Protein AF-A0A091DEE8-F1 (afdb_monomer)

InterPro domains:
  IPR001680 WD40 repeat [PF00400] (976-1013)
  IPR001680 WD40 repeat [SM00320] (827-866)
  IPR001680 WD40 repeat [SM00320] (869-914)
  IPR001680 WD40 repeat [SM00320] (974-1013)
  IPR001680 WD40 repeat [SM00320] (1017-1057)
  IPR001680 WD40 repeat [SM00320] (1062-1101)
  IPR006990 Tweety [PF04906] (10-456)
  IPR006990 Tweety [PTHR12424] (3-498)
  IPR006990 Tweety [cd07912] (7-437)
  IPR015943 WD40/YVTN repeat-like-containing domain superfamily [G3DSA:2.130.10.10] (713-927)
  IPR015943 WD40/YVTN repeat-like-containing domain superfamily [G3DSA:2.130.10.10] (928-1126)
  IPR036322 WD40-repeat-containing domain superfamily [SSF50978] (780-1104)

Solvent-accessible surface area (backbone atoms only — not comparable to full-atom values): 73507 Å² total; per-residue (Å²): 131,81,80,78,84,84,73,90,74,70,44,74,64,32,57,53,38,47,66,54,84,42,30,24,87,82,73,44,78,46,78,68,68,61,45,93,86,42,64,55,51,51,35,17,42,51,45,57,22,48,51,37,54,51,53,45,52,51,51,52,51,51,51,52,51,52,53,49,47,76,69,66,68,78,74,95,76,83,84,88,83,80,94,70,69,75,61,56,59,56,49,54,39,51,50,26,41,52,47,30,58,52,20,45,53,43,25,55,49,12,49,44,36,28,49,54,9,49,48,39,29,40,55,21,41,50,50,43,33,50,49,45,52,44,49,50,50,36,68,54,40,52,32,56,83,91,80,82,93,81,85,86,83,93,79,94,68,97,77,80,59,89,56,42,44,59,50,55,50,50,53,42,49,49,56,48,42,62,75,38,63,92,38,69,68,59,48,51,53,51,51,51,41,54,50,34,52,54,52,32,56,67,40,61,76,68,62,86,79,44,65,73,57,40,52,51,39,52,51,52,37,54,53,47,57,54,54,47,55,55,51,50,50,51,51,54,53,49,48,52,51,54,53,50,46,41,51,40,45,53,49,15,66,74,68,63,34,67,70,42,49,54,51,33,48,55,52,39,55,51,52,31,53,49,23,39,51,48,32,19,48,31,52,28,48,41,31,57,50,17,22,34,52,72,48,52,65,61,50,51,57,60,76,42,62,83,81,55,61,71,68,59,55,47,40,32,75,65,55,48,93,88,60,78,62,90,55,51,70,45,52,55,50,37,52,54,30,47,55,56,36,53,54,52,51,54,52,43,54,73,67,42,30,91,79,37,64,84,48,44,61,50,51,49,54,49,50,51,52,52,53,55,32,48,55,38,49,53,52,45,53,58,71,68,38,33,66,61,57,31,45,31,52,50,48,24,47,43,15,44,52,46,38,20,40,54,8,32,53,30,35,31,50,17,20,52,41,37,30,54,21,32,57,49,42,54,66,41,43,62,64,52,51,54,63,63,55,58,72,70,59,82,74,79,86,77,72,99,79,62,86,83,52,79,88,74,54,103,63,84,88,83,88,88,90,83,88,81,91,87,86,87,82,85,89,83,90,85,88,83,83,82,91,80,85,87,87,81,91,90,83,92,84,81,89,83,87,84,89,84,89,81,90,81,82,88,84,89,81,86,82,84,77,89,89,84,86,81,88,82,92,78,83,93,83,79,95,82,85,91,80,90,87,89,87,81,88,90,85,90,88,88,89,83,91,84,88,86,82,87,85,81,86,85,87,86,84,88,85,89,78,88,77,91,87,83,84,89,88,83,81,92,84,79,80,87,84,84,87,87,82,86,89,80,81,89,79,87,84,82,85,82,88,86,85,86,87,90,82,89,86,85,84,91,87,86,87,85,90,85,90,84,89,86,90,83,89,81,82,92,77,85,80,88,80,86,81,90,84,78,63,82,92,55,64,92,58,84,82,83,86,69,93,68,82,86,77,80,90,75,86,82,84,82,64,73,73,63,64,75,72,69,74,93,83,84,90,82,91,82,86,87,81,96,72,87,80,87,77,91,76,90,82,83,78,79,85,81,82,82,84,86,86,80,87,81,87,90,76,77,95,62,60,95,91,47,54,85,91,38,64,68,47,55,48,54,53,47,64,46,55,76,63,37,68,68,49,53,53,50,50,54,55,51,45,54,55,49,50,51,53,52,52,52,53,73,71,49,66,89,83,66,81,76,64,83,89,60,76,89,70,83,76,72,77,75,76,77,47,70,45,78,78,49,63,34,58,59,86,53,90,73,64,32,20,22,46,24,61,25,63,40,77,83,71,81,47,40,40,36,40,13,26,29,70,88,60,64,97,71,63,59,91,86,67,76,34,56,25,37,32,36,34,73,91,41,55,92,51,63,78,42,59,38,49,56,98,44,30,23,38,21,38,32,56,36,90,78,48,68,52,32,34,40,32,19,15,50,69,14,30,45,35,32,33,36,59,91,81,42,44,54,64,69,51,61,32,38,71,91,60,37,48,81,34,39,18,53,22,59,50,73,42,87,48,96,84,58,46,39,31,38,36,26,11,57,65,9,40,37,40,27,35,34,76,90,52,44,56,46,56,80,44,76,49,66,44,22,86,86,49,76,70,44,70,95,59,28,48,26,28,36,17,54,39,71,35,88,94,44,81,50,34,35,38,35,21,17,49,78,12,35,37,40,34,34,30,74,80,42,94,42,82,52,57,20,57,69,52,64,38,57,79,48,89,26,39,20,55,17,43,39,56,34,83,86,44,74,60,28,32,41,38,25,19,42,36,36,44,34,35,33,36,78,92,46,52,82,54,64,55,44,60,47,57,81,47,97,48,44,41,35,20,40,43,60,36,68,48,24,86,52,30,36,38,41,30,17,52,58,11,34,41,35,36,33,29,60,86,83,31,67,75,49,60,68,35,77,42,82,76,46,82,51,29,29,44,24,59,44,67,40,81,73,28,36,41,36,42,37,18,20,54,63,14,38,37,41,31,34,40,47,38,63,88,71,21,55,65,60,87,66,45,66,60,54,49,51,51,50,55,53,48,34,51,51,51,47,53,51,51,54,51,51,50,50,52,49,55,50,54,49,46,55,52,46,57,49,47,62,46,54,51,47,53,50,56,52,49,51,54,49,51,54,51,49,56,51,54,50,49,55,51,49,52,53,51,52,50,54,48,52,48,52,50,49,53,49,50,52,48,52,51,52,50,52,54,49,61,50,60,75,67,59,83,86,68,82,87,86,80,89,76,83,88,80,85,78,88,80,86,84,87,132

Mean predicted aligned error: 23.25 Å

pLDDT: mean 73.71, std 23.61, range [21.66, 96.75]

Nearest PDB structures (foldseek):
  8j07-assembly1_m2  TM=7.130E-01  e=1.400E-80  Homo sapiens
  8j07-assembly1_s2  TM=9.474E-01  e=2.881E-64  Homo sapiens
  7p54-assembly1_B  TM=9.663E-01  e=1.932E-46  Homo sapiens
  7rtt-assembly1_A  TM=9.643E-01  e=1.515E-43  Mus musculus
  8bx8-assembly1_E  TM=6.880E-01  e=4.794E-46  Tetrahymena thermophila

Sequence (1224 aa):
MSAARVDYIAPWWVVWLHSVPHFSLRLQPVDSTFNPRDKSYQESLLLLGLLAAICLGLNLAFLITYLVCTCCCRRDHAVQTKQRSSCCITWTAAAAGLICCAAVGVGFYGNSETNDGAYQLENSLDNANHTFSGIDKLGWAILVSPFKPKQLVETSQVFENAQRMKVDLEQHLARLSEIFAARGDYIQTLKFIQQMAGNAVSQLSRLPVWREVTLQLTELSNQTTYVEYYRWLSYLLLFILDLVICLVTCLALAKRSKCLLASMLCCGMIALLLSWTSLAADTAAAVGTSDFCMAPDIFILNNTQGQISPEVTRYYLYCSQSVSSPFQQVLTVLQRSMTSMQIQVTGLLQVTVPLFPTAEKDLLEIQLLLNSSETSLHQLTAMLDCRGLHKDYLDALTGICYDGIEGLLFLGLFSLLAALAFSTLISAGPPAWKHFTSRDRDYDDIDDDDPFNPQARRIAAHNPPRGQLHSFCSYSSGLGSQSSLQPPTQTISNAPVSEYMNQAVLFGGNPRYENVPLIGRGSPPPTYSPSMRATYMSVADEHSRHYSAGDSGKGLPGGECRGDSVPDESRTLSKSEFLGHLDSAWALEASAAGGPGYRSRKPAMFCPSLRPQLMVSAAVTMEIVYVYLKKRSEFGKQCNFSDRPADLDIDIPPSPELATLYVERNPVDTGIQCSVSMSEHEANTERFEMETRGVNHVEGGWPKDVNPLELEQTIRFRKKVEKDENYINTITQLGSIMEHCIKQNNAVDIYQEYFDDEEEVEVTEEASSAKTINVFRDPQEIKRTATHLSWHPDGNRKLAVAYSCLDFQRAPAGMSHESYIWDLENPNRPEMALKPSSPLVTLEYNPKDSHVLLGGCYNGQIAFWDTRKGSLVAELSTIEFSHRDPVYGSIWLQSKTGTECFSASTDGQVMWWDIRKISEPTEVVILDITKKEQLENALGAISLEFESTLPTKFMVGTEQGIVISCNRKAKTSAEKIVCTFSGHHGPIYALQRNPFYPKNFLTVGDWTARVWSEDSRESSIMWTKYHMAYLTDGAWSPVRPAVFFTTKMDGTLDIWDFLFKQSDPALSLKVCDEALFCLRVQDNGCLIACGSQQGTTTLLEVSSGLSTLQRNEKNIASSIFERETRREKILEARQKEMRLKEKGKAEGKDEDQKDEELATNLEEMVAKAEQEFFDIVFTELKKKEAEAMHKTAKAQKKQSLEMDEEAEEDNVGEEGGGEEEKSA

Foldseek 3Di:
DPPDAPDDDFDPLLVVLLPPFFAAPVRDGDDLAQDPPDPRNVRRLLVLLVVLVVVLVVLVVVLVVLVCCLVPPDDDDDDDDDDDPPVPLVVLLVVLLVLLVVLLVLLVQLLVLQLQLLVLLLVLLVLLLVLLVLLQVLLLPLQDDDDDDDDDDDDDDSDPRLCHNLVLLVVLLVVVCVLCVVPVVLPVLSVLLSVLVVQLSVLSVPDARCVVVSVVSVVVSVVSVVVSVVVSVVSVVLSVLSVVLSVLSVVCLVVVDPVSLVVSLVSLVVSLVVLSSLLSVLSSVLSSLSSCLVCVLVVVLVVCPPRDDSLLSCCLQRVDPPDDQPCVVSLVSNVVSLVSSLVSLVVCLVPCCVPRVVSNVSSVVVNVSSVSSVVSSVVSVVSSRSVSSSVSVSSSSCSCRPSSSVSSVSNSVSSVSSSVSSSSNNSSSVVSSVVSPPVVPVPPPDDPPDPPPPVVDDDDDDDDDDDDDDDDDDDDDDDDDDDDDDDDDDDDDDDDDDDDDDDDDDDDDDDDDDDDDDDDDDDDDDDDDDDDDDDDDDDDDDDDDDDDDDDDDDDDDDDDDDDDDDDDDDDDDDDYDDDDDDDDDDDDYDDDDDDDDDDDDDDDDDDDDDDDDDDDDDDDDDDDDDDDDDDPVCPPPDDDDDDDDDDPPDDDDDDVVVVVVDDDDDDDDDDDDDDDDDDDDDDDDDDDDDDDDDDDDDDDPDPPVADPVDPVRVVVVCVVLVPDVVSVVVCVVVVVVVVVVVVVCVVDVPPDDPPSPDDDDPDPDDQWDKDFDAKAADPDPQFFFQQEKEAQQPDRFKIWTFGHHPPVVPDDPPDAQWTAICGNVCRPDGPAIAHDPAGFNYKYAQNPDSQKIWTWHQQQKIFMGGVVVGRYTPDIEDSVAGDRGTWQDKAFQPDPVSFKIWTFFQLLKIFIAGNVCRHHTPDMAGQAPVLPSDSVRHFHFREKEAQNVDSQWIWTWGQQQKIFIAGNPDPDRSVRGPAIAHDARGTFNEKYAQLLGNQWIWTFWFQKIFIAGVLFGDDTLAMEPGHPFGWAYKDHQLAASQWIWIFGQQQKIFIARCVVDRHGGSDIDRRDRGGWHYKDADNQSQWIWIIGRRGIIIIMGIDCVRRHYDPCSSVVSVVSVVVSSVVNVVVVVVVVVVVVVVVVVVVVVVVVVVVVVVVVVVVVVVVVVVVVVVVVVVVVVVVVVVVVVVVVVVVVVVVVVVPPVVDDDDDDDDDDYDDDDDDD

Secondary structure (DSSP, 8-state):
-PPP-------HHHHHHHTS--B-TTS-B---S--TT-HHHHHHHHHHHHHHHHHHHHHHHHHHHHHHHHHH------S---S-SHHHHHHHHHHHHHHHHHHHHHHHHHHHHHHHHHHHHHHHHHHHHHHHHHHHHHHHHTT--------------TTS-TTHHHHHHHHHHHHHHHHTTT-HHHHHHHHHHHHHHHHHHHHHTTSPP-HHHHHHHHHHHHHHHHHHHHHHHHHHHHHHHHHHHHHHHHHHHHHT-HHHHHHHHHHHHHHHHHHHHHHHHHHHHHHHHHHHHHSHHHHHHHHTBTTB-HHHHHHHHH--TTS--TTHHHHHHHHHHHHHHHHHHHHHHHHHTTT-GGGHHHHHHHHHHHHHHHHHHHHHHHHTSHHHHHHHHHHHHHIIIIIIHHHHHHHHHHHHHHHHHHHHHHHHHHHHHHHHHHTTSTTS-S-TT-TT-GGG---------------------------------------------------------------------------------------------------------PPP-------------------------------------------------------------------GGGTTSPP----PPPP-----PPPHHHHTT----------------PPP-----------------------TTS-TT-HHHHHHHHHHHTT-HHHHHHHHHHHHHHHHHHHHHTTS-TT----TTS-------PPP-EEEEEEEE--SSS--EEEEEEE-TTTSSEEEEEEE-S-GGG--TT----EEEEETT-TTS-SEEEB-SS-EEEEEE-SS-TTEEEEEETTS-EEEEETTT-SB-SEE--TTSS-SS-EEEEEE---TTS-EEEEEETTSEEEEEETTSTTS-SEEEE-BTTSS--GGGBPPEEEEEE-TT-TTEEEEEETTSEEEEEETT-SSHHHHEEEEEE--SS-EEEEEEETTEEEEEEEEETTEEEEEETT--SS-SEEPPPPSSPEEEEEE-SS-TTEEEEEETTSEEEEEETTT-SSS-SEEEE--SSPEEEEEE-TTSSEEEEEETTSEEEEEEE-HHHHSPPTTHHHHHHHHHHHHHHHHHHHHHHHHHHHHHHHHHHHHHHHHHHHHHHHHHHHHHHHHHHHHHHHHHHHHHHHHHHHHHHHHHHHHHHHHHTTSTTS-----------------

Radius of gyration: 55.58 Å; Cα contacts (8 Å, |Δi|>4): 1517; chains: 1; bounding box: 146×216×134 Å

Organism: Fukomys damarensis (NCBI:txid885580)

Structure (mmCIF, N/CA/C/O backbone):
data_AF-A0A091DEE8-F1
#
_entry.id   AF-A0A091DEE8-F1
#
loop_
_atom_site.group_PDB
_atom_site.id
_atom_site.type_symbol
_atom_site.label_atom_id
_atom_site.label_alt_id
_atom_site.label_comp_id
_atom_site.label_asym_id
_atom_site.label_entity_id
_atom_site.label_seq_id
_atom_site.pdbx_PDB_ins_code
_atom_site.Cartn_x
_atom_site.Cartn_y
_atom_site.Cartn_z
_atom_site.occupancy
_atom_site.B_iso_or_equiv
_atom_site.auth_seq_id
_atom_site.auth_comp_id
_atom_site.auth_asym_id
_atom_site.auth_atom_id
_atom_site.pdbx_PDB_model_num
ATOM 1 N N . MET A 1 1 ? -22.035 -11.674 -2.857 1.00 30.45 1 MET A N 1
ATOM 2 C CA . MET A 1 1 ? -22.362 -12.316 -1.563 1.00 30.45 1 MET A CA 1
ATOM 3 C C . MET A 1 1 ? -23.305 -11.396 -0.806 1.00 30.45 1 MET A C 1
ATOM 5 O O . MET A 1 1 ? -23.169 -10.188 -0.956 1.00 30.45 1 MET A O 1
ATOM 9 N N . SER A 1 2 ? -24.249 -11.925 -0.028 1.00 24.42 2 SER A N 1
ATOM 10 C CA . SER A 1 2 ? -24.956 -11.126 0.981 1.00 24.42 2 SER A CA 1
ATOM 11 C C . SER A 1 2 ? -23.971 -10.749 2.086 1.00 24.42 2 SER A C 1
ATOM 13 O O . SER A 1 2 ? -23.272 -11.633 2.581 1.00 24.42 2 SER A O 1
ATOM 15 N N . ALA A 1 3 ? -23.910 -9.473 2.474 1.00 32.97 3 ALA A N 1
ATOM 16 C CA . ALA A 1 3 ? -23.142 -9.073 3.650 1.00 32.97 3 ALA A CA 1
ATOM 17 C C . ALA A 1 3 ? -23.659 -9.845 4.875 1.00 32.97 3 ALA A C 1
ATOM 19 O O . ALA A 1 3 ? -24.874 -9.939 5.076 1.00 32.97 3 ALA A O 1
ATOM 20 N N . ALA A 1 4 ? -22.744 -10.433 5.649 1.00 35.69 4 ALA A N 1
ATOM 21 C CA . ALA A 1 4 ? -23.101 -11.102 6.891 1.00 35.69 4 ALA A CA 1
ATOM 22 C C . ALA A 1 4 ? -23.695 -10.078 7.864 1.00 35.69 4 ALA A C 1
ATOM 24 O O . ALA A 1 4 ? -23.266 -8.925 7.912 1.00 35.69 4 ALA A O 1
ATOM 25 N N . ARG A 1 5 ? -24.710 -10.500 8.613 1.00 46.97 5 ARG A N 1
ATOM 26 C CA . ARG A 1 5 ? -25.386 -9.647 9.583 1.00 46.97 5 ARG A CA 1
ATOM 27 C C . ARG A 1 5 ? -24.496 -9.511 10.819 1.00 46.97 5 ARG A C 1
ATOM 29 O O . ARG A 1 5 ? -24.236 -10.509 11.483 1.00 46.97 5 ARG A O 1
ATOM 36 N N . VAL A 1 6 ? -24.013 -8.301 11.086 1.00 60.75 6 VAL A N 1
ATOM 37 C CA . VAL A 1 6 ? -23.218 -7.978 12.279 1.00 60.75 6 VAL A CA 1
ATOM 38 C C . VAL A 1 6 ? -24.171 -7.424 13.334 1.00 60.75 6 VAL A C 1
ATOM 40 O O . VAL A 1 6 ? -24.243 -6.223 13.553 1.00 60.75 6 VAL A O 1
ATOM 43 N N . ASP A 1 7 ? -24.973 -8.305 13.933 1.00 75.00 7 ASP A N 1
ATOM 44 C CA . ASP A 1 7 ? -25.742 -7.947 15.128 1.00 75.00 7 ASP A CA 1
ATOM 45 C C . ASP A 1 7 ? -24.769 -7.908 16.333 1.00 75.00 7 ASP A C 1
ATOM 47 O O . ASP A 1 7 ? -23.899 -8.775 16.449 1.00 75.00 7 ASP A O 1
ATOM 51 N N . TYR A 1 8 ? -24.888 -6.918 17.225 1.00 88.56 8 TYR A N 1
ATOM 52 C CA . TYR A 1 8 ? -24.051 -6.820 18.434 1.00 88.56 8 TYR A CA 1
ATOM 53 C C . TYR A 1 8 ? -24.326 -7.977 19.414 1.00 88.56 8 TYR A C 1
ATOM 55 O O . TYR A 1 8 ? -25.477 -8.363 19.627 1.00 88.56 8 TYR A O 1
ATOM 63 N N . ILE A 1 9 ? -23.268 -8.507 20.040 1.00 88.69 9 ILE A N 1
ATOM 64 C CA . ILE A 1 9 ? -23.328 -9.599 21.022 1.00 88.69 9 ILE A CA 1
ATOM 65 C C . ILE A 1 9 ? -22.459 -9.217 22.225 1.00 88.69 9 ILE A C 1
ATOM 67 O O . ILE A 1 9 ? -21.255 -9.030 22.078 1.00 88.69 9 ILE A O 1
ATOM 71 N N . ALA A 1 10 ? -23.052 -9.143 23.419 1.00 89.50 10 ALA A N 1
ATOM 72 C CA . ALA A 1 10 ? -22.325 -8.803 24.642 1.00 89.50 10 ALA A CA 1
ATOM 73 C C . ALA A 1 10 ? -21.214 -9.837 24.964 1.00 89.50 10 ALA A C 1
ATOM 75 O O . ALA A 1 10 ? -21.496 -11.042 24.990 1.00 89.50 10 ALA A O 1
ATOM 76 N N . PRO A 1 11 ? -19.967 -9.405 25.243 1.00 92.44 11 PRO A N 1
ATOM 77 C CA . PRO A 1 11 ? -18.884 -10.295 25.662 1.00 92.44 11 PRO A CA 1
ATOM 78 C C . PRO A 1 11 ? -19.178 -11.079 26.947 1.00 92.44 11 PRO A C 1
ATOM 80 O O . PRO A 1 11 ? -19.950 -10.651 27.805 1.00 92.44 11 PRO A O 1
ATOM 83 N N . TRP A 1 12 ? -18.489 -12.208 27.147 1.00 93.75 12 TRP A N 1
ATOM 84 C CA . TRP A 1 12 ? -18.702 -13.047 28.336 1.00 93.75 12 TRP A CA 1
ATOM 85 C C . TRP A 1 12 ? -18.372 -12.323 29.653 1.00 93.75 12 TRP A C 1
ATOM 87 O O . TRP A 1 12 ? -19.009 -12.597 30.668 1.00 93.75 12 TRP A O 1
ATOM 97 N N . TRP A 1 13 ? -17.426 -11.374 29.642 1.00 93.00 13 TRP A N 1
ATOM 98 C CA . TRP A 1 13 ? -17.108 -10.543 30.808 1.00 93.00 13 TRP A CA 1
ATOM 99 C C . TRP A 1 13 ? -18.205 -9.520 31.120 1.00 93.00 13 TRP A C 1
ATOM 101 O O . TRP A 1 13 ? -18.479 -9.280 32.291 1.00 93.00 13 TRP A O 1
ATOM 111 N N . VAL A 1 14 ? -18.889 -8.986 30.101 1.00 94.25 14 VAL A N 1
ATOM 112 C CA . VAL A 1 14 ? -20.068 -8.118 30.265 1.00 94.25 14 VAL A CA 1
ATOM 113 C C . VAL A 1 14 ? -21.218 -8.902 30.895 1.00 94.25 14 VAL A C 1
ATOM 115 O O . VAL A 1 14 ? -21.779 -8.469 31.897 1.00 94.25 14 VAL A O 1
ATOM 118 N N . VAL A 1 15 ? -21.507 -10.105 30.384 1.00 93.56 15 VAL A N 1
ATOM 119 C CA . VAL A 1 15 ? -22.524 -11.004 30.962 1.00 93.56 15 VAL A CA 1
ATOM 120 C C . VAL A 1 15 ? -22.180 -11.386 32.411 1.00 93.56 15 VAL A C 1
ATOM 122 O O . VAL A 1 15 ? -23.069 -11.479 33.256 1.00 93.56 15 VAL A O 1
ATOM 125 N N . TRP A 1 16 ? -20.895 -11.585 32.722 1.00 94.56 16 TRP A N 1
ATOM 126 C CA . TRP A 1 16 ? -20.435 -11.881 34.080 1.00 94.56 16 TRP A CA 1
ATOM 127 C C . TRP A 1 16 ? -20.575 -10.680 35.030 1.00 94.56 16 TRP A C 1
ATOM 129 O O . TRP A 1 16 ? -21.104 -10.850 36.129 1.00 94.56 16 TRP A O 1
ATOM 139 N N . LEU A 1 17 ? -20.178 -9.474 34.613 1.00 93.69 17 LEU A N 1
ATOM 140 C CA . LEU A 1 17 ? -20.326 -8.247 35.407 1.00 93.69 17 LEU A CA 1
ATOM 141 C C . LEU A 1 17 ? -21.803 -7.906 35.667 1.00 93.69 17 LEU A C 1
ATOM 143 O O . LEU A 1 17 ? -22.168 -7.642 36.809 1.00 93.69 17 LEU A O 1
ATOM 147 N N . HIS A 1 18 ? -22.674 -8.040 34.664 1.00 92.75 18 HIS A N 1
ATOM 148 C CA . HIS A 1 18 ? -24.124 -7.858 34.817 1.00 92.75 18 HIS A CA 1
ATOM 149 C C . HIS A 1 18 ? -24.771 -8.892 35.761 1.00 92.75 18 HIS A C 1
ATOM 151 O O . HIS A 1 18 ? -25.814 -8.641 36.362 1.00 92.75 18 HIS A O 1
ATOM 157 N N . SER A 1 19 ? -24.151 -10.068 35.938 1.00 91.56 19 SER A N 1
ATOM 158 C CA . SER A 1 19 ? -24.625 -11.082 36.894 1.00 91.56 19 SER A CA 1
ATOM 159 C C . SER A 1 19 ? -24.337 -10.739 38.367 1.00 91.56 19 SER A C 1
ATOM 161 O O . SER A 1 19 ? -24.772 -11.466 39.266 1.00 91.56 19 SER A O 1
ATOM 163 N N . VAL A 1 20 ? -23.630 -9.633 38.640 1.00 91.12 20 VAL A N 1
ATOM 164 C CA . VAL A 1 20 ? -23.388 -9.131 39.999 1.00 91.12 20 VAL A CA 1
ATOM 165 C C . VAL A 1 20 ? -24.720 -8.691 40.637 1.00 91.12 20 VAL A C 1
ATOM 167 O O . VAL A 1 20 ? -25.470 -7.906 40.051 1.00 91.12 20 VAL A O 1
ATOM 170 N N . PRO A 1 21 ? -25.055 -9.177 41.849 1.00 89.88 21 PRO A N 1
ATOM 171 C CA . PRO A 1 21 ? -26.365 -8.937 42.439 1.00 89.88 21 PRO A CA 1
ATOM 172 C C . PRO A 1 21 ? -26.507 -7.493 42.938 1.00 89.88 21 PRO A C 1
ATOM 174 O O . PRO A 1 21 ? -25.850 -7.068 43.891 1.00 89.88 21 PRO A O 1
ATOM 177 N N . HIS A 1 22 ? -27.420 -6.760 42.309 1.00 91.69 22 HIS A N 1
ATOM 178 C CA . HIS A 1 22 ? -27.729 -5.373 42.620 1.00 91.69 22 HIS A CA 1
ATOM 179 C C . HIS A 1 22 ? -28.580 -5.259 43.899 1.00 91.69 22 HIS A C 1
ATOM 181 O O . HIS A 1 22 ? -29.717 -5.732 43.958 1.00 91.69 22 HIS A O 1
ATOM 187 N N . PHE A 1 23 ? -28.045 -4.601 44.932 1.00 90.94 23 PHE A N 1
ATOM 188 C CA . PHE A 1 23 ? -28.734 -4.346 46.203 1.00 90.94 23 PHE A CA 1
ATOM 189 C C . PHE A 1 23 ? -28.641 -2.872 46.602 1.00 90.94 23 PHE A C 1
ATOM 191 O O . PHE A 1 23 ? -27.560 -2.298 46.628 1.00 90.94 23 PHE A O 1
ATOM 198 N N . SER A 1 24 ? -29.765 -2.278 46.999 1.00 89.12 24 SER A N 1
ATOM 199 C CA . SER A 1 24 ? -29.816 -0.949 47.633 1.00 89.12 24 SER A CA 1
ATOM 200 C C . SER A 1 24 ? -29.066 -0.911 48.976 1.00 89.12 24 SER A C 1
ATOM 202 O O . SER A 1 24 ? -28.822 -1.955 49.590 1.00 89.12 24 SER A O 1
ATOM 204 N N . LEU A 1 25 ? -28.824 0.284 49.538 1.00 86.31 25 LEU A N 1
ATOM 205 C CA . LEU A 1 25 ? -28.223 0.434 50.880 1.00 86.31 25 LEU A CA 1
ATOM 206 C C . LEU A 1 25 ? -29.086 -0.167 52.012 1.00 86.31 25 LEU A C 1
ATOM 208 O O . LEU A 1 25 ? -28.650 -0.253 53.160 1.00 86.31 25 LEU A O 1
ATOM 212 N N . ARG A 1 26 ? -30.316 -0.598 51.701 1.00 86.75 26 ARG A N 1
ATOM 213 C CA . ARG A 1 26 ? -31.242 -1.306 52.600 1.00 86.75 26 ARG A CA 1
ATOM 214 C C . ARG A 1 26 ? -31.217 -2.831 52.432 1.00 86.75 26 ARG A C 1
ATOM 216 O O . ARG A 1 26 ? -32.060 -3.505 53.019 1.00 86.75 26 ARG A O 1
ATOM 223 N N . LEU A 1 27 ? -30.293 -3.363 51.626 1.00 86.12 27 LEU A N 1
ATOM 224 C CA . LEU A 1 27 ? -30.192 -4.778 51.239 1.00 86.12 27 LEU A CA 1
ATOM 225 C C . LEU A 1 27 ? -31.462 -5.331 50.560 1.00 86.12 27 LEU A C 1
ATOM 227 O O . LEU A 1 27 ? -31.714 -6.534 50.568 1.00 86.12 27 LEU A O 1
ATOM 231 N N . GLN A 1 28 ? -32.266 -4.453 49.952 1.00 89.31 28 GLN A N 1
ATOM 232 C CA . GLN A 1 28 ? -33.361 -4.851 49.063 1.00 89.31 28 GLN A CA 1
ATOM 233 C C . GLN A 1 28 ? -32.809 -4.982 47.636 1.00 89.31 28 GLN A C 1
ATOM 235 O O . GLN A 1 28 ? -32.047 -4.091 47.237 1.00 89.31 28 GLN A O 1
ATOM 240 N N . PRO A 1 29 ? -33.162 -6.043 46.883 1.00 90.31 29 PRO A N 1
ATOM 241 C CA . PRO A 1 29 ? -32.708 -6.216 45.508 1.00 90.31 29 PRO A CA 1
ATOM 242 C C . PRO A 1 29 ? -33.235 -5.089 44.614 1.00 90.31 29 PRO A C 1
ATOM 244 O O . PRO A 1 29 ? -34.353 -4.606 44.805 1.00 90.31 29 PRO A O 1
ATOM 247 N N . VAL A 1 30 ? -32.410 -4.685 43.655 1.00 90.19 30 VAL A N 1
ATOM 248 C CA . VAL A 1 30 ? -32.676 -3.642 42.657 1.00 90.19 30 VAL A CA 1
ATOM 249 C C . VAL A 1 30 ? -32.611 -4.284 41.267 1.00 90.19 30 VAL A C 1
ATOM 251 O O . VAL A 1 30 ? -31.973 -5.321 41.095 1.00 90.19 30 VAL A O 1
ATOM 254 N N . ASP A 1 31 ? -33.317 -3.708 40.296 1.00 86.81 31 ASP A N 1
ATOM 255 C CA . ASP A 1 31 ? -33.285 -4.171 38.905 1.00 86.81 31 ASP A CA 1
ATOM 256 C C . ASP A 1 31 ? -31.916 -3.868 38.265 1.00 86.81 31 ASP A C 1
ATOM 258 O O . ASP A 1 31 ? -31.370 -2.783 38.475 1.00 86.81 31 ASP A O 1
ATOM 262 N N . SER A 1 32 ? -31.364 -4.806 37.490 1.00 85.19 32 SER A N 1
ATOM 263 C CA . SER A 1 32 ? -30.072 -4.648 36.800 1.00 85.19 32 SER A CA 1
ATOM 264 C C . SER A 1 32 ? -30.196 -3.926 35.451 1.00 85.19 32 SER A C 1
ATOM 266 O O . SER A 1 32 ? -29.217 -3.773 34.727 1.00 85.19 32 SER A O 1
ATOM 268 N N . THR A 1 33 ? -31.388 -3.443 35.081 1.00 88.75 33 THR A N 1
ATOM 269 C CA . THR A 1 33 ? -31.545 -2.545 33.928 1.00 88.75 33 THR A CA 1
ATOM 270 C C . THR A 1 33 ? -30.780 -1.235 34.139 1.00 88.75 33 THR A C 1
ATOM 272 O O . THR A 1 33 ? -31.062 -0.509 35.096 1.00 88.75 33 THR A O 1
ATOM 275 N N . PHE A 1 34 ? -29.894 -0.877 33.206 1.00 91.12 34 PHE A N 1
ATOM 276 C CA . PHE A 1 34 ? -29.125 0.368 33.253 1.00 91.12 34 PHE A CA 1
ATOM 277 C C . PHE A 1 34 ? -30.009 1.618 33.379 1.00 91.12 34 PHE A C 1
ATOM 279 O O . PHE A 1 34 ? -30.649 2.062 32.421 1.00 91.12 34 PHE A O 1
ATOM 286 N N . ASN A 1 35 ? -30.022 2.218 34.571 1.00 88.12 35 ASN A N 1
ATOM 287 C CA . ASN A 1 35 ? -30.792 3.426 34.852 1.00 88.12 35 ASN A CA 1
ATOM 288 C C . ASN A 1 35 ? -30.001 4.408 35.736 1.00 88.12 35 ASN A C 1
ATOM 290 O O . ASN A 1 35 ? -30.308 4.573 36.920 1.00 88.12 35 ASN A O 1
ATOM 294 N N . PRO A 1 36 ? -29.015 5.134 35.174 1.00 84.06 36 PRO A N 1
ATOM 295 C CA . PRO A 1 36 ? -28.165 6.059 35.930 1.00 84.06 36 PRO A CA 1
ATOM 296 C C . PRO A 1 36 ? -28.915 7.263 36.532 1.00 84.06 36 PRO A C 1
ATOM 298 O O . PRO A 1 36 ? -28.318 8.038 37.277 1.00 84.06 36 PRO A O 1
ATOM 301 N N . ARG A 1 37 ? -30.212 7.443 36.228 1.00 86.19 37 ARG A N 1
ATOM 302 C CA . ARG A 1 37 ? -31.077 8.475 36.826 1.00 86.19 37 ARG A CA 1
ATOM 303 C C . ARG A 1 37 ? -31.849 7.986 38.060 1.00 86.19 37 ARG A C 1
ATOM 305 O O . ARG A 1 37 ? -32.361 8.833 38.793 1.00 86.19 37 ARG A O 1
ATOM 312 N N . ASP A 1 38 ? -31.953 6.676 38.302 1.00 90.25 38 ASP A N 1
ATOM 313 C CA . ASP A 1 38 ? -32.624 6.159 39.498 1.00 90.25 38 ASP A CA 1
ATOM 314 C C . ASP A 1 38 ? -31.705 6.129 40.730 1.00 90.25 38 ASP A C 1
ATOM 316 O O . ASP A 1 38 ? -30.517 5.819 40.663 1.00 90.25 38 ASP A O 1
ATOM 320 N N . LYS A 1 39 ? -32.293 6.424 41.892 1.00 90.25 39 LYS A N 1
ATOM 321 C CA . LYS A 1 39 ? -31.582 6.478 43.170 1.00 90.25 39 LYS A CA 1
ATOM 322 C C . LYS A 1 39 ? -31.294 5.102 43.756 1.00 90.25 39 LYS A C 1
ATOM 324 O O . LYS A 1 39 ? -30.261 4.953 44.394 1.00 90.25 39 LYS A O 1
ATOM 329 N N . SER A 1 40 ? -32.164 4.107 43.561 1.00 90.19 40 SER A N 1
ATOM 330 C CA . SER A 1 40 ? -31.907 2.752 44.069 1.00 90.19 40 SER A CA 1
ATOM 331 C C . SER A 1 40 ? -30.804 2.055 43.267 1.00 90.19 40 SER A C 1
ATOM 333 O O . SER A 1 40 ? -29.948 1.396 43.856 1.00 90.19 40 SER A O 1
ATOM 335 N N . TYR A 1 41 ? -30.745 2.316 41.957 1.00 91.25 41 TYR A N 1
ATOM 336 C CA . TYR A 1 41 ? -29.632 1.925 41.091 1.00 91.25 41 TYR A CA 1
ATOM 337 C C . TYR A 1 41 ? -28.310 2.583 41.534 1.00 91.25 41 TYR A C 1
ATOM 339 O O . TYR A 1 41 ? -27.343 1.879 41.832 1.00 91.25 41 TYR A O 1
ATOM 347 N N . GLN A 1 42 ? -28.282 3.913 41.711 1.00 91.31 42 GLN A N 1
ATOM 348 C CA . GLN A 1 42 ? -27.107 4.634 42.235 1.00 91.31 42 GLN A CA 1
ATOM 349 C C . GLN A 1 42 ? -26.661 4.143 43.628 1.00 91.31 42 GLN A C 1
ATOM 351 O O . GLN A 1 42 ? -25.464 3.981 43.866 1.00 91.31 42 GLN A O 1
ATOM 356 N N . GLU A 1 43 ? -27.600 3.869 44.542 1.00 91.38 43 GLU A N 1
ATOM 357 C CA . GLU A 1 43 ? -27.308 3.271 45.854 1.00 91.38 43 GLU A CA 1
ATOM 358 C C . GLU A 1 43 ? -26.615 1.904 45.733 1.00 91.38 43 GLU A C 1
ATOM 360 O O . GLU A 1 43 ? -25.775 1.579 46.573 1.00 91.38 43 GLU A O 1
ATOM 365 N N . SER A 1 44 ? -26.939 1.115 44.703 1.00 91.69 44 SER A N 1
ATOM 366 C CA . SER A 1 44 ? -26.396 -0.235 44.526 1.00 91.69 44 SER A CA 1
ATOM 367 C C . SER A 1 44 ? -24.972 -0.268 43.968 1.00 91.69 44 SER A C 1
ATOM 369 O O . SER A 1 44 ? -24.125 -0.967 44.526 1.00 91.69 44 SER A O 1
ATOM 371 N N . LEU A 1 45 ? -24.647 0.569 42.976 1.00 90.31 45 LEU A N 1
ATOM 372 C CA . LEU A 1 45 ? -23.262 0.737 42.514 1.00 90.31 45 LEU A CA 1
ATOM 373 C C . LEU A 1 45 ? -22.367 1.301 43.635 1.00 90.31 45 LEU A C 1
ATOM 375 O O . LEU A 1 45 ? -21.221 0.880 43.805 1.00 90.31 45 LEU A O 1
ATOM 379 N N . LEU A 1 46 ? -22.910 2.194 44.472 1.00 89.75 46 LEU A N 1
ATOM 380 C CA . LEU A 1 46 ? -22.213 2.711 45.652 1.00 89.75 46 LEU A CA 1
ATOM 381 C C . LEU A 1 46 ? -22.005 1.630 46.732 1.00 89.75 46 LEU A C 1
ATOM 383 O O . LEU A 1 46 ? -20.961 1.623 47.386 1.00 89.75 46 LEU A O 1
ATOM 387 N N . LEU A 1 47 ? -22.941 0.688 46.901 1.00 89.38 47 LEU A N 1
ATOM 388 C CA . LEU A 1 47 ? -22.771 -0.460 47.801 1.00 89.38 47 LEU A CA 1
ATOM 389 C C . LEU A 1 47 ? -21.651 -1.407 47.331 1.00 89.38 47 LEU A C 1
ATOM 391 O O . LEU A 1 47 ? -20.893 -1.904 48.166 1.00 89.38 47 LEU A O 1
ATOM 395 N N . LEU A 1 48 ? -21.500 -1.614 46.018 1.00 86.31 48 LEU A N 1
ATOM 396 C CA . LEU A 1 48 ? -20.382 -2.383 45.454 1.00 86.31 48 LEU A CA 1
ATOM 397 C C . LEU A 1 48 ? -19.034 -1.700 45.747 1.00 86.31 48 LEU A C 1
ATOM 399 O O . LEU A 1 48 ? -18.124 -2.345 46.270 1.00 86.31 48 LEU A O 1
ATOM 403 N N . GLY A 1 49 ? -18.933 -0.380 45.546 1.00 85.12 49 GLY A N 1
ATOM 404 C CA . GLY A 1 49 ? -17.744 0.396 45.932 1.00 85.12 49 GLY A CA 1
ATOM 405 C C . GLY A 1 49 ? -17.445 0.361 47.443 1.00 85.12 49 GLY A C 1
ATOM 406 O O . GLY A 1 49 ? -16.285 0.288 47.856 1.00 85.12 49 GLY A O 1
ATOM 407 N N . LEU A 1 50 ? -18.478 0.330 48.297 1.00 87.75 50 LEU A N 1
ATOM 408 C CA . LEU A 1 50 ? -18.318 0.162 49.750 1.00 87.75 50 LEU A CA 1
ATOM 409 C C . LEU A 1 50 ? -17.724 -1.202 50.143 1.00 87.75 50 LEU A C 1
ATOM 411 O O . LEU A 1 50 ? -17.071 -1.289 51.186 1.00 87.75 50 LEU A O 1
ATOM 415 N N . LEU A 1 51 ? -17.876 -2.251 49.325 1.00 87.88 51 LEU A N 1
ATOM 416 C CA . LEU A 1 51 ? -17.243 -3.551 49.576 1.00 87.88 51 LEU A CA 1
ATOM 417 C C . LEU A 1 51 ? -15.708 -3.427 49.583 1.00 87.88 51 LEU A C 1
ATOM 419 O O . LEU A 1 51 ? -15.046 -3.925 50.496 1.00 87.88 51 LEU A O 1
ATOM 423 N N . ALA A 1 52 ? -15.143 -2.689 48.623 1.00 87.44 52 ALA A N 1
ATOM 424 C CA . ALA A 1 52 ? -13.709 -2.408 48.566 1.00 87.44 52 ALA A CA 1
ATOM 425 C C . ALA A 1 52 ? -13.232 -1.584 49.780 1.00 87.44 52 ALA A C 1
ATOM 427 O O . ALA A 1 52 ? -12.155 -1.845 50.319 1.00 87.44 52 ALA A O 1
ATOM 428 N N . ALA A 1 53 ? -14.056 -0.659 50.290 1.00 86.50 53 ALA A N 1
ATOM 429 C CA . ALA A 1 53 ? -13.760 0.078 51.522 1.00 86.50 53 ALA A CA 1
ATOM 430 C C . ALA A 1 53 ? -13.745 -0.825 52.778 1.00 86.50 53 ALA A C 1
ATOM 432 O O . ALA A 1 53 ? -12.924 -0.621 53.677 1.00 86.50 53 ALA A O 1
ATOM 433 N N . ILE A 1 54 ? -14.591 -1.862 52.834 1.00 90.19 54 ILE A N 1
ATOM 434 C CA . ILE A 1 54 ? -14.547 -2.888 53.893 1.00 90.19 54 ILE A CA 1
ATOM 435 C C . ILE A 1 54 ? -13.250 -3.708 53.788 1.00 90.19 54 ILE A C 1
ATOM 437 O O . ILE A 1 54 ? -12.571 -3.918 54.797 1.00 90.19 54 ILE A O 1
ATOM 441 N N . CYS A 1 55 ? -12.855 -4.120 52.579 1.00 89.81 55 CYS A N 1
ATOM 442 C CA . CYS A 1 55 ? -11.597 -4.834 52.343 1.00 89.81 55 CYS A CA 1
ATOM 443 C C . CYS A 1 55 ? -10.358 -3.997 52.716 1.00 89.81 55 CYS A C 1
ATOM 445 O O . CYS A 1 55 ? -9.453 -4.515 53.376 1.00 89.81 55 CYS A O 1
ATOM 447 N N . LEU A 1 56 ? -10.348 -2.698 52.397 1.00 92.12 56 LEU A N 1
ATOM 448 C CA . LEU A 1 56 ? -9.344 -1.742 52.876 1.00 92.12 56 LEU A CA 1
ATOM 449 C C . LEU A 1 56 ? -9.295 -1.701 54.412 1.00 92.12 56 LEU A C 1
ATOM 451 O O . LEU A 1 56 ? -8.214 -1.792 54.992 1.00 92.12 56 LEU A O 1
ATOM 455 N N . GLY A 1 57 ? -10.448 -1.613 55.082 1.00 90.38 57 GLY A N 1
ATOM 456 C CA . GLY A 1 57 ? -10.532 -1.619 56.546 1.00 90.38 57 GLY A CA 1
ATOM 457 C C . GLY A 1 57 ? -9.926 -2.877 57.180 1.00 90.38 57 GLY A C 1
ATOM 458 O O . GLY A 1 57 ? -9.184 -2.780 58.160 1.00 90.38 57 GLY A O 1
ATOM 459 N N . LEU A 1 58 ? -10.170 -4.050 56.588 1.00 91.19 58 LEU A N 1
ATOM 460 C CA . LEU A 1 58 ? -9.575 -5.322 57.017 1.00 91.19 58 LEU A CA 1
ATOM 461 C C . LEU A 1 58 ? -8.056 -5.372 56.771 1.00 91.19 58 LEU A C 1
ATOM 463 O O . LEU A 1 58 ? -7.313 -5.825 57.642 1.00 91.19 58 LEU A O 1
ATOM 467 N N . ASN A 1 59 ? -7.581 -4.866 55.628 1.00 92.44 59 ASN A N 1
ATOM 468 C CA . ASN A 1 59 ? -6.154 -4.774 55.299 1.00 92.44 59 ASN A CA 1
ATOM 469 C C . ASN A 1 59 ? -5.415 -3.842 56.283 1.00 92.44 59 ASN A C 1
ATOM 471 O O . ASN A 1 59 ? -4.403 -4.225 56.870 1.00 92.44 59 ASN A O 1
ATOM 475 N N . LEU A 1 60 ? -5.979 -2.663 56.567 1.00 91.06 60 LEU A N 1
ATOM 476 C CA . LEU A 1 60 ? -5.453 -1.731 57.569 1.00 91.06 60 LEU A CA 1
ATOM 477 C C . LEU A 1 60 ? -5.441 -2.341 58.979 1.00 91.06 60 LEU A C 1
ATOM 479 O O . LEU A 1 60 ? -4.442 -2.208 59.685 1.00 91.06 60 LEU A O 1
ATOM 483 N N . ALA A 1 61 ? -6.501 -3.047 59.385 1.00 90.06 61 ALA A N 1
ATOM 484 C CA . ALA A 1 61 ? -6.543 -3.737 60.675 1.00 90.06 61 ALA A CA 1
ATOM 485 C C . ALA A 1 61 ? -5.452 -4.819 60.781 1.00 90.06 61 ALA A C 1
ATOM 487 O O . ALA A 1 61 ? -4.735 -4.866 61.781 1.00 90.06 61 ALA A O 1
ATOM 488 N N . PHE A 1 62 ? -5.259 -5.626 59.730 1.00 89.50 62 PHE A N 1
ATOM 489 C CA . PHE A 1 62 ? -4.181 -6.615 59.650 1.00 89.50 62 PHE A CA 1
ATOM 490 C C . PHE A 1 62 ? -2.791 -5.966 59.749 1.00 89.50 62 PHE A C 1
ATOM 492 O O . PHE A 1 62 ? -1.966 -6.407 60.553 1.00 89.50 62 PHE A O 1
ATOM 499 N N . LEU A 1 63 ? -2.539 -4.890 58.993 1.00 88.00 63 LEU A N 1
ATOM 500 C CA . LEU A 1 63 ? -1.278 -4.146 59.045 1.00 88.00 63 LEU A CA 1
ATOM 501 C C . LEU A 1 63 ? -1.023 -3.568 60.443 1.00 88.00 63 LEU A C 1
ATOM 503 O O . LEU A 1 63 ? 0.070 -3.743 60.977 1.00 88.00 63 LEU A O 1
ATOM 507 N N . ILE A 1 64 ? -2.022 -2.951 61.081 1.00 87.62 64 ILE A N 1
ATOM 508 C CA . ILE A 1 64 ? -1.904 -2.433 62.454 1.00 87.62 64 ILE A CA 1
ATOM 509 C C . ILE A 1 64 ? -1.577 -3.566 63.434 1.00 87.62 64 ILE A C 1
ATOM 511 O O . ILE A 1 64 ? -0.641 -3.430 64.223 1.00 87.62 64 ILE A O 1
ATOM 515 N N . THR A 1 65 ? -2.277 -4.705 63.371 1.00 86.00 65 THR A N 1
ATOM 516 C CA . THR A 1 65 ? -1.985 -5.866 64.228 1.00 86.00 65 THR A CA 1
ATOM 517 C C . THR A 1 65 ? -0.564 -6.391 64.004 1.00 86.00 65 THR A C 1
ATOM 519 O O . THR A 1 65 ? 0.164 -6.610 64.972 1.00 86.00 65 THR A O 1
ATOM 522 N N . TYR A 1 66 ? -0.121 -6.524 62.751 1.00 84.44 66 TYR A N 1
ATOM 523 C CA . TYR A 1 66 ? 1.234 -6.961 62.406 1.00 84.44 66 TYR A CA 1
ATOM 524 C C . TYR A 1 66 ? 2.316 -5.994 62.920 1.00 84.44 66 TYR A C 1
ATOM 526 O O . TYR A 1 66 ? 3.323 -6.422 63.495 1.00 84.44 66 TYR A O 1
ATOM 534 N N . LEU A 1 67 ? 2.107 -4.683 62.762 1.00 80.81 67 LEU A N 1
ATOM 535 C CA . LEU A 1 67 ? 3.012 -3.641 63.253 1.00 80.81 67 LEU A CA 1
ATOM 536 C C . LEU A 1 67 ? 3.075 -3.627 64.788 1.00 80.81 67 LEU A C 1
ATOM 538 O O . LEU A 1 67 ? 4.163 -3.543 65.356 1.00 80.81 67 LEU A O 1
ATOM 542 N N . VAL A 1 68 ? 1.940 -3.790 65.476 1.00 81.12 68 VAL A N 1
ATOM 543 C CA . VAL A 1 68 ? 1.900 -3.909 66.943 1.00 81.12 68 VAL A CA 1
ATOM 544 C C . VAL A 1 68 ? 2.618 -5.177 67.407 1.00 81.12 68 VAL A C 1
ATOM 546 O O . VAL A 1 68 ? 3.477 -5.090 68.281 1.00 81.12 68 VAL A O 1
ATOM 549 N N . CYS A 1 69 ? 2.368 -6.340 66.800 1.00 76.56 69 CYS A N 1
ATOM 550 C CA . CYS A 1 69 ? 3.081 -7.574 67.142 1.00 76.56 69 CYS A CA 1
ATOM 551 C C . CYS A 1 69 ? 4.596 -7.445 66.913 1.00 76.56 69 CYS A C 1
ATOM 553 O O . CYS A 1 69 ? 5.384 -7.754 67.806 1.00 76.56 69 CYS A O 1
ATOM 555 N N . THR A 1 70 ? 5.036 -6.933 65.761 1.00 71.12 70 THR A N 1
ATOM 556 C CA . THR A 1 70 ? 6.473 -6.788 65.466 1.00 71.12 70 THR A CA 1
ATOM 557 C C . THR A 1 70 ? 7.168 -5.708 66.304 1.00 71.12 70 THR A C 1
ATOM 559 O O . THR A 1 70 ? 8.381 -5.805 66.517 1.00 71.12 70 THR A O 1
ATOM 562 N N . CYS A 1 71 ? 6.447 -4.720 66.841 1.00 66.44 71 CYS A N 1
ATOM 563 C CA . CYS A 1 71 ? 6.983 -3.735 67.787 1.00 66.44 71 CYS A CA 1
ATOM 564 C C . CYS A 1 71 ? 6.964 -4.213 69.249 1.00 66.44 71 CYS A C 1
ATOM 566 O O . CYS A 1 71 ? 7.952 -4.014 69.955 1.00 66.44 71 CYS A O 1
ATOM 568 N N . CYS A 1 72 ? 5.886 -4.859 69.703 1.00 64.06 72 CYS A N 1
ATOM 569 C CA . CYS A 1 72 ? 5.658 -5.188 71.114 1.00 64.06 72 CYS A CA 1
ATOM 570 C C . CYS A 1 72 ? 6.114 -6.597 71.525 1.00 64.06 72 CYS A C 1
ATOM 572 O O . CYS A 1 72 ? 6.421 -6.802 72.699 1.00 64.06 72 CYS A O 1
ATOM 574 N N . CYS A 1 73 ? 6.211 -7.568 70.607 1.00 56.12 73 CYS A N 1
ATOM 575 C CA . CYS A 1 73 ? 6.680 -8.924 70.919 1.00 56.12 73 CYS A CA 1
ATOM 576 C C . CYS A 1 73 ? 8.211 -8.991 71.072 1.00 56.12 73 CYS A C 1
ATOM 578 O O . CYS A 1 73 ? 8.913 -9.667 70.318 1.00 56.12 73 CYS A O 1
ATOM 580 N N . ARG A 1 74 ? 8.737 -8.316 72.098 1.00 56.00 74 ARG A N 1
ATOM 581 C CA . ARG A 1 74 ? 10.060 -8.612 72.653 1.00 56.00 74 ARG A CA 1
ATOM 582 C C . ARG A 1 74 ? 10.026 -10.014 73.265 1.00 56.00 74 ARG A C 1
ATOM 584 O O . ARG A 1 74 ? 9.188 -10.290 74.119 1.00 56.00 74 ARG A O 1
ATOM 591 N N . ARG A 1 75 ? 10.958 -10.882 72.868 1.00 40.03 75 ARG A N 1
ATOM 592 C CA . ARG A 1 75 ? 11.216 -12.148 73.563 1.00 40.03 75 ARG A CA 1
ATOM 593 C C . ARG A 1 75 ? 12.714 -12.399 73.614 1.00 40.03 75 ARG A C 1
ATOM 595 O O . ARG A 1 75 ? 13.351 -12.583 72.581 1.00 40.03 75 ARG A O 1
ATOM 602 N N . ASP A 1 76 ? 13.271 -12.339 74.814 1.00 42.09 76 ASP A N 1
ATOM 603 C CA . ASP A 1 76 ? 14.708 -12.426 75.039 1.00 42.09 76 ASP A CA 1
ATOM 604 C C . ASP A 1 76 ? 15.190 -13.878 74.854 1.00 42.09 76 ASP A C 1
ATOM 606 O O . ASP A 1 76 ? 14.902 -14.749 75.670 1.00 42.09 76 ASP A O 1
ATOM 610 N N . HIS A 1 77 ? 15.940 -14.136 73.780 1.00 35.53 77 HIS A N 1
ATOM 611 C CA . HIS A 1 77 ? 16.757 -15.341 73.621 1.00 35.53 77 HIS A CA 1
ATOM 612 C C . HIS A 1 77 ? 18.118 -14.962 73.033 1.00 35.53 77 HIS A C 1
ATOM 614 O O . HIS A 1 77 ? 18.242 -14.631 71.855 1.00 35.53 77 HIS A O 1
ATOM 620 N N . ALA A 1 78 ? 19.141 -15.004 73.884 1.00 39.34 78 ALA A N 1
ATOM 621 C CA . ALA A 1 78 ? 20.538 -14.993 73.468 1.00 39.34 78 ALA A CA 1
ATOM 622 C C . ALA A 1 78 ? 20.989 -16.407 73.035 1.00 39.34 78 ALA A C 1
ATOM 624 O O . ALA A 1 78 ? 20.221 -17.363 73.117 1.00 39.34 78 ALA A O 1
ATOM 625 N N . VAL A 1 79 ? 22.271 -16.526 72.663 1.00 38.41 79 VAL A N 1
ATOM 626 C CA . VAL A 1 79 ? 22.978 -17.743 72.204 1.00 38.41 79 VAL A CA 1
ATOM 627 C C . VAL A 1 79 ? 22.782 -18.093 70.717 1.00 38.41 79 VAL A C 1
ATOM 629 O O . VAL A 1 79 ? 21.901 -18.840 70.315 1.00 38.41 79 VAL A O 1
ATOM 632 N N . GLN A 1 80 ? 23.714 -17.560 69.920 1.00 41.12 80 GLN A N 1
ATOM 633 C CA . GLN A 1 80 ? 24.343 -18.154 68.729 1.00 41.12 80 GLN A CA 1
ATOM 634 C C . GLN A 1 80 ? 23.507 -19.056 67.789 1.00 41.12 80 GLN A C 1
ATOM 636 O O . GLN A 1 80 ? 23.435 -20.267 67.963 1.00 41.12 80 GLN A O 1
ATOM 641 N N . THR A 1 81 ? 23.144 -18.514 66.623 1.00 34.03 81 THR A N 1
ATOM 642 C CA . THR A 1 81 ? 23.419 -19.188 65.334 1.00 34.03 81 THR A CA 1
ATOM 643 C C . THR A 1 81 ? 23.887 -18.169 64.290 1.00 34.03 81 THR A C 1
ATOM 645 O O . THR A 1 81 ? 23.650 -16.968 64.412 1.00 34.03 81 THR A O 1
ATOM 648 N N . LYS A 1 82 ? 24.643 -18.641 63.291 1.00 37.81 82 LYS A N 1
ATOM 649 C CA . LYS A 1 82 ? 25.376 -17.800 62.330 1.00 37.81 82 LYS A CA 1
ATOM 650 C C . LYS A 1 82 ? 24.448 -17.206 61.256 1.00 37.81 82 LYS A C 1
ATOM 652 O O . LYS A 1 82 ? 23.471 -17.833 60.856 1.00 37.81 82 LYS A O 1
ATOM 657 N N . GLN A 1 83 ? 24.795 -16.010 60.780 1.00 47.16 83 GLN A N 1
ATOM 658 C CA . GLN A 1 83 ? 24.095 -15.196 59.770 1.00 47.16 83 GLN A CA 1
ATOM 659 C C . GLN A 1 83 ? 23.355 -16.003 58.676 1.00 47.16 83 GLN A C 1
ATOM 661 O O . GLN A 1 83 ? 23.991 -16.597 57.805 1.00 47.16 83 GLN A O 1
ATOM 666 N N . ARG A 1 84 ? 22.011 -15.950 58.654 1.00 37.38 84 ARG A N 1
ATOM 667 C CA . ARG A 1 84 ? 21.209 -16.406 57.492 1.00 37.38 84 ARG A CA 1
ATOM 668 C C . ARG A 1 84 ? 19.881 -15.670 57.246 1.00 37.38 84 ARG A C 1
ATOM 670 O O . ARG A 1 84 ? 19.412 -15.659 56.116 1.00 37.38 84 ARG A O 1
ATOM 677 N N . SER A 1 85 ? 19.303 -15.002 58.248 1.00 47.03 85 SER A N 1
ATOM 678 C CA . SER A 1 85 ? 17.994 -14.322 58.149 1.00 47.03 85 SER A CA 1
ATOM 679 C C . SER A 1 85 ? 18.005 -12.984 57.391 1.00 47.03 85 SER A C 1
ATOM 681 O O . SER A 1 85 ? 17.000 -12.626 56.782 1.00 47.03 85 SER A O 1
ATOM 683 N N . SER A 1 86 ? 19.137 -12.267 57.385 1.00 53.34 86 SER A N 1
ATOM 684 C CA . SER A 1 86 ? 19.297 -10.932 56.769 1.00 53.34 86 SER A CA 1
ATOM 685 C C . SER A 1 86 ? 18.865 -10.877 55.292 1.00 53.34 86 SER A C 1
ATOM 687 O O . SER A 1 86 ? 18.220 -9.924 54.867 1.00 53.34 86 SER A O 1
ATOM 689 N N . CYS A 1 87 ? 19.156 -11.939 54.533 1.00 56.75 87 CYS A N 1
ATOM 690 C CA . CYS A 1 87 ? 18.896 -12.017 53.094 1.00 56.75 87 CYS A CA 1
ATOM 691 C C . CYS A 1 87 ? 17.390 -12.043 52.754 1.00 56.75 87 CYS A C 1
ATOM 693 O O . CYS A 1 87 ? 16.960 -11.437 51.775 1.00 56.75 87 CYS A O 1
ATOM 695 N N . CYS A 1 88 ? 16.576 -12.717 53.575 1.00 68.06 88 CYS A N 1
ATOM 696 C CA . CYS A 1 88 ? 15.158 -12.952 53.283 1.00 68.06 88 CYS A CA 1
ATOM 697 C C . CYS A 1 88 ? 14.363 -11.637 53.197 1.00 68.06 88 CYS A C 1
ATOM 699 O O . CYS A 1 88 ? 13.692 -11.389 52.200 1.00 68.06 88 CYS A O 1
ATOM 701 N N . ILE A 1 89 ? 14.532 -10.754 54.188 1.00 72.19 89 ILE A N 1
ATOM 702 C CA . ILE A 1 89 ? 13.809 -9.472 54.295 1.00 72.19 89 ILE A CA 1
ATOM 703 C C . ILE A 1 89 ? 14.105 -8.555 53.094 1.00 72.19 89 ILE A C 1
ATOM 705 O O . ILE A 1 89 ? 13.215 -7.869 52.590 1.00 72.19 89 ILE A O 1
ATOM 709 N N . THR A 1 90 ? 15.349 -8.555 52.601 1.00 74.50 90 THR A N 1
ATOM 710 C CA . THR A 1 90 ? 15.721 -7.782 51.407 1.00 74.50 90 THR A CA 1
ATOM 711 C C . THR A 1 90 ? 15.128 -8.358 50.123 1.00 74.50 90 THR A C 1
ATOM 713 O O . THR A 1 90 ? 14.705 -7.585 49.267 1.00 74.50 90 THR A O 1
ATOM 716 N N . TRP A 1 91 ? 15.032 -9.687 49.993 1.00 80.44 91 TRP A N 1
ATOM 717 C CA . TRP A 1 91 ? 14.403 -10.316 48.827 1.00 80.44 91 TRP A CA 1
ATOM 718 C C . TRP A 1 91 ? 12.879 -10.168 48.823 1.00 80.44 91 TRP A C 1
ATOM 720 O O . TRP A 1 91 ? 12.319 -9.929 47.759 1.00 80.44 91 TRP A O 1
ATOM 730 N N . THR A 1 92 ? 12.201 -10.219 49.976 1.00 83.38 92 THR A N 1
ATOM 731 C CA . THR A 1 92 ? 10.747 -9.973 50.037 1.00 83.38 92 THR A CA 1
ATOM 732 C C . THR A 1 92 ? 10.391 -8.538 49.645 1.00 83.38 92 THR A C 1
ATOM 734 O O . THR A 1 92 ? 9.444 -8.333 48.892 1.00 83.38 92 THR A O 1
ATOM 737 N N . ALA A 1 93 ? 11.179 -7.546 50.080 1.00 81.56 93 ALA A N 1
ATOM 738 C CA . ALA A 1 93 ? 10.975 -6.154 49.675 1.00 81.56 93 ALA A CA 1
ATOM 739 C C . ALA A 1 93 ? 11.279 -5.926 48.179 1.00 81.56 93 ALA A C 1
ATOM 741 O O . ALA A 1 93 ? 10.547 -5.205 47.505 1.00 81.56 93 ALA A O 1
ATOM 742 N N . ALA A 1 94 ? 12.318 -6.576 47.638 1.00 82.19 94 ALA A N 1
ATOM 743 C CA . ALA A 1 94 ? 12.630 -6.520 46.209 1.00 82.19 94 ALA A CA 1
ATOM 744 C C . ALA A 1 94 ? 11.542 -7.186 45.345 1.00 82.19 94 ALA A C 1
ATOM 746 O O . ALA A 1 94 ? 11.148 -6.628 44.325 1.00 82.19 94 ALA A O 1
ATOM 747 N N . ALA A 1 95 ? 11.015 -8.340 45.769 1.00 86.69 95 ALA A N 1
ATOM 748 C CA . ALA A 1 95 ? 9.924 -9.029 45.081 1.00 86.69 95 ALA A CA 1
ATOM 749 C C . ALA A 1 95 ? 8.635 -8.191 45.064 1.00 86.69 95 ALA A C 1
ATOM 751 O O . ALA A 1 95 ? 8.018 -8.057 44.012 1.00 86.69 95 ALA A O 1
ATOM 752 N N . ALA A 1 96 ? 8.271 -7.561 46.186 1.00 88.38 96 ALA A N 1
ATOM 753 C CA . ALA A 1 96 ? 7.128 -6.649 46.251 1.00 88.38 96 ALA A CA 1
ATOM 754 C C . ALA A 1 96 ? 7.291 -5.436 45.312 1.00 88.38 96 ALA A C 1
ATOM 756 O O . ALA A 1 96 ? 6.360 -5.087 44.590 1.00 88.38 96 ALA A O 1
ATOM 757 N N . GLY A 1 97 ? 8.492 -4.845 45.247 1.00 86.31 97 GLY A N 1
ATOM 758 C CA . GLY A 1 97 ? 8.803 -3.778 44.289 1.00 86.31 97 GLY A CA 1
ATOM 759 C C . GLY A 1 97 ? 8.694 -4.225 42.824 1.00 86.31 97 GLY A C 1
ATOM 760 O O . GLY A 1 97 ? 8.138 -3.501 42.005 1.00 86.31 97 GLY A O 1
ATOM 761 N N . LEU A 1 98 ? 9.156 -5.436 42.491 1.00 88.56 98 LEU A N 1
ATOM 762 C CA . LEU A 1 98 ? 9.016 -6.003 41.142 1.00 88.56 98 LEU A CA 1
ATOM 763 C C . LEU A 1 98 ? 7.551 -6.284 40.771 1.00 88.56 98 LEU A C 1
ATOM 765 O O . LEU A 1 98 ? 7.161 -6.016 39.637 1.00 88.56 98 LEU A O 1
ATOM 769 N N . ILE A 1 99 ? 6.738 -6.769 41.716 1.00 91.31 99 ILE A N 1
ATOM 770 C CA . ILE A 1 99 ? 5.291 -6.960 41.522 1.00 91.31 99 ILE A CA 1
ATOM 771 C C . ILE A 1 99 ? 4.600 -5.613 41.281 1.00 91.31 99 ILE A C 1
ATOM 773 O O . ILE A 1 99 ? 3.780 -5.521 40.374 1.00 91.31 99 ILE A O 1
ATOM 777 N N . CYS A 1 100 ? 4.970 -4.556 42.012 1.00 92.25 100 CYS A N 1
ATOM 778 C CA . CYS A 1 100 ? 4.438 -3.210 41.780 1.00 92.25 100 CYS A CA 1
ATOM 779 C C . CYS A 1 100 ? 4.819 -2.668 40.388 1.00 92.25 100 CYS A C 1
ATOM 781 O O . CYS A 1 100 ? 3.954 -2.223 39.639 1.00 92.25 100 CYS A O 1
ATOM 783 N N . CYS A 1 101 ? 6.085 -2.799 39.972 1.00 91.69 101 CYS A N 1
ATOM 784 C CA . CYS A 1 101 ? 6.511 -2.422 38.618 1.00 91.69 101 CYS A CA 1
ATOM 785 C C . CYS A 1 101 ? 5.775 -3.209 37.516 1.00 91.69 101 CYS A C 1
ATOM 787 O O . CYS A 1 101 ? 5.467 -2.646 36.467 1.00 91.69 101 CYS A O 1
ATOM 789 N N . ALA A 1 102 ? 5.477 -4.494 37.740 1.00 93.25 102 ALA A N 1
ATOM 790 C CA . ALA A 1 102 ? 4.673 -5.296 36.817 1.00 93.25 102 ALA A CA 1
ATOM 791 C C . ALA A 1 102 ? 3.200 -4.846 36.799 1.00 93.25 102 ALA A C 1
ATOM 793 O O . ALA A 1 102 ? 2.616 -4.723 35.724 1.00 93.25 102 ALA A O 1
ATOM 794 N N . ALA A 1 103 ? 2.625 -4.535 37.966 1.00 94.50 103 ALA A N 1
ATOM 795 C CA . ALA A 1 103 ? 1.272 -4.002 38.093 1.00 94.50 103 ALA A CA 1
ATOM 796 C C . ALA A 1 103 ? 1.118 -2.676 37.336 1.00 94.50 103 ALA A C 1
ATOM 798 O O . ALA A 1 103 ? 0.168 -2.535 36.576 1.00 94.50 103 ALA A O 1
ATOM 799 N N . VAL A 1 104 ? 2.068 -1.742 37.463 1.00 96.25 104 VAL A N 1
ATOM 800 C CA . VAL A 1 104 ? 2.063 -0.475 36.705 1.00 96.25 104 VAL A CA 1
ATOM 801 C C . VAL A 1 104 ? 2.087 -0.716 35.188 1.00 96.25 104 VAL A C 1
ATOM 803 O O . VAL A 1 104 ? 1.447 0.024 34.447 1.00 96.25 104 VAL A O 1
ATOM 806 N N . GLY A 1 105 ? 2.750 -1.776 34.710 1.00 94.75 105 GLY A N 1
ATOM 807 C CA . GLY A 1 105 ? 2.688 -2.181 33.300 1.00 94.75 105 GLY A CA 1
ATOM 808 C C . GLY A 1 105 ? 1.288 -2.627 32.855 1.00 94.75 105 GLY A C 1
ATOM 809 O O . GLY A 1 105 ? 0.828 -2.221 31.790 1.00 94.75 105 GLY A O 1
ATOM 810 N N . VAL A 1 106 ? 0.590 -3.407 33.688 1.00 95.75 106 VAL A N 1
ATOM 811 C CA . VAL A 1 106 ? -0.809 -3.823 33.454 1.00 95.75 106 VAL A CA 1
ATOM 812 C C . VAL A 1 106 ? -1.767 -2.628 33.544 1.00 95.75 106 VAL A C 1
ATOM 814 O O . VAL A 1 106 ? -2.669 -2.499 32.723 1.00 95.75 106 VAL A O 1
ATOM 817 N N . GLY A 1 107 ? -1.539 -1.721 34.496 1.00 96.00 107 GLY A N 1
ATOM 818 C CA . GLY A 1 107 ? -2.329 -0.504 34.667 1.00 96.00 107 GLY A CA 1
ATOM 819 C C . GLY A 1 107 ? -2.184 0.448 33.485 1.00 96.00 107 GLY A C 1
ATOM 820 O O . GLY A 1 107 ? -3.185 0.949 32.988 1.00 96.00 107 GLY A O 1
ATOM 821 N N . PHE A 1 108 ? -0.963 0.652 32.981 1.00 96.50 108 PHE A N 1
ATOM 822 C CA . PHE A 1 108 ? -0.732 1.468 31.787 1.00 96.50 108 PHE A CA 1
ATOM 823 C C . PHE A 1 108 ? -1.428 0.882 30.551 1.00 96.50 108 PHE A C 1
ATOM 825 O O . PHE A 1 108 ? -1.997 1.636 29.767 1.00 96.50 108 PHE A O 1
ATOM 832 N N . TYR A 1 109 ? -1.431 -0.450 30.411 1.00 96.75 109 TYR A N 1
ATOM 833 C CA . TYR A 1 109 ? -2.169 -1.143 29.356 1.00 96.75 109 TYR A CA 1
ATOM 834 C C . TYR A 1 109 ? -3.682 -0.887 29.461 1.00 96.75 109 TYR A C 1
ATOM 836 O O . TYR A 1 109 ? -4.259 -0.292 28.555 1.00 96.75 109 TYR A O 1
ATOM 844 N N . GLY A 1 110 ? -4.300 -1.212 30.604 1.00 96.38 110 GLY A N 1
ATOM 845 C CA . GLY A 1 110 ? -5.733 -0.982 30.822 1.00 96.38 110 GLY A CA 1
ATOM 846 C C . GLY A 1 110 ? -6.146 0.490 30.704 1.00 96.38 110 GLY A C 1
ATOM 847 O O . GLY A 1 110 ? -7.232 0.794 30.215 1.00 96.38 110 GLY A O 1
ATOM 848 N N . ASN A 1 111 ? -5.265 1.424 31.080 1.00 95.75 111 ASN A N 1
ATOM 849 C CA . ASN A 1 111 ? -5.511 2.857 30.929 1.00 95.75 111 ASN A CA 1
ATOM 850 C C . ASN A 1 111 ? -5.506 3.334 29.468 1.00 95.75 111 ASN A C 1
ATOM 852 O O . ASN A 1 111 ? -6.162 4.337 29.193 1.00 95.75 111 ASN A O 1
ATOM 856 N N . SER A 1 112 ? -4.772 2.655 28.573 1.00 95.81 112 SER A N 1
ATOM 857 C CA . SER A 1 112 ? -4.817 2.910 27.126 1.00 95.81 112 SER A CA 1
ATOM 858 C C . SER A 1 112 ? -6.091 2.327 26.534 1.00 95.81 112 SER A C 1
ATOM 860 O O . SER A 1 112 ? -6.897 3.090 26.031 1.00 95.81 112 SER A O 1
ATOM 862 N N . GLU A 1 113 ? -6.351 1.027 26.713 1.00 95.38 113 GLU A N 1
ATOM 863 C CA . GLU A 1 113 ? -7.529 0.363 26.121 1.00 95.38 113 GLU A CA 1
ATOM 864 C C . GLU A 1 113 ? -8.851 1.042 26.548 1.00 95.38 113 GLU A C 1
ATOM 866 O O . GLU A 1 113 ? -9.741 1.255 25.727 1.00 95.38 113 GLU A O 1
ATOM 871 N N . THR A 1 114 ? -8.948 1.513 27.805 1.00 94.94 114 THR A N 1
ATOM 872 C CA . THR A 1 114 ? -10.108 2.306 28.271 1.00 94.94 114 THR A CA 1
ATOM 873 C C . THR A 1 114 ? -10.250 3.642 27.525 1.00 94.94 114 THR A C 1
ATOM 875 O O . THR A 1 114 ? -11.357 4.029 27.156 1.00 94.94 114 THR A O 1
ATOM 878 N N . ASN A 1 115 ? -9.136 4.348 27.301 1.00 95.44 115 ASN A N 1
ATOM 879 C CA . ASN A 1 115 ? -9.093 5.616 26.565 1.00 95.44 115 ASN A CA 1
ATOM 880 C C . ASN A 1 115 ? -9.399 5.411 25.079 1.00 95.44 115 ASN A C 1
ATOM 882 O O . ASN A 1 115 ? -10.131 6.193 24.484 1.00 95.44 115 ASN A O 1
ATOM 886 N N . ASP A 1 116 ? -8.854 4.354 24.487 1.00 94.50 116 ASP A N 1
ATOM 887 C CA . ASP A 1 116 ? -8.947 4.077 23.060 1.00 94.50 116 ASP A CA 1
ATOM 888 C C . ASP A 1 116 ? -10.380 3.623 22.702 1.00 94.50 116 ASP A C 1
ATOM 890 O O . ASP A 1 116 ? -10.962 4.116 21.733 1.00 94.50 116 ASP A O 1
ATOM 894 N N . GLY A 1 117 ? -11.024 2.831 23.571 1.00 94.38 117 GLY A N 1
ATOM 895 C CA . GLY A 1 117 ? -12.457 2.525 23.501 1.00 94.38 117 GLY A CA 1
ATOM 896 C C . GLY A 1 117 ? -13.375 3.742 23.717 1.00 94.38 117 GLY A C 1
ATOM 897 O O . GLY A 1 117 ? -14.381 3.896 23.017 1.00 94.38 117 GLY A O 1
ATOM 898 N N . ALA A 1 118 ? -13.019 4.656 24.629 1.00 93.44 118 ALA A N 1
ATOM 899 C CA . ALA A 1 118 ? -13.742 5.918 24.829 1.00 93.44 118 ALA A CA 1
ATOM 900 C C . ALA A 1 118 ? -13.585 6.885 23.637 1.00 93.44 118 ALA A C 1
ATOM 902 O O . ALA A 1 118 ? -14.549 7.536 23.234 1.00 93.44 118 ALA A O 1
ATOM 903 N N . TYR A 1 119 ? -12.405 6.929 23.015 1.00 93.62 119 TYR A N 1
ATOM 904 C CA . TYR A 1 119 ? -12.150 7.703 21.801 1.00 93.62 119 TYR A CA 1
ATOM 905 C C . TYR A 1 119 ? -12.900 7.119 20.593 1.00 93.62 119 TYR A C 1
ATOM 907 O O . TYR A 1 119 ? -13.427 7.859 19.763 1.00 93.62 119 TYR A O 1
ATOM 915 N N . GLN A 1 120 ? -13.036 5.791 20.501 1.00 94.19 120 GLN A N 1
ATOM 916 C CA . GLN A 1 120 ? -13.882 5.155 19.486 1.00 94.19 120 GLN A CA 1
ATOM 917 C C . GLN A 1 120 ? -15.366 5.529 19.654 1.00 94.19 120 GLN A C 1
ATOM 919 O O . GLN A 1 120 ? -16.045 5.775 18.652 1.00 94.19 120 GLN A O 1
ATOM 924 N N . LEU A 1 121 ? -15.862 5.653 20.892 1.00 93.38 121 LEU A N 1
ATOM 925 C CA . LEU A 1 121 ? -17.195 6.203 21.165 1.00 93.38 121 LEU A CA 1
ATOM 926 C C . LEU A 1 121 ? -17.316 7.670 20.715 1.00 93.38 121 LEU A C 1
ATOM 928 O O . LEU A 1 121 ? -18.267 7.993 20.008 1.00 93.38 121 LEU A O 1
ATOM 932 N N . GLU A 1 122 ? -16.371 8.536 21.093 1.00 91.50 122 GLU A N 1
ATOM 933 C CA . GLU A 1 122 ? -16.351 9.964 20.727 1.00 91.50 122 GLU A CA 1
ATOM 934 C C . GLU A 1 122 ? -16.437 10.155 19.203 1.00 91.50 122 GLU A C 1
ATOM 936 O O . GLU A 1 122 ? -17.372 10.783 18.707 1.00 91.50 122 GLU A O 1
ATOM 941 N N . ASN A 1 123 ? -15.546 9.506 18.443 1.00 92.94 123 ASN A N 1
ATOM 942 C CA . ASN A 1 123 ? -15.560 9.556 16.976 1.00 92.94 123 ASN A CA 1
ATOM 943 C C . ASN A 1 123 ? -16.874 9.028 16.372 1.00 92.94 123 ASN A C 1
ATOM 945 O O . ASN A 1 123 ? -17.356 9.561 15.374 1.00 92.94 123 ASN A O 1
ATOM 949 N N . SER A 1 124 ? -17.473 7.992 16.966 1.00 94.75 124 SER A N 1
ATOM 950 C CA . SER A 1 124 ? -18.736 7.416 16.481 1.00 94.75 124 SER A CA 1
ATOM 951 C C . SER A 1 124 ? -19.934 8.336 16.750 1.00 94.75 124 SER A C 1
ATOM 953 O O . SER A 1 124 ? -20.808 8.487 15.894 1.00 94.75 124 SER A O 1
ATOM 955 N N . LEU A 1 125 ? -19.964 9.005 17.910 1.00 91.69 125 LEU A N 1
ATOM 956 C CA . LEU A 1 125 ? -20.958 10.033 18.228 1.00 91.69 125 LEU A CA 1
ATOM 957 C C . LEU A 1 125 ? -20.816 11.247 17.304 1.00 91.69 125 LEU A C 1
ATOM 959 O O . LEU A 1 125 ? -21.824 11.759 16.817 1.00 91.69 125 LEU A O 1
ATOM 963 N N . ASP A 1 126 ? -19.591 11.675 17.008 1.00 89.75 126 ASP A N 1
ATOM 964 C CA . ASP A 1 126 ? -19.332 12.812 16.127 1.00 89.75 126 ASP A CA 1
ATOM 965 C C . ASP A 1 126 ? -19.611 12.486 14.644 1.00 89.75 126 ASP A C 1
ATOM 967 O O . ASP A 1 126 ? -20.179 13.323 13.938 1.00 89.75 126 ASP A O 1
ATOM 971 N N . ASN A 1 127 ? -19.357 11.255 14.177 1.00 92.06 127 ASN A N 1
ATOM 972 C CA . ASN A 1 127 ? -19.790 10.771 12.855 1.00 92.06 127 ASN A CA 1
ATOM 973 C C . ASN A 1 127 ? -21.322 10.734 12.728 1.00 92.06 127 ASN A C 1
ATOM 975 O O . ASN A 1 127 ? -21.886 11.214 11.736 1.00 92.06 127 ASN A O 1
ATOM 979 N N . ALA A 1 128 ? -22.015 10.231 13.753 1.00 90.69 128 ALA A N 1
ATOM 980 C CA . ALA A 1 128 ? -23.473 10.246 13.826 1.00 90.69 128 ALA A CA 1
ATOM 981 C C . ALA A 1 128 ? -24.023 11.685 13.830 1.00 90.69 128 ALA A C 1
ATOM 983 O O . ALA A 1 128 ? -24.949 12.011 13.082 1.00 90.69 128 ALA A O 1
ATOM 984 N N . ASN A 1 129 ? -23.412 12.578 14.612 1.00 89.19 129 ASN A N 1
ATOM 985 C CA . ASN A 1 129 ? -23.740 14.001 14.675 1.00 89.19 129 ASN A CA 1
ATOM 986 C C . ASN A 1 129 ? -23.509 14.697 13.321 1.00 89.19 129 ASN A C 1
ATOM 988 O O . ASN A 1 129 ? -24.375 15.434 12.847 1.00 89.19 129 ASN A O 1
ATOM 992 N N . HIS A 1 130 ? -22.398 14.404 12.637 1.00 87.44 130 HIS A N 1
ATOM 993 C CA . HIS A 1 130 ? -22.126 14.898 11.289 1.00 87.44 130 HIS A CA 1
ATOM 994 C C . HIS A 1 130 ? -23.137 14.360 10.267 1.00 87.44 130 HIS A C 1
ATOM 996 O O . HIS A 1 130 ? -23.583 15.118 9.408 1.00 87.44 130 HIS A O 1
ATOM 1002 N N . THR A 1 131 ? -23.568 13.101 10.386 1.00 88.94 131 THR A N 1
ATOM 1003 C CA . THR A 1 131 ? -24.597 12.498 9.522 1.00 88.94 131 THR A CA 1
ATOM 1004 C C . THR A 1 131 ? -25.963 13.156 9.727 1.00 88.94 131 THR A C 1
ATOM 1006 O O . THR A 1 131 ? -26.579 13.589 8.754 1.00 88.94 131 THR A O 1
ATOM 1009 N N . PHE A 1 132 ? -26.419 13.343 10.969 1.00 86.88 132 PHE A N 1
ATOM 1010 C CA . PHE A 1 132 ? -27.655 14.082 11.266 1.00 86.88 132 PHE A CA 1
ATOM 1011 C C . PHE A 1 132 ? -27.578 15.554 10.833 1.00 86.88 132 PHE A C 1
ATOM 1013 O O . PHE A 1 132 ? -28.499 16.069 10.198 1.00 86.88 132 PHE A O 1
ATOM 1020 N N . SER A 1 133 ? -26.454 16.221 11.113 1.00 81.00 133 SER A N 1
ATOM 1021 C CA . SER A 1 133 ? -26.177 17.581 10.646 1.00 81.00 133 SER A CA 1
ATOM 1022 C C . SER A 1 133 ? -26.172 17.651 9.117 1.00 81.00 133 SER A C 1
ATOM 1024 O O . SER A 1 133 ? -26.664 18.623 8.553 1.00 81.00 133 SER A O 1
ATOM 1026 N N . GLY A 1 134 ? -25.662 16.619 8.442 1.00 80.12 134 GLY A N 1
ATOM 1027 C CA . GLY A 1 134 ? -25.670 16.447 6.993 1.00 80.12 134 GLY A CA 1
ATOM 1028 C C . GLY A 1 134 ? -27.077 16.279 6.429 1.00 80.12 134 GLY A C 1
ATOM 1029 O O . GLY A 1 134 ? -27.414 16.962 5.468 1.00 80.12 134 GLY A O 1
ATOM 1030 N N . ILE A 1 135 ? -27.921 15.445 7.047 1.00 79.31 135 ILE A N 1
ATOM 1031 C CA . ILE A 1 135 ? -29.332 15.256 6.669 1.00 79.31 135 ILE A CA 1
ATOM 1032 C C . ILE A 1 135 ? -30.100 16.578 6.776 1.00 79.31 135 ILE A C 1
ATOM 1034 O O . ILE A 1 135 ? -30.738 16.977 5.800 1.00 79.31 135 ILE A O 1
ATOM 1038 N N . ASP A 1 136 ? -29.981 17.294 7.901 1.00 71.25 136 ASP A N 1
ATOM 1039 C CA . ASP A 1 136 ? -30.568 18.631 8.046 1.00 71.25 136 ASP A CA 1
ATOM 1040 C C . ASP A 1 136 ? -29.981 19.584 6.972 1.00 71.25 136 ASP A C 1
ATOM 1042 O O . ASP A 1 136 ? -30.732 20.186 6.203 1.00 71.25 136 ASP A O 1
ATOM 1046 N N . LYS A 1 137 ? -28.646 19.686 6.837 1.00 69.00 137 LYS A N 1
ATOM 1047 C CA . LYS A 1 137 ? -27.960 20.575 5.869 1.00 69.00 137 LYS A CA 1
ATOM 1048 C C . LYS A 1 137 ? -28.340 20.311 4.411 1.00 69.00 137 LYS A C 1
ATOM 1050 O O . LYS A 1 137 ? -28.548 21.275 3.687 1.00 69.00 137 LYS A O 1
ATOM 1055 N N . LEU A 1 138 ? -28.429 19.060 3.958 1.00 62.12 138 LEU A N 1
ATOM 1056 C CA . LEU A 1 138 ? -28.781 18.719 2.571 1.00 62.12 138 LEU A CA 1
ATOM 1057 C C . LEU A 1 138 ? -30.293 18.775 2.325 1.00 62.12 138 LEU A C 1
ATOM 1059 O O . LEU A 1 138 ? -30.702 19.165 1.233 1.00 62.12 138 LEU A O 1
ATOM 1063 N N . GLY A 1 139 ? -31.120 18.536 3.348 1.00 56.91 139 GLY A N 1
ATOM 1064 C CA . GLY A 1 139 ? -32.530 18.937 3.334 1.00 56.91 139 GLY A CA 1
ATOM 1065 C C . GLY A 1 139 ? -32.702 20.449 3.115 1.00 56.91 139 GLY A C 1
ATOM 1066 O O . GLY A 1 139 ? -33.589 20.865 2.372 1.00 56.91 139 GLY A O 1
ATOM 1067 N N . TRP A 1 140 ? -31.807 21.272 3.675 1.00 52.66 140 TRP A N 1
ATOM 1068 C CA . TRP A 1 140 ? -31.739 22.713 3.397 1.00 52.66 140 TRP A CA 1
ATOM 1069 C C . TRP A 1 140 ? -31.033 23.073 2.073 1.00 52.66 140 TRP A C 1
ATOM 1071 O O . TRP A 1 140 ? -31.406 24.067 1.456 1.00 52.66 140 TRP A O 1
ATOM 1081 N N . ALA A 1 141 ? -30.045 22.303 1.603 1.00 43.56 141 ALA A N 1
ATOM 1082 C CA . ALA A 1 141 ? -29.246 22.637 0.415 1.00 43.56 141 ALA A CA 1
ATOM 1083 C C . ALA A 1 141 ? -29.886 22.202 -0.915 1.00 43.56 141 ALA A C 1
ATOM 1085 O O . ALA A 1 141 ? -29.677 22.867 -1.923 1.00 43.56 141 ALA A O 1
ATOM 1086 N N . ILE A 1 142 ? -30.774 21.197 -0.923 1.00 49.69 142 ILE A N 1
ATOM 1087 C CA . ILE A 1 142 ? -31.665 20.935 -2.076 1.00 49.69 142 ILE A CA 1
ATOM 1088 C C . ILE A 1 142 ? -32.478 22.197 -2.450 1.00 49.69 142 ILE A C 1
ATOM 1090 O O . ILE A 1 142 ? -32.929 22.324 -3.588 1.00 49.69 142 ILE A O 1
ATOM 1094 N N . LEU A 1 143 ? -32.624 23.151 -1.519 1.00 49.44 143 LEU A N 1
ATOM 1095 C CA . LEU A 1 143 ? -33.356 24.403 -1.692 1.00 49.44 143 LEU A CA 1
ATOM 1096 C C . LEU A 1 143 ? -32.495 25.620 -2.117 1.00 49.44 143 LEU A C 1
ATOM 1098 O O . LEU A 1 143 ? -33.092 26.682 -2.304 1.00 49.44 143 LEU A O 1
ATOM 1102 N N . VAL A 1 144 ? -31.158 25.527 -2.261 1.00 42.09 144 VAL A N 1
ATOM 1103 C CA . VAL A 1 144 ? -30.275 26.653 -2.676 1.00 42.09 144 VAL A CA 1
ATOM 1104 C C . VAL A 1 144 ? -29.000 26.178 -3.404 1.00 42.09 144 VAL A C 1
ATOM 1106 O O . VAL A 1 144 ? -28.276 25.333 -2.892 1.00 42.09 144 VAL A O 1
ATOM 1109 N N . SER A 1 145 ? -28.644 26.830 -4.520 1.00 38.28 145 SER A N 1
ATOM 1110 C CA . SER A 1 145 ? -27.299 26.787 -5.140 1.00 38.28 145 SER A CA 1
ATOM 1111 C C . SER A 1 145 ? -26.760 28.235 -5.318 1.00 38.28 145 SER A C 1
ATOM 1113 O O . SER A 1 145 ? -27.546 29.178 -5.193 1.00 38.28 145 SER A O 1
ATOM 1115 N N . PRO A 1 146 ? -25.442 28.492 -5.470 1.00 42.81 146 PRO A N 1
ATOM 1116 C CA . PRO A 1 146 ? -24.841 29.714 -4.915 1.00 42.81 146 PRO A CA 1
ATOM 1117 C C . PRO A 1 146 ? -24.707 30.922 -5.861 1.00 42.81 146 PRO A C 1
ATOM 1119 O O . PRO A 1 146 ? -24.262 30.803 -7.000 1.00 42.81 146 PRO A O 1
ATOM 1122 N N . PHE A 1 147 ? -24.878 32.131 -5.304 1.00 29.33 147 PHE A N 1
ATOM 1123 C CA . PHE A 1 147 ? -24.244 33.346 -5.838 1.00 29.33 147 PHE A CA 1
ATOM 1124 C C . PHE A 1 147 ? -23.778 34.307 -4.721 1.00 29.33 147 PHE A C 1
ATOM 1126 O O . PHE A 1 147 ? -24.569 35.044 -4.143 1.00 29.33 147 PHE A O 1
ATOM 1133 N N . LYS A 1 148 ? -22.462 34.304 -4.453 1.00 29.84 148 LYS A N 1
ATOM 1134 C CA . LYS A 1 148 ? -21.685 35.256 -3.619 1.00 29.84 148 LYS A CA 1
ATOM 1135 C C . LYS A 1 148 ? -22.185 35.557 -2.185 1.00 29.84 148 LYS A C 1
ATOM 1137 O O . LYS A 1 148 ? -22.924 36.521 -1.984 1.00 29.84 148 LYS A O 1
ATOM 1142 N N . PRO A 1 149 ? -21.631 34.902 -1.146 1.00 37.62 149 PRO A N 1
ATOM 1143 C CA . PRO A 1 149 ? -21.647 35.459 0.203 1.00 37.62 149 PRO A CA 1
ATOM 1144 C C . PRO A 1 149 ? -20.590 36.570 0.327 1.00 37.62 149 PRO A C 1
ATOM 1146 O O . PRO A 1 149 ? -19.391 36.307 0.255 1.00 37.62 149 PRO A O 1
ATOM 1149 N N . LYS A 1 150 ? -21.012 37.819 0.564 1.00 29.03 150 LYS A N 1
ATOM 1150 C CA . LYS A 1 150 ? -20.118 38.859 1.093 1.00 29.03 150 LYS A CA 1
ATOM 1151 C C . LYS A 1 150 ? -20.638 39.360 2.440 1.00 29.03 150 LYS A C 1
ATOM 1153 O O . LYS A 1 150 ? -21.443 40.280 2.483 1.00 29.03 150 LYS A O 1
ATOM 1158 N N . GLN A 1 151 ? -20.047 38.790 3.494 1.00 28.94 151 GLN A N 1
ATOM 1159 C CA . GLN A 1 151 ? -19.880 39.378 4.827 1.00 28.94 151 GLN A CA 1
ATOM 1160 C C . GLN A 1 151 ? -21.084 39.364 5.808 1.00 28.94 151 GLN A C 1
ATOM 1162 O O . GLN A 1 151 ? -22.149 39.899 5.530 1.00 28.94 151 GLN A O 1
ATOM 1167 N N . LEU A 1 152 ? -20.769 38.896 7.029 1.00 32.00 152 LEU A N 1
ATOM 1168 C CA . LEU A 1 152 ? -21.362 39.201 8.349 1.00 32.00 152 LEU A CA 1
ATOM 1169 C C . LEU A 1 152 ? -22.541 38.373 8.939 1.00 32.00 152 LEU A C 1
ATOM 1171 O O . LEU A 1 152 ? -23.584 38.189 8.327 1.00 32.00 152 LEU A O 1
ATOM 1175 N N . VAL A 1 153 ? -22.350 38.065 10.236 1.00 31.36 153 VAL A N 1
ATOM 1176 C CA . VAL A 1 153 ? -23.297 37.719 11.328 1.00 31.36 153 VAL A CA 1
ATOM 1177 C C . VAL A 1 153 ? -23.956 36.329 11.357 1.00 31.36 153 VAL A C 1
ATOM 1179 O O . VAL A 1 153 ? -24.813 35.978 10.553 1.00 31.36 153 VAL A O 1
ATOM 1182 N N . GLU A 1 154 ? -23.648 35.600 12.432 1.00 38.69 154 GLU A N 1
ATOM 1183 C CA . GLU A 1 154 ? -24.451 34.503 12.977 1.00 38.69 154 GLU A CA 1
ATOM 1184 C C . GLU A 1 154 ? -25.686 35.056 13.715 1.00 38.69 154 GLU A C 1
ATOM 1186 O O . GLU A 1 154 ? -25.522 35.861 14.631 1.00 38.69 154 GLU A O 1
ATOM 1191 N N . THR A 1 155 ? -26.909 34.617 13.381 1.00 30.36 155 THR A N 1
ATOM 1192 C CA . THR A 1 155 ? -27.949 34.135 14.335 1.00 30.36 155 THR A CA 1
ATOM 1193 C C . THR A 1 155 ? -29.315 33.873 13.666 1.00 30.36 155 THR A C 1
ATOM 1195 O O . THR A 1 155 ? -29.745 34.572 12.759 1.00 30.36 155 THR A O 1
ATOM 1198 N N . SER A 1 156 ? -30.015 32.841 14.159 1.00 37.06 156 SER A N 1
ATOM 1199 C CA . SER A 1 156 ? -31.489 32.700 14.192 1.00 37.06 156 SER A CA 1
ATOM 1200 C C . SER A 1 156 ? -32.360 32.979 12.938 1.00 37.06 156 SER A C 1
ATOM 1202 O O . SER A 1 156 ? -33.314 33.744 13.043 1.00 37.06 156 SER A O 1
ATOM 1204 N N . GLN A 1 157 ? -32.189 32.254 11.819 1.00 32.31 157 GLN A N 1
ATOM 1205 C CA . GLN A 1 157 ? -33.163 32.281 10.695 1.00 32.31 157 GLN A CA 1
ATOM 1206 C C . GLN A 1 157 ? -33.554 30.881 10.142 1.00 32.31 157 GLN A C 1
ATOM 1208 O O . GLN A 1 157 ? -33.599 30.646 8.936 1.00 32.31 157 GLN A O 1
ATOM 1213 N N . VAL A 1 158 ? -33.869 29.918 11.020 1.00 38.47 158 VAL A N 1
ATOM 1214 C CA . VAL A 1 158 ? -34.092 28.482 10.681 1.00 38.47 158 VAL A CA 1
ATOM 1215 C C . VAL A 1 158 ? -35.491 28.180 10.083 1.00 38.47 158 VAL A C 1
ATOM 1217 O O . VAL A 1 158 ? -35.935 27.038 10.076 1.00 38.47 158 VAL A O 1
ATOM 1220 N N . PHE A 1 159 ? -36.230 29.182 9.587 1.00 33.91 159 PHE A N 1
ATOM 1221 C CA . PHE A 1 159 ? -37.578 28.960 9.020 1.00 33.91 159 PHE A CA 1
ATOM 1222 C C . PHE A 1 159 ? -37.947 29.828 7.801 1.00 33.91 159 PHE A C 1
ATOM 1224 O O . PHE A 1 159 ? -39.035 29.681 7.254 1.00 33.91 159 PHE A O 1
ATOM 1231 N N . GLU A 1 160 ? -37.055 30.704 7.326 1.00 37.81 160 GLU A N 1
ATOM 1232 C CA . GLU A 1 160 ? -37.370 31.686 6.265 1.00 37.81 160 GLU A CA 1
ATOM 1233 C C . GLU A 1 160 ? -36.743 31.339 4.894 1.00 37.81 160 GLU A C 1
ATOM 1235 O O . GLU A 1 160 ? -36.811 32.104 3.933 1.00 37.81 160 GLU A O 1
ATOM 1240 N N . ASN A 1 161 ? -36.137 30.150 4.783 1.00 40.31 161 ASN A N 1
ATOM 1241 C CA . ASN A 1 161 ? -35.382 29.720 3.598 1.00 40.31 161 ASN A CA 1
ATOM 1242 C C . ASN A 1 161 ? -36.114 28.685 2.722 1.00 40.31 161 ASN A C 1
ATOM 1244 O O . ASN A 1 161 ? -35.698 28.451 1.589 1.00 40.31 161 ASN A O 1
ATOM 1248 N N . ALA A 1 162 ? -37.233 28.117 3.190 1.00 38.31 162 ALA A N 1
ATOM 1249 C CA . ALA A 1 162 ? -37.973 27.049 2.499 1.00 38.31 162 ALA A CA 1
ATOM 1250 C C . ALA A 1 162 ? -38.572 27.449 1.130 1.00 38.31 162 ALA A C 1
ATOM 1252 O O . ALA A 1 162 ? -39.003 26.594 0.361 1.00 38.31 162 ALA A O 1
ATOM 1253 N N . GLN A 1 163 ? -38.594 28.747 0.816 1.00 49.75 163 GLN A N 1
ATOM 1254 C CA . GLN A 1 163 ? -39.168 29.296 -0.412 1.00 49.75 163 GLN A CA 1
ATOM 1255 C C . GLN A 1 163 ? -38.181 29.326 -1.603 1.00 49.75 163 GLN A C 1
ATOM 1257 O O . GLN A 1 163 ? -38.611 29.590 -2.722 1.00 49.75 163 GLN A O 1
ATOM 1262 N N . ARG A 1 164 ? -36.867 29.128 -1.392 1.00 55.06 164 ARG A N 1
ATOM 1263 C CA . ARG A 1 164 ? -35.823 29.697 -2.280 1.00 55.06 164 ARG A CA 1
ATOM 1264 C C . ARG A 1 164 ? -35.646 29.011 -3.641 1.00 55.06 164 ARG A C 1
ATOM 1266 O O . ARG A 1 164 ? -35.945 29.667 -4.628 1.00 55.06 164 ARG A O 1
ATOM 1273 N N . MET A 1 165 ? -35.338 27.711 -3.731 1.00 60.00 165 MET A N 1
ATOM 1274 C CA . MET A 1 165 ? -35.317 26.983 -5.024 1.00 60.00 165 MET A CA 1
ATOM 1275 C C . MET A 1 165 ? -36.605 27.195 -5.832 1.00 60.00 165 MET A C 1
ATOM 1277 O O . MET A 1 165 ? -36.563 27.326 -7.054 1.00 60.00 165 MET A O 1
ATOM 1281 N N . LYS A 1 166 ? -37.758 27.256 -5.151 1.00 64.25 166 LYS A N 1
ATOM 1282 C CA . LYS A 1 166 ? -39.036 27.569 -5.793 1.00 64.25 166 LYS A CA 1
ATOM 1283 C C . LYS A 1 166 ? -39.037 28.992 -6.368 1.00 64.25 166 LYS A C 1
ATOM 1285 O O . LYS A 1 166 ? -39.427 29.142 -7.515 1.00 64.25 166 LYS A O 1
ATOM 1290 N N . VAL A 1 167 ? -38.607 30.003 -5.611 1.00 70.19 167 VAL A N 1
ATOM 1291 C CA . VAL A 1 167 ? -38.496 31.403 -6.065 1.00 70.19 167 VAL A CA 1
ATOM 1292 C C . VAL A 1 167 ? -37.513 31.552 -7.225 1.00 70.19 167 VAL A C 1
ATOM 1294 O O . VAL A 1 167 ? -37.853 32.214 -8.200 1.00 70.19 167 VAL A O 1
ATOM 1297 N N . ASP A 1 168 ? -36.343 30.917 -7.163 1.00 71.06 168 ASP A N 1
ATOM 1298 C CA . ASP A 1 168 ? -35.322 31.010 -8.212 1.00 71.06 168 ASP A CA 1
ATOM 1299 C C . ASP A 1 168 ? -35.834 30.368 -9.513 1.00 71.06 168 ASP A C 1
ATOM 1301 O O . ASP A 1 168 ? -35.815 30.984 -10.582 1.00 71.06 168 ASP A O 1
ATOM 1305 N N . LEU A 1 169 ? -36.416 29.165 -9.416 1.00 80.19 169 LEU A N 1
ATOM 1306 C CA . LEU A 1 169 ? -37.072 28.504 -10.543 1.00 80.19 169 LEU A CA 1
ATOM 1307 C C . LEU A 1 169 ? -38.264 29.324 -11.067 1.00 80.19 169 LEU A C 1
ATOM 1309 O O . LEU A 1 169 ? -38.391 29.498 -12.275 1.00 80.19 169 LEU A O 1
ATOM 1313 N N . GLU A 1 170 ? -39.113 29.875 -10.195 1.00 81.62 170 GLU A N 1
ATOM 1314 C CA . GLU A 1 170 ? -40.212 30.768 -10.588 1.00 81.62 170 GLU A CA 1
ATOM 1315 C C . GLU A 1 170 ? -39.699 32.050 -11.266 1.00 81.62 170 GLU A C 1
ATOM 1317 O O . GLU A 1 170 ? -40.358 32.540 -12.180 1.00 81.62 170 GLU A O 1
ATOM 1322 N N . GLN A 1 171 ? -38.508 32.552 -10.919 1.00 85.12 171 GLN A N 1
ATOM 1323 C CA . GLN A 1 171 ? -37.896 33.709 -11.573 1.00 85.12 171 GLN A CA 1
ATOM 1324 C C . GLN A 1 171 ? -37.456 33.395 -13.012 1.00 85.12 171 GLN A C 1
ATOM 1326 O O . GLN A 1 171 ? -37.731 34.188 -13.915 1.00 85.12 171 GLN A O 1
ATOM 1331 N N . HIS A 1 172 ? -36.805 32.253 -13.254 1.00 86.25 172 HIS A N 1
ATOM 1332 C CA . HIS A 1 172 ? -36.426 31.835 -14.612 1.00 86.25 172 HIS A CA 1
ATOM 1333 C C . HIS A 1 172 ? -37.653 31.420 -15.445 1.00 86.25 172 HIS A C 1
ATOM 1335 O O . HIS A 1 172 ? -37.787 31.828 -16.600 1.00 86.25 172 HIS A O 1
ATOM 1341 N N . LEU A 1 173 ? -38.610 30.691 -14.854 1.00 87.88 173 LEU A N 1
ATOM 1342 C CA . LEU A 1 173 ? -39.880 30.347 -15.506 1.00 87.88 173 LEU A CA 1
ATOM 1343 C C . LEU A 1 173 ? -40.709 31.597 -15.853 1.00 87.88 173 LEU A C 1
ATOM 1345 O O . LEU A 1 173 ? -41.361 31.608 -16.896 1.00 87.88 173 LEU A O 1
ATOM 1349 N N . ALA A 1 174 ? -40.663 32.660 -15.039 1.00 86.12 174 ALA A N 1
ATOM 1350 C CA . ALA A 1 174 ? -41.313 33.933 -15.350 1.00 86.12 174 ALA A CA 1
ATOM 1351 C C . ALA A 1 174 ? -40.707 34.589 -16.602 1.00 86.12 174 ALA A C 1
ATOM 1353 O O . ALA A 1 174 ? -41.454 34.872 -17.541 1.00 86.12 174 ALA A O 1
ATOM 1354 N N . ARG A 1 175 ? -39.372 34.734 -16.676 1.00 87.00 175 ARG A N 1
ATOM 1355 C CA . ARG A 1 175 ? -38.673 35.258 -17.872 1.00 87.00 175 ARG A CA 1
ATOM 1356 C C . ARG A 1 175 ? -39.000 34.434 -19.122 1.00 87.00 175 ARG A C 1
ATOM 1358 O O . ARG A 1 175 ? -39.367 34.985 -20.158 1.00 87.00 175 ARG A O 1
ATOM 1365 N N . LEU A 1 176 ? -38.955 33.104 -19.013 1.00 88.31 176 LEU A N 1
ATOM 1366 C CA . LEU A 1 176 ? -39.324 32.198 -20.106 1.00 88.31 176 LEU A CA 1
ATOM 1367 C C . LEU A 1 176 ? -40.802 32.327 -20.508 1.00 88.31 176 LEU A C 1
ATOM 1369 O O . LEU A 1 176 ? -41.123 32.184 -21.686 1.00 88.31 176 LEU A O 1
ATOM 1373 N N . SER A 1 177 ? -41.705 32.645 -19.575 1.00 87.44 177 SER A N 1
ATOM 1374 C CA . SER A 1 177 ? -43.122 32.876 -19.889 1.00 87.44 177 SER A CA 1
ATOM 1375 C C . SER A 1 177 ? -43.369 34.176 -20.664 1.00 87.44 177 SER A C 1
ATOM 1377 O O . SER A 1 177 ? -44.283 34.217 -21.488 1.00 87.44 177 SER A 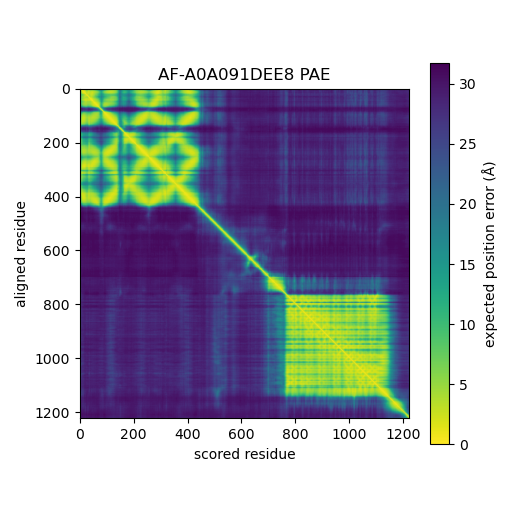O 1
ATOM 1379 N N . GLU A 1 178 ? -42.529 35.200 -20.472 1.00 88.06 178 GLU A N 1
ATOM 1380 C CA . GLU A 1 178 ? -42.535 36.421 -21.288 1.00 88.06 178 GLU A CA 1
ATOM 1381 C C . GLU A 1 178 ? -41.982 36.141 -22.695 1.00 88.06 178 GLU A C 1
ATOM 1383 O O . GLU A 1 178 ? -42.615 36.500 -23.689 1.00 88.06 178 GLU A O 1
ATOM 1388 N N . ILE A 1 179 ? -40.855 35.422 -22.801 1.00 86.00 179 ILE A N 1
ATOM 1389 C CA . ILE A 1 179 ? -40.242 35.058 -24.093 1.00 86.00 179 ILE A CA 1
ATOM 1390 C C . ILE A 1 179 ? -41.178 34.156 -24.920 1.00 86.00 179 ILE A C 1
ATOM 1392 O O . ILE A 1 179 ? -41.339 34.357 -26.125 1.00 86.00 179 ILE A O 1
ATOM 1396 N N . PHE A 1 180 ? -41.844 33.187 -24.286 1.00 89.62 180 PHE A N 1
ATOM 1397 C CA . PHE A 1 180 ? -42.771 32.264 -24.951 1.00 89.62 180 PHE A CA 1
ATOM 1398 C C . PHE A 1 180 ? -44.228 32.758 -25.001 1.00 89.62 180 PHE A C 1
ATOM 1400 O O . PHE A 1 180 ? -45.105 31.989 -25.400 1.00 89.62 180 PHE A O 1
ATOM 1407 N N . ALA A 1 181 ? -44.513 34.025 -24.673 1.00 84.38 181 ALA A N 1
ATOM 1408 C CA . ALA A 1 181 ? -45.876 34.577 -24.611 1.00 84.38 181 ALA A CA 1
ATOM 1409 C C . ALA A 1 181 ? -46.716 34.347 -25.891 1.00 84.38 181 ALA A C 1
ATOM 1411 O O . ALA A 1 181 ? -47.937 34.208 -25.824 1.00 84.38 181 ALA A O 1
ATOM 1412 N N . ALA A 1 182 ? -46.070 34.254 -27.059 1.00 80.62 182 ALA A N 1
ATOM 1413 C CA . ALA A 1 182 ? -46.710 33.993 -28.351 1.00 80.62 182 ALA A CA 1
ATOM 1414 C C . ALA A 1 182 ? -47.030 32.503 -28.638 1.00 80.62 182 ALA A C 1
ATOM 1416 O O . ALA A 1 182 ? -47.556 32.186 -29.706 1.00 80.62 182 ALA A O 1
ATOM 1417 N N . ARG A 1 183 ? -46.681 31.566 -27.742 1.00 84.69 183 ARG A N 1
ATOM 1418 C CA . ARG A 1 183 ? -46.760 30.108 -27.962 1.00 84.69 183 ARG A CA 1
ATOM 1419 C C . ARG A 1 183 ? -47.333 29.402 -26.730 1.00 84.69 183 ARG A C 1
ATOM 1421 O O . ARG A 1 183 ? -46.604 28.925 -25.864 1.00 84.69 183 ARG A O 1
ATOM 1428 N N . GLY A 1 184 ? -48.665 29.314 -26.681 1.00 82.75 184 GLY A N 1
ATOM 1429 C CA . GLY A 1 184 ? -49.415 28.779 -25.537 1.00 82.75 184 GLY A CA 1
ATOM 1430 C C . GLY A 1 184 ? -48.999 27.375 -25.080 1.00 82.75 184 GLY A C 1
ATOM 1431 O O . GLY A 1 184 ? -49.070 27.092 -23.887 1.00 82.75 184 GLY A O 1
ATOM 1432 N N . ASP A 1 185 ? -48.518 26.529 -25.992 1.00 84.88 185 ASP A N 1
ATOM 1433 C CA . ASP A 1 185 ? -48.081 25.160 -25.690 1.00 84.88 185 ASP A CA 1
ATOM 1434 C C . ASP A 1 185 ? -46.866 25.146 -24.747 1.00 84.88 185 ASP A C 1
ATOM 1436 O O . ASP A 1 185 ? -46.873 24.456 -23.729 1.00 84.88 185 ASP A O 1
ATOM 1440 N N . TYR A 1 186 ? -45.855 25.985 -25.009 1.00 87.69 186 TYR A N 1
ATOM 1441 C CA . TYR A 1 186 ? -44.666 26.086 -24.154 1.00 87.69 186 TYR A CA 1
ATOM 1442 C C . TYR A 1 186 ? -45.016 26.659 -22.771 1.00 87.69 186 TYR A C 1
ATOM 1444 O O . TYR A 1 186 ? -44.471 26.222 -21.760 1.00 87.69 186 TYR A O 1
ATOM 1452 N N . ILE A 1 187 ? -45.991 27.576 -22.696 1.00 86.69 187 ILE A N 1
ATOM 1453 C CA . ILE A 1 187 ? -46.499 28.125 -21.426 1.00 86.69 187 ILE A CA 1
ATOM 1454 C C . ILE A 1 187 ? -47.178 27.032 -20.577 1.00 86.69 187 ILE A C 1
ATOM 1456 O O . ILE A 1 187 ? -47.099 27.078 -19.348 1.00 86.69 187 ILE A O 1
ATOM 1460 N N . GLN A 1 188 ? -47.819 26.030 -21.194 1.00 86.94 188 GLN A N 1
ATOM 1461 C CA . GLN A 1 188 ? -48.345 24.871 -20.460 1.00 86.94 188 GLN A CA 1
ATOM 1462 C C . GLN A 1 188 ? -47.208 24.015 -19.882 1.00 86.94 188 GLN A C 1
ATOM 1464 O O . GLN A 1 188 ? -47.275 23.645 -18.709 1.00 86.94 188 GLN A O 1
ATOM 1469 N N . THR A 1 189 ? -46.131 23.781 -20.641 1.00 88.06 189 THR A N 1
ATOM 1470 C CA . THR A 1 189 ? -44.939 23.068 -20.147 1.00 88.06 189 THR A CA 1
ATOM 1471 C C . THR A 1 189 ? -44.271 23.793 -18.973 1.00 88.06 189 THR A C 1
ATOM 1473 O O . THR A 1 189 ? -43.987 23.160 -17.957 1.00 88.06 189 THR A O 1
ATOM 1476 N N . LEU A 1 190 ? -44.089 25.120 -19.047 1.00 89.19 190 LEU A N 1
ATOM 1477 C CA . LEU A 1 190 ? -43.532 25.912 -17.936 1.00 89.19 190 LEU A CA 1
ATOM 1478 C C . LEU A 1 190 ? -44.388 25.793 -16.659 1.00 89.19 190 LEU A C 1
ATOM 1480 O O . LEU A 1 190 ? -43.854 25.594 -15.567 1.00 89.19 190 LEU A O 1
ATOM 1484 N N . LYS A 1 191 ? -45.722 25.842 -16.786 1.00 87.88 191 LYS A N 1
ATOM 1485 C CA . LYS A 1 191 ? -46.650 25.663 -15.651 1.00 87.88 191 LYS A CA 1
ATOM 1486 C C . LYS A 1 191 ? -46.609 24.252 -15.064 1.00 87.88 191 LYS A C 1
ATOM 1488 O O . LYS A 1 191 ? -46.715 24.100 -13.848 1.00 87.88 191 LYS A O 1
ATOM 1493 N N . PHE A 1 192 ? -46.424 23.227 -15.895 1.00 90.56 192 PHE A N 1
ATOM 1494 C CA . PHE A 1 192 ? -46.235 21.854 -15.424 1.00 90.56 192 PHE A CA 1
ATOM 1495 C C . PHE A 1 192 ? -44.932 21.706 -14.620 1.00 90.56 192 PHE A C 1
ATOM 1497 O O . PHE A 1 192 ? -44.949 21.113 -13.542 1.00 90.56 192 PHE A O 1
ATOM 1504 N N . ILE A 1 193 ? -43.828 22.312 -15.076 1.00 88.25 193 ILE A N 1
ATOM 1505 C CA . ILE A 1 193 ? -42.558 22.350 -14.328 1.00 88.25 193 ILE A CA 1
ATOM 1506 C C . ILE A 1 193 ? -42.760 23.042 -12.965 1.00 88.25 193 ILE A C 1
ATOM 1508 O O . ILE A 1 193 ? -42.405 22.473 -11.933 1.00 88.25 193 ILE A O 1
ATOM 1512 N N . GLN A 1 194 ? -43.426 24.204 -12.930 1.00 87.00 194 GLN A N 1
ATOM 1513 C CA . GLN A 1 194 ? -43.753 24.915 -11.683 1.00 87.00 194 GLN A CA 1
ATOM 1514 C C . GLN A 1 194 ? -44.578 24.051 -10.706 1.00 87.00 194 GLN A C 1
ATOM 1516 O O . GLN A 1 194 ? -44.298 24.018 -9.505 1.00 87.00 194 GLN A O 1
ATOM 1521 N N . GLN A 1 195 ? -45.574 23.312 -11.209 1.00 88.81 195 GLN A N 1
ATOM 1522 C CA . GLN A 1 195 ? -46.387 22.403 -10.395 1.00 88.81 195 GLN A CA 1
ATOM 1523 C C . GLN A 1 195 ? -45.557 21.242 -9.822 1.00 88.81 195 GLN A C 1
ATOM 1525 O O . GLN A 1 195 ? -45.725 20.877 -8.657 1.00 88.81 195 GLN A O 1
ATOM 1530 N N . MET A 1 196 ? -44.643 20.673 -10.612 1.00 87.56 196 MET A N 1
ATOM 1531 C CA . MET A 1 196 ? -43.790 19.561 -10.180 1.00 87.56 196 MET A CA 1
ATOM 1532 C C . MET A 1 196 ? -42.741 19.991 -9.145 1.00 87.56 196 MET A C 1
ATOM 1534 O O . MET A 1 196 ? -42.486 19.237 -8.204 1.00 87.56 196 MET A O 1
ATOM 1538 N N . ALA A 1 197 ? -42.228 21.222 -9.228 1.00 82.62 197 ALA A N 1
ATOM 1539 C CA . ALA A 1 197 ? -41.392 21.814 -8.183 1.00 82.62 197 ALA A CA 1
ATOM 1540 C C . ALA A 1 197 ? -42.171 22.044 -6.876 1.00 82.62 197 ALA A C 1
ATOM 1542 O O . ALA A 1 197 ? -41.699 21.684 -5.797 1.00 82.62 197 ALA A O 1
ATOM 1543 N N . GLY A 1 198 ? -43.403 22.565 -6.960 1.00 81.62 198 GLY A N 1
ATOM 1544 C CA . GLY A 1 198 ? -44.290 22.703 -5.799 1.00 81.62 198 GLY A CA 1
ATOM 1545 C C . GLY A 1 198 ? -44.596 21.361 -5.119 1.00 81.62 198 GLY A C 1
ATOM 1546 O O . GLY A 1 198 ? -44.555 21.261 -3.891 1.00 81.62 198 GLY A O 1
ATOM 1547 N N . ASN A 1 199 ? -44.821 20.308 -5.914 1.00 84.06 199 ASN A N 1
ATOM 1548 C CA . ASN A 1 199 ? -44.972 18.944 -5.408 1.00 84.06 199 ASN A CA 1
ATOM 1549 C C . ASN A 1 199 ? -43.706 18.469 -4.677 1.00 84.06 199 ASN A C 1
ATOM 1551 O O . ASN A 1 199 ? -43.827 17.949 -3.568 1.00 84.06 199 ASN A O 1
ATOM 1555 N N . ALA A 1 200 ? -42.512 18.682 -5.242 1.00 79.94 200 ALA A N 1
ATOM 1556 C CA . ALA A 1 200 ? -41.249 18.270 -4.627 1.00 79.94 200 ALA A CA 1
ATOM 1557 C C . ALA A 1 200 ? -41.031 18.925 -3.248 1.00 79.94 200 ALA A C 1
ATOM 1559 O O . ALA A 1 200 ? -40.850 18.218 -2.255 1.00 79.94 200 ALA A O 1
ATOM 1560 N N . VAL A 1 201 ? -41.167 20.254 -3.145 1.00 75.88 201 VAL A N 1
ATOM 1561 C CA . VAL A 1 201 ? -41.038 20.979 -1.862 1.00 75.88 201 VAL A CA 1
ATOM 1562 C C . VAL A 1 201 ? -42.031 20.449 -0.811 1.00 75.88 201 VAL A C 1
ATOM 1564 O O . VAL A 1 201 ? -41.658 20.259 0.346 1.00 75.88 201 VAL A O 1
ATOM 1567 N N . SER A 1 202 ? -43.263 20.102 -1.215 1.00 80.00 202 SER A N 1
ATOM 1568 C CA . SER A 1 202 ? -44.296 19.537 -0.318 1.00 80.00 202 SER A CA 1
ATOM 1569 C C . SER A 1 202 ? -44.020 18.116 0.205 1.00 80.00 202 SER A C 1
ATOM 1571 O O . SER A 1 202 ? -44.718 17.644 1.111 1.00 80.00 202 SER A O 1
ATOM 1573 N N . GLN A 1 203 ? -43.057 17.405 -0.395 1.00 81.06 203 GLN A N 1
ATOM 1574 C CA . GLN A 1 203 ? -42.572 16.112 0.094 1.00 81.06 203 GLN A CA 1
ATOM 1575 C C . GLN A 1 203 ? -41.324 16.280 0.960 1.00 81.06 203 GLN A C 1
ATOM 1577 O O . GLN A 1 203 ? -41.227 15.629 1.996 1.00 81.06 203 GLN A O 1
ATOM 1582 N N . LEU A 1 204 ? -40.412 17.185 0.589 1.00 72.56 204 LEU A N 1
ATOM 1583 C CA . LEU A 1 204 ? -39.201 17.468 1.365 1.00 72.56 204 LEU A CA 1
ATOM 1584 C C . LEU A 1 204 ? -39.545 17.929 2.794 1.00 72.56 204 LEU A C 1
ATOM 1586 O O . LEU A 1 204 ? -38.959 17.447 3.759 1.00 72.56 204 LEU A O 1
ATOM 1590 N N . SER A 1 205 ? -40.594 18.748 2.945 1.00 71.75 205 SER A N 1
ATOM 1591 C CA . SER A 1 205 ? -41.118 19.206 4.243 1.00 71.75 205 SER A CA 1
ATOM 1592 C C . SER A 1 205 ? -41.813 18.124 5.094 1.00 71.75 205 SER A C 1
ATOM 1594 O O . SER A 1 205 ? -42.504 18.461 6.055 1.00 71.75 205 SER A O 1
ATOM 1596 N N . ARG A 1 206 ? -41.718 16.840 4.719 1.00 76.19 206 ARG A N 1
ATOM 1597 C CA . ARG A 1 206 ? -42.242 15.687 5.479 1.00 76.19 206 ARG A CA 1
ATOM 1598 C C . ARG A 1 206 ? -41.144 14.870 6.161 1.00 76.19 206 ARG A C 1
ATOM 1600 O O . ARG A 1 206 ? -41.463 13.927 6.880 1.00 76.19 206 ARG A O 1
ATOM 1607 N N . LEU A 1 207 ? -39.876 15.194 5.913 1.00 76.44 207 LEU A N 1
ATOM 1608 C CA . LEU A 1 207 ? -38.755 14.593 6.629 1.00 76.44 207 LEU A CA 1
ATOM 1609 C C . LEU A 1 207 ? -38.707 15.136 8.074 1.00 76.44 207 LEU A C 1
ATOM 1611 O O . LEU A 1 207 ? -39.029 16.307 8.291 1.00 76.44 207 LEU A O 1
ATOM 1615 N N . PRO A 1 208 ? -38.335 14.310 9.070 1.00 72.38 208 PRO A N 1
ATOM 1616 C CA . PRO A 1 208 ? -38.106 14.777 10.434 1.00 72.38 208 PRO A CA 1
ATOM 1617 C C . PRO A 1 208 ? -36.872 15.692 10.499 1.00 72.38 208 PRO A C 1
ATOM 1619 O O . PRO A 1 208 ? -35.951 15.552 9.697 1.00 72.38 208 PRO A O 1
ATOM 1622 N N . VAL A 1 209 ? -36.863 16.606 11.473 1.00 72.69 209 VAL A N 1
ATOM 1623 C CA . VAL A 1 209 ? -35.753 17.537 11.746 1.00 72.69 209 VAL A CA 1
ATOM 1624 C C . VAL A 1 209 ? -34.924 16.995 12.907 1.00 72.69 209 VAL A C 1
ATOM 1626 O O . VAL A 1 209 ? -35.484 16.683 13.959 1.00 72.69 209 VAL A O 1
ATOM 1629 N N . TRP A 1 210 ? -33.605 16.908 12.742 1.00 77.81 210 TRP A N 1
ATOM 1630 C CA . TRP A 1 210 ? -32.728 16.169 13.665 1.00 77.81 210 TRP A CA 1
ATOM 1631 C C . TRP A 1 210 ? -32.018 17.044 14.703 1.00 77.81 210 TRP A C 1
ATOM 1633 O O . TRP A 1 210 ? -31.379 16.528 15.619 1.00 77.81 210 TRP A O 1
ATOM 1643 N N . ARG A 1 211 ? -32.167 18.368 14.609 1.00 74.25 211 ARG A N 1
ATOM 1644 C CA . ARG A 1 211 ? -31.510 19.367 15.466 1.00 74.25 211 ARG A CA 1
ATOM 1645 C C . ARG A 1 211 ? -31.456 19.043 16.969 1.00 74.25 211 ARG A C 1
ATOM 1647 O O . ARG A 1 211 ? -30.388 19.163 17.562 1.00 74.25 211 ARG A O 1
ATOM 1654 N N . GLU A 1 212 ? -32.561 18.644 17.597 1.00 76.50 212 GLU A N 1
ATOM 1655 C CA . GLU A 1 212 ? -32.571 18.353 19.046 1.00 76.50 212 GLU A CA 1
ATOM 1656 C C . GLU A 1 212 ? -31.647 17.171 19.397 1.00 76.50 212 GLU A C 1
ATOM 1658 O O . GLU A 1 212 ? -30.930 17.196 20.394 1.00 76.50 212 GLU A O 1
ATOM 1663 N N . VAL A 1 213 ? -31.591 16.177 18.509 1.00 80.12 213 VAL A N 1
ATOM 1664 C CA . VAL A 1 213 ? -30.753 14.981 18.634 1.00 80.12 213 VAL A CA 1
ATOM 1665 C C . VAL A 1 213 ? -29.278 15.348 18.444 1.00 80.12 213 VAL A C 1
ATOM 1667 O O . VAL A 1 213 ? -28.447 14.933 19.247 1.00 80.12 213 VAL A O 1
ATOM 1670 N N . THR A 1 214 ? -28.943 16.212 17.472 1.00 81.94 214 THR A N 1
ATOM 1671 C CA . THR A 1 214 ? -27.558 16.709 17.298 1.00 81.94 214 THR A CA 1
ATOM 1672 C C . THR A 1 214 ? -27.028 17.434 18.538 1.00 81.94 214 THR A C 1
ATOM 1674 O O . THR A 1 214 ? -25.874 17.243 18.917 1.00 81.94 214 THR A O 1
ATOM 1677 N N . LEU A 1 215 ? -27.875 18.209 19.229 1.00 81.75 215 LEU A N 1
ATOM 1678 C CA . LEU A 1 215 ? -27.498 18.870 20.483 1.00 81.75 215 LEU A CA 1
ATOM 1679 C C . LEU A 1 215 ? -27.219 17.850 21.597 1.00 81.75 215 LEU A C 1
ATOM 1681 O O . LEU A 1 215 ? -26.240 18.003 22.323 1.00 81.75 215 LEU A O 1
ATOM 1685 N N . GLN A 1 216 ? -28.021 16.785 21.702 1.00 81.56 216 GLN A N 1
ATOM 1686 C CA . GLN A 1 216 ? -27.810 15.740 22.708 1.00 81.56 216 GLN A CA 1
ATOM 1687 C C . GLN A 1 216 ? -26.576 14.870 22.442 1.00 81.56 216 GLN A C 1
ATOM 1689 O O . GLN A 1 216 ? -25.866 14.557 23.396 1.00 81.56 216 GLN A O 1
ATOM 1694 N N . LEU A 1 217 ? -26.274 14.516 21.184 1.00 86.50 217 LEU A N 1
ATOM 1695 C CA . LEU A 1 217 ? -25.011 13.834 20.862 1.00 86.50 217 LEU A CA 1
ATOM 1696 C C . LEU A 1 217 ? -23.805 14.730 21.167 1.00 86.50 217 LEU A C 1
ATOM 1698 O O . LEU A 1 217 ? -22.840 14.254 21.753 1.00 86.50 217 LEU A O 1
ATOM 1702 N N . THR A 1 218 ? -23.882 16.024 20.839 1.00 86.50 218 THR A N 1
ATOM 1703 C CA . THR A 1 218 ? -22.802 16.983 21.129 1.00 86.50 218 THR A CA 1
ATOM 1704 C C . THR A 1 218 ? -22.552 17.108 22.638 1.00 86.50 218 THR A C 1
ATOM 1706 O O . THR A 1 218 ? -21.404 17.099 23.071 1.00 86.50 218 THR A O 1
ATOM 1709 N N . GLU A 1 219 ? -23.603 17.187 23.459 1.00 88.94 219 GLU A N 1
ATOM 1710 C CA . GLU A 1 219 ? -23.473 17.220 24.925 1.00 88.94 219 GLU A CA 1
ATOM 1711 C C . GLU A 1 219 ? -22.893 15.904 25.479 1.00 88.94 219 GLU A C 1
ATOM 1713 O O . GLU A 1 219 ? -22.000 15.936 26.323 1.00 88.94 219 GLU A O 1
ATOM 1718 N N . LEU A 1 220 ? -23.347 14.746 24.981 1.00 87.50 220 LEU A N 1
ATOM 1719 C CA . LEU A 1 220 ? -22.858 13.430 25.415 1.00 87.50 220 LEU A CA 1
ATOM 1720 C C . LEU A 1 220 ? -21.381 13.196 25.053 1.00 87.50 220 LEU A C 1
ATOM 1722 O O . LEU A 1 220 ? -20.630 12.667 25.874 1.00 87.50 220 LEU A O 1
ATOM 1726 N N . SER A 1 221 ? -20.983 13.611 23.847 1.00 90.62 221 SER A N 1
ATOM 1727 C CA . SER A 1 221 ? -19.600 13.605 23.357 1.00 90.62 221 SER A CA 1
ATOM 1728 C C . SER A 1 221 ? -18.718 14.426 24.310 1.00 90.62 221 SER A C 1
ATOM 1730 O O . SER A 1 221 ? -17.912 13.852 25.042 1.00 90.62 221 SER A O 1
ATOM 1732 N N . ASN A 1 222 ? -19.013 15.724 24.483 1.00 89.75 222 ASN A N 1
ATOM 1733 C CA . ASN A 1 222 ? -18.283 16.614 25.402 1.00 89.75 222 ASN A CA 1
ATOM 1734 C C . ASN A 1 222 ? -18.206 16.095 26.853 1.00 89.75 222 ASN A C 1
ATOM 1736 O O . ASN A 1 222 ? -17.163 16.225 27.499 1.00 89.75 222 ASN A O 1
ATOM 1740 N N . GLN A 1 223 ? -19.289 15.520 27.392 1.00 89.81 223 GLN A N 1
ATOM 1741 C CA . GLN A 1 223 ? -19.285 14.954 28.748 1.00 89.81 223 GLN A CA 1
ATOM 1742 C C . GLN A 1 223 ? -18.366 13.732 28.864 1.00 89.81 223 GLN A C 1
ATOM 1744 O O . GLN A 1 223 ? -17.683 13.582 29.878 1.00 89.81 223 GLN A O 1
ATOM 1749 N N . THR A 1 224 ? -18.308 12.893 27.829 1.00 89.38 224 THR A N 1
ATOM 1750 C CA . THR A 1 224 ? -17.439 11.713 27.787 1.00 89.38 224 THR A CA 1
ATOM 1751 C C . THR A 1 224 ? -15.975 12.140 27.730 1.00 89.38 224 THR A C 1
ATOM 1753 O O . THR A 1 224 ? -15.204 11.751 28.607 1.00 89.38 224 THR A O 1
ATOM 1756 N N . THR A 1 225 ? -15.606 13.022 26.796 1.00 90.00 225 THR A N 1
ATOM 1757 C CA . THR A 1 225 ? -14.237 13.549 26.658 1.00 90.00 225 THR A CA 1
ATOM 1758 C C . THR A 1 225 ? -13.757 14.226 27.945 1.00 90.00 225 THR A C 1
ATOM 1760 O O . THR A 1 225 ? -12.615 14.039 28.367 1.00 90.00 225 THR A O 1
ATOM 1763 N N . TYR A 1 226 ? -14.638 14.974 28.623 1.00 92.56 226 TYR A N 1
ATOM 1764 C CA . TYR A 1 226 ? -14.326 15.603 29.908 1.00 92.56 226 TYR A CA 1
ATOM 1765 C C . TYR A 1 226 ? -14.045 14.569 31.008 1.00 92.56 226 TYR A C 1
ATOM 1767 O O . TYR A 1 226 ? -13.022 14.662 31.687 1.00 92.56 226 TYR A O 1
ATOM 1775 N N . VAL A 1 227 ? -14.929 13.582 31.199 1.00 91.50 227 VAL A N 1
ATOM 1776 C CA . VAL A 1 227 ? -14.754 12.545 32.231 1.00 91.50 227 VAL A CA 1
ATOM 1777 C C . VAL A 1 227 ? -13.500 11.713 31.961 1.00 91.50 227 VAL A C 1
ATOM 1779 O O . VAL A 1 227 ? -12.706 11.489 32.879 1.00 91.50 227 VAL A O 1
ATOM 1782 N N . GLU A 1 228 ? -13.286 11.313 30.708 1.00 93.81 228 GLU A N 1
ATOM 1783 C CA . GLU A 1 228 ? -12.165 10.469 30.303 1.00 93.81 228 GLU A CA 1
ATOM 1784 C C . GLU A 1 228 ? -10.815 11.174 30.488 1.00 93.81 228 GLU A C 1
ATOM 1786 O O . GLU A 1 228 ? -9.908 10.607 31.099 1.00 93.81 228 GLU A O 1
ATOM 1791 N N . TYR A 1 229 ? -10.701 12.448 30.095 1.00 93.62 229 TYR A N 1
ATOM 1792 C CA . TYR A 1 229 ? -9.488 13.246 30.299 1.00 93.62 229 TYR A CA 1
ATOM 1793 C C . TYR A 1 229 ? -9.033 13.263 31.771 1.00 93.62 229 TYR A C 1
ATOM 1795 O O . TYR A 1 229 ? -7.849 13.075 32.070 1.00 93.62 229 TYR A O 1
ATOM 1803 N N . TYR A 1 230 ? -9.966 13.443 32.715 1.00 94.44 230 TYR A N 1
ATOM 1804 C CA . TYR A 1 230 ? -9.647 13.408 34.146 1.00 94.44 230 TYR A CA 1
ATOM 1805 C C . TYR A 1 230 ? -9.395 11.987 34.673 1.00 94.44 230 TYR A C 1
ATOM 1807 O O . TYR A 1 230 ? -8.535 11.826 35.546 1.00 94.44 230 TYR A O 1
ATOM 1815 N N . ARG A 1 231 ? -10.079 10.959 34.150 1.00 94.69 231 ARG A N 1
ATOM 1816 C CA . ARG A 1 231 ? -9.844 9.545 34.498 1.00 94.69 231 ARG A CA 1
ATOM 1817 C C . ARG A 1 231 ? -8.428 9.117 34.100 1.00 94.69 231 ARG A C 1
ATOM 1819 O O . ARG A 1 231 ? -7.643 8.714 34.961 1.00 94.69 231 ARG A O 1
ATOM 1826 N N . TRP A 1 232 ? -8.081 9.281 32.825 1.00 95.06 232 TRP A N 1
ATOM 1827 C CA . TRP A 1 232 ? -6.783 8.923 32.252 1.00 95.06 232 TRP A CA 1
ATOM 1828 C C . TRP A 1 232 ? -5.622 9.638 32.954 1.00 95.06 232 TRP A C 1
ATOM 1830 O O . TRP A 1 232 ? -4.633 9.002 33.335 1.00 95.06 232 TRP A O 1
ATOM 1840 N N . LEU A 1 233 ? -5.761 10.949 33.199 1.00 95.19 233 LEU A N 1
ATOM 1841 C CA . LEU A 1 233 ? -4.744 11.754 33.881 1.00 95.19 233 LEU A CA 1
ATOM 1842 C C . LEU A 1 233 ? -4.560 11.337 35.349 1.00 95.19 233 LEU A C 1
ATOM 1844 O O . LEU A 1 233 ? -3.434 11.329 35.849 1.00 95.19 233 LEU A O 1
ATOM 1848 N N . SER A 1 234 ? -5.641 10.960 36.038 1.00 93.06 234 SER A N 1
ATOM 1849 C CA . SER A 1 234 ? -5.576 10.492 37.429 1.00 93.06 234 SER A CA 1
ATOM 1850 C C . SER A 1 234 ? -4.798 9.179 37.550 1.00 93.06 234 SER A C 1
ATOM 1852 O O . SER A 1 234 ? -3.936 9.062 38.424 1.00 93.06 234 SER A O 1
ATOM 1854 N N . TYR A 1 235 ? -5.022 8.227 36.637 1.00 95.44 235 TYR A N 1
ATOM 1855 C CA . TYR A 1 235 ? -4.249 6.982 36.593 1.00 95.44 235 TYR A CA 1
ATOM 1856 C C . TYR A 1 235 ? -2.783 7.212 36.223 1.00 95.44 235 TYR A C 1
ATOM 1858 O O . TYR A 1 235 ? -1.902 6.665 36.884 1.00 95.44 235 TYR A O 1
ATOM 1866 N N . LEU A 1 236 ? -2.492 8.094 35.260 1.00 95.12 236 LEU A N 1
ATOM 1867 C CA . LEU A 1 236 ? -1.113 8.458 34.923 1.00 95.12 236 LEU A CA 1
ATOM 1868 C C . LEU A 1 236 ? -0.349 9.027 36.136 1.00 95.12 236 LEU A C 1
ATOM 1870 O O . LEU A 1 236 ? 0.806 8.665 36.369 1.00 95.12 236 LEU A O 1
ATOM 1874 N N . LEU A 1 237 ? -0.993 9.881 36.938 1.00 94.31 237 LEU A N 1
ATOM 1875 C CA . LEU A 1 237 ? -0.408 10.426 38.168 1.00 94.31 237 LEU A CA 1
ATOM 1876 C C . LEU A 1 237 ? -0.209 9.354 39.255 1.00 94.31 237 LEU A C 1
ATOM 1878 O O . LEU A 1 237 ? 0.804 9.392 39.958 1.00 94.31 237 LEU A O 1
ATOM 1882 N N . LEU A 1 238 ? -1.120 8.381 39.365 1.00 93.81 238 LEU A N 1
ATOM 1883 C CA . LEU A 1 238 ? -0.997 7.245 40.285 1.00 93.81 238 LEU A CA 1
ATOM 1884 C C . LEU A 1 238 ? 0.167 6.315 39.893 1.00 93.81 238 LEU A C 1
ATOM 1886 O O . LEU A 1 238 ? 0.998 5.991 40.738 1.00 93.81 238 LEU A O 1
ATOM 1890 N N . PHE A 1 239 ? 0.327 5.987 38.606 1.00 95.44 239 PHE A N 1
ATOM 1891 C CA . PHE A 1 239 ? 1.473 5.207 38.113 1.00 95.44 239 PHE A CA 1
ATOM 1892 C C . PHE A 1 239 ? 2.817 5.896 38.403 1.00 95.44 239 PHE A C 1
ATOM 1894 O O . PHE A 1 239 ? 3.793 5.245 38.783 1.00 95.44 239 PHE A O 1
ATOM 1901 N N . ILE A 1 240 ? 2.879 7.226 38.257 1.00 94.69 240 ILE A N 1
ATOM 1902 C CA . ILE A 1 240 ? 4.076 8.016 38.582 1.00 94.69 240 ILE A CA 1
ATOM 1903 C C . ILE A 1 240 ? 4.368 7.974 40.090 1.00 94.69 240 ILE A C 1
ATOM 1905 O O . ILE A 1 240 ? 5.529 7.811 40.476 1.00 94.69 240 ILE A O 1
ATOM 1909 N N . LEU A 1 241 ? 3.344 8.083 40.945 1.00 92.69 241 LEU A N 1
ATOM 1910 C CA . LEU A 1 241 ? 3.487 7.961 42.400 1.00 92.69 241 LEU A CA 1
ATOM 1911 C C . LEU A 1 241 ? 4.067 6.591 42.791 1.00 92.69 241 LEU A C 1
ATOM 1913 O O . LEU A 1 241 ? 5.047 6.529 43.539 1.00 92.69 241 LEU A O 1
ATOM 1917 N N . ASP A 1 242 ? 3.520 5.512 42.236 1.00 92.62 242 ASP A N 1
ATOM 1918 C CA . ASP A 1 242 ? 3.914 4.139 42.558 1.00 92.62 242 ASP A CA 1
ATOM 1919 C C . ASP A 1 242 ? 5.357 3.833 42.129 1.00 92.62 242 ASP A C 1
ATOM 1921 O O . ASP A 1 242 ? 6.145 3.286 42.912 1.00 92.62 242 ASP A O 1
ATOM 1925 N N . LEU A 1 243 ? 5.757 4.269 40.928 1.00 92.44 243 LEU A N 1
ATOM 1926 C CA . LEU A 1 243 ? 7.139 4.151 40.450 1.00 92.44 243 LEU A CA 1
ATOM 1927 C C . LEU A 1 243 ? 8.123 4.970 41.302 1.00 92.44 243 LEU A C 1
ATOM 1929 O O . LEU A 1 243 ? 9.230 4.502 41.583 1.00 92.44 243 LEU A O 1
ATOM 1933 N N . VAL A 1 244 ? 7.730 6.161 41.768 1.00 92.06 244 VAL A N 1
ATOM 1934 C CA . VAL A 1 244 ? 8.545 6.969 42.692 1.00 92.06 244 VAL A CA 1
ATOM 1935 C C . VAL A 1 244 ? 8.705 6.268 44.044 1.00 92.06 244 VAL A C 1
ATOM 1937 O O . VAL A 1 244 ? 9.819 6.229 44.573 1.00 92.06 244 VAL A O 1
ATOM 1940 N N . ILE A 1 245 ? 7.654 5.650 44.592 1.00 90.94 245 ILE A N 1
ATOM 1941 C CA . ILE A 1 245 ? 7.744 4.882 45.846 1.00 90.94 245 ILE A CA 1
ATOM 1942 C C . ILE A 1 245 ? 8.640 3.648 45.666 1.00 90.94 245 ILE A C 1
ATOM 1944 O O . ILE A 1 245 ? 9.476 3.366 46.532 1.00 90.94 245 ILE A O 1
ATOM 1948 N N . CYS A 1 246 ? 8.558 2.953 44.529 1.00 89.12 246 CYS A N 1
ATOM 1949 C CA . CYS A 1 246 ? 9.457 1.843 44.202 1.00 89.12 246 CYS A CA 1
ATOM 1950 C C . CYS A 1 246 ? 10.926 2.299 44.113 1.00 89.12 246 CYS A C 1
ATOM 1952 O O . CYS A 1 246 ? 11.805 1.678 44.718 1.00 89.12 246 CYS A O 1
ATOM 1954 N N . LEU A 1 247 ? 11.203 3.431 43.455 1.00 89.56 247 LEU A N 1
ATOM 1955 C CA . LEU A 1 247 ? 12.545 4.021 43.391 1.00 89.56 247 LEU A CA 1
ATOM 1956 C C . LEU A 1 247 ? 13.075 4.384 44.790 1.00 89.56 247 LEU A C 1
ATOM 1958 O O . LEU A 1 247 ? 14.208 4.037 45.135 1.00 89.56 247 LEU A O 1
ATOM 1962 N N . VAL A 1 248 ? 12.259 5.047 45.618 1.00 88.44 248 VAL A N 1
ATOM 1963 C CA . VAL A 1 248 ? 12.617 5.414 47.000 1.00 88.44 248 VAL A CA 1
ATOM 1964 C C . VAL A 1 248 ? 12.872 4.167 47.850 1.00 88.44 248 VAL A C 1
ATOM 1966 O O . VAL A 1 248 ? 13.828 4.159 48.625 1.00 88.44 248 VAL A O 1
ATOM 1969 N N . THR A 1 249 ? 12.103 3.091 47.660 1.00 84.56 249 THR A N 1
ATOM 1970 C CA . THR A 1 249 ? 12.317 1.790 48.318 1.00 84.56 249 THR A CA 1
ATOM 1971 C C . THR A 1 249 ? 13.685 1.206 47.959 1.00 84.56 249 THR A C 1
ATOM 1973 O O . THR A 1 249 ? 14.485 0.900 48.849 1.00 84.56 249 THR A O 1
ATOM 1976 N N . CYS A 1 250 ? 14.006 1.116 46.666 1.00 84.94 250 CYS A N 1
ATOM 1977 C CA . CYS A 1 250 ? 15.300 0.625 46.189 1.00 84.94 250 CYS A CA 1
ATOM 1978 C C . CYS A 1 250 ? 16.469 1.476 46.713 1.00 84.94 250 CYS A C 1
ATOM 1980 O O . CYS A 1 250 ? 17.475 0.935 47.177 1.00 84.94 250 CYS A O 1
ATOM 1982 N N . LEU A 1 251 ? 16.327 2.806 46.725 1.00 85.69 251 LEU A N 1
ATOM 1983 C CA . LEU A 1 251 ? 17.333 3.724 47.271 1.00 85.69 251 LEU A CA 1
ATOM 1984 C C . LEU A 1 251 ? 17.473 3.619 48.799 1.00 85.69 251 LEU A C 1
ATOM 1986 O O . LEU A 1 251 ? 18.593 3.713 49.306 1.00 85.69 251 LEU A O 1
ATOM 1990 N N . ALA A 1 252 ? 16.380 3.394 49.535 1.00 83.25 252 ALA A N 1
ATOM 1991 C CA . ALA A 1 252 ? 16.396 3.180 50.981 1.00 83.25 252 ALA A CA 1
ATOM 1992 C C . ALA A 1 252 ? 17.144 1.891 51.352 1.00 83.25 252 ALA A C 1
ATOM 1994 O O . ALA A 1 252 ? 17.974 1.913 52.263 1.00 83.25 252 ALA A O 1
ATOM 1995 N N . LEU A 1 253 ? 16.911 0.800 50.613 1.00 80.31 253 LEU A N 1
ATOM 1996 C CA . LEU A 1 253 ? 17.615 -0.475 50.782 1.00 80.31 253 LEU A CA 1
ATOM 1997 C C . LEU A 1 253 ? 19.101 -0.363 50.397 1.00 80.31 253 LEU A C 1
ATOM 1999 O O . LEU A 1 253 ? 19.966 -0.777 51.171 1.00 80.31 253 LEU A O 1
ATOM 2003 N N . ALA A 1 254 ? 19.410 0.246 49.247 1.00 81.38 254 ALA A N 1
ATOM 2004 C CA . ALA A 1 254 ? 20.779 0.384 48.748 1.00 81.38 254 ALA A CA 1
ATOM 2005 C C . ALA A 1 254 ? 21.647 1.297 49.633 1.00 81.38 254 ALA A C 1
ATOM 2007 O O . ALA A 1 254 ? 22.748 0.912 50.027 1.00 81.38 254 ALA A O 1
ATOM 2008 N N . LYS A 1 255 ? 21.145 2.487 49.998 1.00 83.00 255 LYS A N 1
ATOM 2009 C CA . LYS A 1 255 ? 21.858 3.444 50.869 1.00 83.00 255 LYS A CA 1
ATOM 2010 C C . LYS A 1 255 ? 21.685 3.163 52.366 1.00 83.00 255 LYS A C 1
ATOM 2012 O O . LYS A 1 255 ? 22.286 3.864 53.174 1.00 83.00 255 LYS A O 1
ATOM 2017 N N . ARG A 1 256 ? 20.862 2.174 52.744 1.00 77.38 256 ARG A N 1
ATOM 2018 C CA . ARG A 1 256 ? 20.535 1.796 54.137 1.00 77.38 256 ARG A CA 1
ATOM 2019 C C . ARG A 1 256 ? 20.051 2.978 54.991 1.00 77.38 256 ARG A C 1
ATOM 2021 O O . ARG A 1 256 ? 20.333 3.073 56.183 1.00 77.38 256 ARG A O 1
ATOM 2028 N N . SER A 1 257 ? 19.342 3.914 54.357 1.00 83.19 257 SER A N 1
ATOM 2029 C CA . SER A 1 257 ? 18.991 5.205 54.953 1.00 83.19 257 SER A CA 1
ATOM 2030 C C . SER A 1 257 ? 17.671 5.138 55.713 1.00 83.19 257 SER A C 1
ATOM 2032 O O . SER A 1 257 ? 16.603 4.978 55.121 1.00 83.19 257 SER A O 1
ATOM 2034 N N . LYS A 1 258 ? 17.748 5.348 57.031 1.00 81.88 258 LYS A N 1
ATOM 2035 C CA . LYS A 1 258 ? 16.593 5.423 57.941 1.00 81.88 258 LYS A CA 1
ATOM 2036 C C . LYS A 1 258 ? 15.599 6.516 57.505 1.00 81.88 258 LYS A C 1
ATOM 2038 O O . LYS A 1 258 ? 14.399 6.276 57.480 1.00 81.88 258 LYS A O 1
ATOM 2043 N N . CYS A 1 259 ? 16.082 7.678 57.056 1.00 84.00 259 CYS A N 1
ATOM 2044 C CA . CYS A 1 259 ? 15.216 8.763 56.573 1.00 84.00 259 CYS A CA 1
ATOM 2045 C C . CYS A 1 259 ? 14.402 8.359 55.325 1.00 84.00 259 CYS A C 1
ATOM 2047 O O . CYS A 1 259 ? 13.186 8.549 55.290 1.00 84.00 259 CYS A O 1
ATOM 2049 N N . LEU A 1 260 ? 15.041 7.720 54.334 1.00 84.94 260 LEU A N 1
ATOM 2050 C CA . LEU A 1 260 ? 14.340 7.253 53.128 1.00 84.94 260 LEU A CA 1
ATOM 2051 C C . LEU A 1 260 ? 13.337 6.132 53.442 1.00 84.94 260 LEU A C 1
ATOM 2053 O O . LEU A 1 260 ? 12.254 6.109 52.865 1.00 84.94 260 LEU A O 1
ATOM 2057 N N . LEU A 1 261 ? 13.657 5.243 54.387 1.00 83.38 261 LEU A N 1
ATOM 2058 C CA . LEU A 1 261 ? 12.757 4.164 54.802 1.00 83.38 261 LEU A CA 1
ATOM 2059 C C . LEU A 1 261 ? 11.504 4.689 55.533 1.00 83.38 261 LEU A C 1
ATOM 2061 O O . LEU A 1 261 ? 10.420 4.141 55.348 1.00 83.38 261 LEU A O 1
ATOM 2065 N N . ALA A 1 262 ? 11.620 5.778 56.303 1.00 84.88 262 ALA A N 1
ATOM 2066 C CA . ALA A 1 262 ? 10.466 6.454 56.907 1.00 84.88 262 ALA A CA 1
ATOM 2067 C C . ALA A 1 262 ? 9.594 7.159 55.853 1.00 84.88 262 ALA A C 1
ATOM 2069 O O . ALA A 1 262 ? 8.368 7.079 55.911 1.00 84.88 262 ALA A O 1
ATOM 2070 N N . SER A 1 263 ? 10.224 7.809 54.866 1.00 84.88 263 SER A N 1
ATOM 2071 C CA . SER A 1 263 ? 9.518 8.438 53.743 1.00 84.88 263 SER A CA 1
ATOM 2072 C C . SER A 1 263 ? 8.735 7.406 52.923 1.00 84.88 263 SER A C 1
ATOM 2074 O O . SER A 1 263 ? 7.556 7.624 52.653 1.00 84.88 263 SER A O 1
ATOM 2076 N N . MET A 1 264 ? 9.350 6.252 52.627 1.00 88.50 264 MET A N 1
ATOM 2077 C CA . MET A 1 264 ? 8.711 5.123 51.941 1.00 88.50 264 MET A CA 1
ATOM 2078 C C . MET A 1 264 ? 7.438 4.666 52.662 1.00 88.50 264 MET A C 1
ATOM 2080 O O . MET A 1 264 ? 6.389 4.582 52.034 1.00 88.50 264 MET A O 1
ATOM 2084 N N . LEU A 1 265 ? 7.502 4.444 53.981 1.00 87.69 265 LEU A N 1
ATOM 2085 C CA . LEU A 1 265 ? 6.343 4.000 54.766 1.00 87.69 265 LEU A CA 1
ATOM 2086 C C . LEU A 1 265 ? 5.189 5.015 54.754 1.00 87.69 265 LEU A C 1
ATOM 2088 O O . LEU A 1 265 ? 4.030 4.614 54.694 1.00 87.69 265 LEU A O 1
ATOM 2092 N N . CYS A 1 266 ? 5.486 6.317 54.773 1.00 88.69 266 CYS A N 1
ATOM 2093 C CA . CYS A 1 266 ? 4.462 7.360 54.689 1.00 88.69 266 CYS A CA 1
ATOM 2094 C C . CYS A 1 266 ? 3.789 7.386 53.305 1.00 88.69 266 CYS A C 1
ATOM 2096 O O . CYS A 1 266 ? 2.566 7.309 53.203 1.00 88.69 266 CYS A O 1
ATOM 2098 N N . CYS A 1 267 ? 4.580 7.428 52.229 1.00 90.19 267 CYS A N 1
ATOM 2099 C CA . CYS A 1 267 ? 4.053 7.472 50.864 1.00 90.19 267 CYS A CA 1
ATOM 2100 C C . CYS A 1 267 ? 3.347 6.164 50.465 1.00 90.19 267 CYS A C 1
ATOM 2102 O O . CYS A 1 267 ? 2.300 6.215 49.828 1.00 90.19 267 CYS A O 1
ATOM 2104 N N . GLY A 1 268 ? 3.856 5.006 50.897 1.00 89.75 268 GLY A N 1
ATOM 2105 C CA . GLY A 1 268 ? 3.240 3.697 50.660 1.00 89.75 268 GLY A CA 1
ATOM 2106 C C . GLY A 1 268 ? 1.874 3.535 51.332 1.00 89.75 268 GLY A C 1
ATOM 2107 O O . GLY A 1 268 ? 0.989 2.917 50.753 1.00 89.75 268 GLY A O 1
ATOM 2108 N N . MET A 1 269 ? 1.650 4.147 52.502 1.00 90.50 269 MET A N 1
ATOM 2109 C CA . MET A 1 269 ? 0.311 4.211 53.111 1.00 90.50 269 MET A CA 1
ATOM 2110 C C . MET A 1 269 ? -0.666 5.061 52.284 1.00 90.50 269 MET A C 1
ATOM 2112 O O . MET A 1 269 ? -1.844 4.726 52.209 1.00 90.50 269 MET A O 1
ATOM 2116 N N . ILE A 1 270 ? -0.194 6.138 51.646 1.00 91.50 270 ILE A N 1
ATOM 2117 C CA . ILE A 1 270 ? -1.023 6.979 50.767 1.00 91.50 270 ILE A CA 1
ATOM 2118 C C . ILE A 1 270 ? -1.352 6.229 49.468 1.00 91.50 270 ILE A C 1
ATOM 2120 O O . ILE A 1 270 ? -2.516 6.180 49.085 1.00 91.50 270 ILE A O 1
ATOM 2124 N N . ALA A 1 271 ? -0.369 5.584 48.835 1.00 92.44 271 ALA A N 1
ATOM 2125 C CA . ALA A 1 271 ? -0.594 4.767 47.640 1.00 92.44 271 ALA A CA 1
ATOM 2126 C C . ALA A 1 271 ? -1.494 3.547 47.917 1.00 92.44 271 ALA A C 1
ATOM 2128 O O . ALA A 1 271 ? -2.351 3.220 47.099 1.00 92.44 271 ALA A O 1
ATOM 2129 N N . LEU A 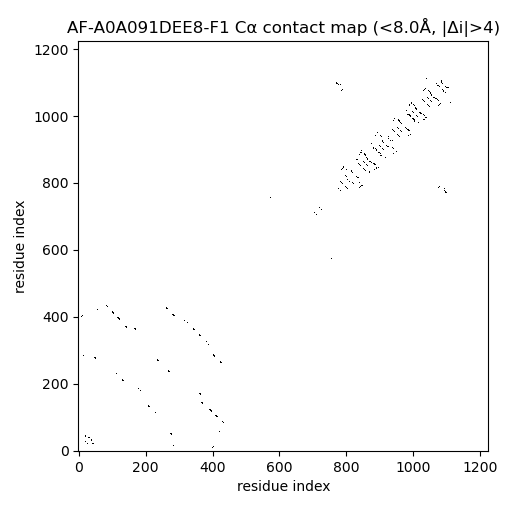1 272 ? -1.396 2.929 49.102 1.00 93.69 272 LEU A N 1
ATOM 2130 C CA . LEU A 1 272 ? -2.330 1.888 49.544 1.00 93.69 272 LEU A CA 1
ATOM 2131 C C . LEU A 1 272 ? -3.771 2.419 49.645 1.00 93.69 272 LEU A C 1
ATOM 2133 O O . LEU A 1 272 ? -4.694 1.762 49.179 1.00 93.69 272 LEU A O 1
ATOM 2137 N N . LEU A 1 273 ? -3.984 3.607 50.222 1.00 93.06 273 LEU A N 1
ATOM 2138 C CA . LEU A 1 273 ? -5.320 4.216 50.268 1.00 93.06 273 LEU A CA 1
ATOM 2139 C C . LEU A 1 273 ? -5.849 4.519 48.858 1.00 93.06 273 LEU A C 1
ATOM 2141 O O . LEU A 1 273 ? -6.990 4.176 48.557 1.00 93.06 273 LEU A O 1
ATOM 2145 N N . LEU A 1 274 ? -5.013 5.103 47.992 1.00 93.31 274 LEU A N 1
ATOM 2146 C CA . LEU A 1 274 ? -5.391 5.452 46.620 1.00 93.31 274 LEU A CA 1
ATOM 2147 C C . LEU A 1 274 ? -5.746 4.214 45.782 1.00 93.31 274 LEU A C 1
ATOM 2149 O O . LEU A 1 274 ? -6.800 4.212 45.151 1.00 93.31 274 LEU A O 1
ATOM 2153 N N . SER A 1 275 ? -4.940 3.149 45.847 1.00 93.81 275 SER A N 1
ATOM 2154 C CA . SER A 1 275 ? -5.174 1.890 45.114 1.00 93.81 275 SER A CA 1
ATOM 2155 C C . SER A 1 275 ? -6.425 1.122 45.572 1.00 93.81 275 SER A C 1
ATOM 2157 O O . SER A 1 275 ? -7.072 0.456 44.766 1.00 93.81 275 SER A O 1
ATOM 2159 N N . TRP A 1 276 ? -6.847 1.255 46.835 1.00 94.44 276 TRP A N 1
ATOM 2160 C CA . TRP A 1 276 ? -8.163 0.756 47.259 1.00 94.44 276 TRP A CA 1
ATOM 2161 C C . TRP A 1 276 ? -9.322 1.656 46.803 1.00 94.44 276 TRP A C 1
ATOM 2163 O O . TRP A 1 276 ? -10.409 1.142 46.537 1.00 94.44 276 TRP A O 1
ATOM 2173 N N . THR A 1 277 ? -9.123 2.976 46.677 1.00 91.94 277 THR A N 1
ATOM 2174 C CA . THR A 1 277 ? -10.163 3.875 46.138 1.00 91.94 277 THR A CA 1
ATOM 2175 C C . THR A 1 277 ? -10.322 3.790 44.620 1.00 91.94 277 THR A C 1
ATOM 2177 O O . THR A 1 277 ? -11.450 3.902 44.150 1.00 91.94 277 THR A O 1
ATOM 2180 N N . SER A 1 278 ? -9.251 3.534 43.858 1.00 93.38 278 SER A N 1
ATOM 2181 C CA . SER A 1 278 ? -9.345 3.257 42.419 1.00 93.38 278 SER A CA 1
ATOM 2182 C C . SER A 1 278 ? -10.111 1.961 42.169 1.00 93.38 278 SER A C 1
ATOM 2184 O O . SER A 1 278 ? -11.109 1.983 41.461 1.00 93.38 278 SER A O 1
ATOM 2186 N N . LEU A 1 279 ? -9.770 0.875 42.877 1.00 93.75 279 LEU A N 1
ATOM 2187 C CA . LEU A 1 279 ? -10.498 -0.397 42.791 1.00 93.75 279 LEU A CA 1
ATOM 2188 C C . LEU A 1 279 ? -12.005 -0.247 43.081 1.00 93.75 279 LEU A C 1
ATOM 2190 O O . LEU A 1 279 ? -12.824 -0.894 42.430 1.00 93.75 279 LEU A O 1
ATOM 2194 N N . ALA A 1 280 ? -12.383 0.613 44.033 1.00 92.19 280 ALA A N 1
ATOM 2195 C CA . ALA A 1 280 ? -13.782 0.916 44.346 1.00 92.19 280 ALA A CA 1
ATOM 2196 C C . ALA A 1 280 ? -14.512 1.677 43.220 1.00 92.19 280 ALA A C 1
ATOM 2198 O O . ALA A 1 280 ? -15.713 1.487 43.035 1.00 92.19 280 ALA A O 1
ATOM 2199 N N . ALA A 1 281 ? -13.802 2.533 42.478 1.00 91.44 281 ALA A N 1
ATOM 2200 C CA . ALA A 1 281 ? -14.339 3.264 41.334 1.00 91.44 281 ALA A CA 1
ATOM 2201 C C . ALA A 1 281 ? -14.397 2.387 40.071 1.00 91.44 281 ALA A C 1
ATOM 2203 O O . ALA A 1 281 ? -15.443 2.329 39.430 1.00 91.44 281 ALA A O 1
ATOM 2204 N N . ASP A 1 282 ? -13.319 1.658 39.761 1.00 92.69 282 ASP A N 1
ATOM 2205 C CA . ASP A 1 282 ? -13.211 0.761 38.601 1.00 92.69 282 ASP A CA 1
ATOM 2206 C C . ASP A 1 282 ? -14.305 -0.314 38.628 1.00 92.69 282 ASP A C 1
ATOM 2208 O O . ASP A 1 282 ? -14.960 -0.566 37.621 1.00 92.69 282 ASP A O 1
ATOM 2212 N N . THR A 1 283 ? -14.551 -0.923 39.795 1.00 91.62 283 THR A N 1
ATOM 2213 C CA . THR A 1 283 ? -15.584 -1.964 39.947 1.00 91.62 283 THR A CA 1
ATOM 2214 C C . THR A 1 283 ? -17.003 -1.420 39.797 1.00 91.62 283 THR A C 1
ATOM 2216 O O . THR A 1 283 ? -17.820 -2.044 39.121 1.00 91.62 283 THR A O 1
ATOM 2219 N N . ALA A 1 284 ? -17.301 -0.246 40.364 1.00 92.25 284 ALA A N 1
ATOM 2220 C CA . ALA A 1 284 ? -18.600 0.403 40.188 1.00 92.25 284 ALA A CA 1
ATOM 2221 C C . ALA A 1 284 ? -18.824 0.862 38.733 1.00 92.25 284 ALA A C 1
ATOM 2223 O O . ALA A 1 284 ? -19.935 0.736 38.216 1.00 92.25 284 ALA A O 1
ATOM 2224 N N . ALA A 1 285 ? -17.772 1.348 38.063 1.00 92.06 285 ALA A N 1
ATOM 2225 C CA . ALA A 1 285 ? -17.811 1.730 36.656 1.00 92.06 285 ALA A CA 1
ATOM 2226 C C . ALA A 1 285 ? -18.022 0.514 35.742 1.00 92.06 285 ALA A C 1
ATOM 2228 O O . ALA A 1 285 ? -18.925 0.545 34.915 1.00 92.06 285 ALA A O 1
ATOM 2229 N N . ALA A 1 286 ? -17.248 -0.562 35.924 1.00 94.00 286 ALA A N 1
ATOM 2230 C CA . ALA A 1 286 ? -17.307 -1.761 35.086 1.00 94.00 286 ALA A CA 1
ATOM 2231 C C . ALA A 1 286 ? -18.650 -2.504 35.183 1.00 94.00 286 ALA A C 1
ATOM 2233 O O . ALA A 1 286 ? -19.156 -2.971 34.165 1.00 94.00 286 ALA A O 1
ATOM 2234 N N . VAL A 1 287 ? -19.257 -2.593 36.376 1.00 94.06 287 VAL A N 1
ATOM 2235 C CA . VAL A 1 287 ? -20.622 -3.136 36.501 1.00 94.06 287 VAL A CA 1
ATOM 2236 C C . VAL A 1 287 ? -21.607 -2.208 35.788 1.00 94.06 287 VAL A C 1
ATOM 2238 O O . VAL A 1 287 ? -22.252 -2.642 34.836 1.00 94.06 287 VAL A O 1
ATOM 2241 N N . GLY A 1 288 ? -21.616 -0.914 36.126 1.00 92.94 288 GLY A N 1
ATOM 2242 C CA . GLY A 1 288 ? -22.563 0.043 35.552 1.00 92.94 288 GLY A CA 1
ATOM 2243 C C . GLY A 1 288 ? -22.478 0.208 34.027 1.00 92.94 288 GLY A C 1
ATOM 2244 O O . GLY A 1 288 ? -23.503 0.464 33.399 1.00 92.94 288 GLY A O 1
ATOM 2245 N N . THR A 1 289 ? -21.305 0.046 33.403 1.00 92.94 289 THR A N 1
ATOM 2246 C CA . THR A 1 289 ? -21.184 -0.007 31.934 1.00 92.94 289 THR A CA 1
ATOM 2247 C C . THR A 1 289 ? -21.605 -1.361 31.369 1.00 92.94 289 THR A C 1
ATOM 2249 O O . THR A 1 289 ? -22.221 -1.396 30.305 1.00 92.94 289 THR A O 1
ATOM 2252 N N . SER A 1 290 ? -21.364 -2.471 32.076 1.00 94.62 290 SER A N 1
ATOM 2253 C CA . SER A 1 290 ? -21.838 -3.792 31.645 1.00 94.62 290 SER A CA 1
ATOM 2254 C C . SER A 1 290 ? -23.368 -3.875 31.567 1.00 94.62 290 SER A C 1
ATOM 2256 O O . SER A 1 290 ? -23.897 -4.426 30.603 1.00 94.62 290 SER A O 1
ATOM 2258 N N . ASP A 1 291 ? -24.081 -3.239 32.502 1.00 93.81 291 ASP A N 1
ATOM 2259 C CA . ASP A 1 291 ? -25.546 -3.176 32.507 1.00 93.81 291 ASP A CA 1
ATOM 2260 C C . ASP A 1 291 ? -26.094 -2.424 31.283 1.00 93.81 291 ASP A C 1
ATOM 2262 O O . ASP A 1 291 ? -27.109 -2.820 30.705 1.00 93.81 291 ASP A O 1
ATOM 2266 N N . PHE A 1 292 ? -25.407 -1.360 30.841 1.00 93.44 292 PHE A N 1
ATOM 2267 C CA . PHE A 1 292 ? -25.726 -0.671 29.585 1.00 93.44 292 PHE A CA 1
ATOM 2268 C C . PHE A 1 292 ? -25.478 -1.591 28.387 1.00 93.44 292 PHE A C 1
ATOM 2270 O O . PHE A 1 292 ? -26.349 -1.756 27.534 1.00 93.44 292 PHE A O 1
ATOM 2277 N N . CYS A 1 293 ? -24.313 -2.237 28.356 1.00 94.50 293 CYS A N 1
ATOM 2278 C CA . CYS A 1 293 ? -23.880 -3.130 27.286 1.00 94.50 293 CYS A CA 1
ATOM 2279 C C . CYS A 1 293 ? -24.735 -4.401 27.129 1.00 94.50 293 CYS A C 1
ATOM 2281 O O . CYS A 1 293 ? -24.649 -5.054 26.088 1.00 94.50 293 CYS A O 1
ATOM 2283 N N . MET A 1 294 ? -25.570 -4.751 28.113 1.00 92.94 294 MET A N 1
ATOM 2284 C CA . MET A 1 294 ? -26.528 -5.859 28.020 1.00 92.94 294 MET A CA 1
ATOM 2285 C C . MET A 1 294 ? -27.851 -5.492 27.327 1.00 92.94 294 MET A C 1
ATOM 2287 O O . MET A 1 294 ? -28.494 -6.380 26.768 1.00 92.94 294 MET A O 1
ATOM 2291 N N . ALA A 1 295 ? -28.267 -4.218 27.339 1.00 89.69 295 ALA A N 1
ATOM 2292 C CA . ALA A 1 295 ? -29.523 -3.760 26.724 1.00 89.69 295 ALA A CA 1
ATOM 2293 C C . ALA A 1 295 ? -29.467 -2.296 26.208 1.00 89.69 295 ALA A C 1
ATOM 2295 O O . ALA A 1 295 ? -30.305 -1.465 26.588 1.00 89.69 295 ALA A O 1
ATOM 2296 N N . PRO A 1 296 ? -28.498 -1.942 25.339 1.00 91.94 296 PRO A N 1
ATOM 2297 C CA . PRO A 1 296 ? -28.271 -0.552 24.934 1.00 91.94 296 PRO A CA 1
ATOM 2298 C C . PRO A 1 296 ? -29.400 0.019 24.061 1.00 91.94 296 PRO A C 1
ATOM 2300 O O . PRO A 1 296 ? -29.682 1.219 24.105 1.00 91.94 296 PRO A O 1
ATOM 2303 N N . ASP A 1 297 ? -30.099 -0.829 23.303 1.00 89.50 297 ASP A N 1
ATOM 2304 C CA . ASP A 1 297 ? -31.215 -0.437 22.445 1.00 89.50 297 ASP A CA 1
ATOM 2305 C C . ASP A 1 297 ? -32.439 0.016 23.259 1.00 89.50 297 ASP A C 1
ATOM 2307 O O . ASP A 1 297 ? -33.068 1.016 22.911 1.00 89.50 297 ASP A O 1
ATOM 2311 N N . ILE A 1 298 ? -32.739 -0.647 24.383 1.00 87.12 298 ILE A N 1
ATOM 2312 C CA . ILE A 1 298 ? -33.799 -0.243 25.321 1.00 87.12 298 ILE A CA 1
ATOM 2313 C C . ILE A 1 298 ? -33.512 1.155 25.886 1.00 87.12 298 ILE A C 1
ATOM 2315 O O . ILE A 1 298 ? -34.413 1.999 25.927 1.00 87.12 298 ILE A O 1
ATOM 2319 N N . PHE A 1 299 ? -32.262 1.431 26.276 1.00 87.50 299 PHE A N 1
ATOM 2320 C CA . PHE A 1 299 ? -31.856 2.744 26.783 1.00 87.50 299 PHE A CA 1
ATOM 2321 C C . PHE A 1 299 ? -32.035 3.846 25.725 1.00 87.50 299 PHE A C 1
ATOM 2323 O O . PHE A 1 299 ? -32.659 4.874 26.004 1.00 87.50 299 PHE A O 1
ATOM 2330 N N . ILE A 1 300 ? -31.562 3.618 24.494 1.00 88.44 300 ILE A N 1
ATOM 2331 C CA . ILE A 1 300 ? -31.673 4.588 23.391 1.00 88.44 300 ILE A CA 1
ATOM 2332 C C . ILE A 1 300 ? -33.140 4.812 22.990 1.00 88.44 300 ILE A C 1
ATOM 2334 O O . ILE A 1 300 ? -33.561 5.958 22.809 1.00 88.44 300 ILE A O 1
ATOM 2338 N N . LEU A 1 301 ? -33.950 3.751 22.897 1.00 87.94 301 LEU A N 1
ATOM 2339 C CA . LEU A 1 301 ? -35.379 3.852 22.572 1.00 87.94 301 LEU A CA 1
ATOM 2340 C C . LEU A 1 301 ? -36.166 4.640 23.628 1.00 87.94 301 LEU A C 1
ATOM 2342 O O . LEU A 1 301 ? -37.059 5.400 23.264 1.00 87.94 301 LEU A O 1
ATOM 2346 N N . ASN A 1 302 ? -35.825 4.493 24.911 1.00 86.19 302 ASN A N 1
ATOM 2347 C CA . ASN A 1 302 ? -36.445 5.236 26.009 1.00 86.19 302 ASN A CA 1
ATOM 2348 C C . ASN A 1 302 ? -35.993 6.711 26.026 1.00 86.19 302 ASN A C 1
ATOM 2350 O O . ASN A 1 302 ? -36.816 7.617 26.119 1.00 86.19 302 ASN A O 1
ATOM 2354 N N . ASN A 1 303 ? -34.692 6.984 25.872 1.00 83.12 303 ASN A N 1
ATOM 2355 C CA . ASN A 1 303 ? -34.163 8.352 25.947 1.00 83.12 303 ASN A CA 1
ATOM 2356 C C . ASN A 1 303 ? -34.504 9.203 24.698 1.00 83.12 303 ASN A C 1
ATOM 2358 O O . ASN A 1 303 ? -34.619 10.419 24.811 1.00 83.12 303 ASN A O 1
ATOM 2362 N N . THR A 1 304 ? -34.740 8.582 23.531 1.00 82.62 304 THR A N 1
ATOM 2363 C CA . THR A 1 304 ? -35.237 9.265 22.310 1.00 82.62 304 THR A CA 1
ATOM 2364 C C . THR A 1 304 ? -36.770 9.390 22.239 1.00 82.62 304 THR A C 1
ATOM 2366 O O . THR A 1 304 ? -37.301 10.017 21.312 1.00 82.62 304 THR A O 1
ATOM 2369 N N . GLN A 1 305 ? -37.505 8.821 23.205 1.00 75.62 305 GLN A N 1
ATOM 2370 C CA . GLN A 1 305 ? -38.967 8.753 23.191 1.00 75.62 305 GLN A CA 1
ATOM 2371 C C . GLN A 1 305 ? -39.610 10.147 23.303 1.00 75.62 305 GLN A C 1
ATOM 2373 O O . GLN A 1 305 ? -39.732 10.721 24.382 1.00 75.62 305 GLN A O 1
ATOM 2378 N N . GLY A 1 306 ? -40.083 10.666 22.167 1.00 71.81 306 GLY A N 1
ATOM 2379 C CA . GLY A 1 306 ? -40.747 11.971 22.059 1.00 71.81 306 GLY A CA 1
ATOM 2380 C C . GLY A 1 306 ? -40.048 12.965 21.129 1.00 71.81 306 GLY A C 1
ATOM 2381 O O . GLY A 1 306 ? -40.661 13.967 20.774 1.00 71.81 306 GLY A O 1
ATOM 2382 N N . GLN A 1 307 ? -38.815 12.679 20.695 1.00 73.56 307 GLN A N 1
ATOM 2383 C CA . GLN A 1 307 ? -38.096 13.479 19.691 1.00 73.56 307 GLN A CA 1
ATOM 2384 C C . GLN A 1 307 ? -38.193 12.869 18.288 1.00 73.56 307 GLN A C 1
ATOM 2386 O O . GLN A 1 307 ? -38.468 13.574 17.320 1.00 73.56 307 GLN A O 1
ATOM 2391 N N . ILE A 1 308 ? -38.010 11.549 18.186 1.00 81.25 308 ILE A N 1
ATOM 2392 C CA . ILE A 1 308 ? -38.094 10.779 16.938 1.00 81.25 308 ILE A CA 1
ATOM 2393 C C . ILE A 1 308 ? -39.254 9.775 17.056 1.00 81.25 308 ILE A C 1
ATOM 2395 O O . ILE A 1 308 ? -39.583 9.308 18.150 1.00 81.25 308 ILE A O 1
ATOM 2399 N N . SER A 1 309 ? -39.887 9.416 15.936 1.00 84.06 309 SER A N 1
ATOM 2400 C CA . SER A 1 309 ? -40.848 8.309 15.903 1.00 84.06 309 SER A CA 1
ATOM 2401 C C . SER A 1 309 ? -40.137 6.958 16.114 1.00 84.06 309 SER A C 1
ATOM 2403 O O . SER A 1 309 ? -39.125 6.685 15.467 1.00 84.06 309 SER A O 1
ATOM 2405 N N . PRO A 1 310 ? -40.661 6.052 16.964 1.00 84.81 310 PRO A N 1
ATOM 2406 C CA . PRO A 1 310 ? -39.945 4.829 17.350 1.00 84.81 310 PRO A CA 1
ATOM 2407 C C . PRO A 1 310 ? -39.705 3.855 16.184 1.00 84.81 310 PRO A C 1
ATOM 2409 O O . PRO A 1 310 ? -38.819 3.008 16.258 1.00 84.81 310 PRO A O 1
ATOM 2412 N N . GLU A 1 311 ? -40.470 3.968 15.098 1.00 85.38 311 GLU A N 1
ATOM 2413 C CA . GLU A 1 311 ? -40.252 3.227 13.849 1.00 85.38 311 GLU A CA 1
ATOM 2414 C C . GLU A 1 311 ? -38.933 3.630 13.172 1.00 85.38 311 GLU A C 1
ATOM 2416 O O . GLU A 1 311 ? -38.183 2.770 12.714 1.00 85.38 311 GLU A O 1
ATOM 2421 N N . VAL A 1 312 ? -38.614 4.929 13.172 1.00 88.06 312 VAL A N 1
ATOM 2422 C CA . VAL A 1 312 ? -37.378 5.472 12.598 1.00 88.06 312 VAL A CA 1
ATOM 2423 C C . VAL A 1 312 ? -36.178 5.145 13.489 1.00 88.06 312 VAL A C 1
ATOM 2425 O O . VAL A 1 312 ? -35.148 4.719 12.973 1.00 88.06 312 VAL A O 1
ATOM 2428 N N . THR A 1 313 ? -36.303 5.243 14.818 1.00 88.06 313 THR A N 1
ATOM 2429 C CA . THR A 1 313 ? -35.220 4.830 15.731 1.00 88.06 313 THR A CA 1
ATOM 2430 C C . THR A 1 313 ? -34.887 3.341 15.558 1.00 88.06 313 THR A C 1
ATOM 2432 O O . THR A 1 313 ? -33.719 2.978 15.450 1.00 88.06 313 THR A O 1
ATOM 2435 N N . ARG A 1 314 ? -35.899 2.467 15.433 1.00 88.75 314 ARG A N 1
ATOM 2436 C CA . ARG A 1 314 ? -35.694 1.028 15.168 1.00 88.75 314 ARG A CA 1
ATOM 2437 C C . ARG A 1 314 ? -35.114 0.730 13.783 1.00 88.75 314 ARG A C 1
ATOM 2439 O O . ARG A 1 314 ? -34.361 -0.234 13.655 1.00 88.75 314 ARG A O 1
ATOM 2446 N N . TYR A 1 315 ? -35.441 1.531 12.766 1.00 90.38 315 TYR A N 1
ATOM 2447 C CA . TYR A 1 315 ? -34.854 1.404 11.427 1.00 90.38 315 TYR A CA 1
ATOM 2448 C C . TYR A 1 315 ? -33.325 1.558 11.469 1.00 90.38 315 TYR A C 1
ATOM 2450 O O . TYR A 1 315 ? -32.621 0.729 10.895 1.00 90.38 315 TYR A O 1
ATOM 2458 N N . TYR A 1 316 ? -32.812 2.539 12.217 1.00 90.12 316 TYR A N 1
ATOM 2459 C CA . TYR A 1 316 ? -31.370 2.725 12.403 1.00 90.12 316 TYR A CA 1
ATOM 2460 C C . TYR A 1 316 ? -30.743 1.722 13.391 1.00 90.12 316 TYR A C 1
ATOM 2462 O O . TYR A 1 316 ? -29.679 1.183 13.103 1.00 90.12 316 TYR A O 1
ATOM 2470 N N . LEU A 1 317 ? -31.403 1.396 14.511 1.00 90.00 317 LEU A N 1
ATOM 2471 C CA . LEU A 1 317 ? -30.842 0.469 15.511 1.00 90.00 317 LEU A CA 1
ATOM 2472 C C . LEU A 1 317 ? -30.699 -0.981 15.014 1.00 90.00 317 LEU A C 1
ATOM 2474 O O . LEU A 1 317 ? -29.743 -1.646 15.402 1.00 90.00 317 LEU A O 1
ATOM 2478 N N . TYR A 1 318 ? -31.608 -1.481 14.164 1.00 88.31 318 TYR A N 1
ATOM 2479 C CA . TYR A 1 318 ? -31.592 -2.890 13.719 1.00 88.31 318 TYR A CA 1
ATOM 2480 C C . TYR A 1 318 ? -31.307 -3.106 12.222 1.00 88.31 318 TYR A C 1
ATOM 2482 O O . TYR A 1 318 ? -31.104 -4.252 11.821 1.00 88.31 318 TYR A O 1
ATOM 2490 N N . CYS A 1 319 ? -31.380 -2.053 11.393 1.00 89.81 319 CYS A N 1
ATOM 2491 C CA . CYS A 1 319 ? -31.070 -2.004 9.949 1.00 89.81 319 CYS A CA 1
ATOM 2492 C C . CYS A 1 319 ? -31.426 -3.267 9.120 1.00 89.81 319 CYS A C 1
ATOM 2494 O O . CYS A 1 319 ? -30.697 -3.706 8.225 1.00 89.81 319 CYS A O 1
ATOM 2496 N N . SER A 1 320 ? -32.565 -3.900 9.423 1.00 81.88 320 SER A N 1
ATOM 2497 C CA . SER A 1 320 ? -32.891 -5.223 8.886 1.00 81.88 320 SER A CA 1
ATOM 2498 C C . SER A 1 320 ? -33.344 -5.162 7.426 1.00 81.88 320 SER A C 1
ATOM 2500 O O . SER A 1 320 ? -34.243 -4.391 7.094 1.00 81.88 320 SER A O 1
ATOM 2502 N N . GLN A 1 321 ? -32.829 -6.061 6.579 1.00 72.00 321 GLN A N 1
ATOM 2503 C CA . GLN A 1 321 ? -33.160 -6.137 5.142 1.00 72.00 321 GLN A CA 1
ATOM 2504 C C . GLN A 1 321 ? -34.663 -6.337 4.843 1.00 72.00 321 GLN A C 1
ATOM 2506 O O . GLN A 1 321 ? -35.109 -6.091 3.726 1.00 72.00 321 GLN A O 1
ATOM 2511 N N . SER A 1 322 ? -35.447 -6.782 5.830 1.00 69.75 322 SER A N 1
ATOM 2512 C CA . SER A 1 322 ? -36.900 -6.965 5.758 1.00 69.75 322 SER A CA 1
ATOM 2513 C C . SER A 1 322 ? -37.725 -5.691 5.983 1.00 69.75 322 SER A C 1
ATOM 2515 O O . SER A 1 322 ? -38.931 -5.714 5.746 1.00 69.75 322 SER A O 1
ATOM 2517 N N . VAL A 1 323 ? -37.121 -4.598 6.463 1.00 73.19 323 VAL A N 1
ATOM 2518 C CA . VAL A 1 323 ? -37.811 -3.330 6.748 1.00 73.19 323 VAL A CA 1
ATOM 2519 C C . VAL A 1 323 ? -37.469 -2.314 5.662 1.00 73.19 323 VAL A C 1
ATOM 2521 O O . VAL A 1 323 ? -36.327 -1.879 5.530 1.00 73.19 323 VAL A O 1
ATOM 2524 N N . SER A 1 324 ? -38.475 -1.917 4.881 1.00 79.31 324 SER A N 1
ATOM 2525 C CA . SER A 1 324 ? -38.368 -0.811 3.923 1.00 79.31 324 SER A CA 1
ATOM 2526 C C . SER A 1 324 ? -38.062 0.504 4.640 1.00 79.31 324 SER A C 1
ATOM 2528 O O . SER A 1 324 ? -38.673 0.785 5.672 1.00 79.31 324 SER A O 1
ATOM 2530 N N . SER A 1 325 ? -37.185 1.338 4.071 1.00 85.19 325 SER A N 1
ATOM 2531 C CA . SER A 1 325 ? -36.870 2.651 4.651 1.00 85.19 325 SER A CA 1
ATOM 2532 C C . SER A 1 325 ? -38.142 3.501 4.801 1.00 85.19 325 SER A C 1
ATOM 2534 O O . SER A 1 325 ? -38.877 3.657 3.818 1.00 85.19 325 SER A O 1
ATOM 2536 N N . PRO A 1 326 ? -38.404 4.106 5.977 1.00 86.50 326 PRO A N 1
ATOM 2537 C CA . PRO A 1 326 ? -39.582 4.952 6.189 1.00 86.50 326 PRO A CA 1
ATOM 2538 C C . PRO A 1 326 ? -39.594 6.183 5.266 1.00 86.50 326 PRO A C 1
ATOM 2540 O O . PRO A 1 326 ? -40.649 6.749 4.984 1.00 86.50 326 PRO A O 1
ATOM 2543 N N . PHE A 1 327 ? -38.434 6.568 4.725 1.00 88.69 327 PHE A N 1
ATOM 2544 C CA . PHE A 1 327 ? -38.279 7.693 3.802 1.00 88.69 327 PHE A CA 1
ATOM 2545 C C . PHE A 1 327 ? -38.492 7.308 2.326 1.00 88.69 327 PHE A C 1
ATOM 2547 O O . PHE A 1 327 ? -38.608 8.189 1.472 1.00 88.69 327 PHE A O 1
ATOM 2554 N N . GLN A 1 328 ? -38.594 6.014 1.995 1.00 88.19 328 GLN A N 1
ATOM 2555 C CA . GLN A 1 328 ? -38.615 5.522 0.610 1.00 88.19 328 GLN A CA 1
ATOM 2556 C C . GLN A 1 328 ? -39.781 6.090 -0.218 1.00 88.19 328 GLN A C 1
ATOM 2558 O O . GLN A 1 328 ? -39.606 6.407 -1.397 1.00 88.19 328 GLN A O 1
ATOM 2563 N N . GLN A 1 329 ? -40.964 6.275 0.380 1.00 87.38 329 GLN A N 1
ATOM 2564 C CA . GLN A 1 329 ? -42.105 6.888 -0.313 1.00 87.38 329 GLN A CA 1
ATOM 2565 C C . GLN A 1 329 ? -41.864 8.376 -0.622 1.00 87.38 329 GLN A C 1
ATOM 2567 O O . GLN A 1 329 ? -42.236 8.846 -1.694 1.00 87.38 329 GLN A O 1
ATOM 2572 N N . VAL A 1 330 ? -41.214 9.110 0.286 1.00 85.31 330 VAL A N 1
ATOM 2573 C CA . VAL A 1 330 ? -40.887 10.535 0.113 1.00 85.31 330 VAL A CA 1
ATOM 2574 C C . VAL A 1 330 ? -39.832 10.698 -0.986 1.00 85.31 330 VAL A C 1
ATOM 2576 O O . VAL A 1 330 ? -40.050 11.429 -1.953 1.00 85.31 330 VAL A O 1
ATOM 2579 N N . LEU A 1 331 ? -38.732 9.944 -0.891 1.00 86.75 331 LEU A N 1
ATOM 2580 C CA . LEU A 1 331 ? -37.611 9.992 -1.835 1.00 86.75 331 LEU A CA 1
ATOM 2581 C C . LEU A 1 331 ? -38.017 9.573 -3.258 1.00 86.75 331 LEU A C 1
ATOM 2583 O O . LEU A 1 331 ? -37.657 10.242 -4.225 1.00 86.75 331 LEU A O 1
ATOM 2587 N N . THR A 1 332 ? -38.833 8.523 -3.412 1.00 88.62 332 THR A N 1
ATOM 2588 C CA . THR A 1 332 ? -39.294 8.089 -4.747 1.00 88.62 332 THR A CA 1
ATOM 2589 C C . THR A 1 332 ? -40.271 9.066 -5.405 1.00 88.62 332 THR A C 1
ATOM 2591 O O . THR A 1 332 ? -40.302 9.144 -6.634 1.00 88.62 332 THR A O 1
ATOM 2594 N N . VAL A 1 333 ? -41.048 9.840 -4.637 1.00 86.94 333 VAL A N 1
ATOM 2595 C CA . VAL A 1 333 ? -41.879 10.920 -5.199 1.00 86.94 333 VAL A CA 1
ATOM 2596 C C . VAL A 1 333 ? -41.016 12.129 -5.574 1.00 86.94 333 VAL A C 1
ATOM 2598 O O . VAL A 1 333 ? -41.186 12.645 -6.675 1.00 86.94 333 VAL A O 1
ATOM 2601 N N . LEU A 1 334 ? -40.038 12.516 -4.742 1.00 83.88 334 LEU A N 1
ATOM 2602 C CA . LEU A 1 334 ? -39.054 13.564 -5.064 1.00 83.88 334 LEU A CA 1
ATOM 2603 C C . LEU A 1 334 ? -38.314 13.266 -6.380 1.00 83.88 334 LEU A C 1
ATOM 2605 O O . LEU A 1 334 ? -38.349 14.076 -7.307 1.00 83.88 334 LEU A O 1
ATOM 2609 N N . GLN A 1 335 ? -37.723 12.074 -6.505 1.00 88.62 335 GLN A N 1
ATOM 2610 C CA . GLN A 1 335 ? -36.952 11.676 -7.688 1.00 88.62 335 GLN A CA 1
ATOM 2611 C C . GLN A 1 335 ? -37.811 11.660 -8.966 1.00 88.62 335 GLN A C 1
ATOM 2613 O O . GLN A 1 335 ? -37.385 12.140 -10.019 1.00 88.62 335 GLN A O 1
ATOM 2618 N N . ARG A 1 336 ? -39.059 11.171 -8.883 1.00 89.19 336 ARG A N 1
ATOM 2619 C CA . ARG A 1 336 ? -40.021 11.214 -10.002 1.00 89.19 336 ARG A CA 1
ATOM 2620 C C . ARG A 1 336 ? -40.410 12.640 -10.378 1.00 89.19 336 ARG A C 1
ATOM 2622 O O . ARG A 1 336 ? -40.573 12.924 -11.563 1.00 89.19 336 ARG A O 1
ATOM 2629 N N . SER A 1 337 ? -40.557 13.537 -9.403 1.00 87.69 337 SER A N 1
ATOM 2630 C CA . SER A 1 337 ? -40.845 14.948 -9.666 1.00 87.69 337 SER A CA 1
ATOM 2631 C C . SER A 1 337 ? -39.695 15.632 -10.406 1.00 87.69 337 SER A C 1
ATOM 2633 O O . SER A 1 337 ? -39.945 16.347 -11.373 1.00 87.69 337 SER A O 1
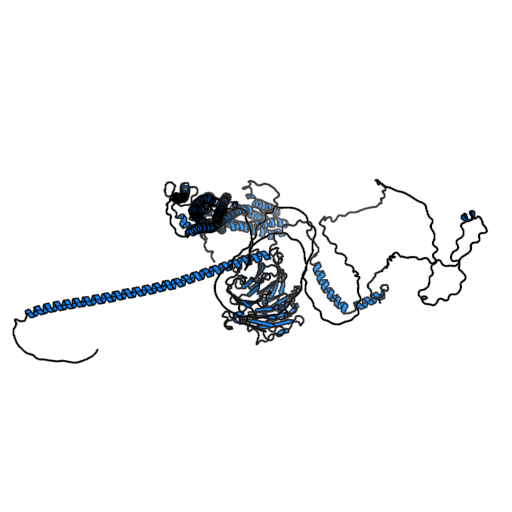ATOM 2635 N N . MET A 1 338 ? -38.449 15.375 -10.006 1.00 85.75 338 MET A N 1
ATOM 2636 C CA . MET A 1 338 ? -37.262 16.016 -10.584 1.00 85.75 338 MET A CA 1
ATOM 2637 C C . MET A 1 338 ? -36.914 15.503 -11.982 1.00 85.75 338 MET A C 1
ATOM 2639 O O . MET A 1 338 ? -36.794 16.311 -12.903 1.00 85.75 338 MET A O 1
ATOM 2643 N N . THR A 1 339 ? -36.885 14.183 -12.178 1.00 89.50 339 THR A N 1
ATOM 2644 C CA . THR A 1 339 ? -36.677 13.577 -13.508 1.00 89.50 339 THR A CA 1
ATOM 2645 C C . THR A 1 339 ? -37.743 14.025 -14.514 1.00 89.50 339 THR A C 1
ATOM 2647 O O . THR A 1 339 ? -37.427 14.346 -15.659 1.00 89.50 339 THR A O 1
ATOM 2650 N N . SER A 1 340 ? -39.001 14.169 -14.076 1.00 90.25 340 SER A N 1
ATOM 2651 C CA . SER A 1 340 ? -40.069 14.744 -14.907 1.00 90.25 340 SER A CA 1
ATOM 2652 C C . SER A 1 340 ? -39.798 16.197 -15.313 1.00 90.25 340 SER A C 1
ATOM 2654 O O . SER A 1 340 ? -40.143 16.579 -16.428 1.00 90.25 340 SER A O 1
ATOM 2656 N N . MET A 1 341 ? -39.187 17.016 -14.448 1.00 89.94 341 MET A N 1
ATOM 2657 C CA . MET A 1 341 ? -38.814 18.396 -14.792 1.00 89.94 341 MET A CA 1
ATOM 2658 C C . MET A 1 341 ? -37.636 18.436 -15.771 1.00 89.94 341 MET A C 1
ATOM 2660 O O . MET A 1 341 ? -37.730 19.130 -16.780 1.00 89.94 341 MET A O 1
ATOM 2664 N N . GLN A 1 342 ? -36.577 17.650 -15.543 1.00 90.62 342 GLN A N 1
ATOM 2665 C CA . GLN A 1 342 ? -35.407 17.586 -16.434 1.00 90.62 342 GLN A CA 1
ATOM 2666 C C . GLN A 1 342 ? -35.783 17.157 -17.860 1.00 90.62 342 GLN A C 1
ATOM 2668 O O . GLN A 1 342 ? -35.309 17.755 -18.825 1.00 90.62 342 GLN A O 1
ATOM 2673 N N . ILE A 1 343 ? -36.682 16.177 -18.012 1.00 91.44 343 ILE A N 1
ATOM 2674 C CA . ILE A 1 343 ? -37.181 15.735 -19.327 1.00 91.44 343 ILE A CA 1
ATOM 2675 C C . ILE A 1 343 ? -37.897 16.882 -20.062 1.00 91.44 343 ILE A C 1
ATOM 2677 O O . ILE A 1 343 ? -37.674 17.083 -21.256 1.00 91.44 343 ILE A O 1
ATOM 2681 N N . GLN A 1 344 ? -38.724 17.665 -19.361 1.00 91.25 344 GLN A N 1
ATOM 2682 C CA . GLN A 1 344 ? -39.447 18.793 -19.961 1.00 91.25 344 GLN A CA 1
ATOM 2683 C C . GLN A 1 344 ? -38.516 19.969 -20.299 1.00 91.25 344 GLN A C 1
ATOM 2685 O O . GLN A 1 344 ? -38.665 20.569 -21.360 1.00 91.25 344 GLN A O 1
ATOM 2690 N N . VAL A 1 345 ? -37.524 20.266 -19.452 1.00 91.00 345 VAL A N 1
ATOM 2691 C CA . VAL A 1 345 ? -36.505 21.302 -19.714 1.00 91.00 345 VAL A CA 1
ATOM 2692 C C . VAL A 1 345 ? -35.614 20.912 -20.895 1.00 91.00 345 VAL A C 1
ATOM 2694 O O . VAL A 1 345 ? -35.413 21.725 -21.793 1.00 91.00 345 VAL A O 1
ATOM 2697 N N . THR A 1 346 ? -35.169 19.655 -20.969 1.00 90.94 346 THR A N 1
ATOM 2698 C CA . THR A 1 346 ? -34.385 19.133 -22.104 1.00 90.94 346 THR A CA 1
ATOM 2699 C C . THR A 1 346 ? -35.188 19.176 -23.410 1.00 90.94 346 THR A C 1
ATOM 2701 O O . THR A 1 346 ? -34.668 19.589 -24.447 1.00 90.94 346 THR A O 1
ATOM 2704 N N . GLY A 1 347 ? -36.474 18.805 -23.365 1.00 89.75 347 GLY A N 1
ATOM 2705 C CA . GLY A 1 347 ? -37.379 18.894 -24.514 1.00 89.75 347 GLY A CA 1
ATOM 2706 C C . GLY A 1 347 ? -37.620 20.333 -24.980 1.00 89.75 347 GLY A C 1
ATOM 2707 O O . GLY A 1 347 ? -37.607 20.596 -26.183 1.00 89.75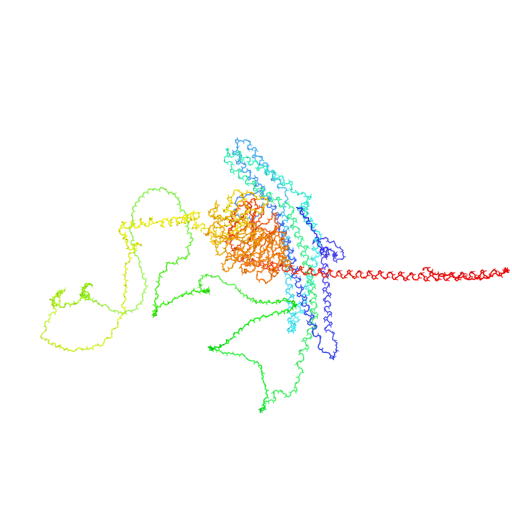 347 GLY A O 1
ATOM 2708 N N . LEU A 1 348 ? -37.776 21.283 -24.048 1.00 89.94 348 LEU A N 1
ATOM 2709 C CA . LEU A 1 348 ? -37.829 22.710 -24.376 1.00 89.94 348 LEU A CA 1
ATOM 2710 C C . LEU A 1 348 ? -36.514 23.173 -25.013 1.00 89.94 348 LEU A C 1
ATOM 2712 O O . LEU A 1 348 ? -36.561 23.746 -26.095 1.00 89.94 348 LEU A O 1
ATOM 2716 N N . LEU A 1 349 ? -35.354 22.860 -24.426 1.00 88.94 349 LEU A N 1
ATOM 2717 C CA . LEU A 1 349 ? -34.044 23.266 -24.949 1.00 88.94 349 LEU A CA 1
ATOM 2718 C C . LEU A 1 349 ? -33.854 22.851 -26.421 1.00 88.94 349 LEU A C 1
ATOM 2720 O O . LEU A 1 349 ? -33.471 23.675 -27.249 1.00 88.94 349 LEU A O 1
ATOM 2724 N N . GLN A 1 350 ? -34.209 21.612 -26.776 1.00 88.50 350 GLN A N 1
ATOM 2725 C CA . GLN A 1 350 ? -34.112 21.113 -28.156 1.00 88.50 350 GLN A CA 1
ATOM 2726 C C . GLN A 1 350 ? -35.096 21.784 -29.133 1.00 88.50 350 GLN A C 1
ATOM 2728 O O . GLN A 1 350 ? -34.773 21.952 -30.309 1.00 88.50 350 GLN A O 1
ATOM 2733 N N . VAL A 1 351 ? -36.300 22.152 -28.679 1.00 87.25 351 VAL A N 1
ATOM 2734 C CA . VAL A 1 351 ? -37.392 22.630 -29.552 1.00 87.25 351 VAL A CA 1
ATOM 2735 C C . VAL A 1 351 ? -37.479 24.159 -29.627 1.00 87.25 351 VAL A C 1
ATOM 2737 O O . VAL A 1 351 ? -37.872 24.694 -30.665 1.00 87.25 351 VAL A O 1
ATOM 2740 N N . THR A 1 352 ? -37.139 24.883 -28.557 1.00 85.81 352 THR A N 1
ATOM 2741 C CA . THR A 1 352 ? -37.330 26.339 -28.474 1.00 85.81 352 THR A CA 1
ATOM 2742 C C . THR A 1 352 ? -36.080 27.143 -28.788 1.00 85.81 352 THR A C 1
ATOM 2744 O O . THR A 1 352 ? -36.228 28.222 -29.352 1.00 85.81 352 THR A O 1
ATOM 2747 N N . VAL A 1 353 ? -34.866 26.664 -28.485 1.00 84.88 353 VAL A N 1
ATOM 2748 C CA . VAL A 1 353 ? -33.624 27.432 -28.735 1.00 84.88 353 VAL A CA 1
ATOM 2749 C C . VAL A 1 353 ? -33.448 27.825 -30.215 1.00 84.88 353 VAL A C 1
ATOM 2751 O O . VAL A 1 353 ? -33.179 28.999 -30.466 1.00 84.88 353 VAL A O 1
ATOM 2754 N N . PRO A 1 354 ? -33.724 26.956 -31.216 1.00 86.38 354 PRO A N 1
ATOM 2755 C CA . PRO A 1 354 ? -33.665 27.343 -32.634 1.00 86.38 354 PRO A CA 1
ATOM 2756 C C . PRO A 1 354 ? -34.689 28.411 -33.066 1.00 86.38 354 PRO A C 1
ATOM 2758 O O . PRO A 1 354 ? -34.589 28.941 -34.171 1.00 86.38 354 PRO A O 1
ATOM 2761 N N . LEU A 1 355 ? -35.694 28.702 -32.232 1.00 85.06 355 LEU A N 1
ATOM 2762 C CA . LEU A 1 355 ? -36.754 29.690 -32.482 1.00 85.06 355 LEU A CA 1
ATOM 2763 C C . LEU A 1 355 ? -36.612 30.945 -31.601 1.00 85.06 355 LEU A C 1
ATOM 2765 O O . LEU A 1 355 ? -37.038 32.028 -31.995 1.00 85.06 355 LEU A O 1
ATOM 2769 N N . PHE A 1 356 ? -36.026 30.791 -30.413 1.00 86.31 356 PHE A N 1
ATOM 2770 C CA . PHE A 1 356 ? -35.893 31.794 -29.361 1.00 86.31 356 PHE A CA 1
ATOM 2771 C C . PHE A 1 356 ? -34.512 31.651 -28.689 1.00 86.31 356 PHE A C 1
ATOM 2773 O O . PHE A 1 356 ? -34.431 31.157 -27.563 1.00 86.31 356 PHE A O 1
ATOM 2780 N N . PRO A 1 357 ? -33.410 32.080 -29.334 1.00 83.88 357 PRO A N 1
ATOM 2781 C CA . PRO A 1 357 ? -32.060 31.925 -28.776 1.00 83.88 357 PRO A CA 1
ATOM 2782 C C . PRO A 1 357 ? -31.869 32.672 -27.444 1.00 83.88 357 PRO A C 1
ATOM 2784 O O . PRO A 1 357 ? -31.057 32.281 -26.616 1.00 83.88 357 PRO A O 1
ATOM 2787 N N . THR A 1 358 ? -32.674 33.703 -27.165 1.00 85.50 358 THR A N 1
ATOM 2788 C CA . THR A 1 358 ? -32.690 34.387 -25.860 1.00 85.50 358 THR A CA 1
ATOM 2789 C C . THR A 1 358 ? -33.168 33.506 -24.700 1.00 85.50 358 THR A C 1
ATOM 2791 O O . THR A 1 358 ? -32.850 33.816 -23.558 1.00 85.50 358 THR A O 1
ATOM 2794 N N . ALA A 1 359 ? -33.897 32.415 -24.964 1.00 87.12 359 ALA A N 1
ATOM 2795 C CA . ALA A 1 359 ? -34.346 31.464 -23.944 1.00 87.12 359 ALA A CA 1
ATOM 2796 C C . ALA A 1 359 ? -33.272 30.433 -23.548 1.00 87.12 359 ALA A C 1
ATOM 2798 O O . ALA A 1 359 ? -33.423 29.762 -22.528 1.00 87.12 359 ALA A O 1
ATOM 2799 N N . GLU A 1 360 ? -32.203 30.288 -24.339 1.00 89.44 360 GLU A N 1
ATOM 2800 C CA . GLU A 1 360 ? -31.153 29.284 -24.121 1.00 89.44 360 GLU A CA 1
ATOM 2801 C C . GLU A 1 360 ? -30.496 29.441 -22.747 1.00 89.44 360 GLU A C 1
ATOM 2803 O O . GLU A 1 360 ? -30.360 28.466 -22.010 1.00 89.44 360 GLU A O 1
ATOM 2808 N N . LYS A 1 361 ? -30.177 30.683 -22.362 1.00 88.06 361 LYS A N 1
ATOM 2809 C CA . LYS A 1 361 ? -29.549 30.984 -21.074 1.00 88.06 361 LYS A CA 1
ATOM 2810 C C . LYS A 1 361 ? -30.413 30.535 -19.889 1.00 88.06 361 LYS A C 1
ATOM 2812 O O . LYS A 1 361 ? -29.932 29.777 -19.055 1.00 88.06 361 LYS A O 1
ATOM 2817 N N . ASP A 1 362 ? -31.669 30.977 -19.820 1.00 86.75 362 ASP A N 1
ATOM 2818 C CA . ASP A 1 362 ? -32.562 30.637 -18.704 1.00 86.75 362 ASP A CA 1
ATOM 2819 C C . ASP A 1 362 ? -32.860 29.126 -18.640 1.00 86.75 362 ASP A C 1
ATOM 2821 O O . ASP A 1 362 ? -32.962 28.569 -17.549 1.00 86.75 362 ASP A O 1
ATOM 2825 N N . LEU A 1 363 ? -32.949 28.433 -19.783 1.00 89.69 363 LEU A N 1
ATOM 2826 C CA . LEU A 1 363 ? -33.125 26.974 -19.812 1.00 89.69 363 LEU A CA 1
ATOM 2827 C C . LEU A 1 363 ? -31.873 26.218 -19.338 1.00 89.69 363 LEU A C 1
ATOM 2829 O O . LEU A 1 363 ? -32.006 25.229 -18.616 1.00 89.69 363 LEU A O 1
ATOM 2833 N N . LEU A 1 364 ? -30.669 26.682 -19.690 1.00 88.56 364 LEU A N 1
ATOM 2834 C CA . LEU A 1 364 ? -29.414 26.114 -19.185 1.00 88.56 364 LEU A CA 1
ATOM 2835 C C . LEU A 1 364 ? -29.221 26.391 -17.685 1.00 88.56 364 LEU A C 1
ATOM 2837 O O . LEU A 1 364 ? -28.818 25.488 -16.955 1.00 88.56 364 LEU A O 1
ATOM 2841 N N . GLU A 1 365 ? -29.568 27.588 -17.201 1.00 84.75 365 GLU A N 1
ATOM 2842 C CA . GLU A 1 365 ? -29.542 27.926 -15.769 1.00 84.75 365 GLU A CA 1
ATOM 2843 C C . GLU A 1 365 ? -30.525 27.041 -14.967 1.00 84.75 365 GLU A C 1
ATOM 2845 O O . GLU A 1 365 ? -30.147 26.496 -13.927 1.00 84.75 365 GLU A O 1
ATOM 2850 N N . ILE A 1 366 ? -31.731 26.765 -15.491 1.00 87.38 366 ILE A N 1
ATOM 2851 C CA . ILE A 1 366 ? -32.663 25.783 -14.899 1.00 87.38 366 ILE A CA 1
ATOM 2852 C C . ILE A 1 366 ? -32.094 24.353 -14.934 1.00 87.38 366 ILE A C 1
ATOM 2854 O O . ILE A 1 366 ? -32.226 23.624 -13.949 1.00 87.38 366 ILE A O 1
ATOM 2858 N N . GLN A 1 367 ? -31.471 23.919 -16.034 1.00 87.56 367 GLN A N 1
ATOM 2859 C CA . GLN A 1 367 ? -30.914 22.563 -16.127 1.00 87.56 367 GLN A CA 1
ATOM 2860 C C . GLN A 1 367 ? -29.746 22.360 -15.146 1.00 87.56 367 GLN A C 1
ATOM 2862 O O . GLN A 1 367 ? -29.654 21.305 -14.519 1.00 87.56 367 GLN A O 1
ATOM 2867 N N . LEU A 1 368 ? -28.894 23.374 -14.959 1.00 83.62 368 LEU A N 1
ATOM 2868 C CA . LEU A 1 368 ? -27.834 23.369 -13.946 1.00 83.62 368 LEU A CA 1
ATOM 2869 C C . LEU A 1 368 ? -28.408 23.296 -12.524 1.00 83.62 368 LEU A C 1
ATOM 2871 O O . LEU A 1 368 ? -27.927 22.495 -11.722 1.00 83.62 368 LEU A O 1
ATOM 2875 N N . LEU A 1 369 ? -29.469 24.058 -12.227 1.00 81.12 369 LEU A N 1
ATOM 2876 C CA . LEU A 1 369 ? -30.169 23.992 -10.940 1.00 81.12 369 LEU A CA 1
ATOM 2877 C C . LEU A 1 369 ? -30.739 22.588 -10.678 1.00 81.12 369 LEU A C 1
ATOM 2879 O O . LEU A 1 369 ? -30.505 22.023 -9.613 1.00 81.12 369 LEU A O 1
ATOM 2883 N N . LEU A 1 370 ? -31.431 21.991 -11.656 1.00 84.12 370 LEU A N 1
ATOM 2884 C CA . LEU A 1 370 ? -32.003 20.645 -11.522 1.00 84.12 370 LEU A CA 1
ATOM 2885 C C . LEU A 1 370 ? -30.927 19.566 -11.336 1.00 84.12 370 LEU A C 1
ATOM 2887 O O . LEU A 1 370 ? -31.096 18.696 -10.484 1.00 84.12 370 LEU A O 1
ATOM 2891 N N . ASN A 1 371 ? -29.812 19.646 -12.070 1.00 84.38 371 ASN A N 1
ATOM 2892 C CA . ASN A 1 371 ? -28.681 18.729 -11.906 1.00 84.38 371 ASN A CA 1
ATOM 2893 C C . ASN A 1 371 ? -28.015 18.889 -10.522 1.00 84.38 371 ASN A C 1
ATOM 2895 O O . ASN A 1 371 ? -27.666 17.894 -9.890 1.00 84.38 371 ASN A O 1
ATOM 2899 N N . SER A 1 372 ? -27.880 20.126 -10.023 1.00 79.81 372 SER A N 1
ATOM 2900 C CA . SER A 1 372 ? -27.379 20.412 -8.669 1.00 79.81 372 SER A CA 1
ATOM 2901 C C . SER A 1 372 ? -28.300 19.830 -7.594 1.00 79.81 372 SER A C 1
ATOM 2903 O O . SER A 1 372 ? -27.822 19.228 -6.638 1.00 79.81 372 SER A O 1
ATOM 2905 N N . SER A 1 373 ? -29.620 19.972 -7.740 1.00 80.31 373 SER A N 1
ATOM 2906 C CA . SER A 1 373 ? -30.571 19.362 -6.809 1.00 80.31 373 SER A CA 1
ATOM 2907 C C . SER A 1 373 ? -30.559 17.830 -6.894 1.00 80.31 373 SER A C 1
ATOM 2909 O O . SER A 1 373 ? -30.770 17.175 -5.875 1.00 80.31 373 SER A O 1
ATOM 2911 N N . GLU A 1 374 ? -30.336 17.235 -8.073 1.00 82.06 374 GLU A N 1
ATOM 2912 C CA . GLU A 1 374 ? -30.312 15.774 -8.256 1.00 82.06 374 GLU A CA 1
ATOM 2913 C C . GLU A 1 374 ? -29.126 15.128 -7.529 1.00 82.06 374 GLU A C 1
ATOM 2915 O O . GLU A 1 374 ? -29.316 14.146 -6.805 1.00 82.06 374 GLU A O 1
ATOM 2920 N N . THR A 1 375 ? -27.924 15.706 -7.621 1.00 77.50 375 THR A N 1
ATOM 2921 C CA . THR A 1 375 ? -26.767 15.211 -6.855 1.00 77.50 375 THR A CA 1
ATOM 2922 C C . THR A 1 375 ? -26.996 15.340 -5.347 1.00 77.50 375 THR A C 1
ATOM 2924 O O . THR A 1 375 ? -26.731 14.386 -4.612 1.00 77.50 375 THR A O 1
ATOM 2927 N N . SER A 1 376 ? -27.589 16.445 -4.877 1.00 75.75 376 SER A N 1
ATOM 2928 C CA . SER A 1 376 ? -27.981 16.600 -3.469 1.00 75.75 376 SER A CA 1
ATOM 2929 C C . SER A 1 376 ? -29.083 15.623 -3.029 1.00 75.75 376 SER A C 1
ATOM 2931 O O . SER A 1 376 ? -29.036 15.136 -1.900 1.00 75.75 376 SER A O 1
ATOM 2933 N N . LEU A 1 377 ? -30.038 15.260 -3.897 1.00 82.94 377 LEU A N 1
ATOM 2934 C CA . LEU A 1 377 ? -31.039 14.225 -3.599 1.00 82.94 377 LEU A CA 1
ATOM 2935 C C . LEU A 1 377 ? -30.399 12.834 -3.486 1.00 82.94 377 LEU A C 1
ATOM 2937 O O . LEU A 1 377 ? -30.785 12.055 -2.611 1.00 82.94 377 LEU A O 1
ATOM 2941 N N . HIS A 1 378 ? -29.408 12.516 -4.322 1.00 82.50 378 HIS A N 1
ATOM 2942 C CA . HIS A 1 378 ? -28.644 11.273 -4.203 1.00 82.50 378 HIS A CA 1
ATOM 2943 C C . HIS A 1 378 ? -27.812 11.225 -2.912 1.00 82.50 378 HIS A C 1
ATOM 2945 O O . HIS A 1 378 ? -27.828 10.203 -2.227 1.00 82.50 378 HIS A O 1
ATOM 2951 N N . GLN A 1 379 ? -27.165 12.329 -2.525 1.00 82.06 379 GLN A N 1
ATOM 2952 C CA . GLN A 1 379 ? -26.456 12.443 -1.242 1.00 82.06 379 GLN A CA 1
ATOM 2953 C C . GLN A 1 379 ? -27.410 12.283 -0.046 1.00 82.06 379 GLN A C 1
ATOM 2955 O O . GLN A 1 379 ? -27.141 11.492 0.856 1.00 82.06 379 GLN A O 1
ATOM 2960 N N . LEU A 1 380 ? -28.568 12.956 -0.063 1.00 84.19 380 LEU A N 1
ATOM 2961 C CA . LEU A 1 380 ? -29.602 12.809 0.967 1.00 84.19 380 LEU A CA 1
ATOM 2962 C C . LEU A 1 380 ? -30.147 11.373 1.039 1.00 84.19 380 LEU A C 1
ATOM 2964 O O . LEU A 1 380 ? -30.347 10.845 2.129 1.00 84.19 380 LEU A O 1
ATOM 2968 N N . THR A 1 381 ? -30.333 10.714 -0.107 1.00 85.75 381 THR A N 1
ATOM 2969 C CA . THR A 1 381 ? -30.754 9.305 -0.172 1.00 85.75 381 THR A CA 1
ATOM 2970 C C . THR A 1 381 ? -29.715 8.370 0.453 1.00 85.75 381 THR A C 1
ATOM 2972 O O . THR A 1 381 ? -30.098 7.420 1.128 1.00 85.75 381 THR A O 1
ATOM 2975 N N . ALA A 1 382 ? -28.418 8.642 0.271 1.00 86.38 382 ALA A N 1
ATOM 2976 C CA . ALA A 1 382 ? -27.341 7.841 0.850 1.00 86.38 382 ALA A CA 1
ATOM 2977 C C . ALA A 1 382 ? -27.235 7.997 2.379 1.00 86.38 382 ALA A C 1
ATOM 2979 O O . ALA A 1 382 ? -27.057 7.002 3.075 1.00 86.38 382 ALA A O 1
ATOM 2980 N N . MET A 1 383 ? -27.399 9.212 2.916 1.00 84.56 383 MET A N 1
ATOM 2981 C CA . MET A 1 383 ? -27.385 9.442 4.373 1.00 84.56 383 MET A CA 1
ATOM 2982 C C . MET A 1 383 ? -28.640 8.917 5.090 1.00 84.56 383 MET A C 1
ATOM 2984 O O . MET A 1 383 ? -28.595 8.664 6.288 1.00 84.56 383 MET A O 1
ATOM 2988 N N . LEU A 1 384 ? -29.759 8.760 4.374 1.00 88.31 384 LEU A N 1
ATOM 2989 C CA . LEU A 1 384 ? -31.001 8.171 4.893 1.00 88.31 384 LEU A CA 1
ATOM 2990 C C . LEU A 1 384 ? -31.051 6.629 4.764 1.00 88.31 384 LEU A C 1
ATOM 2992 O O . LEU A 1 384 ? -32.081 6.029 5.086 1.00 88.31 384 LEU A O 1
ATOM 2996 N N . ASP A 1 385 ? -29.972 5.979 4.300 1.00 89.12 385 ASP A N 1
ATOM 2997 C CA . ASP A 1 385 ? -29.777 4.526 4.425 1.00 89.12 385 ASP A CA 1
ATOM 2998 C C . ASP A 1 385 ? -29.331 4.201 5.862 1.00 89.12 385 ASP A C 1
ATOM 3000 O O . ASP A 1 385 ? -28.381 4.789 6.380 1.00 89.12 385 ASP A O 1
ATOM 3004 N N . CYS A 1 386 ? -29.989 3.238 6.514 1.00 89.94 386 CYS A N 1
ATOM 3005 C CA . CYS A 1 386 ? -29.670 2.870 7.892 1.00 89.94 386 CYS A CA 1
ATOM 3006 C C . CYS A 1 386 ? -28.223 2.407 8.092 1.00 89.94 386 CYS A C 1
ATOM 3008 O O . CYS A 1 386 ? -27.706 2.524 9.198 1.00 89.94 386 CYS A O 1
ATOM 3010 N N . ARG A 1 387 ? -27.561 1.901 7.044 1.00 89.62 387 ARG A N 1
ATOM 3011 C CA . ARG A 1 387 ? -26.254 1.230 7.142 1.00 89.62 387 ARG A CA 1
ATOM 3012 C C . ARG A 1 387 ? -25.127 2.089 7.710 1.00 89.62 387 ARG A C 1
ATOM 3014 O O . ARG A 1 387 ? -24.276 1.533 8.394 1.00 89.62 387 ARG A O 1
ATOM 3021 N N . GLY A 1 388 ? -25.106 3.391 7.416 1.00 89.12 388 GLY A N 1
ATOM 3022 C CA . GLY A 1 388 ? -24.077 4.304 7.931 1.00 89.12 388 GLY A CA 1
ATOM 3023 C C . GLY A 1 388 ? -24.198 4.448 9.444 1.00 89.12 388 GLY A C 1
ATOM 3024 O O . GLY A 1 388 ? -23.372 3.936 10.190 1.00 89.12 388 GLY A O 1
ATOM 3025 N N . LEU A 1 389 ? -25.318 5.016 9.890 1.00 90.94 389 LEU A N 1
ATOM 3026 C CA . LEU A 1 389 ? -25.581 5.259 11.308 1.00 90.94 389 LEU A CA 1
ATOM 3027 C C . LEU A 1 389 ? -25.668 3.964 12.146 1.00 90.94 389 LEU A C 1
ATOM 3029 O O . LEU A 1 389 ? -25.330 3.961 13.326 1.00 90.94 389 LEU A O 1
ATOM 3033 N N . HIS A 1 390 ? -26.099 2.847 11.549 1.00 92.31 390 HIS A N 1
ATOM 3034 C CA . HIS A 1 390 ? -26.061 1.533 12.195 1.00 92.31 390 HIS A CA 1
ATOM 3035 C C . HIS A 1 390 ? -24.624 1.038 12.407 1.00 92.31 390 HIS A C 1
ATOM 3037 O O . HIS A 1 390 ? -24.341 0.442 13.442 1.00 92.31 390 HIS A O 1
ATOM 3043 N N . LYS A 1 391 ? -23.705 1.313 11.469 1.00 92.12 391 LYS A N 1
ATOM 3044 C CA . LYS A 1 391 ? -22.277 1.058 11.678 1.00 92.12 391 LYS A CA 1
ATOM 3045 C C . LYS A 1 391 ? -21.725 1.947 12.794 1.00 92.12 391 LYS A C 1
ATOM 3047 O O . LYS A 1 391 ? -21.083 1.403 13.680 1.00 92.12 391 LYS A O 1
ATOM 3052 N N . ASP A 1 392 ? -22.008 3.251 12.796 1.00 92.19 392 ASP A N 1
ATOM 3053 C CA . ASP A 1 392 ? -21.542 4.153 13.866 1.00 92.19 392 ASP A CA 1
ATOM 3054 C C . ASP A 1 392 ? -22.032 3.677 15.253 1.00 92.19 392 ASP A C 1
ATOM 3056 O O . ASP A 1 392 ? -21.284 3.678 16.226 1.00 92.19 392 ASP A O 1
ATOM 3060 N N . TYR A 1 393 ? -23.272 3.181 15.341 1.00 92.31 393 TYR A N 1
ATOM 3061 C CA . TYR A 1 393 ? -23.822 2.560 16.553 1.00 92.31 393 TYR A CA 1
ATOM 3062 C C . TYR A 1 393 ? -23.084 1.275 16.977 1.00 92.31 393 TYR A C 1
ATOM 3064 O O . TYR A 1 393 ? -22.819 1.090 18.166 1.00 92.31 393 TYR A O 1
ATOM 3072 N N . LEU A 1 394 ? -22.738 0.393 16.035 1.00 93.44 394 LEU A N 1
ATOM 3073 C CA . LEU A 1 394 ? -21.974 -0.825 16.328 1.00 93.44 394 LEU A CA 1
ATOM 3074 C C . LEU A 1 394 ? -20.532 -0.509 16.743 1.00 93.44 394 LEU A C 1
ATOM 3076 O O . LEU A 1 394 ? -20.067 -1.061 17.735 1.00 93.44 394 LEU A O 1
ATOM 3080 N N . ASP A 1 395 ? -19.857 0.406 16.043 1.00 92.81 395 ASP A N 1
ATOM 3081 C CA . ASP A 1 395 ? -18.500 0.857 16.368 1.00 92.81 395 ASP A CA 1
ATOM 3082 C C . ASP A 1 395 ? -18.456 1.483 17.780 1.00 92.81 395 ASP A C 1
ATOM 3084 O O . ASP A 1 395 ? -17.579 1.141 18.580 1.00 92.81 395 ASP A O 1
ATOM 3088 N N . ALA A 1 396 ? -19.445 2.317 18.128 1.00 93.25 396 ALA A N 1
ATOM 3089 C CA . ALA A 1 396 ? -19.614 2.887 19.467 1.00 93.25 396 ALA A CA 1
ATOM 3090 C C . ALA A 1 396 ? -19.796 1.812 20.556 1.00 93.25 396 ALA A C 1
ATOM 3092 O O . ALA A 1 396 ? -19.164 1.884 21.612 1.00 93.25 396 ALA A O 1
ATOM 3093 N N . LEU A 1 397 ? -20.643 0.803 20.310 1.00 93.75 397 LEU A N 1
ATOM 3094 C CA . LEU A 1 397 ? -20.830 -0.309 21.246 1.00 93.75 397 LEU A CA 1
ATOM 3095 C C . LEU A 1 397 ? -19.584 -1.185 21.372 1.00 93.75 397 LEU A C 1
ATOM 3097 O O . LEU A 1 397 ? -19.307 -1.666 22.468 1.00 93.75 397 LEU A O 1
ATOM 3101 N N . THR A 1 398 ? -18.820 -1.388 20.296 1.00 92.81 398 THR A N 1
ATOM 3102 C CA . THR A 1 398 ? -17.554 -2.124 20.370 1.00 92.81 398 THR A CA 1
ATOM 3103 C C . THR A 1 398 ? -16.577 -1.413 21.307 1.00 92.81 398 THR A C 1
ATOM 3105 O O . THR A 1 398 ? -16.138 -2.031 22.276 1.00 92.81 398 THR A O 1
ATOM 3108 N N . GLY A 1 399 ? -16.349 -0.109 21.106 1.00 93.38 399 GLY A N 1
ATOM 3109 C CA . GLY A 1 399 ? -15.401 0.673 21.907 1.00 93.38 399 GLY A CA 1
ATOM 3110 C C . GLY A 1 399 ? -15.740 0.713 23.402 1.00 93.38 399 GLY A C 1
ATOM 3111 O O . GLY A 1 399 ? -14.860 0.519 24.236 1.00 93.38 399 GLY A O 1
ATOM 3112 N N . ILE A 1 400 ? -17.018 0.882 23.774 1.00 93.44 400 ILE A N 1
ATOM 3113 C CA . ILE A 1 400 ? -17.421 0.812 25.193 1.00 93.44 400 ILE A CA 1
ATOM 3114 C C . ILE A 1 400 ? -17.311 -0.623 25.726 1.00 93.44 400 ILE A C 1
ATOM 3116 O O . ILE A 1 400 ? -16.703 -0.858 26.769 1.00 93.44 400 ILE A O 1
ATOM 3120 N N . CYS A 1 401 ? -17.978 -1.575 25.069 1.00 95.00 401 CYS A N 1
ATOM 3121 C CA . CYS A 1 401 ? -18.360 -2.842 25.697 1.00 95.00 401 CYS A CA 1
ATOM 3122 C C . CYS A 1 401 ? -17.297 -3.939 25.595 1.00 95.00 401 CYS A C 1
ATOM 3124 O O . CYS A 1 401 ? -17.310 -4.879 26.395 1.00 95.00 401 CYS A O 1
ATOM 3126 N N . TYR A 1 402 ? -16.388 -3.825 24.626 1.00 94.06 402 TYR A N 1
ATOM 3127 C CA . TYR A 1 402 ? -15.204 -4.666 24.529 1.00 94.06 402 TYR A CA 1
ATOM 3128 C C . TYR A 1 402 ? -14.042 -3.930 25.197 1.00 94.06 402 TYR A C 1
ATOM 3130 O O . TYR A 1 402 ? -13.776 -4.167 26.374 1.00 94.06 402 TYR A O 1
ATOM 3138 N N . ASP A 1 403 ? -13.437 -2.988 24.477 1.00 94.00 403 ASP A N 1
ATOM 3139 C CA . ASP A 1 403 ? -12.133 -2.399 24.801 1.00 94.00 403 ASP A CA 1
ATOM 3140 C C . ASP A 1 403 ? -12.190 -1.561 26.095 1.00 94.00 403 ASP A C 1
ATOM 3142 O O . ASP A 1 403 ? -11.359 -1.718 26.992 1.00 94.00 403 ASP A O 1
ATOM 3146 N N . GLY A 1 404 ? -13.250 -0.761 26.260 1.00 94.56 404 GLY A N 1
ATOM 3147 C CA . GLY A 1 404 ? -13.509 0.035 27.460 1.00 94.56 404 GLY A CA 1
ATOM 3148 C C . GLY A 1 404 ? -13.661 -0.797 28.740 1.00 94.56 404 GLY A C 1
ATOM 3149 O O . GLY A 1 404 ? -13.047 -0.491 29.764 1.00 94.56 404 GLY A O 1
ATOM 3150 N N . ILE A 1 405 ? -14.457 -1.871 28.703 1.00 95.44 405 ILE A N 1
ATOM 3151 C CA . ILE A 1 405 ? -14.666 -2.746 29.870 1.00 95.44 405 ILE A CA 1
ATOM 3152 C C . ILE A 1 405 ? -13.456 -3.663 30.114 1.00 95.44 405 ILE A C 1
ATOM 3154 O O . ILE A 1 405 ? -13.102 -3.895 31.272 1.00 95.44 405 ILE A O 1
ATOM 3158 N N . GLU A 1 406 ? -12.776 -4.142 29.068 1.00 94.62 406 GLU A N 1
ATOM 3159 C CA . GLU A 1 406 ? -11.520 -4.891 29.206 1.00 94.62 406 GLU A CA 1
ATOM 3160 C C . GLU A 1 406 ? -10.427 -4.020 29.857 1.00 94.62 406 GLU A C 1
ATOM 3162 O O . GLU A 1 406 ? -9.785 -4.443 30.824 1.00 94.62 406 GLU A O 1
ATOM 3167 N N . GLY A 1 407 ? -10.301 -2.758 29.436 1.00 95.69 407 GLY A N 1
ATOM 3168 C CA . GLY A 1 407 ? -9.415 -1.771 30.051 1.00 95.69 407 GLY A CA 1
ATOM 3169 C C . GLY A 1 407 ? -9.714 -1.515 31.535 1.00 95.69 407 GLY A C 1
ATOM 3170 O O . GLY A 1 407 ? -8.797 -1.562 32.363 1.00 95.69 407 GLY A O 1
ATOM 3171 N N . LEU A 1 408 ? -10.990 -1.337 31.905 1.00 95.31 408 LEU A N 1
ATOM 3172 C CA . LEU A 1 408 ? -11.420 -1.190 33.306 1.00 95.31 408 LEU A CA 1
ATOM 3173 C C . LEU A 1 408 ? -11.101 -2.430 34.160 1.00 95.31 408 LEU A C 1
ATOM 3175 O O . LEU A 1 408 ? -10.693 -2.297 35.317 1.00 95.31 408 LEU A O 1
ATOM 3179 N N . LEU A 1 409 ? -11.226 -3.640 33.605 1.00 95.50 409 LEU A N 1
ATOM 3180 C CA . LEU A 1 409 ? -10.849 -4.878 34.297 1.00 95.50 409 LEU A CA 1
ATOM 3181 C C . LEU A 1 409 ? -9.331 -4.959 34.544 1.00 95.50 409 LEU A C 1
ATOM 3183 O O . LEU A 1 409 ? -8.906 -5.368 35.630 1.00 95.50 409 LEU A O 1
ATOM 3187 N N . PHE A 1 410 ? -8.504 -4.509 33.595 1.00 96.69 410 PHE A N 1
ATOM 3188 C CA . PHE A 1 410 ? -7.053 -4.406 33.791 1.00 96.69 410 PHE A CA 1
ATOM 3189 C C . PHE A 1 410 ? -6.650 -3.305 34.788 1.00 96.69 410 PHE A C 1
ATOM 3191 O O . PHE A 1 410 ? -5.704 -3.505 35.555 1.00 96.69 410 PHE A O 1
ATOM 3198 N N . LEU A 1 411 ? -7.385 -2.189 34.856 1.00 95.81 411 LEU A N 1
ATOM 3199 C CA . LEU A 1 411 ? -7.204 -1.154 35.885 1.00 95.81 411 LEU A CA 1
ATOM 3200 C C . LEU A 1 411 ? -7.552 -1.667 37.290 1.00 95.81 411 LEU A C 1
ATOM 3202 O O . LEU A 1 411 ? -6.762 -1.488 38.220 1.00 95.81 411 LEU A O 1
ATOM 3206 N N . GLY A 1 412 ? -8.650 -2.417 37.432 1.00 94.19 412 GLY A N 1
ATOM 3207 C CA . GLY A 1 412 ? -8.987 -3.108 38.678 1.00 94.19 412 GLY A CA 1
ATOM 3208 C C . GLY A 1 412 ? -7.912 -4.122 39.100 1.00 94.19 412 GLY A C 1
ATOM 3209 O O . GLY A 1 412 ? -7.529 -4.179 40.273 1.00 94.19 412 GLY A O 1
ATOM 3210 N N . LEU A 1 413 ? -7.353 -4.879 38.147 1.00 95.31 413 LEU A N 1
ATOM 3211 C CA . LEU A 1 413 ? -6.246 -5.808 38.402 1.00 95.31 413 LEU A CA 1
ATOM 3212 C C . LEU A 1 413 ? -4.961 -5.081 38.837 1.00 95.31 413 LEU A C 1
ATOM 3214 O O . LEU A 1 413 ? -4.311 -5.521 39.788 1.00 95.31 413 LEU A O 1
ATOM 3218 N N . PHE A 1 414 ? -4.610 -3.959 38.198 1.00 96.06 414 PHE A N 1
ATOM 3219 C CA . PHE A 1 414 ? -3.523 -3.084 38.652 1.00 96.06 414 PHE A CA 1
ATOM 3220 C C . PHE A 1 414 ? -3.757 -2.621 40.094 1.00 96.06 414 PHE A C 1
ATOM 3222 O O . PHE A 1 414 ? -2.890 -2.832 40.943 1.00 96.06 414 PHE A O 1
ATOM 3229 N N . SER A 1 415 ? -4.931 -2.053 40.377 1.00 94.94 415 SER A N 1
ATOM 3230 C CA . SER A 1 415 ? -5.292 -1.502 41.685 1.00 94.94 415 SER A CA 1
ATOM 3231 C C . SER A 1 415 ? -5.167 -2.559 42.795 1.00 94.94 415 SER A C 1
ATOM 3233 O O . SER A 1 415 ? -4.577 -2.301 43.847 1.00 94.94 415 SER A O 1
ATOM 3235 N N . LEU A 1 416 ? -5.617 -3.793 42.535 1.00 93.69 416 LEU A N 1
ATOM 3236 C CA . LEU A 1 416 ? -5.471 -4.925 43.454 1.00 93.69 416 LEU A CA 1
ATOM 3237 C C . LEU A 1 416 ? -4.002 -5.344 43.667 1.00 93.69 416 LEU A C 1
ATOM 3239 O O . LEU A 1 416 ? -3.580 -5.570 44.804 1.00 93.69 416 LEU A O 1
ATOM 3243 N N . LEU A 1 417 ? -3.209 -5.453 42.595 1.00 94.44 417 LEU A N 1
ATOM 3244 C CA . LEU A 1 417 ? -1.798 -5.854 42.680 1.00 94.44 417 LEU A CA 1
ATOM 3245 C C . LEU A 1 417 ? -0.928 -4.788 43.363 1.00 94.44 417 LEU A C 1
ATOM 3247 O O . LEU A 1 417 ? -0.071 -5.136 44.179 1.00 94.44 417 LEU A O 1
ATOM 3251 N N . ALA A 1 418 ? -1.176 -3.505 43.088 1.00 94.12 418 ALA A N 1
ATOM 3252 C CA . ALA A 1 418 ? -0.523 -2.377 43.747 1.00 94.12 418 ALA A CA 1
ATOM 3253 C C . ALA A 1 418 ? -0.832 -2.366 45.254 1.00 94.12 418 ALA A C 1
ATOM 3255 O O . ALA A 1 418 ? 0.088 -2.319 46.073 1.00 94.12 418 ALA A O 1
ATOM 3256 N N . ALA A 1 419 ? -2.102 -2.530 45.641 1.00 92.62 419 ALA A N 1
ATOM 3257 C CA . ALA A 1 419 ? -2.503 -2.618 47.044 1.00 92.62 419 ALA A CA 1
ATOM 3258 C C . ALA A 1 419 ? -1.799 -3.772 47.792 1.00 92.62 419 ALA A C 1
ATOM 3260 O O . ALA A 1 419 ? -1.289 -3.583 48.900 1.00 92.62 419 ALA A O 1
ATOM 3261 N N . LEU A 1 420 ? -1.704 -4.961 47.182 1.00 91.88 420 LEU A N 1
ATOM 3262 C CA . LEU A 1 420 ? -0.975 -6.104 47.752 1.00 91.88 420 LEU A CA 1
ATOM 3263 C C . LEU A 1 420 ? 0.541 -5.843 47.853 1.00 91.88 420 LEU A C 1
ATOM 3265 O O . LEU A 1 420 ? 1.172 -6.187 48.863 1.00 91.88 420 LEU A O 1
ATOM 3269 N N . ALA A 1 421 ? 1.135 -5.201 46.844 1.00 92.81 421 ALA A N 1
ATOM 3270 C CA . ALA A 1 421 ? 2.542 -4.814 46.862 1.00 92.81 421 ALA A CA 1
ATOM 3271 C C . ALA A 1 421 ? 2.839 -3.791 47.975 1.00 92.81 421 ALA A C 1
ATOM 3273 O O . ALA A 1 421 ? 3.793 -3.971 48.734 1.00 92.81 421 ALA A O 1
ATOM 3274 N N . PHE A 1 422 ? 2.000 -2.769 48.167 1.00 92.88 422 PHE A N 1
ATOM 3275 C CA . PHE A 1 422 ? 2.204 -1.800 49.246 1.00 92.88 422 PHE A CA 1
ATOM 3276 C C . PHE A 1 422 ? 1.998 -2.411 50.637 1.00 92.88 422 PHE A C 1
ATOM 3278 O O . PHE A 1 422 ? 2.844 -2.192 51.505 1.00 92.88 422 PHE A O 1
ATOM 3285 N N . SER A 1 423 ? 0.991 -3.267 50.856 1.00 91.75 423 SER A N 1
ATOM 3286 C CA . SER A 1 423 ? 0.847 -4.000 52.130 1.00 91.75 423 SER A CA 1
ATOM 3287 C C . SER A 1 423 ? 2.077 -4.869 52.464 1.00 91.75 423 SER A C 1
ATOM 3289 O O . SER A 1 423 ? 2.493 -4.958 53.627 1.00 91.75 423 SER A O 1
ATOM 3291 N N . THR A 1 424 ? 2.717 -5.485 51.462 1.00 89.25 424 THR A N 1
ATOM 3292 C CA . THR A 1 424 ? 3.958 -6.259 51.671 1.00 89.25 424 THR A CA 1
ATOM 3293 C C . THR A 1 424 ? 5.199 -5.375 51.876 1.00 89.25 424 THR A C 1
ATOM 3295 O O . THR A 1 424 ? 6.030 -5.690 52.730 1.00 89.25 424 THR A O 1
ATOM 3298 N N . LEU A 1 425 ? 5.306 -4.219 51.212 1.00 88.88 425 LEU A N 1
ATOM 3299 C CA . LEU A 1 425 ? 6.365 -3.231 51.478 1.00 88.88 425 LEU A CA 1
ATOM 3300 C C . LEU A 1 425 ? 6.261 -2.615 52.885 1.00 88.88 425 LEU A C 1
ATOM 3302 O O . LEU A 1 425 ? 7.271 -2.494 53.584 1.00 88.88 425 LEU A O 1
ATOM 3306 N N . ILE A 1 426 ? 5.046 -2.282 53.333 1.00 89.19 426 ILE A N 1
ATOM 3307 C CA . ILE A 1 426 ? 4.780 -1.721 54.666 1.00 89.19 426 ILE A CA 1
ATOM 3308 C C . ILE A 1 426 ? 5.163 -2.725 55.765 1.00 89.19 426 ILE A C 1
ATOM 3310 O O . ILE A 1 426 ? 5.830 -2.353 56.733 1.00 89.19 426 ILE A O 1
ATOM 3314 N N . SER A 1 427 ? 4.820 -4.008 55.602 1.00 85.19 427 SER A N 1
ATOM 3315 C CA . SER A 1 427 ? 5.200 -5.058 56.564 1.00 85.19 427 SER A CA 1
ATOM 3316 C C . SER A 1 427 ? 6.706 -5.378 56.568 1.00 85.19 427 SER A C 1
ATOM 3318 O O . SER A 1 427 ? 7.262 -5.669 57.629 1.00 85.19 427 SER A O 1
ATOM 3320 N N . ALA A 1 428 ? 7.410 -5.243 55.438 1.00 83.94 428 ALA A N 1
ATOM 3321 C CA . ALA A 1 428 ? 8.865 -5.435 55.364 1.00 83.94 428 ALA A CA 1
ATOM 3322 C C . ALA A 1 428 ? 9.692 -4.290 55.999 1.00 83.94 428 ALA A C 1
ATOM 3324 O O . ALA A 1 428 ? 10.851 -4.495 56.381 1.00 83.94 428 ALA A O 1
ATOM 3325 N N . GLY A 1 429 ? 9.110 -3.093 56.149 1.00 79.25 429 GLY A N 1
ATOM 3326 C CA . GLY A 1 429 ? 9.792 -1.891 56.646 1.00 79.25 429 GLY A CA 1
ATOM 3327 C C . GLY A 1 429 ? 10.378 -1.996 58.067 1.00 79.25 429 GLY A C 1
ATOM 3328 O O . GLY A 1 429 ? 11.582 -1.778 58.232 1.00 79.25 429 GLY A O 1
ATOM 3329 N N . PRO A 1 430 ? 9.598 -2.335 59.114 1.00 79.56 430 PRO A N 1
ATOM 3330 C CA . PRO A 1 430 ? 10.107 -2.397 60.490 1.00 79.56 430 PRO A CA 1
ATOM 3331 C C . PRO A 1 430 ? 11.210 -3.451 60.723 1.00 79.56 430 PRO A C 1
ATOM 3333 O O . PRO A 1 430 ? 12.179 -3.137 61.423 1.00 79.56 430 PRO A O 1
ATOM 3336 N N . PRO A 1 431 ? 11.149 -4.670 60.139 1.00 74.75 431 PRO A N 1
ATOM 3337 C CA . PRO A 1 431 ? 12.272 -5.608 60.163 1.00 74.75 431 PRO A CA 1
ATOM 3338 C C . PRO A 1 431 ? 13.554 -5.035 59.536 1.00 74.75 431 PRO A C 1
ATOM 3340 O O . PRO A 1 431 ? 14.629 -5.152 60.132 1.00 74.75 431 PRO A O 1
ATOM 3343 N N . ALA A 1 432 ? 13.451 -4.355 58.386 1.00 74.31 432 ALA A N 1
ATOM 3344 C CA . ALA A 1 432 ? 14.590 -3.694 57.746 1.00 74.31 432 ALA A CA 1
ATOM 3345 C C . ALA A 1 432 ? 15.157 -2.546 58.607 1.00 74.31 432 ALA A C 1
ATOM 3347 O O . ALA A 1 432 ? 16.375 -2.426 58.756 1.00 74.31 432 ALA A O 1
ATOM 3348 N N . TRP A 1 433 ? 14.289 -1.758 59.253 1.00 76.31 433 TRP A N 1
ATOM 3349 C CA . TRP A 1 433 ? 14.692 -0.687 60.170 1.00 76.31 433 TRP A CA 1
ATOM 3350 C C . TRP A 1 433 ? 15.538 -1.213 61.334 1.00 76.31 433 TRP A C 1
ATOM 3352 O O . TRP A 1 433 ? 16.620 -0.690 61.604 1.00 76.31 433 TRP A O 1
ATOM 3362 N N . LYS A 1 434 ? 15.084 -2.288 61.995 1.00 69.00 434 LYS A N 1
ATOM 3363 C CA . LYS A 1 434 ? 15.816 -2.915 63.109 1.00 69.00 434 LYS A CA 1
ATOM 3364 C C . LYS A 1 434 ? 17.190 -3.429 62.666 1.00 69.00 434 LYS A C 1
ATOM 3366 O O . LYS A 1 434 ? 18.179 -3.208 63.367 1.00 69.00 434 LYS A O 1
ATOM 3371 N N . HIS A 1 435 ? 17.275 -4.027 61.478 1.00 65.44 435 HIS A N 1
ATOM 3372 C CA . HIS A 1 435 ? 18.537 -4.489 60.891 1.00 65.44 435 HIS A CA 1
ATOM 3373 C C . HIS A 1 435 ? 19.534 -3.343 60.611 1.00 65.44 435 HIS A C 1
ATOM 3375 O O . HIS A 1 435 ? 20.742 -3.542 60.719 1.00 65.44 435 HIS A O 1
ATOM 3381 N N . PHE A 1 436 ? 19.060 -2.127 60.315 1.00 67.31 436 PHE A N 1
ATOM 3382 C CA . PHE A 1 436 ? 19.921 -0.940 60.215 1.00 67.31 436 PHE A CA 1
ATOM 3383 C C . PHE A 1 436 ? 20.303 -0.329 61.574 1.00 67.31 436 PHE A C 1
ATOM 3385 O O . PHE A 1 436 ? 21.176 0.529 61.611 1.00 67.31 436 PHE A O 1
ATOM 3392 N N . THR A 1 437 ? 19.679 -0.730 62.688 1.00 58.88 437 THR A N 1
ATOM 3393 C CA . THR A 1 437 ? 20.034 -0.215 64.027 1.00 58.88 437 THR A CA 1
ATOM 3394 C C . THR A 1 437 ? 21.030 -1.075 64.800 1.00 58.88 437 THR A C 1
ATOM 3396 O O . THR A 1 437 ? 21.742 -0.526 65.631 1.00 58.88 437 THR A O 1
ATOM 3399 N N . SER A 1 438 ? 21.129 -2.388 64.550 1.00 55.09 438 SER A N 1
ATOM 3400 C CA . SER A 1 438 ? 22.067 -3.225 65.321 1.00 55.09 438 SER A CA 1
ATOM 3401 C C . SER A 1 438 ? 23.530 -2.980 64.943 1.00 55.09 438 SER A C 1
ATOM 3403 O O . SER A 1 438 ? 24.385 -2.987 65.814 1.00 55.09 438 SER A O 1
ATOM 3405 N N . ARG A 1 439 ? 23.813 -2.728 63.658 1.00 53.34 439 ARG A N 1
ATOM 3406 C CA . ARG A 1 439 ? 25.185 -2.662 63.123 1.00 53.34 439 ARG A CA 1
ATOM 3407 C C . ARG A 1 439 ? 25.886 -1.310 63.310 1.00 53.34 439 ARG A C 1
ATOM 3409 O O . ARG A 1 439 ? 27.076 -1.212 63.043 1.00 53.34 439 ARG A O 1
ATOM 3416 N N . ASP A 1 440 ? 25.163 -0.281 63.746 1.00 49.97 440 ASP A N 1
ATOM 3417 C CA . ASP A 1 440 ? 25.781 0.986 64.165 1.00 49.97 440 ASP A CA 1
ATOM 3418 C C . ASP A 1 440 ? 26.354 0.879 65.589 1.00 49.97 440 ASP A C 1
ATOM 3420 O O . ASP A 1 440 ? 27.164 1.705 65.983 1.00 49.97 440 ASP A O 1
ATOM 3424 N N . ARG A 1 441 ? 25.932 -0.134 66.362 1.00 44.78 441 ARG A N 1
ATOM 3425 C CA . ARG A 1 441 ? 26.295 -0.301 67.775 1.00 44.78 441 ARG A CA 1
ATOM 3426 C C . ARG A 1 441 ? 27.576 -1.114 67.991 1.00 44.78 441 ARG A C 1
ATOM 3428 O O . ARG A 1 441 ? 28.192 -0.992 69.038 1.00 44.78 441 ARG A O 1
ATOM 3435 N N . ASP A 1 442 ? 28.009 -1.887 66.996 1.00 41.56 442 ASP A N 1
ATOM 3436 C CA . ASP A 1 442 ? 29.226 -2.714 67.056 1.00 41.56 442 ASP A CA 1
ATOM 3437 C C . ASP A 1 442 ? 30.539 -1.894 66.913 1.00 41.56 442 ASP A C 1
ATOM 3439 O O . ASP A 1 442 ? 31.585 -2.470 66.619 1.00 41.56 442 ASP A O 1
ATOM 3443 N N . TYR A 1 443 ? 30.493 -0.557 67.040 1.00 47.56 443 TYR A N 1
ATOM 3444 C CA . TYR A 1 443 ? 31.602 0.357 66.702 1.00 47.56 443 TYR A CA 1
ATOM 3445 C C . TYR A 1 443 ? 32.062 1.308 67.825 1.00 47.56 443 TYR A C 1
ATOM 3447 O O . TYR A 1 443 ? 33.116 1.919 67.661 1.00 47.56 443 TYR A O 1
ATOM 3455 N N . ASP A 1 444 ? 31.324 1.417 68.938 1.00 42.47 444 ASP A N 1
ATOM 3456 C CA . ASP A 1 444 ? 31.646 2.328 70.059 1.00 42.47 444 ASP A CA 1
ATOM 3457 C C . ASP A 1 444 ? 32.227 1.609 71.306 1.00 42.47 444 ASP A C 1
ATOM 3459 O O . ASP A 1 444 ? 32.721 2.270 72.215 1.00 42.47 444 ASP A O 1
ATOM 3463 N N . ASP A 1 445 ? 32.200 0.269 71.362 1.00 48.28 445 ASP A N 1
ATOM 3464 C CA . ASP A 1 445 ? 32.569 -0.540 72.545 1.00 48.28 445 ASP A CA 1
ATOM 3465 C C . ASP A 1 445 ? 33.968 -1.218 72.412 1.00 48.28 445 ASP A C 1
ATOM 3467 O O . ASP A 1 445 ? 34.071 -2.441 72.527 1.00 48.28 445 ASP A O 1
ATOM 3471 N N . ILE A 1 446 ? 35.054 -0.462 72.150 1.00 43.84 446 ILE A N 1
ATOM 3472 C CA . ILE A 1 446 ? 36.452 -0.971 72.229 1.00 43.84 446 ILE A CA 1
ATOM 3473 C C . ILE A 1 446 ? 37.402 0.018 72.946 1.00 43.84 446 ILE A C 1
ATOM 3475 O O . ILE A 1 446 ? 37.861 0.997 72.364 1.00 43.84 446 ILE A O 1
ATOM 3479 N N . ASP A 1 447 ? 37.723 -0.337 74.194 1.00 46.75 447 ASP A N 1
ATOM 3480 C CA . ASP A 1 447 ? 38.962 -0.115 74.963 1.00 46.75 447 ASP A CA 1
ATOM 3481 C C . ASP A 1 447 ? 39.591 1.300 75.073 1.00 46.75 447 ASP A C 1
ATOM 3483 O O . ASP A 1 447 ? 40.529 1.658 74.362 1.00 46.75 447 ASP A O 1
ATOM 3487 N N . ASP A 1 448 ? 39.216 2.022 76.141 1.00 42.91 448 ASP A N 1
ATOM 3488 C CA . ASP A 1 448 ? 39.949 3.180 76.708 1.00 42.91 448 ASP A CA 1
ATOM 3489 C C . ASP A 1 448 ? 41.293 2.797 77.400 1.00 42.91 448 ASP A C 1
ATOM 3491 O O . ASP A 1 448 ? 42.007 3.664 77.906 1.00 42.91 448 ASP A O 1
ATOM 3495 N N . ASP A 1 449 ? 41.654 1.505 77.430 1.00 47.34 449 ASP A N 1
ATOM 3496 C CA . ASP A 1 449 ? 42.796 0.935 78.178 1.00 47.34 449 ASP A CA 1
ATOM 3497 C C . ASP A 1 449 ? 44.015 0.537 77.294 1.00 47.34 449 ASP A C 1
ATOM 3499 O O . ASP A 1 449 ? 44.947 -0.109 77.780 1.00 47.34 449 ASP A O 1
ATOM 3503 N N . ASP A 1 450 ? 44.063 0.913 76.004 1.00 51.06 450 ASP A N 1
ATOM 3504 C CA . ASP A 1 450 ? 45.194 0.590 75.104 1.00 51.06 450 ASP A CA 1
ATOM 3505 C C . ASP A 1 450 ? 46.460 1.458 75.369 1.00 51.06 450 ASP A C 1
ATOM 3507 O O . ASP A 1 450 ? 46.441 2.680 75.152 1.00 51.06 450 ASP A O 1
ATOM 3511 N N . PRO A 1 451 ? 47.619 0.862 75.740 1.00 46.69 451 PRO A N 1
ATOM 3512 C CA . PRO A 1 451 ? 48.885 1.581 75.920 1.00 46.69 451 PRO A CA 1
ATOM 3513 C C . PRO A 1 451 ? 49.463 2.267 74.666 1.00 46.69 451 PRO A C 1
ATOM 3515 O O . PRO A 1 451 ? 50.407 3.051 74.797 1.00 46.69 451 PRO A O 1
ATOM 3518 N N . PHE A 1 452 ? 48.966 1.983 73.455 1.00 45.22 452 PHE A N 1
ATOM 3519 C CA . PHE A 1 452 ? 49.540 2.481 72.194 1.00 45.22 452 PHE A CA 1
ATOM 3520 C C . PHE A 1 452 ? 49.031 3.866 71.733 1.00 45.22 452 PHE A C 1
ATOM 3522 O O . PHE A 1 452 ? 49.397 4.337 70.650 1.00 45.22 452 PHE A O 1
ATOM 3529 N N . ASN A 1 453 ? 48.259 4.579 72.560 1.00 45.97 453 ASN A N 1
ATOM 3530 C CA . ASN A 1 453 ? 47.765 5.927 72.256 1.00 45.97 453 ASN A CA 1
ATOM 3531 C C . ASN A 1 453 ? 48.918 6.963 72.052 1.00 45.97 453 ASN A C 1
ATOM 3533 O O . ASN A 1 453 ? 49.768 7.123 72.937 1.00 45.97 453 ASN A O 1
ATOM 3537 N N . PRO A 1 454 ? 48.968 7.735 70.937 1.00 44.00 454 PRO A N 1
ATOM 3538 C CA . PRO A 1 454 ? 50.094 8.623 70.590 1.00 44.00 454 PRO A CA 1
ATOM 3539 C C . PRO A 1 454 ? 50.508 9.726 71.587 1.00 44.00 454 PRO A C 1
ATOM 3541 O O . PRO A 1 454 ? 51.546 10.367 71.377 1.00 44.00 454 PRO A O 1
ATOM 3544 N N . GLN A 1 455 ? 49.785 9.948 72.693 1.00 37.81 455 GLN A N 1
ATOM 3545 C CA . GLN A 1 455 ? 50.303 10.764 73.804 1.00 37.81 455 GLN A CA 1
ATOM 3546 C C . GLN A 1 455 ? 51.541 10.153 74.496 1.00 37.81 455 GLN A C 1
ATOM 3548 O O . GLN A 1 455 ? 52.275 10.891 75.161 1.00 37.81 455 GLN A O 1
ATOM 3553 N N . ALA A 1 456 ? 51.829 8.861 74.279 1.00 37.91 456 ALA A N 1
ATOM 3554 C CA . ALA A 1 456 ? 53.010 8.149 74.785 1.00 37.91 456 ALA A CA 1
ATOM 3555 C C . ALA A 1 456 ? 54.345 8.476 74.062 1.00 37.91 456 ALA A C 1
ATOM 3557 O O . ALA A 1 456 ? 55.396 8.015 74.493 1.00 37.91 456 ALA A O 1
ATOM 3558 N N . ARG A 1 457 ? 54.323 9.360 73.046 1.00 39.38 457 ARG A N 1
ATOM 3559 C CA . ARG A 1 457 ? 55.468 10.145 72.509 1.00 39.38 457 ARG A CA 1
ATOM 3560 C C . ARG A 1 457 ? 56.665 9.400 71.889 1.00 39.38 457 ARG A C 1
ATOM 3562 O O . ARG A 1 457 ? 57.496 8.829 72.577 1.00 39.38 457 ARG A O 1
ATOM 3569 N N . ARG A 1 458 ? 56.933 9.760 70.624 1.00 40.16 458 ARG A N 1
ATOM 3570 C CA . ARG A 1 458 ? 58.073 10.629 70.212 1.00 40.16 458 ARG A CA 1
ATOM 3571 C C . ARG A 1 458 ? 59.504 10.257 70.690 1.00 40.16 458 ARG A C 1
ATOM 3573 O O . ARG A 1 458 ? 60.360 11.139 70.726 1.00 40.16 458 ARG A O 1
ATOM 3580 N N . ILE A 1 459 ? 59.785 9.005 71.042 1.00 38.94 459 ILE A N 1
ATOM 3581 C CA . ILE A 1 459 ? 61.105 8.516 71.481 1.00 38.94 459 ILE A CA 1
ATOM 3582 C C . ILE A 1 459 ? 61.743 7.646 70.381 1.00 38.94 459 ILE A C 1
ATOM 3584 O O . ILE A 1 459 ? 61.037 6.993 69.622 1.00 38.94 459 ILE A O 1
ATOM 3588 N N . ALA A 1 460 ? 63.079 7.716 70.293 1.00 33.22 460 ALA A N 1
ATOM 3589 C CA . ALA A 1 460 ? 64.021 6.986 69.426 1.00 33.22 460 ALA A CA 1
ATOM 3590 C C . ALA A 1 460 ? 63.463 5.743 68.681 1.00 33.22 460 ALA A C 1
ATOM 3592 O O . ALA A 1 460 ? 62.951 4.826 69.310 1.00 33.22 460 ALA A O 1
ATOM 3593 N N . ALA A 1 461 ? 63.523 5.602 67.352 1.00 29.98 461 ALA A N 1
ATOM 3594 C CA . ALA A 1 461 ? 64.613 5.863 66.397 1.00 29.98 461 ALA A CA 1
ATOM 3595 C C . ALA A 1 461 ? 65.904 5.052 66.652 1.00 29.98 461 ALA A C 1
ATOM 3597 O O . ALA A 1 461 ? 66.749 5.497 67.418 1.00 29.98 461 ALA A O 1
ATOM 3598 N N . HIS A 1 462 ? 66.085 3.925 65.937 1.00 32.50 462 HIS A N 1
ATOM 3599 C CA . HIS A 1 462 ? 67.293 3.646 65.125 1.00 32.50 462 HIS A CA 1
ATOM 3600 C C . HIS A 1 462 ? 67.257 2.299 64.352 1.00 32.50 462 HIS A C 1
ATOM 3602 O O . HIS A 1 462 ? 67.615 1.258 64.884 1.00 32.50 462 HIS A O 1
ATOM 3608 N N . ASN A 1 463 ? 66.983 2.405 63.044 1.00 26.27 463 ASN A N 1
ATOM 3609 C CA . ASN A 1 463 ? 67.703 1.771 61.919 1.00 26.27 463 ASN A CA 1
ATOM 3610 C C . ASN A 1 463 ? 67.720 0.223 61.661 1.00 26.27 463 ASN A C 1
ATOM 3612 O O . ASN A 1 463 ? 67.370 -0.568 62.528 1.00 26.27 463 ASN A O 1
ATOM 3616 N N . PRO A 1 464 ? 68.044 -0.201 60.405 1.00 45.97 464 PRO A N 1
ATOM 3617 C CA . PRO A 1 464 ? 67.757 -1.535 59.815 1.00 45.97 464 PRO A CA 1
ATOM 3618 C C . PRO A 1 464 ? 69.068 -2.389 59.669 1.00 45.97 464 PRO A C 1
ATOM 3620 O O . PRO A 1 464 ? 70.035 -1.981 60.317 1.00 45.97 464 PRO A O 1
ATOM 3623 N N . PRO A 1 465 ? 69.232 -3.492 58.864 1.00 48.66 465 PRO A N 1
ATOM 3624 C CA . PRO A 1 465 ? 68.466 -4.032 57.703 1.00 48.66 465 PRO A CA 1
ATOM 3625 C C . PRO A 1 465 ? 68.292 -5.595 57.694 1.00 48.66 465 PRO A C 1
ATOM 3627 O O . PRO A 1 465 ? 68.463 -6.201 58.742 1.00 48.66 465 PRO A O 1
ATOM 3630 N N . ARG A 1 466 ? 67.940 -6.358 56.625 1.00 34.03 466 ARG A N 1
ATOM 3631 C CA . ARG A 1 466 ? 67.772 -6.129 55.160 1.00 34.03 466 ARG A CA 1
ATOM 3632 C C . ARG A 1 466 ? 66.920 -7.237 54.478 1.00 34.03 466 ARG A C 1
ATOM 3634 O O . ARG A 1 466 ? 67.147 -8.404 54.765 1.00 34.03 466 ARG A O 1
ATOM 3641 N N . GLY A 1 467 ? 66.118 -6.887 53.458 1.00 28.69 467 GLY A N 1
ATOM 3642 C CA . GLY A 1 467 ? 65.539 -7.817 52.451 1.00 28.69 467 GLY A CA 1
ATOM 3643 C C . GLY A 1 467 ? 64.218 -8.518 52.844 1.00 28.69 467 GLY A C 1
ATOM 3644 O O . GLY A 1 467 ? 63.982 -8.729 54.024 1.00 28.69 467 GLY A O 1
ATOM 3645 N N . GLN A 1 468 ? 63.320 -8.896 51.917 1.00 29.02 468 GLN A N 1
ATOM 3646 C CA . GLN A 1 468 ? 63.297 -8.725 50.448 1.00 29.02 468 GLN A CA 1
ATOM 3647 C C . GLN A 1 468 ? 61.836 -8.783 49.906 1.00 29.02 468 GLN A C 1
ATOM 3649 O O . GLN A 1 468 ? 60.956 -9.286 50.594 1.00 29.02 468 GLN A O 1
ATOM 3654 N N . LEU A 1 469 ? 61.620 -8.327 48.657 1.00 30.33 469 LEU A N 1
ATOM 3655 C CA . LEU A 1 469 ? 60.349 -8.185 47.902 1.00 30.33 469 LEU A CA 1
ATOM 3656 C C . LEU A 1 469 ? 59.411 -7.024 48.311 1.00 30.33 469 LEU A C 1
ATOM 3658 O O . LEU A 1 469 ? 59.188 -6.743 49.481 1.00 30.33 469 LEU A O 1
ATOM 3662 N N . HIS A 1 470 ? 58.860 -6.354 47.289 1.00 29.75 470 HIS A N 1
ATOM 3663 C CA . HIS A 1 470 ? 57.890 -5.251 47.352 1.00 29.75 470 HIS A CA 1
ATOM 3664 C C . HIS A 1 470 ? 57.124 -5.158 46.019 1.00 29.75 470 HIS A C 1
ATOM 3666 O O . HIS A 1 470 ? 57.734 -5.283 44.959 1.00 29.75 470 HIS A O 1
ATOM 3672 N N . SER A 1 471 ? 55.840 -4.800 46.072 1.00 29.28 471 SER A N 1
ATOM 3673 C CA . SER A 1 471 ? 55.250 -3.739 45.234 1.00 29.28 471 SER A CA 1
ATOM 3674 C C . SER A 1 471 ? 53.983 -3.212 45.927 1.00 29.28 471 SER A C 1
ATOM 3676 O O . SER A 1 471 ? 53.416 -3.922 46.756 1.00 29.28 471 SER A O 1
ATOM 3678 N N . PHE A 1 472 ? 53.594 -1.958 45.684 1.00 30.97 472 PHE A N 1
ATOM 3679 C CA . PHE A 1 472 ? 52.655 -1.201 46.532 1.00 30.97 472 PHE A CA 1
ATOM 3680 C C . PHE A 1 472 ? 51.635 -0.371 45.727 1.00 30.97 472 PHE A C 1
ATOM 3682 O O . PHE A 1 472 ? 51.726 -0.262 44.506 1.00 30.97 472 PHE A O 1
ATOM 3689 N N . CYS A 1 473 ? 50.654 0.202 46.429 1.00 31.56 473 CYS A N 1
ATOM 3690 C CA . CYS A 1 473 ? 49.503 0.911 45.861 1.00 31.56 473 CYS A CA 1
ATOM 3691 C C . CYS A 1 473 ? 49.663 2.448 45.770 1.00 31.56 473 CYS A C 1
ATOM 3693 O O . CYS A 1 473 ? 50.392 3.039 46.560 1.00 31.56 473 CYS A O 1
ATOM 3695 N N . SER A 1 474 ? 48.806 3.035 44.915 1.00 31.62 474 SER A N 1
ATOM 3696 C CA . SER A 1 474 ? 48.109 4.341 45.041 1.00 31.62 474 SER A CA 1
ATOM 3697 C C . SER A 1 474 ? 48.867 5.686 44.916 1.00 31.62 474 SER A C 1
ATOM 3699 O O . SER A 1 474 ? 50.088 5.757 44.991 1.00 31.62 474 SER A O 1
ATOM 3701 N N . TYR A 1 475 ? 48.062 6.759 44.736 1.00 28.00 475 TYR A N 1
ATOM 3702 C CA . TYR A 1 475 ? 48.408 8.193 44.561 1.00 28.00 475 TYR A CA 1
ATOM 3703 C C . TYR A 1 475 ? 49.074 8.577 43.212 1.00 28.00 475 TYR A C 1
ATOM 3705 O O . TYR A 1 475 ? 49.671 7.730 42.562 1.00 28.00 475 TYR A O 1
ATOM 3713 N N . SER A 1 476 ? 48.968 9.811 42.678 1.00 26.28 476 SER A N 1
ATOM 3714 C CA . SER A 1 476 ? 48.239 11.046 43.072 1.00 26.28 476 SER A CA 1
ATOM 3715 C C . SER A 1 476 ? 47.908 11.941 41.848 1.00 26.28 476 SER A C 1
ATOM 3717 O O . SER A 1 476 ? 48.318 11.668 40.723 1.00 26.28 476 SER A O 1
ATOM 3719 N N . SER A 1 477 ? 47.180 13.043 42.070 1.00 30.33 477 SER A N 1
ATOM 3720 C CA . SER A 1 477 ? 46.971 14.160 41.129 1.00 30.33 477 SER A CA 1
ATOM 3721 C C . SER A 1 477 ? 48.181 15.111 41.016 1.00 30.33 477 SER A C 1
ATOM 3723 O O . SER A 1 477 ? 48.804 15.400 42.038 1.00 30.33 477 SER A O 1
ATOM 3725 N N . GLY A 1 478 ? 48.426 15.720 39.844 1.00 29.58 478 GLY A N 1
ATOM 3726 C CA . GLY A 1 478 ? 49.417 16.802 39.675 1.00 29.58 478 GLY A CA 1
ATOM 3727 C C . GLY A 1 478 ? 49.413 17.481 38.290 1.00 29.58 478 GLY A C 1
ATOM 3728 O O . GLY A 1 478 ? 49.005 16.875 37.304 1.00 29.58 478 GLY A O 1
ATOM 3729 N N . LEU A 1 479 ? 49.849 18.748 38.224 1.00 31.27 479 LEU A N 1
ATOM 3730 C CA . LEU A 1 479 ? 50.004 19.559 36.995 1.00 31.27 479 LEU A CA 1
ATOM 3731 C C . LEU A 1 479 ? 51.362 19.282 36.307 1.00 31.27 479 LEU A C 1
ATOM 3733 O O . LEU A 1 479 ? 52.326 18.987 37.009 1.00 31.27 479 LEU A O 1
ATOM 3737 N N . GLY A 1 480 ? 51.497 19.501 34.984 1.00 28.19 480 GLY A N 1
ATOM 3738 C CA . GLY A 1 480 ? 52.835 19.520 34.347 1.00 28.19 480 GLY A CA 1
ATOM 3739 C C . GLY A 1 480 ? 52.937 19.565 32.809 1.00 28.19 480 GLY A C 1
ATOM 3740 O O . GLY A 1 480 ? 53.224 18.557 32.185 1.00 28.19 480 GLY A O 1
ATOM 3741 N N . SER A 1 481 ? 52.748 20.750 32.219 1.00 31.39 481 SER A N 1
ATOM 3742 C CA . SER A 1 481 ? 53.404 21.302 31.001 1.00 31.39 481 SER A CA 1
ATOM 3743 C C . SER A 1 481 ? 54.204 20.439 29.978 1.00 31.39 481 SER A C 1
ATOM 3745 O O . SER A 1 481 ? 55.218 19.846 30.325 1.00 31.39 481 SER A O 1
ATOM 3747 N N . GLN A 1 482 ? 53.921 20.704 28.686 1.00 29.95 482 GLN A N 1
ATOM 3748 C CA . GLN A 1 482 ? 54.877 20.931 27.564 1.00 29.95 482 GLN A CA 1
ATOM 3749 C C . GLN A 1 482 ? 55.754 19.788 26.980 1.00 29.95 482 GLN A C 1
ATOM 3751 O O . GLN A 1 482 ? 56.733 19.385 27.592 1.00 29.95 482 GLN A O 1
ATOM 3756 N N . SER A 1 483 ? 55.573 19.540 25.665 1.00 27.84 483 SER A N 1
ATOM 3757 C CA . SER A 1 483 ? 56.610 19.203 24.642 1.00 27.84 483 SER A CA 1
ATOM 3758 C C . SER A 1 483 ? 57.434 17.891 24.765 1.00 27.84 483 SER A C 1
ATOM 3760 O O . SER A 1 483 ? 57.705 17.426 25.858 1.00 27.84 483 SER A O 1
ATOM 3762 N N . SER A 1 484 ? 57.965 17.257 23.704 1.00 28.12 484 SER A N 1
ATOM 3763 C CA . SER A 1 484 ? 57.662 17.224 22.252 1.00 28.12 484 SER A CA 1
ATOM 3764 C C . SER A 1 484 ? 58.482 16.090 21.572 1.00 28.12 484 SER A C 1
ATOM 3766 O O . SER A 1 484 ? 59.305 15.466 22.230 1.00 28.12 484 SER A O 1
ATOM 3768 N N . LEU A 1 485 ? 58.306 15.887 20.254 1.00 28.53 485 LEU A N 1
ATOM 3769 C CA . LEU A 1 485 ? 59.247 15.226 19.316 1.00 28.53 485 LEU A CA 1
ATOM 3770 C C . LEU A 1 485 ? 59.580 13.714 19.464 1.00 28.53 485 LEU A C 1
ATOM 3772 O O . LEU A 1 485 ? 60.569 13.334 20.073 1.00 28.53 485 LEU A O 1
ATOM 3776 N N . GLN A 1 486 ? 58.848 12.916 18.671 1.00 27.78 486 GLN A N 1
ATOM 3777 C CA . GLN A 1 486 ? 59.365 12.091 17.547 1.00 27.78 486 GLN A CA 1
ATOM 3778 C C . GLN A 1 486 ? 60.299 10.851 17.772 1.00 27.78 486 GLN A C 1
ATOM 3780 O O . GLN A 1 486 ? 60.786 10.625 18.874 1.00 27.78 486 GLN A O 1
ATOM 3785 N N . PRO A 1 487 ? 60.429 9.949 16.756 1.00 44.56 487 PRO A N 1
ATOM 3786 C CA . PRO A 1 487 ? 60.758 8.518 16.933 1.00 44.56 487 PRO A CA 1
ATOM 3787 C C . PRO A 1 487 ? 62.179 8.144 16.417 1.00 44.56 487 PRO A C 1
ATOM 3789 O O . PRO A 1 487 ? 62.991 9.060 16.271 1.00 44.56 487 PRO A O 1
ATOM 3792 N N . PRO A 1 488 ? 62.537 6.855 16.145 1.00 39.16 488 PRO A N 1
ATOM 3793 C CA . PRO A 1 488 ? 62.125 6.179 14.887 1.00 39.16 488 PRO A CA 1
ATOM 3794 C C . PRO A 1 488 ? 61.996 4.625 14.911 1.00 39.16 488 PRO A C 1
ATOM 3796 O O . PRO A 1 488 ? 62.396 3.982 15.871 1.00 39.16 488 PRO A O 1
ATOM 3799 N N . THR A 1 489 ? 61.528 4.050 13.779 1.00 27.45 489 THR A N 1
ATOM 3800 C CA . THR A 1 489 ? 61.821 2.689 13.212 1.00 27.45 489 THR A CA 1
ATOM 3801 C C . THR A 1 489 ? 61.579 1.422 14.067 1.00 27.45 489 THR A C 1
ATOM 3803 O O . THR A 1 489 ? 61.987 1.368 15.213 1.00 27.45 489 THR A O 1
ATOM 3806 N N . GLN A 1 490 ? 61.027 0.276 13.634 1.00 27.25 490 GLN A N 1
ATOM 3807 C CA . GLN A 1 490 ? 60.627 -0.389 12.365 1.00 27.25 490 GLN A CA 1
ATOM 3808 C C . GLN A 1 490 ? 61.227 -1.814 12.369 1.00 27.25 490 GLN A C 1
ATOM 3810 O O . GLN A 1 490 ? 62.441 -1.955 12.471 1.00 27.25 490 GLN A O 1
ATOM 3815 N N . THR A 1 491 ? 60.401 -2.849 12.182 1.00 26.77 491 THR A N 1
ATOM 3816 C CA . THR A 1 491 ? 60.672 -4.156 11.513 1.00 26.77 491 THR A CA 1
ATOM 3817 C C . THR A 1 491 ? 59.383 -4.984 11.671 1.00 26.77 491 THR A C 1
ATOM 3819 O O . THR A 1 491 ? 58.935 -5.195 12.788 1.00 26.77 491 THR A O 1
ATOM 3822 N N . ILE A 1 492 ? 58.559 -5.226 10.643 1.00 25.94 492 ILE A N 1
ATOM 3823 C CA . ILE A 1 492 ? 58.730 -6.121 9.476 1.00 25.94 492 ILE A CA 1
ATOM 3824 C C . ILE A 1 492 ? 58.894 -7.600 9.877 1.00 25.94 492 ILE A C 1
ATOM 3826 O O . ILE A 1 492 ? 59.995 -7.999 10.234 1.00 25.94 492 ILE A O 1
ATOM 3830 N N . SER A 1 493 ? 57.825 -8.405 9.722 1.00 28.36 493 SER A N 1
ATOM 3831 C CA . SER A 1 493 ? 57.846 -9.716 9.026 1.00 28.36 493 SER A CA 1
ATOM 3832 C C . SER A 1 493 ? 56.481 -10.450 9.045 1.00 28.36 493 SER A C 1
ATOM 3834 O O . SER A 1 493 ? 56.086 -11.006 10.060 1.00 28.36 493 SER A O 1
ATOM 3836 N N . ASN A 1 494 ? 55.820 -10.500 7.883 1.00 27.75 494 ASN A N 1
ATOM 3837 C CA . ASN A 1 494 ? 55.177 -11.671 7.246 1.00 27.75 494 ASN A CA 1
ATOM 3838 C C . ASN A 1 494 ? 54.308 -12.674 8.068 1.00 27.75 494 ASN A C 1
ATOM 3840 O O . ASN A 1 494 ? 54.843 -13.514 8.780 1.00 27.75 494 ASN A O 1
ATOM 3844 N N . ALA A 1 495 ? 52.978 -12.644 7.850 1.00 27.52 495 ALA A N 1
ATOM 3845 C CA . ALA A 1 495 ? 52.186 -13.576 6.993 1.00 27.52 495 ALA A CA 1
ATOM 3846 C C . ALA A 1 495 ? 52.413 -15.127 7.040 1.00 27.52 495 ALA A C 1
ATOM 3848 O O . ALA A 1 495 ? 53.556 -15.548 7.197 1.00 27.52 495 ALA A O 1
ATOM 3849 N N . PRO A 1 496 ? 51.436 -15.985 6.614 1.00 44.78 496 PRO A N 1
ATOM 3850 C CA . PRO A 1 496 ? 49.950 -15.867 6.632 1.00 44.78 496 PRO A CA 1
ATOM 3851 C C . PRO A 1 496 ? 49.134 -17.205 6.826 1.00 44.78 496 PRO A C 1
ATOM 3853 O O . PRO A 1 496 ? 49.696 -18.291 6.816 1.00 44.78 496 PRO A O 1
ATOM 3856 N N . VAL A 1 497 ? 47.783 -17.106 6.792 1.00 26.02 497 VAL A N 1
ATOM 3857 C CA . VAL A 1 497 ? 46.794 -18.093 6.231 1.00 26.02 497 VAL A CA 1
ATOM 3858 C C . VAL A 1 497 ? 46.376 -19.372 7.016 1.00 26.02 497 VAL A C 1
ATOM 3860 O O . VAL A 1 497 ? 47.111 -19.908 7.835 1.00 26.02 497 VAL A O 1
ATOM 3863 N N . SER A 1 498 ? 45.162 -19.861 6.673 1.00 27.33 498 SER A N 1
ATOM 3864 C CA . SER A 1 498 ? 44.388 -21.057 7.115 1.00 27.33 498 SER A CA 1
ATOM 3865 C C . SER A 1 498 ? 43.816 -21.002 8.544 1.00 27.33 498 SER A C 1
ATOM 3867 O O . SER A 1 498 ? 44.532 -20.696 9.487 1.00 27.33 498 SER A O 1
ATOM 3869 N N . GLU A 1 499 ? 42.497 -21.088 8.784 1.00 30.12 499 GLU A N 1
ATOM 3870 C CA . GLU A 1 499 ? 41.464 -22.092 8.411 1.00 30.12 499 GLU A CA 1
ATOM 3871 C C . GLU A 1 499 ? 41.653 -23.468 9.071 1.00 30.12 499 GLU A C 1
ATOM 3873 O O . GLU A 1 499 ? 42.540 -24.215 8.674 1.00 30.12 499 GLU A O 1
ATOM 3878 N N . TYR A 1 500 ? 40.740 -23.846 9.981 1.00 26.17 500 TYR A N 1
ATOM 3879 C CA . TYR A 1 500 ? 39.804 -24.961 9.742 1.00 26.17 500 TYR A CA 1
ATOM 3880 C C . TYR A 1 500 ? 38.597 -24.946 10.711 1.00 26.17 500 TYR A C 1
ATOM 3882 O O . TYR A 1 500 ? 38.573 -24.212 11.696 1.00 26.17 500 TYR A O 1
ATOM 3890 N N . MET A 1 501 ? 37.582 -25.747 10.371 1.00 26.75 501 MET A N 1
ATOM 3891 C CA . MET A 1 501 ? 36.332 -26.018 11.110 1.00 26.75 501 MET A CA 1
ATOM 3892 C C . MET A 1 501 ? 36.571 -26.781 12.455 1.00 26.75 501 MET A C 1
ATOM 3894 O O . MET A 1 501 ? 37.698 -27.189 12.708 1.00 26.75 501 MET A O 1
ATOM 3898 N N . ASN A 1 502 ? 35.607 -27.088 13.349 1.00 27.38 502 ASN A N 1
ATOM 3899 C CA . ASN A 1 502 ? 34.129 -27.058 13.307 1.00 27.38 502 ASN A CA 1
ATOM 3900 C C . ASN A 1 502 ? 33.498 -27.127 14.732 1.00 27.38 502 ASN A C 1
ATOM 3902 O O . ASN A 1 502 ? 34.224 -27.386 15.684 1.00 27.38 502 ASN A O 1
ATOM 3906 N N . GLN A 1 503 ? 32.151 -27.083 14.818 1.00 26.02 503 GLN A N 1
ATOM 3907 C CA . GLN A 1 503 ? 31.295 -27.607 15.923 1.00 26.02 503 GLN A CA 1
ATOM 3908 C C . GLN A 1 503 ? 31.364 -26.901 17.315 1.00 26.02 503 GLN A C 1
ATOM 3910 O O . GLN A 1 503 ? 32.404 -26.401 17.716 1.00 26.02 503 GLN A O 1
ATOM 3915 N N . ALA A 1 504 ? 30.297 -26.830 18.135 1.00 26.61 504 ALA A N 1
ATOM 3916 C CA . ALA A 1 504 ? 28.868 -27.133 17.924 1.00 26.61 504 ALA A CA 1
ATOM 3917 C C . ALA A 1 504 ? 27.947 -26.526 19.026 1.00 26.61 504 ALA A C 1
ATOM 3919 O O . ALA A 1 504 ? 28.333 -26.499 20.185 1.00 26.61 504 ALA A O 1
ATOM 3920 N N . VAL A 1 505 ? 26.698 -26.192 18.641 1.00 26.77 505 VAL A N 1
ATOM 3921 C CA . VAL A 1 505 ? 25.421 -26.384 19.394 1.00 26.77 505 VAL A CA 1
ATOM 3922 C C . VAL A 1 505 ? 25.168 -25.642 20.737 1.00 26.77 505 VAL A C 1
ATOM 3924 O O . VAL A 1 505 ? 25.893 -25.825 21.700 1.00 26.77 505 VAL A O 1
ATOM 3927 N N . LEU A 1 506 ? 24.012 -24.941 20.804 1.00 26.89 506 LEU A N 1
ATOM 3928 C CA . LEU A 1 506 ? 23.255 -24.429 21.985 1.00 26.89 506 LEU A CA 1
ATOM 3929 C C . LEU A 1 506 ? 24.029 -23.552 23.006 1.00 26.89 506 LEU A C 1
ATOM 3931 O O . LEU A 1 506 ? 24.953 -23.992 23.670 1.00 26.89 506 LEU A O 1
ATOM 3935 N N . PHE A 1 507 ? 23.638 -22.300 23.259 1.00 27.98 507 PHE A N 1
ATOM 3936 C CA . PHE A 1 507 ? 22.364 -21.924 23.898 1.00 27.98 507 PHE A CA 1
ATOM 3937 C C . PHE A 1 507 ? 21.904 -20.500 23.512 1.00 27.98 507 PHE A C 1
ATOM 3939 O O . PHE A 1 507 ? 22.648 -19.735 22.902 1.00 27.98 507 PHE A O 1
ATOM 3946 N N . GLY A 1 508 ? 20.660 -20.142 23.853 1.00 27.03 508 GLY A N 1
ATOM 3947 C CA . GLY A 1 508 ? 20.059 -18.851 23.494 1.00 27.03 508 GLY A CA 1
ATOM 3948 C C . GLY A 1 508 ? 20.466 -17.671 24.387 1.00 27.03 508 GLY A C 1
ATOM 3949 O O . GLY A 1 508 ? 20.807 -17.841 25.556 1.00 27.03 508 GLY A O 1
ATOM 3950 N N . GLY A 1 509 ? 20.356 -16.456 23.843 1.00 27.05 509 GLY A N 1
ATOM 3951 C CA . GLY A 1 509 ? 20.532 -15.210 24.589 1.00 27.05 509 GLY A CA 1
ATOM 3952 C C . GLY A 1 509 ? 20.539 -13.984 23.678 1.00 27.05 509 GLY A C 1
ATOM 3953 O O . GLY A 1 509 ? 21.498 -13.768 22.947 1.00 27.05 509 GLY A O 1
ATOM 3954 N N . ASN A 1 510 ? 19.486 -13.165 23.746 1.00 25.38 510 ASN A N 1
ATOM 3955 C CA . ASN A 1 510 ? 19.475 -11.818 23.169 1.00 25.38 510 ASN A CA 1
ATOM 3956 C C . ASN A 1 510 ? 20.187 -10.862 24.145 1.00 25.38 510 ASN A C 1
ATOM 3958 O O . ASN A 1 510 ? 19.646 -10.629 25.230 1.00 25.38 510 ASN A O 1
ATOM 3962 N N . PRO A 1 511 ? 21.336 -10.254 23.801 1.00 30.16 511 PRO A N 1
ATOM 3963 C CA . PRO A 1 511 ? 21.860 -9.140 24.570 1.00 30.16 511 PRO A CA 1
ATOM 3964 C C . PRO A 1 511 ? 21.134 -7.855 24.147 1.00 30.16 511 PRO A C 1
ATOM 3966 O O . PRO A 1 511 ? 21.461 -7.235 23.136 1.00 30.16 511 PRO A O 1
ATOM 3969 N N . ARG A 1 512 ? 20.171 -7.405 24.961 1.00 28.97 512 ARG A N 1
ATOM 3970 C CA . ARG A 1 512 ? 19.956 -5.955 25.087 1.00 28.97 512 ARG A CA 1
ATOM 3971 C C . ARG A 1 512 ? 21.238 -5.350 25.660 1.00 28.97 512 ARG A C 1
ATOM 3973 O O . ARG A 1 512 ? 21.748 -5.902 26.623 1.00 28.97 512 ARG A O 1
ATOM 3980 N N . TYR A 1 513 ? 21.691 -4.231 25.110 1.00 29.02 513 TYR A N 1
ATOM 3981 C CA . TYR A 1 513 ? 22.016 -2.980 25.817 1.00 29.02 513 TYR A CA 1
ATOM 3982 C C . TYR A 1 513 ? 22.163 -1.933 24.687 1.00 29.02 513 TYR A C 1
ATOM 3984 O O . TYR A 1 513 ? 22.965 -2.117 23.780 1.00 29.02 513 TYR A O 1
ATOM 3992 N N . GLU A 1 514 ? 21.249 -0.979 24.490 1.00 27.66 514 GLU A N 1
ATOM 3993 C CA . GLU A 1 514 ? 20.968 0.171 25.365 1.00 27.66 514 GLU A CA 1
ATOM 3994 C C . GLU A 1 514 ? 22.214 1.055 25.540 1.00 27.66 514 GLU A C 1
ATOM 3996 O O . GLU A 1 514 ? 23.219 0.617 26.091 1.00 27.66 514 GLU A O 1
ATOM 4001 N N . ASN A 1 515 ? 22.136 2.302 25.060 1.00 25.77 515 ASN A N 1
ATOM 4002 C CA . ASN A 1 515 ? 22.838 3.454 25.634 1.00 25.77 515 ASN A CA 1
ATOM 4003 C C . ASN A 1 515 ? 22.264 4.762 25.064 1.00 25.77 515 ASN A C 1
ATOM 4005 O O . ASN A 1 515 ? 22.569 5.165 23.943 1.00 25.77 515 ASN A O 1
ATOM 4009 N N . VAL A 1 516 ? 21.434 5.428 25.867 1.00 38.06 516 VAL A N 1
ATOM 4010 C CA . VAL A 1 516 ? 20.972 6.804 25.645 1.00 38.06 516 VAL A CA 1
ATOM 4011 C C . VAL A 1 516 ? 21.680 7.714 26.651 1.00 38.06 516 VAL A C 1
ATOM 4013 O O . VAL A 1 516 ? 21.619 7.441 27.848 1.00 38.06 516 VAL A O 1
ATOM 4016 N N . PRO A 1 517 ? 22.264 8.836 26.206 1.00 33.75 517 PRO A N 1
ATOM 4017 C CA . PRO A 1 517 ? 22.440 10.029 27.027 1.00 33.75 517 PRO A CA 1
ATOM 4018 C C . PRO A 1 517 ? 21.587 11.172 26.439 1.00 33.75 517 PRO A C 1
ATOM 4020 O O . PRO A 1 517 ? 21.839 11.655 25.342 1.00 33.75 517 PRO A O 1
ATOM 4023 N N . LEU A 1 518 ? 20.439 11.496 27.036 1.00 30.94 518 LEU A N 1
ATOM 4024 C CA . LEU A 1 518 ? 20.278 12.380 28.204 1.00 30.94 518 LEU A CA 1
ATOM 4025 C C . LEU A 1 518 ? 20.387 13.886 27.888 1.00 30.94 518 LEU A C 1
ATOM 4027 O O . LEU A 1 518 ? 21.440 14.494 28.016 1.00 30.94 518 LEU A O 1
ATOM 4031 N N . ILE A 1 519 ? 19.217 14.460 27.580 1.00 34.00 519 ILE A N 1
ATOM 4032 C CA . ILE A 1 519 ? 18.671 15.735 28.091 1.00 34.00 519 ILE A CA 1
ATOM 4033 C C . ILE A 1 519 ? 19.626 16.945 28.168 1.00 34.00 519 ILE A C 1
ATOM 4035 O O . ILE A 1 519 ? 20.437 17.070 29.083 1.00 34.00 519 ILE A O 1
ATOM 4039 N N . GLY A 1 520 ? 19.332 17.962 27.351 1.00 27.30 520 GLY A N 1
ATOM 4040 C CA . GLY A 1 520 ? 19.676 19.361 27.621 1.00 27.30 520 GLY A CA 1
ATOM 4041 C C . GLY A 1 520 ? 18.454 20.265 27.430 1.00 27.30 520 GLY A C 1
ATOM 4042 O O . GLY A 1 520 ? 17.887 20.302 26.342 1.00 27.30 520 GLY A O 1
ATOM 4043 N N . ARG A 1 521 ? 18.027 20.993 28.473 1.00 35.72 521 ARG A N 1
ATOM 4044 C CA . ARG A 1 521 ? 17.023 22.071 28.347 1.00 35.72 521 ARG A CA 1
ATOM 4045 C C . ARG A 1 521 ? 17.710 23.365 27.904 1.00 35.72 521 ARG A C 1
ATOM 4047 O O . ARG A 1 521 ? 18.726 23.734 28.487 1.00 35.72 521 ARG A O 1
ATOM 4054 N N . GLY A 1 522 ? 17.107 24.090 26.963 1.00 27.78 522 GLY A N 1
ATOM 4055 C CA . GLY A 1 522 ? 17.524 25.433 26.556 1.00 27.78 522 GLY A CA 1
ATOM 4056 C C . GLY A 1 522 ? 16.322 26.294 26.163 1.00 27.78 522 GLY A C 1
ATOM 4057 O O . GLY A 1 522 ? 15.404 25.809 25.509 1.00 27.78 522 GLY A O 1
ATOM 4058 N N . SER A 1 523 ? 16.314 27.552 26.606 1.00 29.31 523 SER A N 1
ATOM 4059 C CA . SER A 1 523 ? 15.295 28.562 26.270 1.00 29.31 523 SER A CA 1
ATOM 4060 C C . SER A 1 523 ? 15.441 29.052 24.815 1.00 29.31 523 SER A C 1
ATOM 4062 O O . SER A 1 523 ? 16.530 28.902 24.263 1.00 29.31 523 SER A O 1
ATOM 4064 N N . PRO A 1 524 ? 14.416 29.674 24.197 1.00 45.81 524 PRO A N 1
ATOM 4065 C CA . PRO A 1 524 ? 14.487 30.147 22.809 1.00 45.81 524 PRO A CA 1
ATOM 4066 C C . PRO A 1 524 ? 15.182 31.516 22.651 1.00 45.81 524 PRO A C 1
ATOM 4068 O O . PRO A 1 524 ? 14.845 32.468 23.359 1.00 45.81 524 PRO A O 1
ATOM 4071 N N . PRO A 1 525 ? 16.115 31.637 21.689 1.00 31.27 525 PRO A N 1
ATOM 4072 C CA . PRO A 1 525 ? 16.407 32.904 21.005 1.00 31.27 525 PRO A CA 1
ATOM 4073 C C . PRO A 1 525 ? 16.682 32.677 19.485 1.00 31.27 525 PRO A C 1
ATOM 4075 O O . PRO A 1 525 ? 16.589 31.549 19.008 1.00 31.27 525 PRO A O 1
ATOM 4078 N N . PRO A 1 526 ? 17.086 33.695 18.703 1.00 30.38 526 PRO A N 1
ATOM 4079 C CA . PRO A 1 526 ? 16.269 34.850 18.342 1.00 30.38 526 PRO A CA 1
ATOM 4080 C C . PRO A 1 526 ? 16.225 35.069 16.808 1.00 30.38 526 PRO A C 1
ATOM 4082 O O . PRO A 1 526 ? 16.994 34.484 16.049 1.00 30.38 526 PRO A O 1
ATOM 4085 N N . THR A 1 527 ? 15.383 35.991 16.342 1.00 37.09 527 THR A N 1
ATOM 4086 C CA . THR A 1 527 ? 15.358 36.440 14.938 1.00 37.09 527 THR A CA 1
ATOM 4087 C C . THR A 1 527 ? 16.676 37.115 14.531 1.00 37.09 527 THR A C 1
ATOM 4089 O O . THR A 1 527 ? 17.002 38.154 15.098 1.00 37.09 527 THR A O 1
ATOM 4092 N N . TYR A 1 528 ? 17.395 36.597 13.524 1.00 25.25 528 TYR A N 1
ATOM 4093 C CA . TYR A 1 528 ? 18.412 37.345 12.760 1.00 25.25 528 TYR A CA 1
ATOM 4094 C C . TYR A 1 528 ? 18.642 36.761 11.351 1.00 25.25 528 TYR A C 1
ATOM 4096 O O . TYR A 1 528 ? 18.314 35.610 11.077 1.00 25.25 528 TYR A O 1
ATOM 4104 N N . SER A 1 529 ? 19.175 37.591 10.450 1.00 25.31 529 SER A N 1
ATOM 4105 C CA . SER A 1 529 ? 19.302 37.360 9.002 1.00 25.31 529 SER A CA 1
ATOM 4106 C C . SER A 1 529 ? 20.643 36.720 8.568 1.00 25.31 529 SER A C 1
ATOM 4108 O O . SER A 1 529 ? 21.625 36.769 9.313 1.00 25.31 529 SER A O 1
ATOM 4110 N N . PRO A 1 530 ? 20.720 36.106 7.365 1.00 31.45 530 PRO A N 1
ATOM 4111 C CA . PRO A 1 530 ? 21.868 35.287 6.961 1.00 31.45 530 PRO A CA 1
ATOM 4112 C C . PRO A 1 530 ? 23.014 36.075 6.301 1.00 31.45 530 PRO A C 1
ATOM 4114 O O . PRO A 1 530 ? 22.787 36.933 5.449 1.00 31.45 530 PRO A O 1
ATOM 4117 N N . SER A 1 531 ? 24.269 35.697 6.585 1.00 26.84 531 SER A N 1
ATOM 4118 C CA . SER A 1 531 ? 25.407 36.013 5.704 1.00 26.84 531 SER A CA 1
ATOM 4119 C C . SER A 1 531 ? 26.550 34.978 5.763 1.00 26.84 531 SER A C 1
ATOM 4121 O O . SER A 1 531 ? 26.930 34.490 6.820 1.00 26.84 531 SER A O 1
ATOM 4123 N N . MET A 1 532 ? 27.046 34.645 4.567 1.00 26.83 532 MET A N 1
ATOM 4124 C CA . MET A 1 532 ? 28.227 33.856 4.160 1.00 26.83 532 MET A CA 1
ATOM 4125 C C . MET A 1 532 ? 29.115 33.128 5.199 1.00 26.83 532 MET A C 1
ATOM 4127 O O . MET A 1 532 ? 29.876 33.762 5.931 1.00 26.83 532 MET A O 1
ATOM 4131 N N . ARG A 1 533 ? 29.292 31.810 4.990 1.00 28.78 533 ARG A N 1
ATOM 4132 C CA . ARG A 1 533 ? 30.625 31.225 4.693 1.00 28.78 533 ARG A CA 1
ATOM 4133 C C . ARG A 1 533 ? 30.535 29.826 4.062 1.00 28.78 533 ARG A C 1
ATOM 4135 O O . ARG A 1 533 ? 29.633 29.071 4.398 1.00 28.78 533 ARG A O 1
ATOM 4142 N N . ALA A 1 534 ? 31.495 29.476 3.199 1.00 27.08 534 ALA A N 1
ATOM 4143 C CA . ALA A 1 534 ? 31.640 28.137 2.620 1.00 27.08 534 ALA A CA 1
ATOM 4144 C C . ALA A 1 534 ? 33.120 27.798 2.343 1.00 27.08 534 ALA A C 1
ATOM 4146 O O . ALA A 1 534 ? 33.795 28.570 1.668 1.00 27.08 534 ALA A O 1
ATOM 4147 N N . THR A 1 535 ? 33.587 26.660 2.873 1.00 27.28 535 THR A N 1
ATOM 4148 C CA . THR A 1 535 ? 34.853 25.923 2.611 1.00 27.28 535 THR A CA 1
ATOM 4149 C C . THR A 1 535 ? 34.882 24.714 3.575 1.00 27.28 535 THR A C 1
ATOM 4151 O O . THR A 1 535 ? 34.436 24.865 4.708 1.00 27.28 535 THR A O 1
ATOM 4154 N N . TYR A 1 536 ? 35.395 23.513 3.271 1.00 25.88 536 TYR A N 1
ATOM 4155 C CA . TYR A 1 536 ? 35.822 22.870 2.011 1.00 25.88 536 TYR A CA 1
ATOM 4156 C C . TYR A 1 536 ? 35.957 21.334 2.247 1.00 25.88 536 TYR A C 1
ATOM 4158 O O . TYR A 1 536 ? 35.677 20.874 3.350 1.00 25.88 536 TYR A O 1
ATOM 4166 N N . MET A 1 537 ? 36.506 20.597 1.264 1.00 23.42 537 MET A N 1
ATOM 4167 C CA . MET A 1 537 ? 36.989 19.191 1.296 1.00 23.42 537 MET A CA 1
ATOM 4168 C C . MET A 1 537 ? 35.975 18.041 1.074 1.00 23.42 537 MET A C 1
ATOM 4170 O O . MET A 1 537 ? 34.843 18.128 1.531 1.00 23.42 537 MET A O 1
ATOM 4174 N N . SER A 1 538 ? 36.358 16.861 0.541 1.00 26.16 538 SER A N 1
ATOM 4175 C CA . SER A 1 538 ? 37.089 16.519 -0.719 1.00 26.16 538 SER A CA 1
ATOM 4176 C C . SER A 1 538 ? 37.506 15.031 -0.758 1.00 26.16 538 SER A C 1
ATOM 4178 O O . SER A 1 538 ? 38.262 14.605 0.114 1.00 26.16 538 SER A O 1
ATOM 4180 N N . VAL A 1 539 ? 37.143 14.300 -1.820 1.00 25.19 539 VAL A N 1
ATOM 4181 C CA . VAL A 1 539 ? 37.716 13.004 -2.275 1.00 25.19 539 VAL A CA 1
ATOM 4182 C C . VAL A 1 539 ? 37.504 12.991 -3.811 1.00 25.19 539 VAL A C 1
ATOM 4184 O O . VAL A 1 539 ? 36.383 13.277 -4.215 1.00 25.19 539 VAL A O 1
ATOM 4187 N N . ALA A 1 540 ? 38.455 12.905 -4.756 1.00 25.53 540 ALA A N 1
ATOM 4188 C CA . ALA A 1 540 ? 39.764 12.241 -4.921 1.00 25.53 540 ALA A CA 1
ATOM 4189 C C . ALA A 1 540 ? 39.674 10.824 -5.533 1.00 25.53 540 ALA A C 1
ATOM 4191 O O . ALA A 1 540 ? 39.028 9.963 -4.954 1.00 25.53 540 ALA A O 1
ATOM 4192 N N . ASP A 1 541 ? 40.356 10.581 -6.664 1.00 26.56 541 ASP A N 1
ATOM 4193 C CA . ASP A 1 541 ? 40.628 9.225 -7.183 1.00 26.56 541 ASP A CA 1
ATOM 4194 C C . ASP A 1 541 ? 41.844 9.192 -8.149 1.00 26.56 541 ASP A C 1
ATOM 4196 O O . ASP A 1 541 ? 42.324 10.240 -8.599 1.00 26.56 541 ASP A O 1
ATOM 4200 N N . GLU A 1 542 ? 42.367 7.996 -8.440 1.00 24.09 542 GLU A N 1
ATOM 4201 C CA . GLU A 1 542 ? 43.620 7.741 -9.183 1.00 24.09 542 GLU A CA 1
ATOM 4202 C C . GLU A 1 542 ? 43.407 7.111 -10.591 1.00 24.09 542 GLU A C 1
ATOM 4204 O O . GLU A 1 542 ? 42.298 6.743 -10.953 1.00 24.09 542 GLU A O 1
ATOM 4209 N N . HIS A 1 543 ? 44.410 6.768 -11.420 1.00 26.75 543 HIS A N 1
ATOM 4210 C CA . HIS A 1 543 ? 45.596 7.451 -11.985 1.00 26.75 543 HIS A CA 1
ATOM 4211 C C . HIS A 1 543 ? 46.456 6.411 -12.770 1.00 26.75 543 HIS A C 1
ATOM 4213 O O . HIS A 1 543 ? 46.990 5.485 -12.169 1.00 26.75 543 HIS A O 1
ATOM 4219 N N . SER A 1 544 ? 46.670 6.558 -14.091 1.00 24.45 544 SER A N 1
ATOM 4220 C CA . SER A 1 544 ? 47.759 5.903 -14.883 1.00 24.45 544 SER A CA 1
ATOM 4221 C C . SER A 1 544 ? 47.818 6.488 -16.317 1.00 24.45 544 SER A C 1
ATOM 4223 O O . SER A 1 544 ? 46.794 6.972 -16.784 1.00 24.45 544 SER A O 1
ATOM 4225 N N . ARG A 1 545 ? 48.914 6.613 -17.096 1.00 26.06 545 ARG A N 1
ATOM 4226 C CA . ARG A 1 545 ? 50.388 6.398 -16.987 1.00 26.06 545 ARG A CA 1
ATOM 4227 C C . ARG A 1 545 ? 51.029 5.065 -17.456 1.00 26.06 545 ARG A C 1
ATOM 4229 O O . ARG A 1 545 ? 51.369 4.243 -16.619 1.00 26.06 545 ARG A O 1
ATOM 4236 N N . HIS A 1 546 ? 51.413 4.981 -18.742 1.00 26.00 546 HIS A N 1
ATOM 4237 C CA . HIS A 1 546 ? 52.755 4.540 -19.219 1.00 26.00 546 HIS A CA 1
ATOM 4238 C C . HIS A 1 546 ? 53.041 5.179 -20.610 1.00 26.00 546 HIS A C 1
ATOM 4240 O O . HIS A 1 546 ? 52.145 5.192 -21.443 1.00 26.00 546 HIS A O 1
ATOM 4246 N N . TYR A 1 547 ? 54.106 5.975 -20.833 1.00 29.86 547 TYR A N 1
ATOM 4247 C CA . TYR A 1 547 ? 55.564 5.690 -20.960 1.00 29.86 547 TYR A CA 1
ATOM 4248 C C . TYR A 1 547 ? 55.982 5.191 -22.368 1.00 29.86 547 TYR A C 1
ATOM 4250 O O . TYR A 1 547 ? 55.278 4.372 -22.938 1.00 29.86 547 TYR A O 1
ATOM 4258 N N . SER A 1 548 ? 57.129 5.570 -22.966 1.00 27.53 548 SER A N 1
ATOM 4259 C CA . SER A 1 548 ? 58.189 6.570 -22.640 1.00 27.53 548 SER A CA 1
ATOM 4260 C C . SER A 1 548 ? 59.194 6.672 -23.831 1.00 27.53 548 SER A C 1
ATOM 4262 O O . SER A 1 548 ? 58.960 5.999 -24.828 1.00 27.53 548 SER A O 1
ATOM 4264 N N . ALA A 1 549 ? 60.301 7.438 -23.856 1.00 29.50 549 ALA A N 1
ATOM 4265 C CA . ALA A 1 549 ? 61.024 8.191 -22.817 1.00 29.50 549 ALA A CA 1
ATOM 4266 C C . ALA A 1 549 ? 61.874 9.351 -23.391 1.00 29.50 549 ALA A C 1
ATOM 4268 O O . ALA A 1 549 ? 62.385 9.232 -24.501 1.00 29.50 549 ALA A O 1
ATOM 4269 N N . GLY A 1 550 ? 62.142 10.372 -22.562 1.00 26.83 550 GLY A N 1
ATOM 4270 C CA . GLY A 1 550 ? 63.252 11.328 -22.734 1.00 26.83 550 GLY A CA 1
ATOM 4271 C C . GLY A 1 550 ? 63.096 12.378 -23.850 1.00 26.83 550 GLY A C 1
ATOM 4272 O O . GLY A 1 550 ? 62.127 12.359 -24.600 1.00 26.83 550 GLY A O 1
ATOM 4273 N N . ASP A 1 551 ? 64.024 13.327 -24.012 1.00 27.50 551 ASP A N 1
ATOM 4274 C CA . ASP A 1 551 ? 65.011 13.875 -23.052 1.00 27.50 551 ASP A CA 1
ATOM 4275 C C . ASP A 1 551 ? 65.496 15.256 -23.583 1.00 27.50 551 ASP A C 1
ATOM 4277 O O . ASP A 1 551 ? 65.246 15.574 -24.744 1.00 27.50 551 ASP A O 1
ATOM 4281 N N . SER A 1 552 ? 66.170 16.156 -22.855 1.00 28.86 552 SER A N 1
ATOM 4282 C CA . SER A 1 552 ? 66.811 16.082 -21.530 1.00 28.86 552 SER A CA 1
ATOM 4283 C C . SER A 1 552 ? 66.796 17.469 -20.830 1.00 28.86 552 SER A C 1
ATOM 4285 O O . SER A 1 552 ? 65.900 18.278 -21.052 1.00 28.86 552 SER A O 1
ATOM 4287 N N . GLY A 1 553 ? 67.807 17.792 -20.009 1.00 28.58 553 GLY A N 1
ATOM 4288 C CA . GLY A 1 553 ? 68.383 19.152 -20.061 1.00 28.58 553 GLY A CA 1
ATOM 4289 C C . GLY A 1 553 ? 67.807 20.264 -19.168 1.00 28.58 553 GLY A C 1
ATOM 4290 O O . GLY A 1 553 ? 68.009 21.429 -19.485 1.00 28.58 553 GLY A O 1
ATOM 4291 N N . LYS A 1 554 ? 67.121 19.922 -18.067 1.00 28.41 554 LYS A N 1
ATOM 4292 C CA . LYS A 1 554 ? 66.650 20.787 -16.947 1.00 28.41 554 LYS A CA 1
ATOM 4293 C C . LYS A 1 554 ? 67.135 22.262 -16.882 1.00 28.41 554 LYS A C 1
ATOM 4295 O O . LYS A 1 554 ? 68.326 22.514 -16.716 1.00 28.41 554 LYS A O 1
ATOM 4300 N N . GLY A 1 555 ? 66.188 23.198 -16.720 1.00 29.03 555 GLY A N 1
ATOM 4301 C CA . GLY A 1 555 ? 66.432 24.557 -16.197 1.00 29.03 555 GLY A CA 1
ATOM 4302 C C . GLY A 1 555 ? 65.142 25.304 -15.804 1.00 29.03 555 GLY A C 1
ATOM 4303 O O . GLY A 1 555 ? 64.318 25.592 -16.661 1.00 29.03 555 GLY A O 1
ATOM 4304 N N . LEU A 1 556 ? 64.966 25.609 -14.514 1.00 30.27 556 LEU A N 1
ATOM 4305 C CA . LEU A 1 556 ? 63.864 26.392 -13.902 1.00 30.27 556 LEU A CA 1
ATOM 4306 C C . LEU A 1 556 ? 64.465 27.662 -13.233 1.00 30.27 556 LEU A C 1
ATOM 4308 O O . LEU A 1 556 ? 65.687 27.653 -13.054 1.00 30.27 556 LEU A O 1
ATOM 4312 N N . PRO A 1 557 ? 63.701 28.709 -12.812 1.00 37.03 557 PRO A N 1
ATOM 4313 C CA . PRO A 1 557 ? 62.261 28.704 -12.485 1.00 37.03 557 PRO A CA 1
ATOM 4314 C C . PRO A 1 557 ? 61.404 29.935 -12.899 1.00 37.03 557 PRO A C 1
ATOM 4316 O O . PRO A 1 557 ? 61.915 31.023 -13.142 1.00 37.03 557 PRO A O 1
ATOM 4319 N N . GLY A 1 558 ? 60.077 29.784 -12.760 1.00 24.83 558 GLY A N 1
ATOM 4320 C CA . GLY A 1 558 ? 59.158 30.861 -12.340 1.00 24.83 558 GLY A CA 1
ATOM 4321 C C . GLY A 1 558 ? 58.469 31.695 -13.433 1.00 24.83 558 GLY A C 1
ATOM 4322 O O . GLY A 1 558 ? 59.069 32.027 -14.448 1.00 24.83 558 GLY A O 1
ATOM 4323 N N . GLY A 1 559 ? 57.213 32.085 -13.167 1.00 28.72 559 GLY A N 1
ATOM 4324 C CA . GLY A 1 559 ? 56.443 33.053 -13.964 1.00 28.72 559 GLY A CA 1
ATOM 4325 C C . GLY A 1 559 ? 55.180 32.476 -14.609 1.00 28.72 559 GLY A C 1
ATOM 4326 O O . GLY A 1 559 ? 55.223 31.991 -15.734 1.00 28.72 559 GLY A O 1
ATOM 4327 N N . GLU A 1 560 ? 54.043 32.567 -13.917 1.00 28.88 560 GLU A N 1
ATOM 4328 C CA . GLU A 1 560 ? 52.724 32.357 -14.528 1.00 28.88 560 GLU A CA 1
ATOM 4329 C C . GLU A 1 560 ? 52.282 33.615 -15.293 1.00 28.88 560 GLU A C 1
ATOM 4331 O O . GLU A 1 560 ? 52.502 34.739 -14.837 1.00 28.88 560 GLU A O 1
ATOM 4336 N N . CYS A 1 561 ? 51.563 33.437 -16.402 1.00 26.86 561 CYS A N 1
ATOM 4337 C CA . CYS A 1 561 ? 50.693 34.474 -16.955 1.00 26.86 561 CYS A CA 1
ATOM 4338 C C . CYS A 1 561 ? 49.261 33.939 -16.986 1.00 26.86 561 CYS A C 1
ATOM 4340 O O . CYS A 1 561 ? 48.998 32.898 -17.586 1.00 26.86 561 CYS A O 1
ATOM 4342 N N . ARG A 1 562 ? 48.338 34.654 -16.334 1.00 28.05 562 ARG A N 1
ATOM 4343 C CA . ARG A 1 562 ? 46.901 34.386 -16.447 1.00 28.05 562 ARG A CA 1
ATOM 4344 C C . ARG A 1 562 ? 46.431 34.712 -17.864 1.00 28.05 562 ARG A C 1
ATOM 4346 O O . ARG A 1 562 ? 46.758 35.779 -18.374 1.00 28.05 562 ARG A O 1
ATOM 4353 N N . GLY A 1 563 ? 45.636 33.818 -18.444 1.00 28.56 563 GLY A N 1
ATOM 4354 C CA . GLY A 1 563 ? 44.649 34.179 -19.461 1.00 28.56 563 GLY A CA 1
ATOM 4355 C C . GLY A 1 563 ? 43.332 34.561 -18.784 1.00 28.56 563 GLY A C 1
ATOM 4356 O O . GLY A 1 563 ? 43.063 34.121 -17.664 1.00 28.56 563 GLY A O 1
ATOM 4357 N N . ASP A 1 564 ? 42.549 35.405 -19.444 1.00 26.94 564 ASP A N 1
ATOM 4358 C CA . ASP A 1 564 ? 41.345 36.024 -18.891 1.00 26.94 564 ASP A CA 1
ATOM 4359 C C . ASP A 1 564 ? 40.194 35.040 -18.621 1.00 26.94 564 ASP A C 1
ATOM 4361 O O . ASP A 1 564 ? 39.953 34.103 -19.383 1.00 26.94 564 ASP A O 1
ATOM 4365 N N . SER A 1 565 ? 39.412 35.325 -17.577 1.00 25.91 565 SER A N 1
ATOM 4366 C CA . SER A 1 565 ? 38.040 34.833 -17.432 1.00 25.91 565 SER A CA 1
ATOM 4367 C C . SER A 1 565 ? 37.164 35.896 -16.759 1.00 25.91 565 SER A C 1
ATOM 4369 O O . SER A 1 565 ? 37.396 36.300 -15.620 1.00 25.91 565 SER A O 1
ATOM 4371 N N . VAL A 1 566 ? 36.173 36.382 -17.508 1.00 25.52 566 VAL A N 1
ATOM 4372 C CA . VAL A 1 566 ? 35.169 37.388 -17.124 1.00 25.52 566 VAL A CA 1
ATOM 4373 C C . VAL A 1 566 ? 33.909 37.108 -17.961 1.00 25.52 566 VAL A C 1
ATOM 4375 O O . VAL A 1 566 ? 34.075 36.778 -19.138 1.00 25.52 566 VAL A O 1
ATOM 4378 N N . PRO A 1 567 ? 32.677 37.296 -17.449 1.00 31.89 567 PRO A N 1
ATOM 4379 C CA . PRO A 1 567 ? 32.272 37.555 -16.064 1.00 31.89 567 PRO A CA 1
ATOM 4380 C C . PRO A 1 567 ? 31.600 36.324 -15.425 1.00 31.89 567 PRO A C 1
ATOM 4382 O O . PRO A 1 567 ? 31.381 35.314 -16.087 1.00 31.89 567 PRO A O 1
ATOM 4385 N N . ASP A 1 568 ? 31.180 36.462 -14.167 1.00 24.11 568 ASP A N 1
ATOM 4386 C CA . ASP A 1 568 ? 29.889 35.901 -13.752 1.00 24.11 568 ASP A CA 1
ATOM 4387 C C . ASP A 1 568 ? 29.232 36.855 -12.737 1.00 24.11 568 ASP A C 1
ATOM 4389 O O . ASP A 1 568 ? 29.445 36.775 -11.525 1.00 24.11 568 ASP A O 1
ATOM 4393 N N . GLU A 1 569 ? 28.514 37.853 -13.259 1.00 26.14 569 GLU A N 1
ATOM 4394 C CA . GLU A 1 569 ? 27.601 38.683 -12.474 1.00 26.14 569 GLU A CA 1
ATOM 4395 C C . GLU A 1 569 ? 26.174 38.179 -12.680 1.00 26.14 569 GLU A C 1
ATOM 4397 O O . GLU A 1 569 ? 25.550 38.454 -13.702 1.00 26.14 569 GLU A O 1
ATOM 4402 N N . SER A 1 570 ? 25.601 37.549 -11.658 1.00 24.66 570 SER A N 1
ATOM 4403 C CA . SER A 1 570 ? 24.177 37.730 -11.391 1.00 24.66 570 SER A CA 1
ATOM 4404 C C . SER A 1 570 ? 23.873 37.572 -9.903 1.00 24.66 570 SER A C 1
ATOM 4406 O O . SER A 1 570 ? 24.267 36.609 -9.243 1.00 24.66 570 SER A O 1
ATOM 4408 N N . ARG A 1 571 ? 23.147 38.548 -9.350 1.00 23.64 571 ARG A N 1
ATOM 4409 C CA . ARG A 1 571 ? 22.459 38.392 -8.070 1.00 23.64 571 ARG A CA 1
ATOM 4410 C C . ARG A 1 571 ? 21.138 39.153 -8.090 1.00 23.64 571 ARG A C 1
ATOM 4412 O O . ARG A 1 571 ? 21.107 40.350 -7.835 1.00 23.64 571 ARG A O 1
ATOM 4419 N N . THR A 1 572 ? 20.081 38.410 -8.412 1.00 27.38 572 THR A N 1
ATOM 4420 C CA . THR A 1 572 ? 18.684 38.569 -7.961 1.00 27.38 572 THR A CA 1
ATOM 4421 C C . THR A 1 572 ? 18.266 39.937 -7.396 1.00 27.38 572 THR A C 1
ATOM 4423 O O . THR A 1 572 ? 18.586 40.231 -6.245 1.00 27.38 572 THR A O 1
ATOM 4426 N N . LEU A 1 573 ? 17.449 40.676 -8.152 1.00 25.95 573 LEU A N 1
ATOM 4427 C CA . LEU A 1 573 ? 16.453 41.685 -7.738 1.00 25.95 573 LEU A CA 1
ATOM 4428 C C . LEU A 1 573 ? 15.612 41.996 -9.005 1.00 25.95 573 LEU A C 1
ATOM 4430 O O . LEU A 1 573 ? 16.219 42.136 -10.062 1.00 25.95 573 LEU A O 1
ATOM 4434 N N . SER A 1 574 ? 14.290 42.201 -9.029 1.00 24.17 574 SER A N 1
ATOM 4435 C CA . SER A 1 574 ? 13.148 41.768 -8.191 1.00 24.17 574 SER A CA 1
ATOM 4436 C C . SER A 1 574 ? 11.880 42.467 -8.724 1.00 24.17 574 SER A C 1
ATOM 4438 O O . SER A 1 574 ? 11.942 43.688 -8.834 1.00 24.17 574 SER A O 1
ATOM 4440 N N . LYS A 1 575 ? 10.783 41.727 -8.959 1.00 21.66 575 LYS A N 1
ATOM 4441 C CA . LYS A 1 575 ? 9.355 42.131 -9.081 1.00 21.66 575 LYS A CA 1
ATOM 4442 C C . LYS A 1 575 ? 8.946 43.506 -9.655 1.00 21.66 575 LYS A C 1
ATOM 4444 O O . LYS A 1 575 ? 9.356 44.549 -9.150 1.00 21.66 575 LYS A O 1
ATOM 4449 N N . SER A 1 576 ? 7.861 43.459 -10.442 1.00 27.38 576 SER A N 1
ATOM 4450 C CA . SER A 1 576 ? 6.815 44.502 -10.584 1.00 27.38 576 SER A CA 1
ATOM 4451 C C . SER A 1 576 ? 7.216 45.804 -11.328 1.00 27.38 576 SER A C 1
ATOM 4453 O O . SER A 1 576 ? 8.374 46.210 -11.330 1.00 27.38 576 SER A O 1
ATOM 4455 N N . GLU A 1 577 ? 6.321 46.530 -12.011 1.00 26.78 577 GLU A N 1
ATOM 4456 C CA . GLU A 1 577 ? 4.852 46.417 -12.099 1.00 26.78 577 GLU A CA 1
ATOM 4457 C C . GLU A 1 577 ? 4.318 47.082 -13.402 1.00 26.78 577 GLU A C 1
ATOM 4459 O O . GLU A 1 577 ? 5.042 47.809 -14.086 1.00 26.78 577 GLU A O 1
ATOM 4464 N N . PHE A 1 578 ? 3.012 46.927 -13.657 1.00 23.98 578 PHE A N 1
ATOM 4465 C CA . PHE A 1 578 ? 2.141 47.705 -14.566 1.00 23.98 578 PHE A CA 1
ATOM 4466 C C . PHE A 1 578 ? 2.116 47.438 -16.090 1.00 23.98 578 PHE A C 1
ATOM 4468 O O . PHE A 1 578 ? 2.832 48.022 -16.904 1.00 23.98 578 PHE A O 1
ATOM 4475 N N . LEU A 1 579 ? 1.079 46.682 -16.474 1.00 24.34 579 LEU A N 1
ATOM 4476 C CA . LEU A 1 579 ? 0.391 46.717 -17.771 1.00 24.34 579 LEU A CA 1
ATOM 4477 C C . LEU A 1 579 ? -0.431 48.010 -17.987 1.00 24.34 579 LEU A C 1
ATOM 4479 O O . LEU A 1 579 ? -0.936 48.611 -17.041 1.00 24.34 579 LEU A O 1
ATOM 4483 N N . GLY A 1 580 ? -0.697 48.341 -19.258 1.00 24.38 580 GLY A N 1
ATOM 4484 C CA . GLY A 1 580 ? -1.697 49.336 -19.686 1.00 24.38 580 GLY A CA 1
ATOM 4485 C C . GLY A 1 580 ? -1.085 50.574 -20.367 1.00 24.38 580 GLY A C 1
ATOM 4486 O O . GLY A 1 580 ? -0.104 51.122 -19.888 1.00 24.38 580 GLY A O 1
ATOM 4487 N N . HIS A 1 581 ? -1.600 51.089 -21.489 1.00 24.38 581 HIS A N 1
ATOM 4488 C CA . HIS A 1 581 ? -2.873 50.818 -22.173 1.00 24.38 581 HIS A CA 1
ATOM 4489 C C . HIS A 1 581 ? -2.709 50.884 -23.705 1.00 24.38 581 HIS A C 1
ATOM 4491 O O . HIS A 1 581 ? -1.872 51.634 -24.206 1.00 24.38 581 HIS A O 1
ATOM 4497 N N . LEU A 1 582 ? -3.548 50.152 -24.447 1.00 28.20 582 LEU A N 1
ATOM 4498 C CA . LEU A 1 582 ? -3.688 50.295 -25.903 1.00 28.20 582 LEU A CA 1
ATOM 4499 C C . LEU A 1 582 ? -4.737 51.359 -26.287 1.00 28.20 582 LEU A C 1
ATOM 4501 O O . LEU A 1 582 ? -5.727 51.552 -25.582 1.00 28.20 582 LEU A O 1
ATOM 4505 N N . ASP A 1 583 ? -4.494 51.974 -27.446 1.00 29.16 583 ASP A N 1
ATOM 4506 C CA . ASP A 1 583 ? -5.413 52.651 -28.374 1.00 29.16 583 ASP A CA 1
ATOM 4507 C C . ASP A 1 583 ? -6.391 53.741 -27.884 1.00 29.16 583 ASP A C 1
ATOM 4509 O O . ASP A 1 583 ? -7.544 53.507 -27.525 1.00 29.16 583 ASP A O 1
ATOM 4513 N N . SER A 1 584 ? -5.994 54.998 -28.104 1.00 22.98 584 SER A N 1
ATOM 4514 C CA . SER A 1 584 ? -6.774 55.990 -28.883 1.00 22.98 584 SER A CA 1
ATOM 4515 C C . SER A 1 584 ? -5.840 57.160 -29.250 1.00 22.98 584 SER A C 1
ATOM 4517 O O . SER A 1 584 ? -5.203 57.734 -28.379 1.00 22.98 584 SER A O 1
ATOM 4519 N N . ALA A 1 585 ? -5.516 57.403 -30.524 1.00 27.83 585 ALA A N 1
ATOM 4520 C CA . ALA A 1 585 ? -6.343 57.996 -31.586 1.00 27.83 585 ALA A CA 1
ATOM 4521 C C . ALA A 1 585 ? -6.506 59.526 -31.450 1.00 27.83 585 ALA A C 1
ATOM 4523 O O . ALA A 1 585 ? -6.751 60.026 -30.360 1.00 27.83 585 ALA A O 1
ATOM 4524 N N . TRP A 1 586 ? -6.473 60.227 -32.597 1.00 22.95 586 TRP A N 1
ATOM 4525 C CA . TRP A 1 586 ? -6.391 61.697 -32.751 1.00 22.95 586 TRP A CA 1
ATOM 4526 C C . TRP A 1 586 ? -5.050 62.294 -32.262 1.00 22.95 586 TRP A C 1
ATOM 4528 O O . TRP A 1 586 ? -4.468 61.803 -31.309 1.00 22.95 586 TRP A O 1
ATOM 4538 N N . ALA A 1 587 ? -4.501 63.401 -32.763 1.00 25.62 587 ALA A N 1
ATOM 4539 C CA . ALA A 1 587 ? -4.477 64.137 -34.036 1.00 25.62 587 ALA A CA 1
ATOM 4540 C C . ALA A 1 587 ? -3.819 65.507 -33.715 1.00 25.62 587 ALA A C 1
ATOM 4542 O O . ALA A 1 587 ? -3.907 65.960 -32.580 1.00 25.62 587 ALA A O 1
ATOM 4543 N N . LEU A 1 588 ? -3.278 66.193 -34.732 1.00 25.17 588 LEU A N 1
ATOM 4544 C CA . LEU A 1 588 ? -2.874 67.617 -34.733 1.00 25.17 588 LEU A CA 1
ATOM 4545 C C . LEU A 1 588 ? -1.596 68.065 -33.967 1.00 25.17 588 LEU A C 1
ATOM 4547 O O . LEU A 1 588 ? -1.420 67.868 -32.775 1.00 25.17 588 LEU A O 1
ATOM 4551 N N . GLU A 1 589 ? -0.781 68.801 -34.734 1.00 24.75 589 GLU A N 1
ATOM 4552 C CA . GLU A 1 589 ? -0.130 70.089 -34.411 1.00 24.75 589 GLU A CA 1
ATOM 4553 C C . GLU A 1 589 ? 1.087 70.244 -33.456 1.00 24.75 589 GLU A C 1
ATOM 4555 O O . GLU A 1 589 ? 1.025 70.148 -32.240 1.00 24.75 589 GLU A O 1
ATOM 4560 N N . ALA A 1 590 ? 2.165 70.740 -34.087 1.00 25.41 590 ALA A N 1
ATOM 4561 C CA . ALA A 1 590 ? 2.840 72.016 -33.788 1.00 25.41 590 ALA A CA 1
ATOM 4562 C C . ALA A 1 590 ? 3.802 72.190 -32.578 1.00 25.41 590 ALA A C 1
ATOM 4564 O O . ALA A 1 590 ? 3.417 72.621 -31.501 1.00 25.41 590 ALA A O 1
ATOM 4565 N N . SER A 1 591 ? 5.095 72.242 -32.942 1.00 24.80 591 SER A N 1
ATOM 4566 C CA . SER A 1 591 ? 5.938 73.461 -32.844 1.00 24.80 591 SER A CA 1
ATOM 4567 C C . SER A 1 591 ? 6.606 73.885 -31.513 1.00 24.80 591 SER A C 1
ATOM 4569 O O . SER A 1 591 ? 6.147 73.627 -30.413 1.00 24.80 591 SER A O 1
ATOM 4571 N N . ALA A 1 592 ? 7.685 74.663 -31.695 1.00 26.47 592 ALA A N 1
ATOM 4572 C CA . ALA A 1 592 ? 8.283 75.651 -30.783 1.00 26.47 592 ALA A CA 1
ATOM 4573 C C . ALA A 1 592 ? 8.973 75.207 -29.464 1.00 26.47 592 ALA A C 1
ATOM 4575 O O . ALA A 1 592 ? 8.392 75.193 -28.390 1.00 26.47 592 ALA A O 1
ATOM 4576 N N . ALA A 1 593 ? 10.299 75.038 -29.569 1.00 25.94 593 ALA A N 1
ATOM 4577 C CA . ALA A 1 593 ? 11.338 75.831 -28.879 1.00 25.94 593 ALA A CA 1
ATOM 4578 C C . ALA A 1 593 ? 11.187 76.244 -27.389 1.00 25.94 593 ALA A C 1
ATOM 4580 O O . ALA A 1 593 ? 10.270 76.967 -27.015 1.00 25.94 593 ALA A O 1
ATOM 4581 N N . GLY A 1 594 ? 12.241 76.007 -26.587 1.00 25.44 594 GLY A N 1
ATOM 4582 C CA . GLY A 1 594 ? 12.411 76.699 -25.298 1.00 25.44 594 GLY A CA 1
ATOM 4583 C C . GLY A 1 594 ? 13.558 76.216 -24.398 1.00 25.44 594 GLY A C 1
ATOM 4584 O O . GLY A 1 594 ? 13.383 75.311 -23.593 1.00 25.44 594 GLY A O 1
ATOM 4585 N N . GLY A 1 595 ? 14.708 76.892 -24.454 1.00 24.22 595 GLY A N 1
ATOM 4586 C CA . GLY A 1 595 ? 15.583 77.091 -23.281 1.00 24.22 595 GLY A CA 1
ATOM 4587 C C . GLY A 1 595 ? 15.636 78.594 -22.948 1.00 24.22 595 GLY A C 1
ATOM 4588 O O . GLY A 1 595 ? 14.897 79.350 -23.583 1.00 24.22 595 GLY A O 1
ATOM 4589 N N . PRO A 1 596 ? 16.531 79.093 -22.067 1.00 49.50 596 PRO A N 1
ATOM 4590 C CA . PRO A 1 596 ? 17.470 78.407 -21.166 1.00 49.50 596 PRO A CA 1
ATOM 4591 C C . PRO A 1 596 ? 17.310 78.852 -19.680 1.00 49.50 596 PRO A C 1
ATOM 4593 O O . PRO A 1 596 ? 16.458 79.679 -19.365 1.00 49.50 596 PRO A O 1
ATOM 4596 N N . GLY A 1 597 ? 18.167 78.386 -18.753 1.00 26.81 597 GLY A N 1
ATOM 4597 C CA . GLY A 1 597 ? 18.123 78.838 -17.345 1.00 26.81 597 GLY A CA 1
ATOM 4598 C C . GLY A 1 597 ? 19.416 78.659 -16.529 1.00 26.81 597 GLY A C 1
ATOM 4599 O O . GLY A 1 597 ? 19.744 77.561 -16.098 1.00 26.81 597 GLY A O 1
ATOM 4600 N N . TYR A 1 598 ? 20.129 79.758 -16.253 1.00 26.38 598 TYR A N 1
ATOM 4601 C CA . TYR A 1 598 ? 21.295 79.820 -15.347 1.00 26.38 598 TYR A CA 1
ATOM 4602 C C . TYR A 1 598 ? 20.878 80.252 -13.924 1.00 26.38 598 TYR A C 1
ATOM 4604 O O . TYR A 1 598 ? 20.235 81.296 -13.810 1.00 26.38 598 TYR A O 1
ATOM 4612 N N . ARG A 1 599 ? 21.387 79.598 -12.854 1.00 27.45 599 ARG A N 1
ATOM 4613 C CA . ARG A 1 599 ? 22.211 80.229 -11.772 1.00 27.45 599 ARG A CA 1
ATOM 4614 C C . ARG A 1 599 ? 22.417 79.381 -10.494 1.00 27.45 599 ARG A C 1
ATOM 4616 O O . ARG A 1 599 ? 21.496 79.151 -9.729 1.00 27.45 599 ARG A O 1
ATOM 4623 N N . SER A 1 600 ? 23.694 79.111 -10.203 1.00 26.59 600 SER A N 1
ATOM 4624 C CA . SER A 1 600 ? 24.416 79.373 -8.933 1.00 26.59 600 SER A CA 1
ATOM 4625 C C . SER A 1 600 ? 23.669 79.401 -7.580 1.00 26.59 600 SER A C 1
ATOM 4627 O O . SER A 1 600 ? 22.896 80.327 -7.328 1.00 26.59 600 SER A O 1
ATOM 4629 N N . ARG A 1 601 ? 24.147 78.581 -6.619 1.00 26.61 601 ARG A N 1
ATOM 4630 C CA . ARG A 1 601 ? 24.687 79.071 -5.322 1.00 26.61 601 ARG A CA 1
ATOM 4631 C C . ARG A 1 601 ? 25.597 78.052 -4.594 1.00 26.61 601 ARG A C 1
ATOM 4633 O O . ARG A 1 601 ? 25.351 76.855 -4.606 1.00 26.61 601 ARG A O 1
ATOM 4640 N N . LYS A 1 602 ? 26.651 78.580 -3.956 1.00 26.48 602 LYS A N 1
ATOM 4641 C CA . LYS A 1 602 ? 27.533 78.002 -2.898 1.00 26.48 602 LYS A CA 1
ATOM 4642 C C . LYS A 1 602 ? 27.120 78.652 -1.533 1.00 26.48 602 LYS A C 1
ATOM 4644 O O . LYS A 1 602 ? 26.275 79.550 -1.639 1.00 26.48 602 LYS A O 1
ATOM 4649 N N . PRO A 1 603 ? 27.649 78.343 -0.305 1.00 40.56 603 PRO A N 1
ATOM 4650 C CA . PRO A 1 603 ? 29.065 78.006 0.012 1.00 40.56 603 PRO A CA 1
ATOM 4651 C C . PRO A 1 603 ? 29.394 77.187 1.313 1.00 40.56 603 PRO A C 1
ATOM 4653 O O . PRO A 1 603 ? 28.498 76.772 2.032 1.00 40.56 603 PRO A O 1
ATOM 4656 N N . ALA A 1 604 ? 30.708 77.123 1.645 1.00 28.58 604 ALA A N 1
ATOM 4657 C CA . ALA A 1 604 ? 31.321 77.112 3.006 1.00 28.58 604 ALA A CA 1
ATOM 4658 C C . ALA A 1 604 ? 31.214 75.832 3.889 1.00 28.58 604 ALA A C 1
ATOM 4660 O O . ALA A 1 604 ? 30.252 75.093 3.751 1.00 28.58 604 ALA A O 1
ATOM 4661 N N . MET A 1 605 ? 32.120 75.488 4.835 1.00 29.73 605 MET A N 1
ATOM 4662 C CA . MET A 1 605 ? 33.464 75.945 5.328 1.00 29.73 605 MET A CA 1
ATOM 4663 C C . MET A 1 605 ? 34.027 74.836 6.288 1.00 29.73 605 MET A C 1
ATOM 4665 O O . MET A 1 605 ? 33.287 73.895 6.545 1.00 29.73 605 MET A O 1
ATOM 4669 N N . PHE A 1 606 ? 35.241 74.787 6.884 1.00 26.55 606 PHE A N 1
ATOM 4670 C CA . PHE A 1 606 ? 36.483 75.604 6.969 1.00 26.55 606 PHE A CA 1
ATOM 4671 C C . PHE A 1 606 ? 37.692 74.652 7.276 1.00 26.55 606 PHE A C 1
ATOM 4673 O O . PHE A 1 606 ? 37.474 73.519 7.693 1.00 26.55 606 PHE A O 1
ATOM 4680 N N . CYS A 1 607 ? 38.951 75.107 7.153 1.00 24.84 607 CYS A N 1
ATOM 4681 C CA . CYS A 1 607 ? 40.176 74.430 7.667 1.00 24.84 607 CYS A CA 1
ATOM 4682 C C . CYS A 1 607 ? 40.661 75.010 9.028 1.00 24.84 607 CYS A C 1
ATOM 4684 O O . CYS A 1 607 ? 40.046 75.960 9.518 1.00 24.84 607 CYS A O 1
ATOM 4686 N N . PRO A 1 608 ? 41.760 74.500 9.638 1.00 44.03 608 PRO A N 1
ATOM 4687 C CA . PRO A 1 608 ? 43.090 75.178 9.571 1.00 44.03 608 PRO A CA 1
ATOM 4688 C C . PRO A 1 608 ? 44.279 74.199 9.312 1.00 44.03 608 PRO A C 1
ATOM 4690 O O . PRO A 1 608 ? 44.201 73.052 9.728 1.00 44.03 608 PRO A O 1
ATOM 4693 N N . SER A 1 609 ? 45.314 74.479 8.491 1.00 29.84 609 SER A N 1
ATOM 4694 C CA . SER A 1 609 ? 46.444 75.465 8.551 1.00 29.84 609 SER A CA 1
ATOM 4695 C C . SER A 1 609 ? 47.613 75.013 9.472 1.00 29.84 609 SER A C 1
ATOM 4697 O O . SER A 1 609 ? 47.347 74.388 10.489 1.00 29.84 609 SER A O 1
ATOM 4699 N N . LEU A 1 610 ? 48.924 75.155 9.170 1.00 29.55 610 LEU A N 1
ATOM 4700 C CA . LEU A 1 610 ? 49.776 76.269 8.663 1.00 29.55 610 LEU A CA 1
ATOM 4701 C C . LEU A 1 610 ? 50.997 75.722 7.836 1.00 29.55 610 LEU A C 1
ATOM 4703 O O . LEU A 1 610 ? 51.486 74.658 8.184 1.00 29.55 610 LEU A O 1
ATOM 4707 N N . ARG A 1 611 ? 51.416 76.260 6.661 1.00 28.56 611 ARG A N 1
ATOM 4708 C CA . ARG A 1 611 ? 52.266 77.461 6.315 1.00 28.56 611 ARG A CA 1
ATOM 4709 C C . ARG A 1 611 ? 53.807 77.293 6.501 1.00 28.56 611 ARG A C 1
ATOM 4711 O O . ARG A 1 611 ? 54.168 76.551 7.405 1.00 28.56 611 ARG A O 1
ATOM 4718 N N . PRO A 1 612 ? 54.703 78.069 5.813 1.00 41.44 612 PRO A N 1
ATOM 4719 C CA . PRO A 1 612 ? 54.520 78.997 4.660 1.00 41.44 612 PRO A CA 1
ATOM 4720 C C . PRO A 1 612 ? 55.619 79.002 3.534 1.00 41.44 612 PRO A C 1
ATOM 4722 O O . PRO A 1 612 ? 56.749 78.606 3.774 1.00 41.44 612 PRO A O 1
ATOM 4725 N N . GLN A 1 613 ? 55.313 79.666 2.393 1.00 26.22 613 GLN A N 1
ATOM 4726 C CA . GLN A 1 613 ? 56.243 80.354 1.437 1.00 26.22 613 GLN A CA 1
ATOM 4727 C C . GLN A 1 613 ? 57.258 79.492 0.625 1.00 26.22 613 GLN A C 1
ATOM 4729 O O . GLN A 1 613 ? 57.589 78.389 1.026 1.00 26.22 613 GLN A O 1
ATOM 4734 N N . LEU A 1 614 ? 57.760 79.883 -0.565 1.00 29.47 614 LEU A N 1
ATOM 4735 C CA . LEU A 1 614 ? 57.740 81.151 -1.339 1.00 29.47 614 LEU A CA 1
ATOM 4736 C C . LEU A 1 614 ? 57.296 80.963 -2.819 1.00 29.47 614 LEU A C 1
ATOM 4738 O O . LEU A 1 614 ? 57.301 79.856 -3.342 1.00 29.47 614 LEU A O 1
ATOM 4742 N N . MET A 1 615 ? 56.996 82.073 -3.513 1.00 27.23 615 MET A N 1
ATOM 4743 C CA . MET A 1 615 ? 57.015 82.189 -4.988 1.00 27.23 615 MET A CA 1
ATOM 4744 C C . MET A 1 615 ? 58.336 82.823 -5.456 1.00 27.23 615 MET A C 1
ATOM 4746 O O . MET A 1 615 ? 58.771 83.760 -4.797 1.00 27.23 615 MET A O 1
ATOM 4750 N N . VAL A 1 616 ? 58.854 82.432 -6.630 1.00 29.77 616 VAL A N 1
ATOM 4751 C CA . VAL A 1 616 ? 59.380 83.301 -7.721 1.00 29.77 616 VAL A CA 1
ATOM 4752 C C . VAL A 1 616 ? 59.377 82.469 -9.026 1.00 29.77 616 VAL A C 1
ATOM 4754 O O . VAL A 1 616 ? 59.442 81.244 -8.976 1.00 29.77 616 VAL A O 1
ATOM 4757 N N . SER A 1 617 ? 59.239 83.124 -10.186 1.00 28.53 617 SER A N 1
ATOM 4758 C CA . SER A 1 617 ? 59.233 82.499 -11.522 1.00 28.53 617 SER A CA 1
ATOM 4759 C C . SER A 1 617 ? 60.641 82.154 -12.036 1.00 28.53 617 SER A C 1
ATOM 4761 O O . SER A 1 617 ? 61.586 82.892 -11.762 1.00 28.53 617 SER A O 1
ATOM 4763 N N . ALA A 1 618 ? 60.764 81.101 -12.850 1.00 30.80 618 ALA A N 1
ATOM 4764 C CA . ALA A 1 618 ? 61.957 80.787 -13.643 1.00 30.80 618 ALA A CA 1
ATOM 4765 C C . ALA A 1 618 ? 61.558 80.461 -15.097 1.00 30.80 618 ALA A C 1
ATOM 4767 O O . ALA A 1 618 ? 60.486 79.909 -15.344 1.00 30.80 618 ALA A O 1
ATOM 4768 N N . ALA A 1 619 ? 62.391 80.875 -16.054 1.00 35.16 619 ALA A N 1
ATOM 4769 C CA . ALA A 1 619 ? 62.048 80.936 -17.475 1.00 35.16 619 ALA A CA 1
ATOM 4770 C C . ALA A 1 619 ? 62.001 79.569 -18.186 1.00 35.16 619 ALA A C 1
ATOM 4772 O O . ALA A 1 619 ? 62.635 78.604 -17.767 1.00 35.16 619 ALA A O 1
ATOM 4773 N N . VAL A 1 620 ? 61.305 79.533 -19.327 1.00 37.66 620 VAL A N 1
ATOM 4774 C CA . VAL A 1 620 ? 61.371 78.423 -20.290 1.00 37.66 620 VAL A CA 1
ATOM 4775 C C . VAL A 1 620 ? 62.757 78.398 -20.936 1.00 37.66 620 VAL A C 1
ATOM 4777 O O . VAL A 1 620 ? 63.105 79.303 -21.693 1.00 37.66 620 VAL A O 1
ATOM 4780 N N . THR A 1 621 ? 63.529 77.346 -20.680 1.00 38.59 621 THR A N 1
ATOM 4781 C CA . THR A 1 621 ? 64.759 77.031 -21.416 1.00 38.59 621 THR A CA 1
ATOM 4782 C C . THR A 1 621 ? 64.449 76.047 -22.541 1.00 38.59 621 THR A C 1
ATOM 4784 O O . THR A 1 621 ? 64.037 74.919 -22.277 1.00 38.59 621 THR A O 1
ATOM 4787 N N . MET A 1 622 ? 64.662 76.449 -23.796 1.00 43.28 622 MET A N 1
ATOM 4788 C CA . MET A 1 622 ? 64.688 75.505 -24.916 1.00 43.28 622 MET A CA 1
ATOM 4789 C C . MET A 1 622 ? 65.996 74.711 -24.880 1.00 43.28 622 MET A C 1
ATOM 4791 O O . MET A 1 622 ? 67.054 75.261 -25.182 1.00 43.28 622 MET A O 1
ATOM 4795 N N . GLU A 1 623 ? 65.931 73.421 -24.557 1.00 43.06 623 GLU A N 1
ATOM 4796 C CA . GLU A 1 623 ? 67.041 72.509 -24.840 1.00 43.06 623 GLU A CA 1
ATOM 4797 C C . GLU A 1 623 ? 67.094 72.224 -26.346 1.00 43.06 623 GLU A C 1
ATOM 4799 O O . GLU A 1 623 ? 66.144 71.709 -26.939 1.00 43.06 623 GLU A O 1
ATOM 4804 N N . ILE A 1 624 ? 68.211 72.581 -26.981 1.00 54.25 624 ILE A N 1
ATOM 4805 C CA . ILE A 1 624 ? 68.448 72.327 -28.405 1.00 54.25 624 ILE A CA 1
ATOM 4806 C C . ILE A 1 624 ? 68.991 70.902 -28.550 1.00 54.25 624 ILE A C 1
ATOM 4808 O O . ILE A 1 624 ? 70.178 70.649 -28.347 1.00 54.25 624 ILE A O 1
ATOM 4812 N N . VAL A 1 625 ? 68.111 69.963 -28.897 1.00 50.88 625 VAL A N 1
ATOM 4813 C CA . VAL A 1 625 ? 68.459 68.547 -29.087 1.00 50.88 625 VAL A CA 1
ATOM 4814 C C . VAL A 1 625 ? 68.649 68.245 -30.574 1.00 50.88 625 VAL A C 1
ATOM 4816 O O . VAL A 1 625 ? 67.683 68.178 -31.333 1.00 50.88 625 VAL A O 1
ATOM 4819 N N . TYR A 1 626 ? 69.896 68.023 -30.995 1.00 55.19 626 TYR A N 1
ATOM 4820 C CA . TYR A 1 626 ? 70.213 67.596 -32.361 1.00 55.19 626 TYR A CA 1
ATOM 4821 C C . TYR A 1 626 ? 70.123 66.070 -32.501 1.00 55.19 626 TYR A C 1
ATOM 4823 O O . TYR A 1 626 ? 70.812 65.331 -31.795 1.00 55.19 626 TYR A O 1
ATOM 4831 N N . VAL A 1 627 ? 69.282 65.581 -33.418 1.00 50.62 627 VAL A N 1
ATOM 4832 C CA . VAL A 1 627 ? 68.964 64.147 -33.545 1.00 50.62 627 VAL A CA 1
ATOM 4833 C C . VAL A 1 627 ? 69.583 63.551 -34.810 1.00 50.62 627 VAL A C 1
ATOM 4835 O O . VAL A 1 627 ? 69.091 63.743 -35.920 1.00 50.62 627 VAL A O 1
ATOM 4838 N N . TYR A 1 628 ? 70.638 62.752 -34.637 1.00 60.12 628 TYR A N 1
ATOM 4839 C CA . TYR A 1 628 ? 71.268 62.008 -35.730 1.00 60.12 628 TYR A CA 1
ATOM 4840 C C . TYR A 1 628 ? 70.387 60.842 -36.208 1.00 60.12 628 TYR A C 1
ATOM 4842 O O . TYR A 1 628 ? 70.191 59.857 -35.495 1.00 60.12 628 TYR A O 1
ATOM 4850 N N . LEU A 1 629 ? 69.911 60.911 -37.454 1.00 56.22 629 LEU A N 1
ATOM 4851 C CA . LEU A 1 629 ? 69.122 59.855 -38.098 1.00 56.22 629 LEU A CA 1
ATOM 4852 C C . LEU A 1 629 ? 69.969 59.068 -39.113 1.00 56.22 629 LEU A C 1
ATOM 4854 O O . LEU A 1 629 ? 70.438 59.620 -40.106 1.00 56.22 629 LEU A O 1
ATOM 4858 N N . LYS A 1 630 ? 70.120 57.753 -38.900 1.00 59.09 630 LYS A N 1
ATOM 4859 C CA . LYS A 1 630 ? 70.798 56.818 -39.821 1.00 59.09 630 LYS A CA 1
ATOM 4860 C C . LYS A 1 630 ? 69.839 55.706 -40.249 1.00 59.09 630 LYS A C 1
ATOM 4862 O O . LYS A 1 630 ? 69.095 55.182 -39.420 1.00 59.09 630 LYS A O 1
ATOM 4867 N N . LYS A 1 631 ? 69.847 55.303 -41.525 1.00 68.25 631 LYS A N 1
ATOM 4868 C CA . LYS A 1 631 ? 68.934 54.254 -42.015 1.00 68.25 631 LYS A CA 1
ATOM 4869 C C . LYS A 1 631 ? 69.364 52.877 -41.505 1.00 68.25 631 LYS A C 1
ATOM 4871 O O . LYS A 1 631 ? 70.545 52.538 -41.522 1.00 68.25 631 LYS A O 1
ATOM 4876 N N . ARG A 1 632 ? 68.398 52.035 -41.118 1.00 63.34 632 ARG A N 1
ATOM 4877 C CA . ARG A 1 632 ? 68.648 50.687 -40.560 1.00 63.34 632 ARG A CA 1
ATOM 4878 C C . ARG A 1 632 ? 69.454 49.772 -41.502 1.00 63.34 632 ARG A C 1
ATOM 4880 O O . ARG A 1 632 ? 70.202 48.924 -41.033 1.00 63.34 632 ARG A O 1
ATOM 4887 N N . SER A 1 633 ? 69.374 49.999 -42.815 1.00 68.44 633 SER A N 1
ATOM 4888 C CA . SER A 1 633 ? 70.165 49.343 -43.875 1.00 68.44 633 SER A CA 1
ATOM 4889 C C . SER A 1 633 ? 71.658 49.726 -43.920 1.00 68.44 633 SER A C 1
ATOM 4891 O O . SER A 1 633 ? 72.408 49.220 -44.756 1.00 68.44 633 SER A O 1
ATOM 4893 N N . GLU A 1 634 ? 72.097 50.659 -43.073 1.00 66.44 634 GLU A N 1
ATOM 4894 C CA . GLU A 1 634 ? 73.470 51.186 -43.007 1.00 66.44 634 GLU A CA 1
ATOM 4895 C C . GLU A 1 634 ? 74.133 50.906 -41.644 1.00 66.44 634 GLU A C 1
ATOM 4897 O O . GLU A 1 634 ? 75.245 51.367 -41.364 1.00 66.44 634 GLU A O 1
ATOM 4902 N N . PHE A 1 635 ? 73.456 50.150 -40.778 1.00 67.12 635 PHE A N 1
ATOM 4903 C CA . PHE A 1 635 ? 74.010 49.644 -39.527 1.00 67.12 635 PHE A CA 1
ATOM 4904 C C . PHE A 1 635 ? 74.961 48.482 -39.865 1.00 67.12 635 PHE A C 1
ATOM 4906 O O . PHE A 1 635 ? 74.661 47.662 -40.728 1.00 67.12 635 PHE A O 1
ATOM 4913 N N . GLY A 1 636 ? 76.144 48.447 -39.246 1.00 69.50 636 GLY A N 1
ATOM 4914 C CA . GLY A 1 636 ? 77.191 47.462 -39.558 1.00 69.50 636 GLY A CA 1
ATOM 4915 C C . GLY A 1 636 ? 78.054 47.760 -40.797 1.00 69.50 636 GLY A C 1
ATOM 4916 O O . GLY A 1 636 ? 79.059 47.085 -40.996 1.00 69.50 636 GLY A O 1
ATOM 4917 N N . LYS A 1 637 ? 77.743 48.787 -41.606 1.00 68.94 637 LYS A N 1
ATOM 4918 C CA . LYS A 1 637 ? 78.692 49.297 -42.617 1.00 68.94 637 LYS A CA 1
ATOM 4919 C C . LYS A 1 637 ? 79.792 50.120 -41.942 1.00 68.94 637 LYS A C 1
ATOM 4921 O O . LYS A 1 637 ? 79.489 50.954 -41.087 1.00 68.94 637 LYS A O 1
ATOM 4926 N N . GLN A 1 638 ? 81.042 49.918 -42.360 1.00 64.38 638 GLN A N 1
ATOM 4927 C CA . GLN A 1 638 ? 82.195 50.662 -41.851 1.00 64.38 638 GLN A CA 1
ATOM 4928 C C . GLN A 1 638 ? 82.062 52.161 -42.162 1.00 64.38 638 GLN A C 1
ATOM 4930 O O . GLN A 1 638 ? 81.739 52.549 -43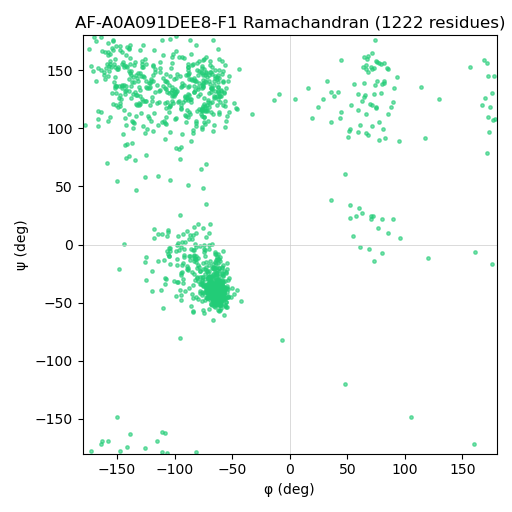.285 1.00 64.38 638 GLN A O 1
ATOM 4935 N N . CYS A 1 639 ? 82.283 53.002 -41.152 1.00 66.69 639 CYS A N 1
ATOM 4936 C CA . CYS A 1 639 ? 82.198 54.451 -41.287 1.00 66.69 639 CYS A CA 1
ATOM 4937 C C . CYS A 1 639 ? 83.473 55.000 -41.940 1.00 66.69 639 CYS A C 1
ATOM 4939 O O . CYS A 1 639 ? 84.546 54.929 -41.344 1.00 66.69 639 CYS A O 1
ATOM 4941 N N . ASN A 1 640 ? 83.345 55.597 -43.127 1.00 57.97 640 ASN A N 1
ATOM 4942 C CA . ASN A 1 640 ? 84.368 56.505 -43.640 1.00 57.97 640 ASN A CA 1
ATOM 4943 C C . ASN A 1 640 ? 84.231 57.840 -42.907 1.00 57.97 640 ASN A C 1
ATOM 4945 O O . ASN A 1 640 ? 83.255 58.561 -43.112 1.00 57.97 640 ASN A O 1
ATOM 4949 N N . PHE A 1 641 ? 85.209 58.160 -42.065 1.00 59.41 641 PHE A N 1
ATOM 4950 C CA . PHE A 1 641 ? 85.372 59.503 -41.526 1.00 59.41 641 PHE A CA 1
ATOM 4951 C C . PHE A 1 641 ? 86.051 60.372 -42.591 1.00 59.41 641 PHE A C 1
ATOM 4953 O O . PHE A 1 641 ? 87.072 59.986 -43.158 1.00 59.41 641 PHE A O 1
ATOM 4960 N N . SER A 1 642 ? 85.458 61.522 -42.888 1.00 64.31 642 SER A N 1
ATOM 4961 C CA . SER A 1 642 ? 85.998 62.529 -43.801 1.00 64.31 642 SER A CA 1
ATOM 4962 C C . SER A 1 642 ? 85.559 63.888 -43.288 1.00 64.31 642 SER A C 1
ATOM 4964 O O . SER A 1 642 ? 84.359 64.071 -43.062 1.00 64.31 642 SER A O 1
ATOM 4966 N N . ASP A 1 643 ? 86.496 64.814 -43.124 1.00 61.88 643 ASP A N 1
ATOM 4967 C CA . ASP A 1 643 ? 86.201 66.134 -42.577 1.00 61.88 643 ASP A CA 1
ATOM 4968 C C . ASP A 1 643 ? 85.203 66.870 -43.477 1.00 61.88 643 ASP A C 1
ATOM 4970 O O . ASP A 1 643 ? 85.486 67.190 -44.635 1.00 61.88 643 ASP A O 1
ATOM 4974 N N . ARG A 1 644 ? 84.004 67.112 -42.945 1.00 53.31 644 ARG A N 1
ATOM 4975 C CA . ARG A 1 644 ? 83.047 68.041 -43.545 1.00 53.31 644 ARG A CA 1
ATOM 4976 C C . ARG A 1 644 ? 83.314 69.441 -42.991 1.00 53.31 644 ARG A C 1
ATOM 4978 O O . ARG A 1 644 ? 83.672 69.552 -41.817 1.00 53.31 644 ARG A O 1
ATOM 4985 N N . PRO A 1 645 ? 83.122 70.506 -43.790 1.00 62.44 645 PRO A N 1
ATOM 4986 C CA . PRO A 1 645 ? 83.015 71.846 -43.228 1.00 62.44 645 PRO A CA 1
ATOM 4987 C C . PRO A 1 645 ? 81.854 71.883 -42.223 1.00 62.44 645 PRO A C 1
ATOM 4989 O O . PRO A 1 645 ? 80.885 71.138 -42.369 1.00 62.44 645 PRO A O 1
ATOM 4992 N N . ALA A 1 646 ? 81.965 72.727 -41.199 1.00 59.62 646 ALA A N 1
ATOM 4993 C CA . ALA A 1 646 ? 80.925 72.860 -40.187 1.00 59.62 646 ALA A CA 1
ATOM 4994 C C . ALA A 1 646 ? 79.679 73.539 -40.779 1.00 59.62 646 ALA A C 1
ATOM 4996 O O . ALA A 1 646 ? 79.751 74.694 -41.203 1.00 59.62 646 ALA A O 1
ATOM 4997 N N . ASP A 1 647 ? 78.552 72.828 -40.781 1.00 57.00 647 ASP A N 1
ATOM 4998 C CA . ASP A 1 647 ? 77.232 73.424 -40.983 1.00 57.00 647 ASP A CA 1
ATOM 4999 C C . ASP A 1 647 ? 76.801 74.156 -39.697 1.00 57.00 647 ASP A C 1
ATOM 5001 O O . ASP A 1 647 ? 77.076 73.709 -38.582 1.00 57.00 647 ASP A O 1
ATOM 5005 N N . LEU A 1 648 ? 76.145 75.309 -39.849 1.00 64.81 648 LEU A N 1
ATOM 5006 C CA . LEU A 1 648 ? 75.618 76.107 -38.739 1.00 64.81 648 LEU A CA 1
ATOM 5007 C C . LEU A 1 648 ? 74.134 75.766 -38.541 1.00 64.81 648 LEU A C 1
ATOM 5009 O O . LEU A 1 648 ? 73.266 76.460 -39.066 1.00 64.81 648 LEU A O 1
ATOM 5013 N N . ASP A 1 649 ? 73.842 74.677 -37.824 1.00 59.84 649 ASP A N 1
ATOM 5014 C CA . ASP A 1 649 ? 72.476 74.135 -37.724 1.00 59.84 649 ASP A CA 1
ATOM 5015 C C . ASP A 1 649 ? 71.455 75.105 -37.082 1.00 59.84 649 ASP A C 1
ATOM 5017 O O . ASP A 1 649 ? 70.280 75.074 -37.450 1.00 59.84 649 ASP A O 1
ATOM 5021 N N . ILE A 1 650 ? 71.875 75.974 -36.147 1.00 50.81 650 ILE A N 1
ATOM 5022 C CA . ILE A 1 650 ? 71.054 77.053 -35.558 1.00 50.81 650 ILE A CA 1
ATOM 5023 C C . ILE A 1 650 ? 71.921 78.297 -35.295 1.00 50.81 650 ILE A C 1
ATOM 5025 O O . ILE A 1 650 ? 73.015 78.188 -34.743 1.00 50.81 650 ILE A O 1
ATOM 5029 N N . ASP A 1 651 ? 71.386 79.478 -35.620 1.00 62.00 651 ASP A N 1
ATOM 5030 C CA . ASP A 1 651 ? 71.881 80.789 -35.176 1.00 62.00 651 ASP A CA 1
ATOM 5031 C C . ASP A 1 651 ? 70.911 81.392 -34.139 1.00 62.00 651 ASP A C 1
ATOM 5033 O O . ASP A 1 651 ? 69.691 81.259 -34.270 1.00 62.00 651 ASP A O 1
ATOM 5037 N N . ILE A 1 652 ? 71.443 82.045 -33.101 1.00 58.50 652 ILE A N 1
ATOM 5038 C CA . ILE A 1 652 ? 70.668 82.689 -32.029 1.00 58.50 652 ILE A CA 1
ATOM 5039 C C . ILE A 1 652 ? 71.082 84.167 -31.966 1.00 58.50 652 ILE A C 1
ATOM 5041 O O . ILE A 1 652 ? 72.113 84.486 -31.366 1.00 58.50 652 ILE A O 1
ATOM 5045 N N . PRO A 1 653 ? 70.300 85.094 -32.553 1.00 60.94 653 PRO A N 1
ATOM 5046 C CA . PRO A 1 653 ? 70.673 86.502 -32.589 1.00 60.94 653 PRO A CA 1
ATOM 5047 C C . PRO A 1 653 ? 70.681 87.114 -31.173 1.00 60.94 653 PRO A C 1
ATOM 5049 O O . PRO A 1 653 ? 69.759 86.868 -30.388 1.00 60.94 653 PRO A O 1
ATOM 5052 N N . PRO A 1 654 ? 71.689 87.936 -30.824 1.00 61.84 654 PRO A N 1
ATOM 5053 C CA . PRO A 1 654 ? 71.845 88.466 -29.473 1.00 61.84 654 PRO A CA 1
ATOM 5054 C C . PRO A 1 654 ? 70.736 89.462 -29.109 1.00 61.84 654 PRO A C 1
ATOM 5056 O O . PRO A 1 654 ? 70.420 90.381 -29.866 1.00 61.84 654 PRO A O 1
ATOM 5059 N N . SER A 1 655 ? 70.179 89.323 -27.904 1.00 53.25 655 SER A N 1
ATOM 5060 C CA . SER A 1 655 ? 69.156 90.235 -27.382 1.00 53.25 655 SER A CA 1
ATOM 5061 C C . SER A 1 655 ? 69.727 91.650 -27.165 1.00 53.25 655 SER A C 1
ATOM 5063 O O . SER A 1 655 ? 70.704 91.785 -26.417 1.00 53.25 655 SER A O 1
ATOM 5065 N N . PRO A 1 656 ? 69.116 92.716 -27.720 1.00 66.62 656 PRO A N 1
ATOM 5066 C CA . PRO A 1 656 ? 69.665 94.075 -27.654 1.00 66.62 656 PRO A CA 1
ATOM 5067 C C . PRO A 1 656 ? 69.701 94.663 -26.234 1.00 66.62 656 PRO A C 1
ATOM 5069 O O . PRO A 1 656 ? 70.482 95.571 -25.968 1.00 66.62 656 PRO A O 1
ATOM 5072 N N . GLU A 1 657 ? 68.905 94.131 -25.304 1.00 65.81 657 GLU A N 1
ATOM 5073 C CA . GLU A 1 657 ? 68.889 94.557 -23.900 1.00 65.81 657 GLU A CA 1
ATOM 5074 C C . GLU A 1 657 ? 70.239 94.293 -23.211 1.00 65.81 657 GLU A C 1
ATOM 5076 O O . GLU A 1 657 ? 70.804 95.193 -22.586 1.00 65.81 657 GLU A O 1
ATOM 5081 N N . LEU A 1 658 ? 70.820 93.102 -23.406 1.00 68.00 658 LEU A N 1
ATOM 5082 C CA . LEU A 1 658 ? 72.117 92.728 -22.826 1.00 68.00 658 LEU A CA 1
ATOM 5083 C C . LEU A 1 658 ? 73.287 93.546 -23.394 1.00 68.00 658 LEU A C 1
ATOM 5085 O O . LEU A 1 658 ? 74.272 93.761 -22.689 1.00 68.00 658 LEU A O 1
ATOM 5089 N N . ALA A 1 659 ? 73.173 94.068 -24.620 1.00 63.03 659 ALA A N 1
ATOM 5090 C CA . ALA A 1 659 ? 74.199 94.933 -25.207 1.00 63.03 659 ALA A CA 1
ATOM 5091 C C . ALA A 1 659 ? 74.386 96.248 -24.423 1.00 63.03 659 ALA A C 1
ATOM 5093 O O . ALA A 1 659 ? 75.474 96.819 -24.435 1.00 63.03 659 ALA A O 1
ATOM 5094 N N . THR A 1 660 ? 73.363 96.707 -23.690 1.00 61.69 660 THR A N 1
ATOM 5095 C CA . THR A 1 660 ? 73.455 97.915 -22.846 1.00 61.69 660 THR A CA 1
ATOM 5096 C C . THR A 1 660 ? 74.234 97.703 -21.543 1.00 61.69 660 THR A C 1
ATOM 5098 O O . THR A 1 660 ? 74.652 98.675 -20.918 1.00 61.69 660 THR A O 1
ATOM 5101 N N . LEU A 1 661 ? 74.460 96.445 -21.145 1.00 65.31 661 LEU A N 1
ATOM 5102 C CA . LEU A 1 661 ? 75.194 96.064 -19.932 1.00 65.31 661 LEU A CA 1
ATOM 5103 C C . LEU A 1 661 ? 76.672 95.726 -20.207 1.00 65.31 661 LEU A C 1
ATOM 5105 O O . LEU A 1 661 ? 77.405 95.371 -19.283 1.00 65.31 661 LEU A O 1
ATOM 5109 N N . TYR A 1 662 ? 77.123 95.832 -21.460 1.00 66.25 662 TYR A N 1
ATOM 5110 C CA . TYR A 1 662 ? 78.502 95.546 -21.841 1.00 66.25 662 TYR A CA 1
ATOM 5111 C C . TYR A 1 662 ? 79.467 96.632 -21.339 1.00 66.25 662 TYR A C 1
ATOM 5113 O O . TYR A 1 662 ? 79.385 97.794 -21.735 1.00 66.25 662 TYR A O 1
ATOM 5121 N N . VAL A 1 663 ? 80.429 96.232 -20.503 1.00 59.94 663 VAL A N 1
ATOM 5122 C CA . VAL A 1 663 ? 81.576 97.056 -20.100 1.00 59.94 663 VAL A CA 1
ATOM 5123 C C . VAL A 1 663 ? 82.846 96.243 -20.312 1.00 59.94 663 VAL A C 1
ATOM 5125 O O . VAL A 1 663 ? 83.073 95.243 -19.630 1.00 59.94 663 VAL A O 1
ATOM 5128 N N . GLU A 1 664 ? 83.681 96.676 -21.253 1.00 62.31 664 GLU A N 1
ATOM 5129 C CA . GLU A 1 664 ? 84.944 96.012 -21.567 1.00 62.31 664 GLU A CA 1
ATOM 5130 C C . GLU A 1 664 ? 85.921 96.082 -20.378 1.00 62.31 664 GLU A C 1
ATOM 5132 O O . GLU A 1 664 ? 86.151 97.145 -19.792 1.00 62.31 664 GLU A O 1
ATOM 5137 N N . ARG A 1 665 ? 86.524 94.941 -20.023 1.00 47.75 665 ARG A N 1
ATOM 5138 C CA . ARG A 1 665 ? 87.664 94.865 -19.100 1.00 47.75 665 ARG A CA 1
ATOM 5139 C C . ARG A 1 665 ? 88.739 93.956 -19.672 1.00 47.75 665 ARG A C 1
ATOM 5141 O O . ARG A 1 665 ? 88.468 92.825 -20.058 1.00 47.75 665 ARG A O 1
ATOM 5148 N N . ASN A 1 666 ? 89.956 94.480 -19.698 1.00 44.22 666 ASN A N 1
ATOM 5149 C CA . ASN A 1 666 ? 91.107 93.929 -20.398 1.00 44.22 666 ASN A CA 1
ATOM 5150 C C . ASN A 1 666 ? 92.374 94.383 -19.633 1.00 44.22 666 ASN A C 1
ATOM 5152 O O . ASN A 1 666 ? 92.409 95.556 -19.244 1.00 44.22 666 ASN A O 1
ATOM 5156 N N . PRO A 1 667 ? 93.395 93.537 -19.379 1.00 59.69 667 PRO A N 1
ATOM 5157 C CA . PRO A 1 667 ? 93.506 92.100 -19.658 1.00 59.69 667 PRO A CA 1
ATOM 5158 C C . PRO A 1 667 ? 93.284 91.216 -18.413 1.00 59.69 667 PRO A C 1
ATOM 5160 O O . PRO A 1 667 ? 93.459 91.666 -17.280 1.00 59.69 667 PRO A O 1
ATOM 5163 N N . VAL A 1 668 ? 92.981 89.929 -18.626 1.00 45.25 668 VAL A N 1
ATOM 5164 C CA . VAL A 1 668 ? 93.134 88.859 -17.620 1.00 45.25 668 VAL A CA 1
ATOM 5165 C C . VAL A 1 668 ? 93.605 87.582 -18.322 1.00 45.25 668 VAL A C 1
ATOM 5167 O O . VAL A 1 668 ? 92.828 86.953 -19.035 1.00 45.25 668 VAL A O 1
ATOM 5170 N N . ASP A 1 669 ? 94.860 87.189 -18.102 1.00 45.00 669 ASP A N 1
ATOM 5171 C CA . ASP A 1 669 ? 95.374 85.877 -18.511 1.00 45.00 669 ASP A CA 1
ATOM 5172 C C . ASP A 1 669 ? 94.929 84.784 -17.525 1.00 45.00 669 ASP A C 1
ATOM 5174 O O . ASP A 1 669 ? 95.019 84.962 -16.307 1.00 45.00 669 ASP A O 1
ATOM 5178 N N . THR A 1 670 ? 94.538 83.613 -18.033 1.00 50.22 670 THR A N 1
ATOM 5179 C CA . THR A 1 670 ? 94.355 82.389 -17.234 1.00 50.22 670 THR A CA 1
ATOM 5180 C C . THR A 1 670 ? 94.925 81.169 -17.960 1.00 50.22 670 THR A C 1
ATOM 5182 O O . THR A 1 670 ? 94.604 80.891 -19.112 1.00 50.22 670 THR A O 1
ATOM 5185 N N . GLY A 1 671 ? 95.813 80.437 -17.279 1.00 48.78 671 GLY A N 1
ATOM 5186 C CA . GLY A 1 671 ? 96.495 79.260 -17.826 1.00 48.78 671 GLY A CA 1
ATOM 5187 C C . GLY A 1 671 ? 95.708 77.960 -17.636 1.00 48.78 671 GLY A C 1
ATOM 5188 O O . GLY A 1 671 ? 95.023 77.777 -16.632 1.00 48.78 671 GLY A O 1
ATOM 5189 N N . ILE A 1 672 ? 95.847 77.036 -18.589 1.00 56.12 672 ILE A N 1
ATOM 5190 C CA . ILE A 1 672 ? 95.181 75.724 -18.593 1.00 56.12 672 ILE A CA 1
ATOM 5191 C C . ILE A 1 672 ? 96.170 74.654 -18.109 1.00 56.12 672 ILE A C 1
ATOM 5193 O O . ILE A 1 672 ? 97.256 74.526 -18.673 1.00 56.12 672 ILE A O 1
ATOM 5197 N N . GLN A 1 673 ? 95.796 73.849 -17.107 1.00 48.12 673 GLN A N 1
ATOM 5198 C CA . GLN A 1 673 ? 96.610 72.723 -16.628 1.00 48.12 673 GLN A CA 1
ATOM 5199 C C . GLN A 1 673 ? 95.990 71.375 -17.022 1.00 48.12 673 GLN A C 1
ATOM 5201 O O . GLN A 1 673 ? 94.860 71.061 -16.659 1.00 48.12 673 GLN A O 1
ATOM 5206 N N . CYS A 1 674 ? 96.751 70.560 -17.756 1.00 53.06 674 CYS A N 1
ATOM 5207 C CA . CYS A 1 674 ? 96.286 69.299 -18.333 1.00 53.06 674 CYS A CA 1
ATOM 5208 C C . CYS A 1 674 ? 96.689 68.080 -17.481 1.00 53.06 674 CYS A C 1
ATOM 5210 O O . CYS A 1 674 ? 97.670 67.396 -17.773 1.00 53.06 674 CYS A O 1
ATOM 5212 N N . SER A 1 675 ? 95.909 67.781 -16.441 1.00 48.47 675 SER A N 1
ATOM 5213 C CA . SER A 1 675 ? 95.987 66.516 -15.694 1.00 48.47 675 SER A CA 1
ATOM 5214 C C . SER A 1 675 ? 94.602 66.129 -15.181 1.00 48.47 675 SER A C 1
ATOM 5216 O O . SER A 1 675 ? 93.991 66.904 -14.447 1.00 48.47 675 SER A O 1
ATOM 5218 N N . VAL A 1 676 ? 94.102 64.950 -15.561 1.00 56.69 676 VAL A N 1
ATOM 5219 C CA . VAL A 1 676 ? 92.739 64.511 -15.223 1.00 56.69 676 VAL A CA 1
ATOM 5220 C C . VAL A 1 676 ? 92.647 64.163 -13.736 1.00 56.69 676 VAL A C 1
ATOM 5222 O O . VAL A 1 676 ? 93.264 63.202 -13.279 1.00 56.69 676 VAL A O 1
ATOM 5225 N N . SER A 1 677 ? 91.843 64.913 -12.982 1.00 49.16 677 SER A N 1
ATOM 5226 C CA . SER A 1 677 ? 91.393 64.498 -11.654 1.00 49.16 677 SER A CA 1
ATOM 5227 C C . SER A 1 677 ? 90.392 63.354 -11.810 1.00 49.16 677 SER A C 1
ATOM 5229 O O . SER A 1 677 ? 89.261 63.589 -12.234 1.00 49.16 677 SER A O 1
ATOM 5231 N N . MET A 1 678 ? 90.792 62.119 -11.498 1.00 54.66 678 MET A N 1
ATOM 5232 C CA . MET A 1 678 ? 89.843 61.004 -11.492 1.00 54.66 678 MET A CA 1
ATOM 5233 C C . MET A 1 678 ? 88.892 61.150 -10.304 1.00 54.66 678 MET A C 1
ATOM 5235 O O . MET A 1 678 ? 89.339 61.217 -9.159 1.00 54.66 678 MET A O 1
ATOM 5239 N N . SER A 1 679 ? 87.594 61.205 -10.586 1.00 59.19 679 SER A N 1
ATOM 5240 C CA . SER A 1 679 ? 86.536 61.200 -9.584 1.00 59.19 679 SER A CA 1
ATOM 5241 C C . SER A 1 679 ? 85.896 59.817 -9.492 1.00 59.19 679 SER A C 1
ATOM 5243 O O . SER A 1 679 ? 85.601 59.179 -10.501 1.00 59.19 679 SER A O 1
ATOM 5245 N N . GLU A 1 680 ? 85.679 59.348 -8.266 1.00 52.62 680 GLU A N 1
ATOM 5246 C CA . GLU A 1 680 ? 84.910 58.136 -7.997 1.00 52.62 680 GLU A CA 1
ATOM 5247 C C . GLU A 1 680 ? 83.423 58.508 -7.924 1.00 52.62 680 GLU A C 1
ATOM 5249 O O . GLU A 1 680 ? 83.039 59.441 -7.211 1.00 52.62 680 GLU A O 1
ATOM 5254 N N . HIS A 1 681 ? 82.593 57.843 -8.729 1.00 58.59 681 HIS A N 1
ATOM 5255 C CA . HIS A 1 681 ? 81.182 58.179 -8.914 1.00 58.59 681 HIS A 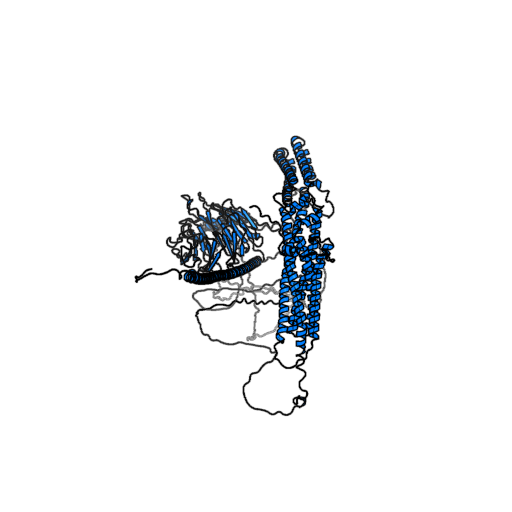CA 1
ATOM 5256 C C . HIS A 1 681 ? 80.328 56.910 -8.901 1.00 58.59 681 HIS A C 1
ATOM 5258 O O . HIS A 1 681 ? 80.298 56.158 -9.875 1.00 58.59 681 HIS A O 1
ATOM 5264 N N . GLU A 1 682 ? 79.601 56.691 -7.805 1.00 56.50 682 GLU A N 1
ATOM 5265 C CA . GLU A 1 682 ? 78.535 55.691 -7.755 1.00 56.50 682 GLU A CA 1
ATOM 5266 C C . GLU A 1 682 ? 77.320 56.205 -8.539 1.00 56.50 682 GLU A C 1
ATOM 5268 O O . GLU A 1 682 ? 76.721 57.222 -8.189 1.00 56.50 682 GLU A O 1
ATOM 5273 N N . ALA A 1 683 ? 76.953 55.504 -9.612 1.00 61.78 683 ALA A N 1
ATOM 5274 C CA . ALA A 1 683 ? 75.777 55.808 -10.419 1.00 61.78 683 ALA A CA 1
ATOM 5275 C C . ALA A 1 683 ? 74.725 54.710 -10.226 1.00 61.78 683 ALA A C 1
ATOM 5277 O O . ALA A 1 683 ? 74.863 53.608 -10.755 1.00 61.78 683 ALA A O 1
ATOM 5278 N N . ASN A 1 684 ? 73.674 55.017 -9.466 1.00 57.25 684 ASN A N 1
ATOM 5279 C CA . ASN A 1 684 ? 72.548 54.117 -9.238 1.00 57.25 684 ASN A CA 1
ATOM 5280 C C . ASN A 1 684 ? 71.333 54.646 -10.015 1.00 57.25 684 ASN A C 1
ATOM 5282 O O . ASN A 1 684 ? 70.807 55.709 -9.690 1.00 57.25 684 ASN A O 1
ATOM 5286 N N . THR A 1 685 ? 70.930 53.957 -11.083 1.00 64.94 685 THR A N 1
ATOM 5287 C CA . THR A 1 685 ? 69.815 54.385 -11.937 1.00 64.94 685 THR A CA 1
ATOM 5288 C C . THR A 1 685 ? 68.482 53.876 -11.401 1.00 64.94 685 THR A C 1
ATOM 5290 O O . THR A 1 685 ? 68.281 52.671 -11.241 1.00 64.94 685 THR A O 1
ATOM 5293 N N . GLU A 1 686 ? 67.529 54.785 -11.184 1.00 64.69 686 GLU A N 1
ATOM 5294 C CA . GLU A 1 686 ? 66.142 54.392 -10.934 1.00 64.69 686 GLU A CA 1
ATOM 5295 C C . GLU A 1 686 ? 65.574 53.636 -12.146 1.00 64.69 686 GLU A C 1
ATOM 5297 O O . GLU A 1 686 ? 65.906 53.907 -13.306 1.00 64.69 686 GLU A O 1
ATOM 5302 N N . ARG A 1 687 ? 64.741 52.627 -11.877 1.00 66.06 687 ARG A N 1
ATOM 5303 C CA . ARG A 1 687 ? 64.273 51.689 -12.899 1.00 66.06 687 ARG A CA 1
ATOM 5304 C C . ARG A 1 687 ? 63.193 52.335 -13.766 1.00 66.06 687 ARG A C 1
ATOM 5306 O O . ARG A 1 687 ? 62.028 52.348 -13.392 1.00 66.06 687 ARG A O 1
ATOM 5313 N N . PHE A 1 688 ? 63.585 52.816 -14.943 1.00 65.88 688 PHE A N 1
ATOM 5314 C CA . PHE A 1 688 ? 62.669 53.386 -15.931 1.00 65.88 688 PHE A CA 1
ATOM 5315 C C . PHE A 1 688 ? 61.583 52.380 -16.360 1.00 65.88 688 PHE A C 1
ATOM 5317 O O . PHE A 1 688 ? 61.888 51.311 -16.897 1.00 65.88 688 PHE A O 1
ATOM 5324 N N . GLU A 1 689 ? 60.316 52.732 -16.137 1.00 68.44 689 GLU A N 1
ATOM 5325 C CA . GLU A 1 689 ? 59.159 51.928 -16.537 1.00 68.44 689 GLU A CA 1
ATOM 5326 C C . GLU A 1 689 ? 58.733 52.276 -17.973 1.00 68.44 689 GLU A C 1
ATOM 5328 O O . GLU A 1 689 ? 58.286 53.385 -18.258 1.00 68.44 689 GLU A O 1
ATOM 5333 N N . MET A 1 690 ? 58.868 51.317 -18.897 1.00 73.25 690 MET A N 1
ATOM 5334 C CA . MET A 1 690 ? 58.354 51.443 -20.267 1.00 73.25 690 MET A CA 1
ATOM 5335 C C . MET A 1 690 ? 56.966 50.818 -20.393 1.00 73.25 690 MET A C 1
ATOM 5337 O O . MET A 1 690 ? 56.822 49.598 -20.315 1.00 73.25 690 MET A O 1
ATOM 5341 N N . GLU A 1 691 ? 55.963 51.635 -20.703 1.00 58.88 691 GLU A N 1
ATOM 5342 C CA . GLU A 1 691 ? 54.640 51.154 -21.099 1.00 58.88 691 GLU A CA 1
ATOM 5343 C C . GLU A 1 691 ? 54.572 50.992 -22.629 1.00 58.88 691 GLU A C 1
ATOM 5345 O O . GLU A 1 691 ? 54.617 51.963 -23.385 1.00 58.88 691 GLU A O 1
ATOM 5350 N N . THR A 1 692 ? 54.480 49.748 -23.111 1.00 71.12 692 THR A N 1
ATOM 5351 C CA . THR A 1 692 ? 54.417 49.458 -24.555 1.00 71.12 692 THR A CA 1
ATOM 5352 C C . THR A 1 692 ? 52.967 49.434 -25.033 1.00 71.12 692 THR A C 1
ATOM 5354 O O . THR A 1 692 ? 52.252 48.464 -24.791 1.00 71.12 692 THR A O 1
ATOM 5357 N N . ARG A 1 693 ? 52.526 50.476 -25.748 1.00 60.53 693 ARG A N 1
ATOM 5358 C CA . ARG A 1 693 ? 51.173 50.539 -26.330 1.00 60.53 693 ARG A CA 1
ATOM 5359 C C . ARG A 1 693 ? 51.161 50.063 -27.783 1.00 60.53 693 ARG A C 1
ATOM 5361 O O . ARG A 1 693 ? 51.802 50.666 -28.639 1.00 60.53 693 ARG A O 1
ATOM 5368 N N . GLY A 1 694 ? 50.388 49.015 -28.063 1.00 67.38 694 GLY A N 1
ATOM 5369 C CA . GLY A 1 694 ? 50.038 48.581 -29.417 1.00 67.38 694 GLY A CA 1
ATOM 5370 C C . GLY A 1 694 ? 48.558 48.834 -29.709 1.00 67.38 694 GLY A C 1
ATOM 5371 O O . GLY A 1 694 ? 47.721 48.664 -28.828 1.00 67.38 694 GLY A O 1
ATOM 5372 N N . VAL A 1 695 ? 48.229 49.216 -30.946 1.00 67.31 695 VAL A N 1
ATOM 5373 C CA . VAL A 1 695 ? 46.842 49.276 -31.435 1.00 67.31 695 VAL A CA 1
ATOM 5374 C C . VAL A 1 695 ? 46.615 48.071 -32.337 1.00 67.31 695 VAL A C 1
ATOM 5376 O O . VAL A 1 695 ? 47.296 47.924 -33.349 1.00 67.31 695 VAL A O 1
ATOM 5379 N N . ASN A 1 696 ? 45.671 47.208 -31.965 1.00 62.44 696 ASN A N 1
ATOM 5380 C CA . ASN A 1 696 ? 45.341 46.000 -32.714 1.00 62.44 696 ASN A CA 1
ATOM 5381 C C . ASN A 1 696 ? 43.982 46.207 -33.403 1.00 62.44 696 ASN A C 1
ATOM 5383 O O . ASN A 1 696 ? 42.951 46.193 -32.734 1.00 62.44 696 ASN A O 1
ATOM 5387 N N . HIS A 1 697 ? 43.970 46.457 -34.716 1.00 58.62 697 HIS A N 1
ATOM 5388 C CA . HIS A 1 697 ? 42.722 46.631 -35.471 1.00 58.62 697 HIS A CA 1
ATOM 5389 C C . HIS A 1 697 ? 42.185 45.252 -35.875 1.00 58.62 697 HIS A C 1
ATOM 5391 O O . HIS A 1 697 ? 42.652 44.649 -36.840 1.00 58.62 697 HIS A O 1
ATOM 5397 N N . VAL A 1 698 ? 41.266 44.708 -35.074 1.00 64.25 698 VAL A N 1
ATOM 5398 C CA . VAL A 1 698 ? 40.764 43.335 -35.232 1.00 64.25 698 VAL A CA 1
ATOM 5399 C C . VAL A 1 698 ? 39.483 43.333 -36.067 1.00 64.25 698 VAL A C 1
ATOM 5401 O O . VAL A 1 698 ? 38.379 43.303 -35.530 1.00 64.25 698 VAL A O 1
ATOM 5404 N N . GLU A 1 699 ? 39.629 43.341 -37.393 1.00 58.94 699 GLU A N 1
ATOM 5405 C CA . GLU A 1 699 ? 38.511 43.182 -38.331 1.00 58.94 699 GLU A CA 1
ATOM 5406 C C . GLU A 1 699 ? 38.692 41.956 -39.250 1.00 58.94 699 GLU A C 1
ATOM 5408 O O . GLU A 1 699 ? 39.484 41.949 -40.187 1.00 58.94 699 GLU A O 1
ATOM 5413 N N . GLY A 1 700 ? 37.914 40.900 -38.979 1.00 63.59 700 GLY A N 1
ATOM 5414 C CA . GLY A 1 700 ? 37.762 39.729 -39.852 1.00 63.59 700 GLY A CA 1
ATOM 5415 C C . GLY A 1 700 ? 38.812 38.620 -39.686 1.00 63.59 700 GLY A C 1
ATOM 5416 O O . GLY A 1 700 ? 39.956 38.747 -40.109 1.00 63.59 700 GLY A O 1
ATOM 5417 N N . GLY A 1 701 ? 38.383 37.460 -39.177 1.00 69.75 701 GLY A N 1
ATOM 5418 C CA . GLY A 1 701 ? 39.193 36.235 -39.079 1.00 69.75 701 GLY A CA 1
ATOM 5419 C C . GLY A 1 701 ? 39.388 35.490 -40.409 1.00 69.75 701 GLY A C 1
ATOM 5420 O O . GLY A 1 701 ? 39.152 34.286 -40.475 1.00 69.75 701 GLY A O 1
ATOM 5421 N N . TRP A 1 702 ? 39.767 36.192 -41.480 1.00 78.62 702 TRP A N 1
ATOM 5422 C CA . TRP A 1 702 ? 40.034 35.574 -42.784 1.00 78.62 702 TRP A CA 1
ATOM 5423 C C . TRP A 1 702 ? 41.375 34.811 -42.788 1.00 78.62 702 TRP A C 1
ATOM 5425 O O . TRP A 1 702 ? 42.303 35.190 -42.067 1.00 78.62 702 TRP A O 1
ATOM 5435 N N . PRO A 1 703 ? 41.525 33.746 -43.602 1.00 79.12 703 PRO A N 1
ATOM 5436 C CA . PRO A 1 703 ? 42.816 33.090 -43.798 1.00 79.12 703 PRO A CA 1
ATOM 5437 C C . PRO A 1 703 ? 43.865 34.067 -44.339 1.00 79.12 703 PRO A C 1
ATOM 5439 O O . PRO A 1 703 ? 43.546 34.937 -45.145 1.00 79.12 703 PRO A O 1
ATOM 5442 N N . LYS A 1 704 ? 45.132 33.879 -43.946 1.00 75.25 704 LYS A N 1
ATOM 5443 C CA . LYS A 1 704 ? 46.249 34.806 -44.230 1.00 75.25 704 LYS A CA 1
ATOM 5444 C C . LYS A 1 704 ? 46.463 35.129 -45.716 1.00 75.25 704 LYS A C 1
ATOM 5446 O O . LYS A 1 704 ? 47.026 36.173 -46.026 1.00 75.25 704 LYS A O 1
ATOM 5451 N N . ASP A 1 705 ? 46.013 34.246 -46.605 1.00 76.44 705 ASP A N 1
ATOM 5452 C CA . ASP A 1 705 ? 46.173 34.351 -48.059 1.00 76.44 705 ASP A CA 1
ATOM 5453 C C . ASP A 1 705 ? 44.970 35.021 -48.764 1.00 76.44 705 ASP A C 1
ATOM 5455 O O . ASP A 1 705 ? 44.945 35.100 -49.991 1.00 76.44 705 ASP A O 1
ATOM 5459 N N . VAL A 1 706 ? 43.953 35.475 -48.015 1.00 80.00 706 VAL A N 1
ATOM 5460 C CA . VAL A 1 706 ? 42.727 36.106 -48.536 1.00 80.00 706 VAL A CA 1
ATOM 5461 C C . VAL A 1 706 ? 42.634 37.542 -48.026 1.00 80.00 706 VAL A C 1
ATOM 5463 O O . VAL A 1 706 ? 42.428 37.769 -46.836 1.00 80.00 706 VAL A O 1
ATOM 5466 N N . ASN A 1 707 ? 42.741 38.525 -48.921 1.00 78.69 707 ASN A N 1
ATOM 5467 C CA . ASN A 1 707 ? 42.628 39.934 -48.548 1.00 78.69 707 ASN A CA 1
ATOM 5468 C C . ASN A 1 707 ? 41.151 40.325 -48.307 1.00 78.69 707 ASN A C 1
ATOM 5470 O O . ASN A 1 707 ? 40.371 40.309 -49.265 1.00 78.69 707 ASN A O 1
ATOM 5474 N N . PRO A 1 708 ? 40.737 40.728 -47.086 1.00 73.50 708 PRO A N 1
ATOM 5475 C CA . PRO A 1 708 ? 39.352 41.120 -46.809 1.00 73.50 708 PRO A CA 1
ATOM 5476 C C . PRO A 1 708 ? 38.906 42.372 -47.575 1.00 73.50 708 PRO A C 1
ATOM 5478 O O . PRO A 1 708 ? 37.719 42.519 -47.861 1.00 73.50 708 PRO A O 1
ATOM 5481 N N . LEU A 1 709 ? 39.846 43.249 -47.946 1.00 77.81 709 LEU A N 1
ATOM 5482 C CA . LEU A 1 709 ? 39.575 44.461 -48.726 1.00 77.81 709 LEU A CA 1
ATOM 5483 C C . LEU A 1 709 ? 39.262 44.158 -50.202 1.00 77.81 709 LEU A C 1
ATOM 5485 O O . LEU A 1 709 ? 38.744 45.019 -50.912 1.00 77.81 709 LEU A O 1
ATOM 5489 N N . GLU A 1 710 ? 39.565 42.948 -50.685 1.00 83.94 710 GLU A N 1
ATOM 5490 C CA . GLU A 1 710 ? 39.369 42.557 -52.079 1.00 83.94 710 GLU A CA 1
ATOM 5491 C C . GLU A 1 710 ? 38.140 41.649 -52.218 1.00 83.94 710 GLU A C 1
ATOM 5493 O O . GLU A 1 710 ? 38.186 40.431 -52.021 1.00 83.94 710 GLU A O 1
ATOM 5498 N N . LEU A 1 711 ? 37.005 42.259 -52.576 1.00 80.44 711 LEU A N 1
ATOM 5499 C CA . LEU A 1 711 ? 35.699 41.592 -52.625 1.00 80.44 711 LEU A CA 1
ATOM 5500 C C . LEU A 1 711 ? 35.700 40.328 -53.507 1.00 80.44 711 LEU A C 1
ATOM 5502 O O . LEU A 1 711 ? 35.067 39.332 -53.158 1.00 80.44 711 LEU A O 1
ATOM 5506 N N . GLU A 1 712 ? 36.453 40.322 -54.612 1.00 84.69 712 GLU A N 1
ATOM 5507 C CA . GLU A 1 712 ? 36.601 39.130 -55.453 1.00 84.69 712 GLU A CA 1
ATOM 5508 C C . GLU A 1 712 ? 37.256 37.953 -54.721 1.00 84.69 712 GLU A C 1
ATOM 5510 O O . GLU A 1 712 ? 36.815 36.817 -54.900 1.00 84.69 712 GLU A O 1
ATOM 5515 N N . GLN A 1 713 ? 38.264 38.187 -53.876 1.00 84.50 713 GLN A N 1
ATOM 5516 C CA . GLN A 1 713 ? 38.944 37.114 -53.146 1.00 84.50 713 GLN A CA 1
ATOM 5517 C C . GLN A 1 713 ? 38.028 36.512 -52.080 1.00 84.50 713 GLN A C 1
ATOM 5519 O O . GLN A 1 713 ? 37.881 35.290 -52.021 1.00 84.50 713 GLN A O 1
ATOM 5524 N N . THR A 1 714 ? 37.329 37.345 -51.301 1.00 84.56 714 THR A N 1
ATOM 5525 C CA . THR A 1 714 ? 36.393 36.858 -50.268 1.00 84.56 714 THR A CA 1
ATOM 5526 C C . THR A 1 714 ? 35.170 36.141 -50.856 1.00 84.56 714 THR A C 1
ATOM 5528 O O . THR A 1 714 ? 34.630 35.229 -50.223 1.00 84.56 714 THR A O 1
ATOM 5531 N N . ILE A 1 715 ? 34.735 36.503 -52.073 1.00 87.88 715 ILE A N 1
ATOM 5532 C CA . ILE A 1 715 ? 33.679 35.793 -52.814 1.00 87.88 715 ILE A CA 1
ATOM 5533 C C . ILE A 1 715 ? 34.207 34.485 -53.419 1.00 87.88 715 ILE A C 1
ATOM 5535 O O . ILE A 1 715 ? 33.523 33.467 -53.330 1.00 87.88 715 ILE A O 1
ATOM 5539 N N . ARG A 1 716 ? 35.409 34.469 -54.015 1.00 87.00 716 ARG A N 1
ATOM 5540 C CA . ARG A 1 716 ? 36.025 33.239 -54.552 1.00 87.00 716 ARG A CA 1
ATOM 5541 C C . ARG A 1 716 ? 36.313 32.222 -53.446 1.00 87.00 716 ARG A C 1
ATOM 5543 O O . ARG A 1 716 ? 36.092 31.035 -53.665 1.00 87.00 716 ARG A O 1
ATOM 5550 N N . PHE A 1 717 ? 36.756 32.673 -52.270 1.00 86.75 717 PHE A N 1
ATOM 5551 C CA . PHE A 1 717 ? 36.984 31.810 -51.111 1.00 86.75 717 PHE A CA 1
ATOM 5552 C C . PHE A 1 717 ? 35.676 31.188 -50.603 1.00 86.75 717 PHE A C 1
ATOM 5554 O O . PHE A 1 717 ? 35.585 29.966 -50.504 1.00 86.75 717 PHE A O 1
ATOM 5561 N N . ARG A 1 718 ? 34.632 32.003 -50.379 1.00 86.25 718 ARG A N 1
ATOM 5562 C CA . ARG A 1 718 ? 33.296 31.509 -49.997 1.00 86.25 718 ARG A CA 1
ATOM 5563 C C . ARG A 1 718 ? 32.740 30.501 -51.002 1.00 86.25 718 ARG A C 1
ATOM 5565 O O . ARG A 1 718 ? 32.482 29.367 -50.624 1.00 86.25 718 ARG A O 1
ATOM 5572 N N . LYS A 1 719 ? 32.725 30.838 -52.297 1.00 89.94 719 LYS A N 1
ATOM 5573 C CA . LYS A 1 719 ? 32.268 29.944 -53.380 1.00 89.94 719 LYS A CA 1
ATOM 5574 C C . LYS A 1 719 ? 33.114 28.682 -53.589 1.00 89.94 719 LYS A C 1
ATOM 5576 O O . LYS A 1 719 ? 32.730 27.846 -54.408 1.00 89.94 719 LYS A O 1
ATOM 5581 N N . LYS A 1 720 ? 34.267 28.557 -52.923 1.00 88.81 720 LYS A N 1
ATOM 5582 C CA . LYS A 1 720 ? 35.023 27.304 -52.836 1.00 88.81 720 LYS A CA 1
ATOM 5583 C C . LYS A 1 720 ? 34.459 26.442 -51.704 1.00 88.81 720 LYS A C 1
ATOM 5585 O O . LYS A 1 720 ? 33.989 25.349 -51.983 1.00 88.81 720 LYS A O 1
ATOM 5590 N N . VAL A 1 721 ? 34.424 26.976 -50.481 1.00 87.25 721 VAL A N 1
ATOM 5591 C CA . VAL A 1 721 ? 33.927 26.270 -49.282 1.00 87.25 721 VAL A CA 1
ATOM 5592 C C . VAL A 1 721 ? 32.454 25.866 -49.429 1.00 87.25 721 VAL A C 1
ATOM 5594 O O . VAL A 1 721 ? 32.097 24.728 -49.156 1.00 87.25 721 VAL A O 1
ATOM 5597 N N . GLU A 1 722 ? 31.612 26.757 -49.962 1.00 88.94 722 GLU A N 1
ATOM 5598 C CA . GLU A 1 722 ? 30.182 26.522 -50.235 1.00 88.94 722 GLU A CA 1
ATOM 5599 C C . GLU A 1 722 ? 29.914 25.377 -51.232 1.00 88.94 722 GLU A C 1
ATOM 5601 O O . GLU A 1 722 ? 28.776 24.930 -51.362 1.00 88.94 722 GLU A O 1
ATOM 5606 N N . LYS A 1 723 ? 30.941 24.916 -51.961 1.00 90.81 723 LYS A N 1
ATOM 5607 C CA . LYS A 1 723 ? 30.859 23.821 -52.939 1.00 90.81 723 LYS A CA 1
ATOM 5608 C C . LYS A 1 723 ? 31.480 22.510 -52.465 1.00 90.81 723 LYS A C 1
ATOM 5610 O O . LYS A 1 723 ? 31.341 21.513 -53.170 1.00 90.81 723 LYS A O 1
ATOM 5615 N N . ASP A 1 724 ? 32.171 22.496 -51.329 1.00 92.12 724 ASP A N 1
ATOM 5616 C CA . ASP A 1 724 ? 32.743 21.263 -50.797 1.00 92.12 724 ASP A CA 1
ATOM 5617 C C . ASP A 1 724 ? 31.596 20.375 -50.273 1.00 92.12 724 ASP A C 1
ATOM 5619 O O . ASP A 1 724 ? 30.807 20.798 -49.430 1.00 92.12 724 ASP A O 1
ATOM 5623 N N . GLU A 1 725 ? 31.476 19.129 -50.745 1.00 89.06 725 GLU A N 1
ATOM 5624 C CA . GLU A 1 725 ? 30.339 18.253 -50.390 1.00 89.06 725 GLU A CA 1
ATOM 5625 C C . GLU A 1 725 ? 30.221 18.025 -48.871 1.00 89.06 725 GLU A C 1
ATOM 5627 O O . GLU A 1 725 ? 29.121 17.958 -48.325 1.00 89.06 725 GLU A O 1
ATOM 5632 N N . ASN A 1 726 ? 31.353 18.016 -48.160 1.00 88.94 726 ASN A N 1
ATOM 5633 C CA . ASN A 1 726 ? 31.396 17.946 -46.698 1.00 88.94 726 ASN A CA 1
ATOM 5634 C C . ASN A 1 726 ? 30.728 19.157 -46.018 1.00 88.94 726 ASN A C 1
ATOM 5636 O O . ASN A 1 726 ? 30.124 18.994 -44.959 1.00 88.94 726 ASN A O 1
ATOM 5640 N N . TYR A 1 727 ? 30.805 20.355 -46.606 1.00 91.31 727 TYR A N 1
ATOM 5641 C CA . TYR A 1 727 ? 30.133 21.556 -46.094 1.00 91.31 727 TYR A CA 1
ATOM 5642 C C . TYR A 1 727 ? 28.612 21.439 -46.264 1.00 91.31 727 TYR A C 1
ATOM 5644 O O . TYR A 1 727 ? 27.862 21.689 -45.324 1.00 91.31 727 TYR A O 1
ATOM 5652 N N . ILE A 1 728 ? 28.153 20.958 -47.425 1.00 88.50 728 ILE A N 1
ATOM 5653 C CA . ILE A 1 728 ? 26.726 20.736 -47.704 1.00 88.50 728 ILE A CA 1
ATOM 5654 C C . ILE A 1 728 ? 26.148 19.650 -46.780 1.00 88.50 728 ILE A C 1
ATOM 5656 O O . ILE A 1 728 ? 25.097 19.852 -46.168 1.00 88.50 728 ILE A O 1
ATOM 5660 N N . ASN A 1 729 ? 26.851 18.526 -46.620 1.00 87.81 729 ASN A N 1
ATOM 5661 C CA . ASN A 1 729 ? 26.428 17.428 -45.750 1.00 87.81 729 ASN A CA 1
ATOM 5662 C C . ASN A 1 729 ? 26.380 17.853 -44.272 1.00 87.81 729 ASN A C 1
ATOM 5664 O O . ASN A 1 729 ? 25.380 17.600 -43.599 1.00 87.81 729 ASN A O 1
ATOM 5668 N N . THR A 1 730 ? 27.406 18.555 -43.772 1.00 91.31 730 THR A N 1
ATOM 5669 C CA . THR A 1 730 ? 27.420 19.023 -42.373 1.00 91.31 730 THR A CA 1
ATOM 5670 C C . THR A 1 730 ? 26.381 20.110 -42.102 1.00 91.31 730 THR A C 1
ATOM 5672 O O . THR A 1 730 ? 25.727 20.045 -41.066 1.00 91.31 730 THR A O 1
ATOM 5675 N N . ILE A 1 731 ? 26.136 21.051 -43.024 1.00 92.69 731 ILE A N 1
ATOM 5676 C CA . ILE A 1 731 ? 25.041 22.024 -42.869 1.00 92.69 731 ILE A CA 1
ATOM 5677 C C . ILE A 1 731 ? 23.670 21.350 -42.920 1.00 92.69 731 ILE A C 1
ATOM 5679 O O . ILE A 1 731 ? 22.793 21.734 -42.155 1.00 92.69 731 ILE A O 1
ATOM 5683 N N . THR A 1 732 ? 23.473 20.327 -43.752 1.00 87.69 732 THR A N 1
ATOM 5684 C CA . THR A 1 732 ? 22.188 19.607 -43.806 1.00 87.69 732 THR A CA 1
ATOM 5685 C C . THR A 1 732 ? 21.930 18.835 -42.504 1.00 87.69 732 THR A C 1
ATOM 5687 O O . THR A 1 732 ? 20.819 18.862 -41.980 1.00 87.69 732 THR A O 1
ATOM 5690 N N . GLN A 1 733 ? 22.968 18.214 -41.931 1.00 88.75 733 GLN A N 1
ATOM 5691 C CA . GLN A 1 733 ? 22.896 17.510 -40.646 1.00 88.75 733 GLN A CA 1
ATOM 5692 C C . GLN A 1 733 ? 22.708 18.464 -39.452 1.00 88.75 733 GLN A C 1
ATOM 5694 O O . GLN A 1 733 ? 21.889 18.203 -38.577 1.00 88.75 733 GLN A O 1
ATOM 5699 N N . LEU A 1 734 ? 23.437 19.583 -39.405 1.00 92.12 734 LEU A N 1
ATOM 5700 C CA . LEU A 1 734 ? 23.249 20.605 -38.368 1.00 92.12 734 LEU A CA 1
ATOM 5701 C C . LEU A 1 734 ? 21.906 21.330 -38.526 1.00 92.12 734 LEU A C 1
ATOM 5703 O O . LEU A 1 734 ? 21.308 21.732 -37.532 1.00 92.12 734 LEU A O 1
ATOM 5707 N N . GLY A 1 735 ? 21.413 21.458 -39.759 1.00 91.94 735 GLY A N 1
ATOM 5708 C CA . GLY A 1 735 ? 20.118 22.042 -40.088 1.00 91.94 735 GLY A CA 1
ATOM 5709 C C . GLY A 1 735 ? 18.951 21.261 -39.492 1.00 91.94 735 GLY A C 1
ATOM 5710 O O . GLY A 1 735 ? 18.082 21.879 -38.889 1.00 91.94 735 GLY A O 1
ATOM 5711 N N . SER A 1 736 ? 18.949 19.924 -39.571 1.00 85.44 736 SER A N 1
ATOM 5712 C CA . SER A 1 736 ? 17.881 19.113 -38.963 1.00 85.44 736 SER A CA 1
ATOM 5713 C C . SER A 1 736 ? 17.910 19.142 -37.429 1.00 85.44 736 SER A C 1
ATOM 5715 O O . SER A 1 736 ? 16.854 19.199 -36.800 1.00 85.44 736 SER A O 1
ATOM 5717 N N . ILE A 1 737 ? 19.102 19.182 -36.820 1.00 88.12 737 ILE A N 1
ATOM 5718 C CA . ILE A 1 737 ? 19.266 19.357 -35.365 1.00 88.12 737 ILE A CA 1
ATOM 5719 C C . ILE A 1 737 ? 18.754 20.742 -34.934 1.00 88.12 737 ILE A C 1
ATOM 5721 O O . ILE A 1 737 ? 17.972 20.852 -33.993 1.00 88.12 737 ILE A O 1
ATOM 5725 N N . MET A 1 738 ? 19.138 21.801 -35.653 1.00 90.94 738 MET A N 1
ATOM 5726 C CA . MET A 1 738 ? 18.664 23.164 -35.399 1.00 90.94 738 MET A CA 1
ATOM 5727 C C . MET A 1 738 ? 17.146 23.288 -35.611 1.00 90.94 738 MET A C 1
ATOM 5729 O O . MET A 1 738 ? 16.474 23.951 -34.828 1.00 90.94 738 MET A O 1
ATOM 5733 N N . GLU A 1 739 ? 16.579 22.627 -36.623 1.00 89.62 739 GLU A N 1
ATOM 5734 C CA . GLU A 1 739 ? 15.135 22.610 -36.876 1.00 89.62 739 GLU A CA 1
ATOM 5735 C C . GLU A 1 739 ? 14.356 21.918 -35.742 1.00 89.62 739 GLU A C 1
ATOM 5737 O O . GLU A 1 739 ? 13.294 22.409 -35.358 1.00 89.62 739 GLU A O 1
ATOM 5742 N N . HIS A 1 740 ? 14.888 20.833 -35.162 1.00 80.69 740 HIS A N 1
ATOM 5743 C CA . HIS A 1 740 ? 14.339 20.206 -33.951 1.00 80.69 740 HIS A CA 1
ATOM 5744 C C . HIS A 1 740 ? 14.356 21.192 -32.769 1.00 80.69 740 HIS A C 1
ATOM 5746 O O . HIS A 1 740 ? 13.305 21.448 -32.185 1.00 80.69 740 HIS A O 1
ATOM 5752 N N . CYS A 1 741 ? 15.495 21.835 -32.480 1.00 82.12 741 CYS A N 1
ATOM 5753 C CA . CYS A 1 741 ? 15.604 22.818 -31.392 1.00 82.12 741 CYS A CA 1
ATOM 5754 C C . CYS A 1 741 ? 14.682 24.039 -31.585 1.00 82.12 741 CYS A C 1
ATOM 5756 O O . CYS A 1 741 ? 14.039 24.484 -30.639 1.00 82.12 741 CYS A O 1
ATOM 5758 N N . ILE A 1 742 ? 14.562 24.567 -32.809 1.00 85.00 742 ILE A N 1
ATOM 5759 C CA . ILE A 1 742 ? 13.655 25.685 -33.119 1.00 85.00 742 ILE A CA 1
ATOM 5760 C C . ILE A 1 742 ? 12.192 25.266 -32.929 1.00 85.00 742 ILE A C 1
ATOM 5762 O O . ILE A 1 742 ? 11.411 26.023 -32.359 1.00 85.00 742 ILE A O 1
ATOM 5766 N N . LYS A 1 743 ? 11.802 24.061 -33.366 1.00 78.88 743 LYS A N 1
ATOM 5767 C CA . LYS A 1 743 ? 10.441 23.542 -33.142 1.00 78.88 743 LYS A CA 1
ATOM 5768 C C . LYS A 1 743 ? 10.151 23.303 -31.664 1.00 78.88 743 LYS A C 1
ATOM 5770 O O . LYS A 1 743 ? 9.036 23.580 -31.241 1.00 78.88 743 LYS A O 1
ATOM 5775 N N . GLN A 1 744 ? 11.134 22.840 -30.892 1.00 72.81 744 GLN A N 1
ATOM 5776 C CA . GLN A 1 744 ? 11.016 22.658 -29.447 1.00 72.81 744 GLN A CA 1
ATOM 5777 C C . GLN A 1 744 ? 10.794 24.002 -28.734 1.00 72.81 744 GLN A C 1
ATOM 5779 O O . GLN A 1 744 ? 9.814 24.144 -28.008 1.00 72.81 744 GLN A O 1
ATOM 5784 N N . ASN A 1 745 ? 11.629 25.009 -29.010 1.00 80.38 745 ASN A N 1
ATOM 5785 C CA . ASN A 1 745 ? 11.497 26.347 -28.419 1.00 80.38 745 ASN A CA 1
ATOM 5786 C C . ASN A 1 745 ? 10.204 27.066 -28.852 1.00 80.38 745 ASN A C 1
ATOM 5788 O O . ASN A 1 745 ? 9.645 27.841 -28.088 1.00 80.38 745 ASN A O 1
ATOM 5792 N N . ASN A 1 746 ? 9.708 26.803 -30.066 1.00 77.81 746 ASN A N 1
ATOM 5793 C CA . ASN A 1 746 ? 8.436 27.350 -30.549 1.00 77.81 746 ASN A CA 1
ATOM 5794 C C . ASN A 1 746 ? 7.199 26.573 -30.050 1.00 77.81 746 ASN A C 1
ATOM 5796 O O . ASN A 1 746 ? 6.079 27.024 -30.287 1.00 77.81 746 ASN A O 1
ATOM 5800 N N . ALA A 1 747 ? 7.367 25.401 -29.425 1.00 71.25 747 ALA A N 1
ATOM 5801 C CA . ALA A 1 747 ? 6.254 24.612 -28.890 1.00 71.25 747 ALA A CA 1
ATOM 5802 C C . ALA A 1 747 ? 5.832 25.080 -27.488 1.00 71.25 747 ALA A C 1
ATOM 5804 O O . ALA A 1 747 ? 4.644 25.051 -27.172 1.00 71.25 747 ALA A O 1
ATOM 5805 N N . VAL A 1 748 ? 6.796 25.518 -26.669 1.00 57.28 748 VAL A N 1
ATOM 5806 C CA . VAL A 1 748 ? 6.592 26.134 -25.350 1.00 57.28 748 VAL A CA 1
ATOM 5807 C C . VAL A 1 748 ? 7.689 27.178 -25.144 1.00 57.28 748 VAL A C 1
ATOM 5809 O O . VAL A 1 748 ? 8.868 26.831 -25.219 1.00 57.28 748 VAL A O 1
ATOM 5812 N N . ASP A 1 749 ? 7.324 28.428 -24.846 1.00 67.00 749 ASP A N 1
ATOM 5813 C CA . ASP A 1 749 ? 8.308 29.439 -24.444 1.00 67.00 749 ASP A CA 1
ATOM 5814 C C . ASP A 1 749 ? 8.738 29.191 -22.991 1.00 67.00 749 ASP A C 1
ATOM 5816 O O . ASP A 1 749 ? 8.025 29.502 -22.038 1.00 67.00 749 ASP A O 1
ATOM 5820 N N . ILE A 1 750 ? 9.917 28.588 -22.835 1.00 68.06 750 ILE A N 1
ATOM 5821 C CA . ILE A 1 750 ? 10.505 28.209 -21.541 1.00 68.06 750 ILE A CA 1
ATOM 5822 C C . ILE A 1 750 ? 10.877 29.451 -20.705 1.00 68.06 750 ILE A C 1
ATOM 5824 O O . ILE A 1 750 ? 11.036 29.345 -19.492 1.00 68.06 750 ILE A O 1
ATOM 5828 N N . TYR A 1 751 ? 11.008 30.626 -21.332 1.00 67.94 751 TYR A N 1
ATOM 5829 C CA . TYR A 1 751 ? 11.394 31.875 -20.670 1.00 67.94 751 TYR A CA 1
ATOM 5830 C C . TYR A 1 751 ? 10.200 32.774 -20.324 1.00 67.94 751 TYR A C 1
ATOM 5832 O O . TYR A 1 751 ? 10.392 33.845 -19.749 1.00 67.94 751 TYR A O 1
ATOM 5840 N N . GLN A 1 752 ? 8.973 32.360 -20.656 1.00 61.31 752 GLN A N 1
ATOM 5841 C CA . GLN A 1 752 ? 7.769 33.111 -20.326 1.00 61.31 752 GLN A CA 1
ATOM 5842 C C . GLN A 1 752 ? 7.283 32.766 -18.909 1.00 61.31 752 GLN A C 1
ATOM 5844 O O . GLN A 1 752 ? 6.451 31.881 -18.715 1.00 61.31 752 GLN A O 1
ATOM 5849 N N . GLU A 1 753 ? 7.785 33.493 -17.909 1.00 49.34 753 GLU A N 1
ATOM 5850 C CA . GLU A 1 753 ? 7.235 33.455 -16.550 1.00 49.34 753 GLU A CA 1
ATOM 5851 C C . GLU A 1 753 ? 5.822 34.065 -16.542 1.00 49.34 753 GLU A C 1
ATOM 5853 O O . GLU A 1 753 ? 5.621 35.260 -16.768 1.00 49.34 753 GLU A O 1
ATOM 5858 N N . TYR A 1 754 ? 4.819 33.220 -16.301 1.00 56.56 754 TYR A N 1
ATOM 5859 C CA . TYR A 1 754 ? 3.445 33.638 -16.036 1.00 56.56 754 TYR A CA 1
ATOM 5860 C C . TYR A 1 754 ? 3.257 33.830 -14.519 1.00 56.56 754 TYR A C 1
ATOM 5862 O O . TYR A 1 754 ? 3.800 33.058 -13.733 1.00 56.56 754 TYR A O 1
ATOM 5870 N N . PHE A 1 755 ? 2.429 34.805 -14.122 1.00 60.97 755 PHE A N 1
ATOM 5871 C CA . PHE A 1 755 ? 2.004 35.071 -12.731 1.00 60.97 755 PHE A CA 1
ATOM 5872 C C . PHE A 1 755 ? 3.044 35.685 -11.749 1.00 60.97 755 PHE A C 1
ATOM 5874 O O . PHE A 1 755 ? 2.842 35.587 -10.544 1.00 60.97 755 PHE A O 1
ATOM 5881 N N . ASP A 1 756 ? 4.084 36.407 -12.208 1.00 57.59 756 ASP A N 1
ATOM 5882 C CA . ASP A 1 756 ? 5.068 37.111 -11.328 1.00 57.59 756 ASP A CA 1
ATOM 5883 C C . ASP A 1 756 ? 4.428 38.102 -10.311 1.00 57.59 756 ASP A C 1
ATOM 5885 O O . ASP A 1 756 ? 4.968 38.373 -9.232 1.00 57.59 756 ASP A O 1
ATOM 5889 N N . ASP A 1 757 ? 3.226 38.609 -10.607 1.00 57.94 757 ASP A N 1
ATOM 5890 C CA . ASP A 1 757 ? 2.475 39.528 -9.739 1.00 57.94 757 ASP A CA 1
ATOM 5891 C C . ASP A 1 757 ? 1.489 38.843 -8.759 1.00 57.94 757 ASP A C 1
ATOM 5893 O O . ASP A 1 757 ? 0.982 39.521 -7.865 1.00 57.94 757 ASP A O 1
ATOM 5897 N N . GLU A 1 758 ? 1.227 37.529 -8.848 1.00 53.62 758 GLU A N 1
ATOM 5898 C CA . GLU A 1 758 ? 0.349 36.830 -7.884 1.00 53.62 758 GLU A CA 1
ATOM 5899 C C . GLU A 1 758 ? 1.144 36.304 -6.664 1.00 53.62 758 GLU A C 1
ATOM 5901 O O . GLU A 1 758 ? 2.331 35.983 -6.752 1.00 53.62 758 GLU A O 1
ATOM 5906 N N . GLU A 1 759 ? 0.520 36.279 -5.479 1.00 53.94 759 GLU A N 1
ATOM 5907 C CA . GLU A 1 759 ? 1.125 35.695 -4.268 1.00 53.94 759 GLU A CA 1
ATOM 5908 C C . GLU A 1 759 ? 0.971 34.164 -4.270 1.00 53.94 759 GLU A C 1
ATOM 5910 O O . GLU A 1 759 ? -0.002 33.643 -4.815 1.00 53.94 759 GLU A O 1
ATOM 5915 N N . GLU A 1 760 ? 1.916 33.441 -3.652 1.00 51.16 760 GLU A N 1
ATOM 5916 C CA . GLU A 1 760 ? 1.913 31.971 -3.590 1.00 51.16 760 GLU A CA 1
ATOM 5917 C C . GLU A 1 760 ? 0.607 31.437 -2.973 1.00 51.16 760 GLU A C 1
ATOM 5919 O O . GLU A 1 760 ? 0.427 31.421 -1.754 1.00 51.16 760 GLU A O 1
ATOM 5924 N N . VAL A 1 761 ? -0.307 30.967 -3.825 1.00 52.56 761 VAL A N 1
ATOM 5925 C CA . VAL A 1 761 ? -1.490 30.216 -3.397 1.00 52.56 761 VAL A CA 1
ATOM 5926 C C . VAL A 1 761 ? -1.013 28.921 -2.745 1.00 52.56 761 VAL A C 1
ATOM 5928 O O . VAL A 1 761 ? -0.246 28.171 -3.352 1.00 52.56 761 VAL A O 1
ATOM 5931 N N . GLU A 1 762 ? -1.481 28.632 -1.526 1.00 45.75 762 GLU A N 1
ATOM 5932 C CA . GLU A 1 762 ? -1.254 27.333 -0.887 1.00 45.75 762 GLU A CA 1
ATOM 5933 C C . GLU A 1 762 ? -1.745 26.229 -1.830 1.00 45.75 762 GLU A C 1
ATOM 5935 O O . GLU A 1 762 ? -2.944 26.108 -2.090 1.00 45.75 762 GLU A O 1
ATOM 5940 N N . VAL A 1 763 ? -0.810 25.450 -2.382 1.00 45.91 763 VAL A N 1
ATOM 5941 C CA . VAL A 1 763 ? -1.115 24.439 -3.396 1.00 45.91 763 VAL A CA 1
ATOM 5942 C C . VAL A 1 763 ? -1.964 23.342 -2.760 1.00 45.91 763 VAL A C 1
ATOM 5944 O O . VAL A 1 763 ? -1.442 22.415 -2.142 1.00 45.91 763 VAL A O 1
ATOM 5947 N N . THR A 1 764 ? -3.284 23.425 -2.945 1.00 46.72 764 THR A N 1
ATOM 5948 C CA . THR A 1 764 ? -4.174 22.267 -2.828 1.00 46.72 764 THR A CA 1
ATOM 5949 C C . THR A 1 764 ? -3.610 21.174 -3.718 1.00 46.72 764 THR A C 1
ATOM 5951 O O . THR A 1 764 ? -3.555 21.364 -4.934 1.00 46.72 764 THR A O 1
ATOM 5954 N N . GLU A 1 765 ? -3.154 20.082 -3.099 1.00 55.41 765 GLU A N 1
ATOM 5955 C CA . GLU A 1 765 ? -2.370 19.024 -3.740 1.00 55.41 765 GLU A CA 1
ATOM 5956 C C . GLU A 1 765 ? -2.988 18.623 -5.085 1.00 55.41 765 GLU A C 1
ATOM 5958 O O . GLU A 1 765 ? -4.128 18.150 -5.134 1.00 55.41 765 GLU A O 1
ATOM 5963 N N . GLU A 1 766 ? -2.256 18.846 -6.185 1.00 55.66 766 GLU A N 1
ATOM 5964 C CA . GLU A 1 766 ? -2.765 18.536 -7.520 1.00 55.66 766 GLU A CA 1
ATOM 5965 C C . GLU A 1 766 ? -3.165 17.062 -7.587 1.00 55.66 766 GLU A C 1
ATOM 5967 O O . GLU A 1 766 ? -2.354 16.167 -7.329 1.00 55.66 766 GLU A O 1
ATOM 5972 N N . ALA A 1 767 ? -4.427 16.806 -7.942 1.00 69.62 767 ALA A N 1
ATOM 5973 C CA . ALA A 1 767 ? -4.962 15.456 -7.986 1.00 69.62 767 ALA A CA 1
ATOM 5974 C C . ALA A 1 767 ? -4.099 14.576 -8.903 1.00 69.62 767 ALA A C 1
ATOM 5976 O O . ALA A 1 767 ? -3.971 14.838 -10.105 1.00 69.62 767 ALA A O 1
ATOM 5977 N N . SER A 1 768 ? -3.517 13.526 -8.315 1.00 79.94 768 SER A N 1
ATOM 5978 C CA . SER A 1 768 ? -2.609 12.600 -8.991 1.00 79.94 768 SER A CA 1
ATOM 5979 C C . SER A 1 768 ? -3.204 12.143 -10.319 1.00 79.94 768 SER A C 1
ATOM 5981 O O . SER A 1 768 ? -4.297 11.574 -10.344 1.00 79.94 768 SER A O 1
ATOM 5983 N N . SER A 1 769 ? -2.495 12.388 -11.416 1.00 85.56 769 SER A N 1
ATOM 5984 C CA . SER A 1 769 ? -2.997 12.167 -12.773 1.00 85.56 769 SER A CA 1
ATOM 5985 C C . SER A 1 769 ? -1.901 11.624 -13.687 1.00 85.56 769 SER A C 1
ATOM 5987 O O . SER A 1 769 ? -0.712 11.700 -13.378 1.00 85.56 769 SER A O 1
ATOM 5989 N N . ALA A 1 770 ? -2.295 11.053 -14.825 1.00 88.50 770 ALA A N 1
ATOM 5990 C CA . ALA A 1 770 ? -1.367 10.719 -15.897 1.00 88.50 770 ALA A CA 1
ATOM 5991 C C . ALA A 1 770 ? -2.007 10.987 -17.264 1.00 88.50 770 ALA A C 1
ATOM 5993 O O . ALA A 1 770 ? -3.232 10.963 -17.403 1.00 88.50 770 ALA A O 1
ATOM 5994 N N . LYS A 1 771 ? -1.171 11.254 -18.267 1.00 87.31 771 LYS A N 1
ATOM 5995 C CA . LYS A 1 771 ? -1.563 11.641 -19.627 1.00 87.31 771 LYS A CA 1
ATOM 5996 C C . LYS A 1 771 ? -0.945 10.675 -20.633 1.00 87.31 771 LYS A C 1
ATOM 5998 O O . LYS A 1 771 ? 0.242 10.376 -20.546 1.00 87.31 771 LYS A O 1
ATOM 6003 N N . THR A 1 772 ? -1.713 10.209 -21.614 1.00 88.38 772 THR A N 1
ATOM 6004 C CA . THR A 1 772 ? -1.156 9.423 -22.727 1.00 88.38 772 THR A CA 1
ATOM 6005 C C . THR A 1 772 ? -0.457 10.357 -23.710 1.00 88.38 772 THR A C 1
ATOM 6007 O O . THR A 1 772 ? -1.122 11.180 -24.334 1.00 88.38 772 THR A O 1
ATOM 6010 N N . ILE A 1 773 ? 0.861 10.218 -23.870 1.00 86.56 773 ILE A N 1
ATOM 6011 C CA . ILE A 1 773 ? 1.632 10.977 -24.869 1.00 86.56 773 ILE A CA 1
ATOM 6012 C C . ILE A 1 773 ? 1.547 10.283 -26.234 1.00 86.56 773 ILE A C 1
ATOM 6014 O O . ILE A 1 773 ? 1.116 10.876 -27.218 1.00 86.56 773 ILE A O 1
ATOM 6018 N N . ASN A 1 774 ? 1.966 9.016 -26.295 1.00 87.06 774 ASN A N 1
ATOM 6019 C CA . ASN A 1 774 ? 2.193 8.280 -27.541 1.00 87.06 774 ASN A CA 1
ATOM 6020 C C . ASN A 1 774 ? 1.597 6.869 -27.476 1.00 87.06 774 ASN A C 1
ATOM 6022 O O . ASN A 1 774 ? 1.475 6.276 -26.405 1.00 87.06 774 ASN A O 1
ATOM 6026 N N . VAL A 1 775 ? 1.262 6.302 -28.640 1.00 90.75 775 VAL A N 1
ATOM 6027 C CA . VAL A 1 775 ? 0.814 4.905 -28.766 1.00 90.75 775 VAL A CA 1
ATOM 6028 C C . VAL A 1 775 ? 1.496 4.254 -29.963 1.00 90.75 775 VAL A C 1
ATOM 6030 O O . VAL A 1 775 ? 1.064 4.428 -31.106 1.00 90.75 775 VAL A O 1
ATOM 6033 N N . PHE A 1 776 ? 2.539 3.477 -29.686 1.00 92.19 776 PHE A N 1
ATOM 6034 C CA . PHE A 1 776 ? 3.186 2.611 -30.669 1.00 92.19 776 PHE A CA 1
ATOM 6035 C C . PHE A 1 776 ? 2.275 1.413 -30.964 1.00 92.19 776 PHE A C 1
ATOM 6037 O O . PHE A 1 776 ? 1.515 0.972 -30.098 1.00 92.19 776 PHE A O 1
ATOM 6044 N N . ARG A 1 777 ? 2.308 0.882 -32.188 1.00 91.50 777 ARG A N 1
ATOM 6045 C CA . ARG A 1 777 ? 1.448 -0.237 -32.608 1.00 91.50 777 ARG A CA 1
ATOM 6046 C C . ARG A 1 777 ? 2.229 -1.172 -33.516 1.00 91.50 777 ARG A C 1
ATOM 6048 O O . ARG A 1 777 ? 2.844 -0.688 -34.460 1.00 91.50 777 ARG A O 1
ATOM 6055 N N . ASP A 1 778 ? 2.154 -2.481 -33.276 1.00 91.25 778 ASP A N 1
ATOM 6056 C CA . ASP A 1 778 ? 2.739 -3.502 -34.159 1.00 91.25 778 ASP A CA 1
ATOM 6057 C C . ASP A 1 778 ? 2.369 -3.213 -35.636 1.00 91.25 778 ASP A C 1
ATOM 6059 O O . ASP A 1 778 ? 1.172 -3.203 -35.957 1.00 91.25 778 ASP A O 1
ATOM 6063 N N . PRO A 1 779 ? 3.337 -2.938 -36.537 1.00 90.25 779 PRO A N 1
ATOM 6064 C CA . PRO A 1 779 ? 3.060 -2.636 -37.942 1.00 90.25 779 PRO A CA 1
ATOM 6065 C C . PRO A 1 779 ? 2.459 -3.814 -38.718 1.00 90.25 779 PRO A C 1
ATOM 6067 O O . PRO A 1 779 ? 1.833 -3.599 -39.755 1.00 90.25 779 PRO A O 1
ATOM 6070 N N . GLN A 1 780 ? 2.631 -5.047 -38.230 1.00 89.50 780 GLN A N 1
ATOM 6071 C CA . GLN A 1 780 ? 2.146 -6.258 -38.889 1.00 89.50 780 GLN A CA 1
ATOM 6072 C C . GLN A 1 780 ? 0.607 -6.296 -38.961 1.00 89.50 780 GLN A C 1
ATOM 6074 O O . GLN A 1 780 ? -0.080 -5.856 -38.039 1.00 89.50 780 GLN A O 1
ATOM 6079 N N . GLU A 1 781 ? 0.038 -6.848 -40.039 1.00 86.06 781 GLU A N 1
ATOM 6080 C CA . GLU A 1 781 ? -1.423 -7.018 -40.176 1.00 86.06 781 GLU A CA 1
ATOM 6081 C C . GLU A 1 781 ? -2.000 -7.901 -39.056 1.00 86.06 781 GLU A C 1
ATOM 6083 O O . GLU A 1 781 ? -2.964 -7.531 -38.385 1.00 86.06 781 GLU A O 1
ATOM 6088 N N . ILE A 1 782 ? -1.355 -9.046 -38.817 1.00 87.88 782 ILE A N 1
ATOM 6089 C CA . ILE A 1 782 ? -1.623 -9.946 -37.693 1.00 87.88 782 ILE A CA 1
ATOM 6090 C C . ILE A 1 782 ? -1.005 -9.339 -36.431 1.00 87.88 782 ILE A C 1
ATOM 6092 O O . ILE A 1 782 ? 0.219 -9.290 -36.309 1.00 87.88 782 ILE A O 1
ATOM 6096 N N . LYS A 1 783 ? -1.850 -8.919 -35.486 1.00 87.81 783 LYS A N 1
ATOM 6097 C CA . LYS A 1 783 ? -1.416 -8.374 -34.193 1.00 87.81 783 LYS A CA 1
ATOM 6098 C C . LYS A 1 783 ? -0.893 -9.462 -33.254 1.00 87.81 783 LYS A C 1
ATOM 6100 O O . LYS A 1 783 ? -1.375 -10.595 -33.265 1.00 87.81 783 LYS A O 1
ATOM 6105 N N . ARG A 1 784 ? 0.109 -9.098 -32.453 1.00 91.62 784 ARG A N 1
ATOM 6106 C CA . ARG A 1 784 ? 0.853 -9.961 -31.522 1.00 91.62 784 ARG A CA 1
ATOM 6107 C C . ARG A 1 784 ? 0.941 -9.273 -30.164 1.00 91.62 784 ARG A C 1
ATOM 6109 O O . ARG A 1 784 ? 1.045 -8.052 -30.127 1.00 91.62 784 ARG A O 1
ATOM 6116 N N . THR A 1 785 ? 0.955 -10.027 -29.069 1.00 93.19 785 THR A N 1
ATOM 6117 C CA . THR A 1 785 ? 1.113 -9.456 -27.724 1.00 93.19 785 THR A CA 1
ATOM 6118 C C . THR A 1 785 ? 2.466 -8.754 -27.608 1.00 93.19 785 THR A C 1
ATOM 6120 O O . THR A 1 785 ? 3.497 -9.336 -27.953 1.00 93.19 785 THR A O 1
ATOM 6123 N N . ALA A 1 786 ? 2.473 -7.527 -27.080 1.00 95.44 786 ALA A N 1
ATOM 6124 C CA . ALA A 1 786 ? 3.698 -6.912 -26.577 1.00 95.44 786 ALA A CA 1
ATOM 6125 C C . ALA A 1 786 ? 4.050 -7.607 -25.251 1.00 95.44 786 ALA A C 1
ATOM 6127 O O . ALA A 1 786 ? 3.371 -7.399 -24.247 1.00 95.44 786 ALA A O 1
ATOM 6128 N N . THR A 1 787 ? 5.040 -8.499 -25.265 1.00 93.94 787 THR A N 1
ATOM 6129 C CA . THR A 1 787 ? 5.342 -9.395 -24.131 1.00 93.94 787 THR A CA 1
ATOM 6130 C C . THR A 1 787 ? 6.382 -8.828 -23.176 1.00 93.94 787 THR A C 1
ATOM 6132 O O . THR A 1 787 ? 6.295 -9.079 -21.980 1.00 93.94 787 THR A O 1
ATOM 6135 N N . HIS A 1 788 ? 7.314 -8.012 -23.671 1.00 94.94 788 HIS A N 1
ATOM 6136 C CA . HIS A 1 788 ? 8.346 -7.374 -22.853 1.00 94.94 788 HIS A CA 1
ATOM 6137 C C . HIS A 1 788 ? 8.747 -6.015 -23.428 1.00 94.94 788 HIS A C 1
ATOM 6139 O O . HIS A 1 788 ? 8.660 -5.778 -24.636 1.00 94.94 788 HIS A O 1
ATOM 6145 N N . LEU A 1 789 ? 9.206 -5.130 -22.545 1.00 95.50 789 LEU A N 1
ATOM 6146 C CA . LEU A 1 789 ? 9.646 -3.767 -22.838 1.00 95.50 789 LEU A CA 1
ATOM 6147 C C . LEU A 1 789 ? 11.027 -3.552 -22.215 1.00 95.50 789 LEU A C 1
ATOM 6149 O O . LEU A 1 789 ? 11.270 -4.035 -21.112 1.00 95.50 789 LEU A O 1
ATOM 6153 N N . SER A 1 790 ? 11.898 -2.784 -22.867 1.00 94.50 790 SER A N 1
ATOM 6154 C CA . SER A 1 790 ? 13.154 -2.325 -22.260 1.00 94.50 790 SER A CA 1
ATOM 6155 C C . SER A 1 790 ? 13.525 -0.928 -22.758 1.00 94.50 790 SER A C 1
ATOM 6157 O O . SER A 1 790 ? 13.417 -0.617 -23.950 1.00 94.50 790 SER A O 1
ATOM 6159 N N . TRP A 1 791 ? 13.920 -0.063 -21.825 1.00 93.94 791 TRP A N 1
ATOM 6160 C CA . TRP A 1 791 ? 14.276 1.332 -22.079 1.00 93.94 791 TRP A CA 1
ATOM 6161 C C . TRP A 1 791 ? 15.739 1.458 -22.511 1.00 93.94 791 TRP A C 1
ATOM 6163 O O . TRP A 1 791 ? 16.616 0.784 -21.978 1.00 93.94 791 TRP A O 1
ATOM 6173 N N . HIS A 1 792 ? 16.020 2.347 -23.466 1.00 92.94 792 HIS A N 1
ATOM 6174 C CA . HIS A 1 792 ? 17.392 2.627 -23.885 1.00 92.94 792 HIS A CA 1
ATOM 6175 C C . HIS A 1 792 ? 18.134 3.459 -22.815 1.00 92.94 792 HIS A C 1
ATOM 6177 O O . HIS A 1 792 ? 17.778 4.628 -22.621 1.00 92.94 792 HIS A O 1
ATOM 6183 N N . PRO A 1 793 ? 19.197 2.921 -22.181 1.00 87.25 793 PRO A N 1
ATOM 6184 C CA . PRO A 1 793 ? 19.727 3.444 -20.916 1.00 87.25 793 PRO A CA 1
ATOM 6185 C C . PRO A 1 793 ? 20.427 4.805 -21.035 1.00 87.25 793 PRO A C 1
ATOM 6187 O O . PRO A 1 793 ? 20.452 5.576 -20.084 1.00 87.25 793 PRO A O 1
ATOM 6190 N N . ASP A 1 794 ? 20.991 5.122 -22.203 1.00 76.62 794 ASP A N 1
ATOM 6191 C CA . ASP A 1 794 ? 21.821 6.317 -22.407 1.00 76.62 794 ASP A CA 1
ATOM 6192 C C . ASP A 1 794 ? 21.153 7.296 -23.387 1.00 76.62 794 ASP A C 1
ATOM 6194 O O . ASP A 1 794 ? 21.650 7.556 -24.482 1.00 76.62 794 ASP A O 1
ATOM 6198 N N . GLY A 1 795 ? 19.938 7.757 -23.060 1.00 65.12 795 GLY A N 1
ATOM 6199 C CA . GLY A 1 795 ? 19.308 8.832 -23.841 1.00 65.12 795 GLY A CA 1
ATOM 6200 C C . GLY A 1 795 ? 17.794 9.025 -23.744 1.00 65.12 795 GLY A C 1
ATOM 6201 O O . GLY A 1 795 ? 17.307 9.994 -24.317 1.00 65.12 795 GLY A O 1
ATOM 6202 N N . ASN A 1 796 ? 17.031 8.151 -23.072 1.00 67.88 796 ASN A N 1
ATOM 6203 C CA . ASN A 1 796 ? 15.582 8.307 -22.823 1.00 67.88 796 ASN A CA 1
ATOM 6204 C C . ASN A 1 796 ? 14.657 8.533 -24.047 1.00 67.88 796 ASN A C 1
ATOM 6206 O O . ASN A 1 796 ? 13.468 8.765 -23.851 1.00 67.88 796 ASN A O 1
ATOM 6210 N N . ARG A 1 797 ? 15.153 8.434 -25.294 1.00 80.12 797 ARG A N 1
ATOM 6211 C CA . ARG A 1 797 ? 14.373 8.616 -26.542 1.00 80.12 797 ARG A CA 1
ATOM 6212 C C . ARG A 1 797 ? 13.895 7.313 -27.197 1.00 80.12 797 ARG A C 1
ATOM 6214 O O . ARG A 1 797 ? 13.062 7.373 -28.094 1.00 80.12 797 ARG A O 1
ATOM 6221 N N . LYS A 1 798 ? 14.392 6.142 -26.779 1.00 90.56 798 LYS A N 1
ATOM 6222 C CA . LYS A 1 798 ? 14.135 4.862 -27.467 1.00 90.56 798 LYS A CA 1
ATOM 6223 C C . LYS A 1 798 ? 13.590 3.779 -26.540 1.00 90.56 798 LYS A C 1
ATOM 6225 O O . LYS A 1 798 ? 14.011 3.673 -25.387 1.00 90.56 798 LYS A O 1
ATOM 6230 N N . LEU A 1 799 ? 12.687 2.963 -27.080 1.00 93.62 799 LEU A N 1
ATOM 6231 C CA . LEU A 1 799 ? 12.000 1.870 -26.393 1.00 93.62 799 LEU A CA 1
ATOM 6232 C C . LEU A 1 799 ? 12.048 0.605 -27.261 1.00 93.62 799 LEU A C 1
ATOM 6234 O O . LEU A 1 799 ? 11.537 0.598 -28.382 1.00 93.62 799 LEU A O 1
ATOM 6238 N N . ALA A 1 800 ? 12.640 -0.470 -26.746 1.00 95.00 800 ALA A N 1
ATOM 6239 C CA . ALA A 1 800 ? 12.599 -1.783 -27.380 1.00 95.00 800 ALA A CA 1
ATOM 6240 C C . ALA A 1 800 ? 11.347 -2.547 -26.926 1.00 95.00 800 ALA A C 1
ATOM 6242 O O . ALA A 1 800 ? 11.010 -2.542 -25.741 1.00 95.00 800 ALA A O 1
ATOM 6243 N N . VAL A 1 801 ? 10.664 -3.204 -27.869 1.00 96.12 801 VAL A N 1
ATOM 6244 C CA . VAL A 1 801 ? 9.428 -3.960 -27.618 1.00 96.12 801 VAL A CA 1
ATOM 6245 C C . VAL A 1 801 ? 9.523 -5.349 -28.250 1.00 96.12 801 VAL A C 1
ATOM 6247 O O . VAL A 1 801 ? 9.705 -5.475 -29.466 1.00 96.12 801 VAL A O 1
ATOM 6250 N N . ALA A 1 802 ? 9.377 -6.384 -27.421 1.00 95.88 802 ALA A N 1
ATOM 6251 C CA . ALA A 1 802 ? 9.260 -7.774 -27.854 1.00 95.88 802 ALA A CA 1
ATOM 6252 C C . ALA A 1 802 ? 7.810 -8.092 -28.251 1.00 95.88 802 ALA A C 1
ATOM 6254 O O . ALA A 1 802 ? 6.877 -7.805 -27.496 1.00 95.88 802 ALA A O 1
ATOM 6255 N N . TYR A 1 803 ? 7.622 -8.707 -29.422 1.00 94.62 803 TYR A N 1
ATOM 6256 C CA . TYR A 1 803 ? 6.307 -9.110 -29.926 1.00 94.62 803 TYR A CA 1
ATOM 6257 C C . TYR A 1 803 ? 6.251 -10.617 -30.186 1.00 94.62 803 TYR A C 1
ATOM 6259 O O . TYR A 1 803 ? 6.974 -11.145 -31.036 1.00 94.62 803 TYR A O 1
ATOM 6267 N N . SER A 1 804 ? 5.338 -11.307 -29.505 1.00 91.44 804 SER A N 1
ATOM 6268 C CA . SER A 1 804 ? 5.111 -12.746 -29.677 1.00 91.44 804 SER A CA 1
ATOM 6269 C C . SER A 1 804 ? 3.662 -13.141 -29.377 1.00 91.44 804 SER A C 1
ATOM 6271 O O . SER A 1 804 ? 2.844 -12.335 -28.935 1.00 91.44 804 SER A O 1
ATOM 6273 N N . CYS A 1 805 ? 3.313 -14.391 -29.678 1.00 88.00 805 CYS A N 1
ATOM 6274 C CA . CYS A 1 805 ? 2.019 -14.976 -29.352 1.00 88.00 805 CYS A CA 1
ATOM 6275 C C . CYS A 1 805 ? 2.267 -16.237 -28.522 1.00 88.00 805 CYS A C 1
ATOM 6277 O O . CYS A 1 805 ? 2.811 -17.213 -29.033 1.00 88.00 805 CYS A O 1
ATOM 6279 N N . LEU A 1 806 ? 1.905 -16.193 -27.238 1.00 82.75 806 LEU A N 1
ATOM 6280 C CA . LEU A 1 806 ? 2.119 -17.305 -26.305 1.00 82.75 806 LEU A CA 1
ATOM 6281 C C . LEU A 1 806 ? 1.081 -18.432 -26.494 1.00 82.75 806 LEU A C 1
ATOM 6283 O O . LEU A 1 806 ? 1.368 -19.590 -26.195 1.00 82.75 806 LEU A O 1
ATOM 6287 N N . ASP A 1 807 ? -0.088 -18.115 -27.068 1.00 82.88 807 ASP A N 1
ATOM 6288 C CA . ASP A 1 807 ? -1.140 -19.068 -27.445 1.00 82.88 807 ASP A CA 1
ATOM 6289 C C . ASP A 1 807 ? -0.735 -19.888 -28.693 1.00 82.88 807 ASP A C 1
ATOM 6291 O O . ASP A 1 807 ? -1.322 -19.742 -29.767 1.00 82.88 807 ASP A O 1
ATOM 6295 N N . PHE A 1 808 ? 0.256 -20.779 -28.573 1.00 70.81 808 PHE A N 1
ATOM 6296 C CA . PHE A 1 808 ? 0.798 -21.571 -29.693 1.00 70.81 808 PHE A CA 1
ATOM 6297 C C . PHE A 1 808 ? -0.280 -22.248 -30.563 1.00 70.81 808 PHE A C 1
ATOM 6299 O O . PHE A 1 808 ? -0.220 -22.189 -31.789 1.00 70.81 808 PHE A O 1
ATOM 6306 N N . GLN A 1 809 ? -1.318 -22.829 -29.948 1.00 75.56 809 GLN A N 1
ATOM 6307 C CA . GLN A 1 809 ? -2.419 -23.493 -30.668 1.00 75.56 809 GLN A CA 1
ATOM 6308 C C . GLN A 1 809 ? -3.299 -22.538 -31.498 1.00 75.56 809 GLN A C 1
ATOM 6310 O O . GLN A 1 809 ? -4.060 -22.995 -32.349 1.00 75.56 809 GLN A O 1
ATOM 6315 N N . ARG A 1 810 ? -3.229 -21.225 -31.243 1.00 74.00 810 ARG A N 1
ATOM 6316 C CA . ARG A 1 810 ? -3.968 -20.180 -31.967 1.00 74.00 810 ARG A CA 1
ATOM 6317 C C . ARG A 1 810 ? -3.088 -19.393 -32.938 1.00 74.00 810 ARG A C 1
ATOM 6319 O O . ARG A 1 810 ? -3.621 -18.531 -33.632 1.00 74.00 810 ARG A O 1
ATOM 6326 N N . ALA A 1 811 ? -1.782 -19.662 -32.998 1.00 76.12 811 ALA A N 1
ATOM 6327 C CA . ALA A 1 811 ? -0.846 -18.921 -33.837 1.00 76.12 811 ALA A CA 1
ATOM 6328 C C . ALA A 1 811 ? -1.211 -19.059 -35.337 1.00 76.12 811 ALA A C 1
ATOM 6330 O O . ALA A 1 811 ? -1.103 -20.152 -35.899 1.00 76.12 811 ALA A O 1
ATOM 6331 N N . PRO A 1 812 ? -1.652 -17.982 -36.018 1.00 78.75 812 PRO A N 1
ATOM 6332 C CA . PRO A 1 812 ? -2.009 -18.038 -37.430 1.00 78.75 812 PRO A CA 1
ATOM 6333 C C . PRO A 1 812 ? -0.773 -18.229 -38.318 1.00 78.75 812 PRO A C 1
ATOM 6335 O O . PRO A 1 812 ? 0.279 -17.615 -38.113 1.00 78.75 812 PRO A O 1
ATOM 6338 N N . ALA A 1 813 ? -0.923 -19.045 -39.362 1.00 79.81 813 ALA A N 1
ATOM 6339 C CA . ALA A 1 813 ? 0.113 -19.239 -40.369 1.00 79.81 813 ALA A CA 1
ATOM 6340 C C . ALA A 1 813 ? 0.461 -17.903 -41.057 1.00 79.81 813 ALA A C 1
ATOM 6342 O O . ALA A 1 813 ? -0.424 -17.204 -41.545 1.00 79.81 813 ALA A O 1
ATOM 6343 N N . GLY A 1 814 ? 1.753 -17.560 -41.099 1.00 81.94 814 GLY A N 1
ATOM 6344 C CA . GLY A 1 814 ? 2.242 -16.281 -41.633 1.00 81.94 814 GLY A CA 1
ATOM 6345 C C . GLY A 1 814 ? 2.480 -15.178 -40.590 1.00 81.94 814 GLY A C 1
ATOM 6346 O O . GLY A 1 814 ? 2.812 -14.057 -40.968 1.00 81.94 814 GLY A O 1
ATOM 6347 N N . MET A 1 815 ? 2.349 -15.465 -39.289 1.00 87.56 815 MET A N 1
ATOM 6348 C CA . MET A 1 815 ? 2.750 -14.533 -38.227 1.00 87.56 815 MET A CA 1
ATOM 6349 C C . MET A 1 815 ? 4.256 -14.202 -38.287 1.00 87.56 815 MET A C 1
ATOM 6351 O O . MET A 1 815 ? 5.101 -15.096 -38.276 1.00 87.56 815 MET A O 1
ATOM 6355 N N . SER A 1 816 ? 4.590 -12.906 -38.295 1.00 88.75 816 SER A N 1
ATOM 6356 C CA . SER A 1 816 ? 5.977 -12.420 -38.263 1.00 88.75 816 SER A CA 1
ATOM 6357 C C . SER A 1 816 ? 6.652 -12.680 -36.909 1.00 88.75 816 SER A C 1
ATOM 6359 O O . SER A 1 816 ? 6.008 -12.640 -35.858 1.00 88.75 816 SER A O 1
ATOM 6361 N N . HIS A 1 817 ? 7.966 -12.909 -36.924 1.00 90.00 817 HIS A N 1
ATOM 6362 C CA . HIS A 1 817 ? 8.798 -13.044 -35.718 1.00 90.00 817 HIS A CA 1
ATOM 6363 C C . HIS A 1 817 ? 9.495 -11.723 -35.334 1.00 90.00 817 HIS A C 1
ATOM 6365 O O . HIS A 1 817 ? 10.157 -11.652 -34.304 1.00 90.00 817 HIS A O 1
ATOM 6371 N N . GLU A 1 818 ? 9.362 -10.672 -36.150 1.00 93.44 818 GLU A N 1
ATOM 6372 C CA . GLU A 1 818 ? 10.095 -9.413 -35.975 1.00 93.44 818 GLU A CA 1
ATOM 6373 C C . GLU A 1 818 ? 9.674 -8.640 -34.722 1.00 93.44 818 GLU A C 1
ATOM 6375 O O . GLU A 1 818 ? 8.484 -8.439 -34.481 1.00 93.44 818 GLU A O 1
ATOM 6380 N N . SER A 1 819 ? 10.654 -8.163 -33.959 1.00 95.12 819 SER A N 1
ATOM 6381 C CA . SER A 1 819 ? 10.452 -7.235 -32.838 1.00 95.12 819 SER A CA 1
ATOM 6382 C C . SER A 1 819 ? 11.014 -5.855 -33.187 1.00 95.12 819 SER A C 1
ATOM 6384 O O . SER A 1 819 ? 11.768 -5.734 -34.152 1.00 95.12 819 SER A O 1
ATOM 6386 N N . TYR A 1 820 ? 10.643 -4.801 -32.457 1.00 95.38 820 TYR A N 1
ATOM 6387 C CA . TYR A 1 820 ? 10.884 -3.427 -32.918 1.00 95.38 820 TYR A CA 1
ATOM 6388 C C . TYR A 1 820 ? 11.511 -2.527 -31.850 1.00 95.38 820 TYR A C 1
ATOM 6390 O O . TYR A 1 820 ? 11.137 -2.570 -30.679 1.00 95.38 820 TYR A O 1
ATOM 6398 N N . ILE A 1 821 ? 12.446 -1.679 -32.287 1.00 95.25 821 ILE A N 1
ATOM 6399 C CA . ILE A 1 821 ? 12.936 -0.522 -31.533 1.00 95.25 821 ILE A CA 1
ATOM 6400 C C . ILE A 1 821 ? 12.174 0.702 -32.040 1.00 95.25 821 ILE A C 1
ATOM 6402 O O . ILE A 1 821 ? 12.201 1.012 -33.235 1.00 95.25 821 ILE A O 1
ATOM 6406 N N . TRP A 1 822 ? 11.494 1.385 -31.126 1.00 93.56 822 TRP A N 1
ATOM 6407 C CA . TRP A 1 822 ? 10.719 2.591 -31.383 1.00 93.56 822 TRP A CA 1
ATOM 6408 C C . TRP A 1 822 ? 11.459 3.833 -30.895 1.00 93.56 822 TRP A C 1
ATOM 6410 O O . TRP A 1 822 ? 12.119 3.808 -29.855 1.00 93.56 822 TRP A O 1
ATOM 6420 N N . ASP A 1 823 ? 11.295 4.922 -31.637 1.00 89.25 823 ASP A N 1
ATOM 6421 C CA . ASP A 1 823 ? 11.731 6.265 -31.266 1.00 89.25 823 ASP A CA 1
ATOM 6422 C C . ASP A 1 823 ? 10.521 7.081 -30.783 1.00 89.25 823 ASP A C 1
ATOM 6424 O O . ASP A 1 823 ? 9.463 7.089 -31.420 1.00 89.25 823 ASP A O 1
ATOM 6428 N N . LEU A 1 824 ? 10.686 7.768 -29.654 1.00 85.94 824 LEU A N 1
ATOM 6429 C CA . LEU A 1 824 ? 9.666 8.595 -29.012 1.00 85.94 824 LEU A CA 1
ATOM 6430 C C . LEU A 1 824 ? 9.228 9.793 -29.864 1.00 85.94 824 LEU A C 1
ATOM 6432 O O . LEU A 1 824 ? 8.085 10.232 -29.735 1.00 85.94 824 LEU A O 1
ATOM 6436 N N . GLU A 1 825 ? 10.087 10.290 -30.757 1.00 83.81 825 GLU A N 1
ATOM 6437 C CA . GLU A 1 825 ? 9.739 11.369 -31.691 1.00 83.81 825 GLU A CA 1
ATOM 6438 C C . GLU A 1 825 ? 8.947 10.867 -32.916 1.00 83.81 825 GLU A C 1
ATOM 6440 O O . GLU A 1 825 ? 8.254 11.646 -33.573 1.00 83.81 825 GLU A O 1
ATOM 6445 N N . ASN A 1 826 ? 9.017 9.568 -33.236 1.00 82.81 826 ASN A N 1
ATOM 6446 C CA . ASN A 1 826 ? 8.481 8.978 -34.469 1.00 82.81 826 ASN A CA 1
ATOM 6447 C C . ASN A 1 826 ? 7.512 7.793 -34.206 1.00 82.81 826 ASN A C 1
ATOM 6449 O O . ASN A 1 826 ? 7.702 6.712 -34.765 1.00 82.81 826 ASN A O 1
ATOM 6453 N N . PRO A 1 827 ? 6.403 7.961 -33.457 1.00 83.81 827 PRO A N 1
ATOM 6454 C CA . PRO A 1 827 ? 5.531 6.851 -33.034 1.00 83.81 827 PRO A CA 1
ATOM 6455 C C . PRO A 1 827 ? 4.846 6.067 -34.173 1.00 83.81 827 PRO A C 1
ATOM 6457 O O . PRO A 1 827 ? 4.342 4.969 -33.950 1.00 83.81 827 PRO A O 1
ATOM 6460 N N . ASN A 1 828 ? 4.817 6.609 -35.395 1.00 85.00 828 ASN A N 1
ATOM 6461 C CA . ASN A 1 828 ? 4.155 6.000 -36.556 1.00 85.00 828 ASN A CA 1
ATOM 6462 C C . ASN A 1 828 ? 4.996 4.933 -37.285 1.00 85.00 828 ASN A C 1
ATOM 6464 O O . ASN A 1 828 ? 4.479 4.274 -38.186 1.00 85.00 828 ASN A O 1
ATOM 6468 N N . ARG A 1 829 ? 6.288 4.783 -36.961 1.00 87.81 829 ARG A N 1
ATOM 6469 C CA . ARG A 1 829 ? 7.190 3.803 -37.593 1.00 87.81 829 ARG A CA 1
ATOM 6470 C C . ARG A 1 829 ? 8.314 3.401 -36.628 1.00 87.81 829 ARG A C 1
ATOM 6472 O O . ARG A 1 829 ? 8.854 4.280 -35.964 1.00 87.81 829 ARG A O 1
ATOM 6479 N N . PRO A 1 830 ? 8.710 2.122 -36.563 1.00 92.25 830 PRO A N 1
ATOM 6480 C CA . PRO A 1 830 ? 9.877 1.735 -35.781 1.00 92.25 830 PRO A CA 1
ATOM 6481 C C . PRO A 1 830 ? 11.156 2.288 -36.425 1.00 92.25 830 PRO A C 1
ATOM 6483 O O . PRO A 1 830 ? 11.245 2.405 -37.649 1.00 92.25 830 PRO A O 1
ATOM 6486 N N . GLU A 1 831 ? 12.158 2.603 -35.605 1.00 90.25 831 GLU A N 1
ATOM 6487 C CA . GLU A 1 831 ? 13.492 2.991 -36.079 1.00 90.25 831 GLU A CA 1
ATOM 6488 C C . GLU A 1 831 ? 14.227 1.773 -36.656 1.00 90.25 831 GLU A C 1
ATOM 6490 O O . GLU A 1 831 ? 14.862 1.852 -37.708 1.00 90.25 831 GLU A O 1
ATOM 6495 N N . MET A 1 832 ? 14.114 0.626 -35.977 1.00 92.06 832 MET A N 1
ATOM 6496 C CA . MET A 1 832 ? 14.775 -0.616 -36.367 1.00 92.06 832 MET A CA 1
ATOM 6497 C C . MET A 1 832 ? 13.876 -1.829 -36.119 1.00 92.06 832 MET A C 1
ATOM 6499 O O . MET A 1 832 ? 13.254 -1.962 -35.066 1.00 92.06 832 MET A O 1
ATOM 6503 N N . ALA A 1 833 ? 13.852 -2.740 -37.092 1.00 94.38 833 ALA A N 1
ATOM 6504 C CA . ALA A 1 833 ? 13.264 -4.068 -36.963 1.00 94.38 833 ALA A CA 1
ATOM 6505 C C . ALA A 1 833 ? 14.352 -5.085 -36.607 1.00 94.38 833 ALA A C 1
ATOM 6507 O O . ALA A 1 833 ? 15.320 -5.229 -37.351 1.00 94.38 833 ALA A O 1
ATOM 6508 N N . LEU A 1 834 ? 14.185 -5.799 -35.499 1.00 95.00 834 LEU A N 1
ATOM 6509 C CA . LEU A 1 834 ? 15.026 -6.916 -35.082 1.00 95.00 834 LEU A CA 1
ATOM 6510 C C . LEU A 1 834 ? 14.452 -8.208 -35.672 1.00 95.00 834 LEU A C 1
ATOM 6512 O O . LEU A 1 834 ? 13.272 -8.509 -35.485 1.00 95.00 834 LEU A O 1
ATOM 6516 N N . LYS A 1 835 ? 15.281 -8.970 -36.391 1.00 93.81 835 LYS A N 1
ATOM 6517 C CA . LYS A 1 835 ? 14.888 -10.200 -37.097 1.00 93.81 835 LYS A CA 1
ATOM 6518 C C . LYS A 1 835 ? 15.469 -11.439 -36.390 1.00 93.81 835 LYS A C 1
ATOM 6520 O O . LYS A 1 835 ? 16.603 -11.808 -36.697 1.00 93.81 835 LYS A O 1
ATOM 6525 N N . PRO A 1 836 ? 14.750 -12.060 -35.436 1.00 93.50 836 PRO A N 1
ATOM 6526 C CA . PRO A 1 836 ? 15.181 -13.289 -34.767 1.00 93.50 836 PRO A CA 1
ATOM 6527 C C . PRO A 1 836 ? 14.889 -14.545 -35.607 1.00 93.50 836 PRO A C 1
ATOM 6529 O O . PRO A 1 836 ? 14.178 -14.492 -36.611 1.00 93.50 836 PRO A O 1
ATOM 6532 N N . SER A 1 837 ? 15.392 -15.699 -35.159 1.00 89.81 837 SER A N 1
ATOM 6533 C CA . SER A 1 837 ? 15.047 -17.026 -35.701 1.00 89.81 837 SER A CA 1
ATOM 6534 C C . SER A 1 837 ? 13.661 -17.532 -35.268 1.00 89.81 837 SER A C 1
ATOM 6536 O O . SER A 1 837 ? 13.104 -18.416 -35.911 1.00 89.81 837 SER A O 1
ATOM 6538 N N . SER A 1 838 ? 13.121 -16.991 -34.176 1.00 91.81 838 SER A N 1
ATOM 6539 C CA . SER A 1 838 ? 11.891 -17.404 -33.488 1.00 91.81 838 SER A CA 1
ATOM 6540 C C . SER A 1 838 ? 11.339 -16.190 -32.713 1.00 91.81 838 SER A C 1
ATOM 6542 O O . SER A 1 838 ? 12.139 -15.315 -32.375 1.00 91.81 838 SER A O 1
ATOM 6544 N N . PRO A 1 839 ? 10.023 -16.057 -32.449 1.00 92.75 839 PRO A N 1
ATOM 6545 C CA . PRO A 1 839 ? 9.470 -14.886 -31.760 1.00 92.75 839 PRO A CA 1
ATOM 6546 C C . PRO A 1 839 ? 10.148 -14.596 -30.414 1.00 92.75 839 PRO A C 1
ATOM 6548 O O . PRO A 1 839 ? 10.440 -15.525 -29.657 1.00 92.75 839 PRO A O 1
ATOM 6551 N N . LEU A 1 840 ? 10.360 -13.314 -30.104 1.00 94.62 840 LEU A N 1
ATOM 6552 C CA . LEU A 1 840 ? 10.936 -12.896 -28.824 1.00 94.62 840 LEU A CA 1
ATOM 6553 C C . LEU A 1 840 ? 9.865 -12.819 -27.740 1.00 94.62 840 LEU A C 1
ATOM 6555 O O . LEU A 1 840 ? 8.807 -12.218 -27.934 1.00 94.62 840 LEU A O 1
ATOM 6559 N N . VAL A 1 841 ? 10.168 -13.422 -26.597 1.00 94.69 841 VAL A N 1
ATOM 6560 C CA . VAL A 1 841 ? 9.379 -13.309 -25.366 1.00 94.69 841 VAL A CA 1
ATOM 6561 C C . VAL A 1 841 ? 9.960 -12.192 -24.500 1.00 94.69 841 VAL A C 1
ATOM 6563 O O . VAL A 1 841 ? 9.214 -11.337 -24.036 1.00 94.69 841 VAL A O 1
ATOM 6566 N N . THR A 1 842 ? 11.289 -12.131 -24.371 1.00 95.06 842 THR A N 1
ATOM 6567 C CA . THR A 1 842 ? 12.014 -11.064 -23.660 1.00 95.06 842 THR A CA 1
ATOM 6568 C C . THR A 1 842 ? 12.970 -10.304 -24.580 1.00 95.06 842 THR A C 1
ATOM 6570 O O . THR A 1 842 ? 13.451 -10.843 -25.581 1.00 95.06 842 THR A O 1
ATOM 6573 N N . LEU A 1 843 ? 13.268 -9.045 -24.237 1.00 95.56 843 LEU A N 1
ATOM 6574 C CA . LEU A 1 843 ? 14.209 -8.190 -24.969 1.00 95.56 843 LEU A CA 1
ATOM 6575 C C . LEU A 1 843 ? 14.765 -7.092 -24.047 1.00 95.56 843 LEU A C 1
ATOM 6577 O O . LEU A 1 843 ? 14.028 -6.183 -23.685 1.00 95.56 843 LEU A O 1
ATOM 6581 N N . GLU A 1 844 ? 16.047 -7.159 -23.680 1.00 94.88 844 GLU A N 1
ATOM 6582 C CA . GLU A 1 844 ? 16.657 -6.324 -22.635 1.00 94.88 844 GLU A CA 1
ATOM 6583 C C . GLU A 1 844 ? 17.924 -5.596 -23.125 1.00 94.88 844 GLU A C 1
ATOM 6585 O O . GLU A 1 844 ? 18.890 -6.230 -23.573 1.00 94.88 844 GLU A O 1
ATOM 6590 N N . TYR A 1 845 ? 17.950 -4.263 -23.017 1.00 94.31 845 TYR A N 1
ATOM 6591 C CA . TYR A 1 845 ? 19.138 -3.451 -23.307 1.00 94.31 845 TYR A CA 1
ATOM 6592 C C . TYR A 1 845 ? 20.278 -3.742 -22.325 1.00 94.31 845 TYR A C 1
ATOM 6594 O O . TYR A 1 845 ? 20.067 -3.935 -21.129 1.00 94.31 845 TYR A O 1
ATOM 6602 N N . ASN A 1 846 ? 21.516 -3.720 -22.819 1.00 92.94 846 ASN A N 1
ATOM 6603 C CA . ASN A 1 846 ? 22.695 -3.788 -21.967 1.00 92.94 846 ASN A CA 1
ATOM 6604 C C . ASN A 1 846 ? 22.906 -2.433 -21.254 1.00 92.94 846 ASN A C 1
ATOM 6606 O O . ASN A 1 846 ? 23.142 -1.430 -21.930 1.00 92.94 846 ASN A O 1
ATOM 6610 N N . PRO A 1 847 ? 22.909 -2.374 -19.906 1.00 88.75 847 PRO A N 1
ATOM 6611 C CA . PRO A 1 847 ? 23.054 -1.123 -19.153 1.00 88.75 847 PRO A CA 1
ATOM 6612 C C . PRO A 1 847 ? 24.477 -0.523 -19.187 1.00 88.75 847 PRO A C 1
ATOM 6614 O O . PRO A 1 847 ? 24.760 0.422 -18.453 1.00 88.75 847 PRO A O 1
ATOM 6617 N N . LYS A 1 848 ? 25.401 -1.084 -19.983 1.00 88.88 848 LYS A N 1
ATOM 6618 C CA . LYS A 1 848 ? 26.780 -0.592 -20.167 1.00 88.88 848 LYS A CA 1
ATOM 6619 C C . LYS A 1 848 ? 27.181 -0.311 -21.614 1.00 88.88 848 LYS A C 1
ATOM 6621 O O . LYS A 1 848 ? 28.015 0.564 -21.824 1.00 88.88 848 LYS A O 1
ATOM 6626 N N . ASP A 1 849 ? 26.629 -1.028 -22.589 1.00 90.00 849 ASP A N 1
ATOM 6627 C CA . ASP A 1 849 ? 26.750 -0.678 -24.010 1.00 90.00 849 ASP A CA 1
ATOM 6628 C C . ASP A 1 849 ? 25.346 -0.582 -24.607 1.00 90.00 849 ASP A C 1
ATOM 6630 O O . ASP A 1 849 ? 24.758 -1.585 -25.009 1.00 90.00 849 ASP A O 1
ATOM 6634 N N . SER A 1 850 ? 24.820 0.643 -24.665 1.00 89.94 850 SER A N 1
ATOM 6635 C CA . SER A 1 850 ? 23.466 0.985 -25.126 1.00 89.94 850 SER A CA 1
ATOM 6636 C C . SER A 1 850 ? 23.119 0.466 -26.527 1.00 89.94 850 SER A C 1
ATOM 6638 O O . SER A 1 850 ? 21.948 0.389 -26.896 1.00 89.94 850 SER A O 1
ATOM 6640 N N . HIS A 1 851 ? 24.122 0.061 -27.307 1.00 90.81 851 HIS A N 1
ATOM 6641 C CA . HIS A 1 851 ? 23.943 -0.519 -28.630 1.00 90.81 851 HIS A CA 1
ATOM 6642 C C . HIS A 1 851 ? 23.622 -2.018 -28.641 1.00 90.81 851 HIS A C 1
ATOM 6644 O O . HIS A 1 851 ? 23.233 -2.518 -29.702 1.00 90.81 851 HIS A O 1
ATOM 6650 N N . VAL A 1 852 ? 23.805 -2.728 -27.523 1.00 93.44 852 VAL A N 1
ATOM 6651 C CA . VAL A 1 852 ? 23.647 -4.185 -27.425 1.00 93.44 852 VAL A CA 1
ATOM 6652 C C . VAL A 1 852 ? 22.327 -4.537 -26.738 1.00 93.44 852 VAL A C 1
ATOM 6654 O O . VAL A 1 852 ? 22.022 -4.023 -25.662 1.00 93.44 852 VAL A O 1
ATOM 6657 N N . LEU A 1 853 ? 21.560 -5.449 -27.340 1.00 94.25 853 LEU A N 1
ATOM 6658 C CA . LEU A 1 853 ? 20.326 -5.998 -26.769 1.00 94.25 853 LEU A CA 1
ATOM 6659 C C . LEU A 1 853 ? 20.425 -7.520 -26.662 1.00 94.25 853 LEU A C 1
ATOM 6661 O O . LEU A 1 853 ? 20.895 -8.169 -27.594 1.00 94.25 853 LEU A O 1
ATOM 6665 N N . LEU A 1 854 ? 19.941 -8.078 -25.556 1.00 95.69 854 LEU A N 1
ATOM 6666 C CA . LEU A 1 854 ? 19.743 -9.513 -25.331 1.00 95.69 854 LEU A CA 1
ATOM 6667 C C . LEU A 1 854 ? 18.272 -9.859 -25.572 1.00 95.69 854 LEU A C 1
ATOM 6669 O O . LEU A 1 854 ? 17.413 -9.072 -25.192 1.00 95.69 854 LEU A O 1
ATOM 6673 N N . GLY A 1 855 ? 17.955 -11.024 -26.134 1.00 95.31 855 GLY A N 1
ATOM 6674 C CA . GLY A 1 855 ? 16.566 -11.469 -26.272 1.00 95.31 855 GLY A CA 1
ATOM 6675 C C . GLY A 1 855 ? 16.401 -12.976 -26.124 1.00 95.31 855 GLY A C 1
ATOM 6676 O O . GLY A 1 855 ? 17.186 -13.756 -26.670 1.00 95.31 855 GLY A O 1
ATOM 6677 N N . GLY A 1 856 ? 15.372 -13.366 -25.374 1.00 95.56 856 GLY A N 1
ATOM 6678 C CA . GLY A 1 856 ? 14.946 -14.746 -25.189 1.00 95.56 856 GLY A CA 1
ATOM 6679 C C . GLY A 1 856 ? 13.897 -15.136 -26.227 1.00 95.56 856 GLY A C 1
ATOM 6680 O O . GLY A 1 856 ? 12.860 -14.480 -26.358 1.00 95.56 856 GLY A O 1
ATOM 6681 N N . CYS A 1 857 ? 14.163 -16.202 -26.978 1.00 94.19 857 CYS A N 1
ATOM 6682 C CA . CYS A 1 857 ? 13.259 -16.707 -28.005 1.00 94.19 857 CYS A CA 1
ATOM 6683 C C . CYS A 1 857 ? 12.245 -17.709 -27.427 1.00 94.19 857 CYS A C 1
ATOM 6685 O O . CYS A 1 857 ? 12.509 -18.418 -26.454 1.00 94.19 857 CYS A O 1
ATOM 6687 N N . TYR A 1 858 ? 11.099 -17.849 -28.097 1.00 92.19 858 TYR A N 1
ATOM 6688 C CA . TYR A 1 858 ? 10.061 -18.823 -27.734 1.00 92.19 858 TYR A CA 1
ATOM 6689 C C . TYR A 1 858 ? 10.533 -20.291 -27.813 1.00 92.19 858 TYR A C 1
ATOM 6691 O O . TYR A 1 858 ? 9.970 -21.160 -27.163 1.00 92.19 858 TYR A O 1
ATOM 6699 N N . ASN A 1 859 ? 11.584 -20.584 -28.586 1.00 92.12 859 ASN A N 1
ATOM 6700 C CA . ASN A 1 859 ? 12.163 -21.927 -28.724 1.00 92.12 859 ASN A CA 1
ATOM 6701 C C . ASN A 1 859 ? 13.358 -22.177 -27.780 1.00 92.12 859 ASN A C 1
ATOM 6703 O O . ASN A 1 859 ? 14.262 -22.932 -28.136 1.00 92.12 859 ASN A O 1
ATOM 6707 N N . GLY A 1 860 ? 13.423 -21.471 -26.647 1.00 93.19 860 GLY A N 1
ATOM 6708 C CA . GLY A 1 860 ? 14.457 -21.634 -25.619 1.00 93.19 860 GLY A CA 1
ATOM 6709 C C . GLY A 1 860 ? 15.851 -21.088 -25.964 1.00 93.19 860 GLY A C 1
ATOM 6710 O O . GLY A 1 860 ? 16.683 -20.912 -25.072 1.00 93.19 860 GLY A O 1
ATOM 6711 N N . GLN A 1 861 ? 16.119 -20.780 -27.238 1.00 94.31 861 GLN A N 1
ATOM 6712 C CA . GLN A 1 861 ? 17.362 -20.138 -27.669 1.00 94.31 861 GLN A CA 1
ATOM 6713 C C . GLN A 1 861 ? 17.452 -18.682 -27.199 1.00 94.31 861 GLN A C 1
ATOM 6715 O O . GLN A 1 861 ? 16.446 -17.995 -27.017 1.00 94.31 861 GLN A O 1
ATOM 6720 N N . ILE A 1 862 ? 18.682 -18.192 -27.068 1.00 95.06 862 ILE A N 1
ATOM 6721 C CA . ILE A 1 862 ? 18.997 -16.823 -26.667 1.00 95.06 862 ILE A CA 1
ATOM 6722 C C . ILE A 1 862 ? 19.894 -16.201 -27.728 1.00 95.06 862 ILE A C 1
ATOM 6724 O O . ILE A 1 862 ? 20.833 -16.823 -28.229 1.00 95.06 862 ILE A O 1
ATOM 6728 N N . ALA A 1 863 ? 19.580 -14.965 -28.084 1.00 94.06 863 ALA A N 1
ATOM 6729 C CA . ALA A 1 863 ? 20.265 -14.201 -29.111 1.00 94.06 863 ALA A CA 1
ATOM 6730 C C . ALA A 1 863 ? 20.674 -12.832 -28.571 1.00 94.06 863 ALA A C 1
ATOM 6732 O O . ALA A 1 863 ? 20.061 -12.309 -27.637 1.00 94.06 863 ALA A O 1
ATOM 6733 N N . PHE A 1 864 ? 21.677 -12.224 -29.203 1.00 94.56 864 PHE A N 1
ATOM 6734 C CA . PHE A 1 864 ? 21.946 -10.803 -29.012 1.00 94.56 864 PHE A CA 1
ATOM 6735 C C . PHE A 1 864 ? 22.051 -10.049 -30.339 1.00 94.56 864 PHE A C 1
ATOM 6737 O O . PHE A 1 864 ? 22.419 -10.603 -31.380 1.00 94.56 864 PHE A O 1
ATOM 6744 N N . TRP A 1 865 ? 21.726 -8.761 -30.286 1.00 94.94 865 TRP A N 1
ATOM 6745 C CA . TRP A 1 865 ? 21.817 -7.815 -31.393 1.00 94.94 865 TRP A CA 1
ATOM 6746 C C . TRP A 1 865 ? 22.819 -6.724 -31.054 1.00 94.94 865 TRP A C 1
ATOM 6748 O O . TRP A 1 865 ? 22.968 -6.329 -29.900 1.00 94.94 865 TRP A O 1
ATOM 6758 N N . ASP A 1 866 ? 23.473 -6.214 -32.089 1.00 93.06 866 ASP A N 1
ATOM 6759 C CA . ASP A 1 866 ? 24.303 -5.019 -32.033 1.00 93.06 866 ASP A CA 1
ATOM 6760 C C . ASP A 1 866 ? 23.727 -4.035 -33.049 1.00 93.06 866 ASP A C 1
ATOM 6762 O O . ASP A 1 866 ? 23.837 -4.243 -34.259 1.00 93.06 866 ASP A O 1
ATOM 6766 N N . THR A 1 867 ? 23.096 -2.967 -32.562 1.00 90.88 867 THR A N 1
ATOM 6767 C CA . THR A 1 867 ? 22.445 -1.947 -33.403 1.00 90.88 867 THR A CA 1
ATOM 6768 C C . THR A 1 867 ? 23.402 -1.305 -34.411 1.00 90.88 867 THR A C 1
ATOM 6770 O O . THR A 1 867 ? 22.957 -0.838 -35.458 1.00 90.88 867 THR A O 1
ATOM 6773 N N . ARG A 1 868 ? 24.723 -1.337 -34.162 1.00 90.31 868 ARG A N 1
ATOM 6774 C CA . ARG A 1 868 ? 25.756 -0.857 -35.097 1.00 90.31 868 ARG A CA 1
ATOM 6775 C C . ARG A 1 868 ? 25.921 -1.780 -36.314 1.00 90.31 868 ARG A C 1
ATOM 6777 O O . ARG A 1 868 ? 26.404 -1.334 -37.351 1.00 90.31 868 ARG A O 1
ATOM 6784 N N . LYS A 1 869 ? 25.529 -3.057 -36.196 1.00 87.50 869 LYS A N 1
ATOM 6785 C CA . LYS A 1 869 ? 25.538 -4.072 -37.270 1.00 87.50 869 LYS A CA 1
ATOM 6786 C C . LYS A 1 869 ? 24.195 -4.171 -38.011 1.00 87.50 869 LYS A C 1
ATOM 6788 O O . LYS A 1 869 ? 24.159 -4.698 -39.122 1.00 87.50 869 LYS A O 1
ATOM 6793 N N . GLY A 1 870 ? 23.114 -3.649 -37.429 1.00 88.69 870 GLY A N 1
ATOM 6794 C CA . GLY A 1 870 ? 21.787 -3.557 -38.042 1.00 88.69 870 GLY A CA 1
ATOM 6795 C C . GLY A 1 870 ? 20.769 -4.573 -37.509 1.00 88.69 870 GLY A C 1
ATOM 6796 O O . GLY A 1 870 ? 20.786 -4.944 -36.342 1.00 88.69 870 GLY A O 1
ATOM 6797 N N . SER A 1 871 ? 19.846 -4.993 -38.377 1.00 90.06 871 SER A N 1
ATOM 6798 C CA . SER A 1 871 ? 18.608 -5.716 -38.029 1.00 90.06 871 SER A CA 1
ATOM 6799 C C . SER A 1 871 ? 18.747 -7.225 -37.786 1.00 90.06 871 SER A C 1
ATOM 6801 O O . SER A 1 871 ? 17.803 -7.862 -37.312 1.00 90.06 871 SER A O 1
ATOM 6803 N N . LEU A 1 872 ? 19.886 -7.819 -38.143 1.00 91.88 872 LEU A N 1
ATOM 6804 C CA . LEU A 1 872 ? 20.136 -9.257 -38.016 1.00 91.88 872 LEU A CA 1
ATOM 6805 C C . LEU A 1 872 ? 20.722 -9.603 -36.641 1.00 91.88 872 LEU A C 1
ATOM 6807 O O . LEU A 1 872 ? 21.408 -8.788 -36.027 1.00 91.88 872 LEU A O 1
ATOM 6811 N N . VAL A 1 873 ? 20.471 -10.833 -36.183 1.00 92.56 873 VAL A N 1
ATOM 6812 C CA . VAL A 1 873 ? 21.114 -11.407 -34.989 1.00 92.56 873 VAL A CA 1
ATOM 6813 C C . VAL A 1 873 ? 22.639 -11.344 -35.133 1.00 92.56 873 VAL A C 1
ATOM 6815 O O . VAL A 1 873 ? 23.169 -11.691 -36.189 1.00 92.56 873 VAL A O 1
ATOM 6818 N N . ALA A 1 874 ? 23.344 -10.924 -34.079 1.00 91.19 874 ALA A N 1
ATOM 6819 C CA . ALA A 1 874 ? 24.805 -10.904 -34.057 1.00 91.19 874 ALA A CA 1
ATOM 6820 C C . ALA A 1 874 ? 25.389 -12.289 -33.723 1.00 91.19 874 ALA A C 1
ATOM 6822 O O . ALA A 1 874 ? 26.302 -12.741 -34.410 1.00 91.19 874 ALA A O 1
ATOM 6823 N N . GLU A 1 875 ? 24.838 -12.969 -32.712 1.00 92.06 875 GLU A N 1
ATOM 6824 C CA . GLU A 1 875 ? 25.136 -14.368 -32.370 1.00 92.06 875 GLU A CA 1
ATOM 6825 C C . GLU A 1 875 ? 23.923 -15.016 -31.665 1.00 92.06 875 GLU A C 1
ATOM 6827 O O . GLU A 1 875 ? 23.087 -14.315 -31.086 1.00 92.06 875 GLU A O 1
ATOM 6832 N N . LEU A 1 876 ? 23.809 -16.347 -31.742 1.00 92.81 876 LEU A N 1
ATOM 6833 C CA . LEU A 1 876 ? 22.665 -17.154 -31.287 1.00 92.81 876 LEU A CA 1
ATOM 6834 C C . LEU A 1 876 ? 23.174 -18.415 -30.570 1.00 92.81 876 LEU A C 1
ATOM 6836 O O . LEU A 1 876 ? 24.083 -19.077 -31.075 1.00 92.81 876 LEU A O 1
ATOM 6840 N N . SER A 1 877 ? 22.576 -18.773 -29.432 1.00 94.69 877 SER A N 1
ATOM 6841 C CA . SER A 1 877 ? 22.933 -19.979 -28.673 1.00 94.69 877 SER A CA 1
ATOM 6842 C C . SER A 1 877 ? 22.628 -21.272 -29.439 1.00 94.69 877 SER A C 1
ATOM 6844 O O . SER A 1 877 ? 21.690 -21.347 -30.239 1.00 94.69 877 SER A O 1
ATOM 6846 N N . THR A 1 878 ? 23.402 -22.335 -29.198 1.00 92.44 878 THR A N 1
ATOM 6847 C CA . THR A 1 878 ? 23.133 -23.633 -29.839 1.00 92.44 878 THR A CA 1
ATOM 6848 C C . THR A 1 878 ? 21.944 -24.328 -29.175 1.00 92.44 878 THR A C 1
ATOM 6850 O O . THR A 1 878 ? 21.815 -24.329 -27.950 1.00 92.44 878 THR A O 1
ATOM 6853 N N . ILE A 1 879 ? 21.049 -24.919 -29.973 1.00 90.50 879 ILE A N 1
ATOM 6854 C CA . ILE A 1 879 ? 19.780 -25.476 -29.470 1.00 90.50 879 ILE A CA 1
ATOM 6855 C C . ILE A 1 879 ? 19.969 -26.668 -28.512 1.00 90.50 879 ILE A C 1
ATOM 6857 O O . ILE A 1 879 ? 19.119 -26.907 -27.665 1.00 90.50 879 ILE A O 1
ATOM 6861 N N . GLU A 1 880 ? 21.098 -27.378 -28.593 1.00 89.62 880 GLU A N 1
ATOM 6862 C CA . GLU A 1 880 ? 21.420 -28.521 -27.721 1.00 89.62 880 GLU A CA 1
ATOM 6863 C C . GLU A 1 880 ? 21.733 -28.112 -26.270 1.00 89.62 880 GLU A C 1
ATOM 6865 O O . GLU A 1 880 ? 21.495 -28.894 -25.351 1.00 89.62 880 GLU A O 1
ATOM 6870 N N . PHE A 1 881 ? 22.236 -26.888 -26.064 1.00 91.25 881 PHE A N 1
ATOM 6871 C CA . PHE A 1 881 ? 22.611 -26.342 -24.752 1.00 91.25 881 PHE A CA 1
ATOM 6872 C C . PHE A 1 881 ? 21.741 -25.153 -24.311 1.00 91.25 881 PHE A C 1
ATOM 6874 O O . PHE A 1 881 ? 22.066 -24.489 -23.331 1.00 91.25 881 PHE A O 1
ATOM 6881 N N . SER A 1 882 ? 20.661 -24.864 -25.041 1.00 94.00 882 SER A N 1
ATOM 6882 C CA . SER A 1 882 ? 19.685 -23.813 -24.719 1.00 94.00 882 SER A CA 1
ATOM 6883 C C . SER A 1 882 ? 18.584 -24.326 -23.779 1.00 94.00 882 SER A C 1
ATOM 6885 O O . SER A 1 882 ? 18.525 -25.521 -23.477 1.00 94.00 882 SER A O 1
ATOM 6887 N N . HIS A 1 883 ? 17.683 -23.436 -23.344 1.00 94.62 883 HIS A N 1
ATOM 6888 C CA . HIS A 1 883 ? 16.442 -23.858 -22.688 1.00 94.62 883 HIS A CA 1
ATOM 6889 C C . HIS A 1 883 ? 15.586 -24.717 -23.631 1.00 94.62 883 HIS A C 1
ATOM 6891 O O . HIS A 1 883 ? 15.747 -24.678 -24.854 1.00 94.62 883 HIS A O 1
ATOM 6897 N N . ARG A 1 884 ? 14.672 -25.503 -23.058 1.00 92.12 884 ARG A N 1
ATOM 6898 C CA . ARG A 1 884 ? 13.743 -26.360 -23.822 1.00 92.12 884 ARG A CA 1
ATOM 6899 C C . ARG A 1 884 ? 12.410 -25.683 -24.118 1.00 92.12 884 ARG A C 1
ATOM 6901 O O . ARG A 1 884 ? 11.838 -25.912 -25.181 1.00 92.12 884 ARG A O 1
ATOM 6908 N N . ASP A 1 885 ? 11.970 -24.846 -23.190 1.00 92.88 885 ASP A N 1
ATOM 6909 C CA . ASP A 1 885 ? 10.707 -24.117 -23.225 1.00 92.88 885 ASP A CA 1
ATOM 6910 C C . ASP A 1 885 ? 10.971 -22.603 -23.428 1.00 92.88 885 ASP A C 1
ATOM 6912 O O . ASP A 1 885 ? 12.134 -22.183 -23.482 1.00 92.88 885 ASP A O 1
ATOM 6916 N N . PRO A 1 886 ? 9.942 -21.744 -23.580 1.00 93.88 886 PRO A N 1
ATOM 6917 C CA . PRO A 1 886 ? 10.144 -20.315 -23.818 1.00 93.88 886 PRO A CA 1
ATOM 6918 C C . PRO A 1 886 ? 10.959 -19.631 -22.711 1.00 93.88 886 PRO A C 1
ATOM 6920 O O . PRO A 1 886 ? 10.789 -19.915 -21.523 1.00 93.88 886 PRO A O 1
ATOM 6923 N N . VAL A 1 887 ? 11.843 -18.706 -23.092 1.00 95.62 887 VAL A N 1
ATOM 6924 C CA . VAL A 1 887 ? 12.634 -17.912 -22.137 1.00 95.62 887 VAL A CA 1
ATOM 6925 C C . VAL A 1 887 ? 11.783 -16.747 -21.630 1.00 95.62 887 VAL A C 1
ATOM 6927 O O . VAL A 1 887 ? 11.574 -15.780 -22.358 1.00 95.62 887 VAL A O 1
ATOM 6930 N N . TYR A 1 888 ? 11.284 -16.838 -20.396 1.00 93.62 888 TYR A N 1
ATOM 6931 C CA . TYR A 1 888 ? 10.419 -15.816 -19.785 1.00 93.62 888 TYR A CA 1
ATOM 6932 C C . TYR A 1 888 ? 11.192 -14.720 -19.040 1.00 93.62 888 TYR A C 1
ATOM 6934 O O . TYR A 1 888 ? 10.678 -13.616 -18.873 1.00 93.62 888 TYR A O 1
ATOM 6942 N N . GLY A 1 889 ? 12.441 -14.986 -18.643 1.00 92.44 889 GLY A N 1
ATOM 6943 C CA . GLY A 1 889 ? 13.325 -13.995 -18.030 1.00 92.44 889 GLY A CA 1
ATOM 6944 C C . GLY A 1 889 ? 14.701 -13.976 -18.690 1.00 92.44 889 GLY A C 1
ATOM 6945 O O . GLY A 1 889 ? 15.300 -15.029 -18.902 1.00 92.44 889 GLY A O 1
ATOM 6946 N N . SER A 1 890 ? 15.235 -12.785 -18.973 1.00 93.88 890 SER A N 1
ATOM 6947 C CA . SER A 1 890 ? 16.612 -12.592 -19.454 1.00 93.88 890 SER A CA 1
ATOM 6948 C C . SER A 1 890 ? 17.167 -11.249 -18.975 1.00 93.88 890 SER A C 1
ATOM 6950 O O . SER A 1 890 ? 16.613 -10.211 -19.334 1.00 93.88 890 SER A O 1
ATOM 6952 N N . ILE A 1 891 ? 18.239 -11.246 -18.177 1.00 93.06 891 ILE A N 1
ATOM 6953 C CA . ILE A 1 891 ? 18.763 -10.030 -17.529 1.00 93.06 891 ILE A CA 1
ATOM 6954 C C . ILE A 1 891 ? 20.299 -9.987 -17.597 1.00 93.06 891 ILE A C 1
ATOM 6956 O O . ILE A 1 891 ? 20.985 -11.007 -17.522 1.00 93.06 891 ILE A O 1
ATOM 6960 N N . TRP A 1 892 ? 20.859 -8.785 -17.731 1.00 92.81 892 TRP A N 1
ATOM 6961 C CA . TRP A 1 892 ? 22.301 -8.532 -17.720 1.00 92.81 892 TRP A CA 1
ATOM 6962 C C . TRP A 1 892 ? 22.875 -8.507 -16.297 1.00 92.81 892 TRP A C 1
ATOM 6964 O O . TRP A 1 892 ? 22.352 -7.815 -15.426 1.00 92.81 892 TRP A O 1
ATOM 6974 N N . LEU A 1 893 ? 24.007 -9.180 -16.057 1.00 89.00 893 LEU A N 1
ATOM 6975 C CA . LEU A 1 893 ? 24.764 -8.977 -14.820 1.00 89.00 893 LEU A CA 1
ATOM 6976 C C . LEU A 1 893 ? 25.591 -7.697 -14.940 1.00 89.00 893 LEU A C 1
ATOM 6978 O O . LEU A 1 893 ? 26.354 -7.525 -15.896 1.00 89.00 893 LEU A O 1
ATOM 6982 N N . GLN A 1 894 ? 25.591 -6.873 -13.888 1.00 82.50 894 GLN A N 1
ATOM 6983 C CA . GLN A 1 894 ? 26.433 -5.669 -13.775 1.00 82.50 894 GLN A CA 1
ATOM 6984 C C . GLN A 1 894 ? 27.937 -5.978 -13.535 1.00 82.50 894 GLN A C 1
ATOM 6986 O O . GLN A 1 894 ? 28.662 -5.255 -12.850 1.00 82.50 894 GLN A O 1
ATOM 6991 N N . SER A 1 895 ? 28.417 -7.069 -14.141 1.00 81.00 895 SER A N 1
ATOM 6992 C CA . SER A 1 895 ? 29.815 -7.479 -14.307 1.00 81.00 895 SER A CA 1
ATOM 6993 C C . SER A 1 895 ? 30.712 -6.312 -14.739 1.00 81.00 895 SER A C 1
ATOM 6995 O O . SER A 1 895 ? 30.269 -5.388 -15.426 1.00 81.00 895 SER A O 1
ATOM 6997 N N . LYS A 1 896 ? 32.006 -6.327 -14.375 1.00 80.19 896 LYS A N 1
ATOM 6998 C CA . LYS A 1 896 ? 32.928 -5.236 -14.756 1.00 80.19 896 LYS A CA 1
ATOM 6999 C C . LYS A 1 896 ? 32.985 -5.031 -16.275 1.00 80.19 896 LYS A C 1
ATOM 7001 O O . LYS A 1 896 ? 32.956 -3.882 -16.705 1.00 80.19 896 LYS A O 1
ATOM 7006 N N . THR A 1 897 ? 32.983 -6.120 -17.045 1.00 82.62 897 THR A N 1
ATOM 7007 C CA . THR A 1 897 ? 33.025 -6.135 -18.516 1.00 82.62 897 THR A CA 1
ATOM 7008 C C . THR A 1 897 ? 31.694 -5.818 -19.199 1.00 82.62 897 THR A C 1
ATOM 7010 O O . THR A 1 897 ? 31.724 -5.407 -20.350 1.00 82.62 897 THR A O 1
ATOM 7013 N N . GLY A 1 898 ? 30.545 -6.009 -18.537 1.00 83.44 898 GLY A N 1
ATOM 7014 C CA . GLY A 1 898 ? 29.227 -5.853 -19.171 1.00 83.44 898 GLY A CA 1
ATOM 7015 C C . GLY A 1 898 ? 28.888 -6.949 -20.191 1.00 83.44 898 GLY A C 1
ATOM 7016 O O . GLY A 1 898 ? 28.076 -6.715 -21.077 1.00 83.44 898 GLY A O 1
ATOM 7017 N N . THR A 1 899 ? 29.527 -8.122 -20.098 1.00 88.69 899 THR A N 1
ATOM 7018 C CA . THR A 1 899 ? 29.399 -9.224 -21.078 1.00 88.69 899 THR A CA 1
ATOM 7019 C C . THR A 1 899 ? 28.622 -10.438 -20.565 1.00 88.69 899 THR A C 1
ATOM 7021 O O . THR A 1 899 ? 28.260 -11.299 -21.361 1.00 88.69 899 THR A O 1
ATOM 7024 N N . GLU A 1 900 ? 28.381 -10.529 -19.254 1.00 91.44 900 GLU A N 1
ATOM 7025 C CA . GLU A 1 900 ? 27.638 -11.633 -18.633 1.00 91.44 900 GLU A CA 1
ATOM 7026 C C . GLU A 1 900 ? 26.137 -11.317 -18.528 1.00 91.44 900 GLU A C 1
ATOM 7028 O O . GLU A 1 900 ? 25.749 -10.226 -18.104 1.00 91.44 900 GLU A O 1
ATOM 7033 N N . CYS A 1 901 ? 25.295 -12.296 -18.843 1.00 92.31 901 CYS A N 1
ATOM 7034 C CA . CYS A 1 901 ? 23.842 -12.260 -18.665 1.00 92.31 901 CYS A CA 1
ATOM 7035 C C . CYS A 1 901 ? 23.320 -13.614 -18.149 1.00 92.31 901 CYS A C 1
ATOM 7037 O O . CYS A 1 901 ? 24.068 -14.592 -18.079 1.00 92.31 901 CYS A O 1
ATOM 7039 N N . PHE A 1 902 ? 22.057 -13.668 -17.732 1.00 92.44 902 PHE A N 1
ATOM 7040 C CA . PHE A 1 902 ? 21.404 -14.888 -17.255 1.00 92.44 902 PHE A CA 1
ATOM 7041 C C . PHE A 1 902 ? 19.948 -14.968 -17.717 1.00 92.44 902 PHE A C 1
ATOM 7043 O O . PHE A 1 902 ? 19.311 -13.943 -17.965 1.00 92.44 902 PHE A O 1
ATOM 7050 N N . SER A 1 903 ? 19.444 -16.192 -17.851 1.00 95.06 903 SER A N 1
ATOM 7051 C CA . SER A 1 903 ? 18.124 -16.513 -18.394 1.00 95.06 903 SER A CA 1
ATOM 7052 C C . SER A 1 903 ? 17.385 -17.541 -17.548 1.00 95.06 903 SER A C 1
ATOM 7054 O O . SER A 1 903 ? 18.014 -18.321 -16.830 1.00 95.06 903 SER A O 1
ATOM 7056 N N . ALA A 1 904 ? 16.058 -17.562 -17.657 1.00 95.25 904 ALA A N 1
ATOM 7057 C CA . ALA A 1 904 ? 15.209 -18.581 -17.050 1.00 95.25 904 ALA A CA 1
ATOM 7058 C C . ALA A 1 904 ? 13.987 -18.911 -17.915 1.00 95.25 904 ALA A C 1
ATOM 7060 O O . ALA A 1 904 ? 13.529 -18.097 -18.724 1.00 95.25 904 ALA A O 1
ATOM 7061 N N . SER A 1 905 ? 13.469 -20.121 -17.715 1.00 95.38 905 SER A N 1
ATOM 7062 C CA . SER A 1 905 ? 12.372 -20.706 -18.481 1.00 95.38 905 SER A CA 1
ATOM 7063 C C . SER A 1 905 ? 11.490 -21.598 -17.597 1.00 95.38 905 SER A C 1
ATOM 7065 O O . SER A 1 905 ? 11.877 -22.010 -16.497 1.00 95.38 905 SER A O 1
ATOM 7067 N N . THR A 1 906 ? 10.309 -21.952 -18.103 1.00 93.12 906 THR A N 1
ATOM 7068 C CA . THR A 1 906 ? 9.420 -22.954 -17.500 1.00 93.12 906 THR A CA 1
ATOM 7069 C C . THR A 1 906 ? 10.030 -24.360 -17.456 1.00 93.12 906 THR A C 1
ATOM 7071 O O . THR A 1 906 ? 9.541 -25.186 -16.695 1.00 93.12 906 THR A O 1
ATOM 7074 N N . ASP A 1 907 ? 11.157 -24.609 -18.138 1.00 92.69 907 ASP A N 1
ATOM 7075 C CA . ASP A 1 907 ? 11.940 -25.852 -18.002 1.00 92.69 907 ASP A CA 1
ATOM 7076 C C . ASP A 1 907 ? 12.623 -26.039 -16.626 1.00 92.69 907 ASP A C 1
ATOM 7078 O O . ASP A 1 907 ? 13.309 -27.038 -16.393 1.00 92.69 907 ASP A O 1
ATOM 7082 N N . GLY A 1 908 ? 12.439 -25.083 -15.708 1.00 91.50 908 GLY A N 1
ATOM 7083 C CA . GLY A 1 908 ? 12.898 -25.147 -14.321 1.00 91.50 908 GLY A CA 1
ATOM 7084 C C . GLY A 1 908 ? 14.396 -24.901 -14.143 1.00 91.50 908 GLY A C 1
ATOM 7085 O O . GLY A 1 908 ? 14.951 -25.196 -13.077 1.00 91.50 908 GLY A O 1
ATOM 7086 N N . GLN A 1 909 ? 15.065 -24.374 -15.173 1.00 92.31 909 GLN A N 1
ATOM 7087 C CA . GLN A 1 909 ? 16.493 -24.075 -15.159 1.00 92.31 909 GLN A CA 1
ATOM 7088 C C . GLN A 1 909 ? 16.760 -22.567 -15.209 1.00 92.31 909 GLN A C 1
ATOM 7090 O O . GLN A 1 909 ? 16.002 -21.781 -15.778 1.00 92.31 909 GLN A O 1
ATOM 7095 N N . VAL A 1 910 ? 17.894 -22.171 -14.632 1.00 94.06 910 VAL A N 1
ATOM 7096 C CA . VAL A 1 910 ? 18.505 -20.847 -14.792 1.00 94.06 910 VAL A CA 1
ATOM 7097 C C . VAL A 1 910 ? 19.884 -21.044 -15.408 1.00 94.06 910 VAL A C 1
ATOM 7099 O O . VAL A 1 910 ? 20.677 -21.834 -14.888 1.00 94.06 910 VAL A O 1
ATOM 7102 N N . MET A 1 911 ? 20.173 -20.350 -16.507 1.00 94.19 911 MET A N 1
ATOM 7103 C CA . MET A 1 911 ? 21.423 -20.484 -17.266 1.00 94.19 911 MET A CA 1
ATOM 7104 C C . MET A 1 911 ? 22.176 -19.149 -17.325 1.00 94.19 911 MET A C 1
ATOM 7106 O O . MET A 1 911 ? 21.562 -18.091 -17.444 1.00 94.19 911 MET A O 1
ATOM 7110 N N . TRP A 1 912 ? 23.509 -19.188 -17.254 1.00 92.88 912 TRP A N 1
ATOM 7111 C CA . TRP A 1 912 ? 24.383 -18.014 -17.402 1.00 92.88 912 TRP A CA 1
ATOM 7112 C C . TRP A 1 912 ? 25.110 -18.037 -18.736 1.00 92.88 912 TRP A C 1
ATOM 7114 O O . TRP A 1 912 ? 25.620 -19.076 -19.146 1.00 92.88 912 TRP A O 1
ATOM 7124 N N . TRP A 1 913 ? 25.251 -16.871 -19.357 1.00 93.75 913 TRP A N 1
ATOM 7125 C CA . TRP A 1 913 ? 25.816 -16.715 -20.693 1.00 93.75 913 TRP A CA 1
ATOM 7126 C C . TRP A 1 913 ? 26.831 -15.574 -20.729 1.00 93.75 913 TRP A C 1
ATOM 7128 O O . TRP A 1 913 ? 26.668 -14.551 -20.060 1.00 93.75 913 TRP A O 1
ATOM 7138 N N . ASP A 1 914 ? 27.864 -15.735 -21.551 1.00 92.62 914 ASP A N 1
ATOM 7139 C CA . ASP A 1 914 ? 28.822 -14.686 -21.893 1.00 92.62 914 ASP A CA 1
ATOM 7140 C C . ASP A 1 914 ? 28.674 -14.386 -23.384 1.00 92.62 914 ASP A C 1
ATOM 7142 O O . ASP A 1 914 ? 28.852 -15.278 -24.214 1.00 92.62 914 ASP A O 1
ATOM 7146 N N . ILE A 1 915 ? 28.376 -13.138 -23.751 1.00 91.56 915 ILE A N 1
ATOM 7147 C CA . ILE A 1 915 ? 28.174 -12.754 -25.162 1.00 91.56 915 ILE A CA 1
ATOM 7148 C C . ILE A 1 915 ? 29.433 -12.911 -26.031 1.00 91.56 915 ILE A C 1
ATOM 7150 O O . ILE A 1 915 ? 29.363 -12.771 -27.246 1.00 91.56 915 ILE A O 1
ATOM 7154 N N . ARG A 1 916 ? 30.593 -13.197 -25.424 1.00 90.62 916 ARG A N 1
ATOM 7155 C CA . ARG A 1 916 ? 31.846 -13.532 -26.121 1.00 90.62 916 ARG A CA 1
ATOM 7156 C C . ARG A 1 916 ? 31.937 -15.009 -26.532 1.00 90.62 916 ARG A C 1
ATOM 7158 O O . ARG A 1 916 ? 32.873 -15.372 -27.241 1.00 90.62 916 ARG A O 1
ATOM 7165 N N . LYS A 1 917 ? 31.028 -15.855 -26.034 1.00 90.00 917 LYS A N 1
ATOM 7166 C CA . LYS A 1 917 ? 30.889 -17.280 -26.362 1.00 90.00 917 LYS A CA 1
ATOM 7167 C C . LYS A 1 917 ? 29.466 -17.746 -26.012 1.00 90.00 917 LYS A C 1
ATOM 7169 O O . LYS A 1 917 ? 29.278 -18.511 -25.069 1.00 90.00 917 LYS A O 1
ATOM 7174 N N . ILE A 1 918 ? 28.456 -17.299 -26.763 1.00 90.69 918 ILE A N 1
ATOM 7175 C CA . ILE A 1 918 ? 27.045 -17.607 -26.445 1.00 90.69 918 ILE A CA 1
ATOM 7176 C C . ILE A 1 918 ? 26.625 -19.032 -26.862 1.00 90.69 918 ILE A C 1
ATOM 7178 O O . ILE A 1 918 ? 25.494 -19.452 -26.634 1.00 90.69 918 ILE A O 1
ATOM 7182 N N . SER A 1 919 ? 27.535 -19.804 -27.468 1.00 90.62 919 SER A N 1
ATOM 7183 C CA . SER A 1 919 ? 27.276 -21.160 -27.966 1.00 90.62 919 SER A CA 1
ATOM 7184 C C . SER A 1 919 ? 26.862 -22.164 -26.883 1.00 90.62 919 SER A C 1
ATOM 7186 O O . SER A 1 919 ? 26.122 -23.098 -27.188 1.00 90.62 919 SER A O 1
ATOM 7188 N N . GLU A 1 920 ? 27.357 -21.987 -25.655 1.00 90.25 920 GLU A N 1
ATOM 7189 C CA . GLU A 1 920 ? 27.123 -22.840 -24.482 1.00 90.25 920 GLU A CA 1
ATOM 7190 C C . GLU A 1 920 ? 26.925 -21.958 -23.229 1.00 90.25 920 GLU A C 1
ATOM 7192 O O . GLU A 1 920 ? 27.533 -20.885 -23.147 1.00 90.25 920 GLU A O 1
ATOM 7197 N N . PRO A 1 921 ? 26.127 -22.384 -22.235 1.00 93.56 921 PRO A N 1
ATOM 7198 C CA . PRO A 1 921 ? 26.020 -21.673 -20.972 1.00 93.56 921 PRO A CA 1
ATOM 7199 C C . PRO A 1 921 ? 27.279 -21.887 -20.119 1.00 93.56 921 PRO A C 1
ATOM 7201 O O . PRO A 1 921 ? 27.828 -22.984 -20.028 1.00 93.56 921 PRO A O 1
ATOM 7204 N N . THR A 1 922 ? 27.721 -20.829 -19.442 1.00 91.00 922 THR A N 1
ATOM 7205 C CA . THR A 1 922 ? 28.848 -20.845 -18.491 1.00 91.00 922 THR A CA 1
ATOM 7206 C C . THR A 1 922 ? 28.512 -21.616 -17.212 1.00 91.00 922 THR A C 1
ATOM 7208 O O . THR A 1 922 ? 29.393 -22.179 -16.566 1.00 91.00 922 THR A O 1
ATOM 7211 N N . GLU A 1 923 ? 27.242 -21.600 -16.812 1.00 89.94 923 GLU A N 1
ATOM 7212 C CA . GLU A 1 923 ? 26.749 -22.191 -15.571 1.00 89.94 923 GLU A CA 1
ATOM 7213 C C . GLU A 1 923 ? 25.250 -22.494 -15.711 1.00 89.94 923 GLU A C 1
ATOM 7215 O O . GLU A 1 923 ? 24.546 -21.781 -16.429 1.00 89.94 923 GLU A O 1
ATOM 7220 N N . VAL A 1 924 ? 24.760 -23.530 -15.024 1.00 91.19 924 VAL A N 1
ATOM 7221 C CA . VAL A 1 924 ? 23.339 -23.917 -14.985 1.00 91.19 924 VAL A CA 1
ATOM 7222 C C . VAL A 1 924 ? 22.935 -24.243 -13.542 1.00 91.19 924 VAL A C 1
ATOM 7224 O O . VAL A 1 924 ? 23.732 -24.789 -12.772 1.00 91.19 924 VAL A O 1
ATOM 7227 N N . VAL A 1 925 ? 21.703 -23.898 -13.160 1.00 90.56 925 VAL A N 1
ATOM 7228 C CA . VAL A 1 925 ? 21.091 -24.208 -11.858 1.00 90.56 925 VAL A CA 1
ATOM 7229 C C . VAL A 1 925 ? 19.670 -24.731 -12.067 1.00 90.56 925 VAL A C 1
ATOM 7231 O O . VAL A 1 925 ? 18.889 -24.111 -12.779 1.00 90.56 925 VAL A O 1
ATOM 7234 N N . ILE A 1 926 ? 19.338 -25.855 -11.425 1.00 91.56 926 ILE A N 1
ATOM 7235 C CA . ILE A 1 926 ? 18.015 -26.499 -11.462 1.00 91.56 926 ILE A CA 1
ATOM 7236 C C . ILE A 1 926 ? 17.229 -26.097 -10.205 1.00 91.56 926 ILE A C 1
ATOM 7238 O O . ILE A 1 926 ? 17.754 -26.180 -9.093 1.00 91.56 926 ILE A O 1
ATOM 7242 N N . LEU A 1 927 ? 15.974 -25.676 -10.367 1.00 89.94 927 LEU A N 1
ATOM 7243 C CA . LEU A 1 927 ? 15.137 -25.094 -9.307 1.00 89.94 927 LEU A CA 1
ATOM 7244 C C . LEU A 1 927 ? 14.338 -26.143 -8.507 1.00 89.94 927 LEU A C 1
ATOM 7246 O O . LEU A 1 927 ? 13.127 -26.030 -8.327 1.00 89.94 927 LEU A O 1
ATOM 7250 N N . ASP A 1 928 ? 15.026 -27.174 -8.019 1.00 88.50 928 ASP A N 1
ATOM 7251 C CA . ASP A 1 928 ? 14.452 -28.253 -7.202 1.00 88.50 928 ASP A CA 1
ATOM 7252 C C . ASP A 1 928 ? 14.471 -27.896 -5.700 1.00 88.50 928 ASP A C 1
ATOM 7254 O O . ASP A 1 928 ? 15.522 -27.899 -5.051 1.00 88.50 928 ASP A O 1
ATOM 7258 N N . ILE A 1 929 ? 13.290 -27.642 -5.119 1.00 83.75 929 ILE A N 1
ATOM 7259 C CA . ILE A 1 929 ? 13.120 -27.345 -3.681 1.00 83.75 929 ILE A CA 1
ATOM 7260 C C . ILE A 1 929 ? 13.632 -28.491 -2.792 1.00 83.75 929 ILE A C 1
ATOM 7262 O O . ILE A 1 929 ? 14.119 -28.243 -1.686 1.00 83.75 929 ILE A O 1
ATOM 7266 N N . THR A 1 930 ? 13.571 -29.743 -3.259 1.00 82.56 930 THR A N 1
ATOM 7267 C CA . THR A 1 930 ? 14.044 -30.907 -2.496 1.00 82.56 930 THR A CA 1
ATOM 7268 C C . THR A 1 930 ? 15.570 -31.013 -2.439 1.00 82.56 930 THR A C 1
ATOM 7270 O O . THR A 1 930 ? 16.080 -31.833 -1.673 1.00 82.56 930 THR A O 1
ATOM 7273 N N . LYS A 1 931 ? 16.293 -30.153 -3.180 1.00 79.75 931 LYS A N 1
ATOM 7274 C CA . LYS A 1 931 ? 17.762 -30.042 -3.202 1.00 79.75 931 LYS A CA 1
ATOM 7275 C C . LYS A 1 931 ? 18.472 -31.337 -3.638 1.00 79.75 931 LYS A C 1
ATOM 7277 O O . LYS A 1 931 ? 19.584 -31.613 -3.193 1.00 79.75 931 LYS A O 1
ATOM 7282 N N . LYS A 1 932 ? 17.834 -32.124 -4.511 1.00 78.75 932 LYS A N 1
ATOM 7283 C CA . LYS A 1 932 ? 18.353 -33.370 -5.107 1.00 78.75 932 LYS A CA 1
ATOM 7284 C C . LYS A 1 932 ? 18.808 -33.203 -6.560 1.00 78.75 932 LYS A C 1
ATOM 7286 O O . LYS A 1 932 ? 19.295 -34.166 -7.143 1.00 78.75 932 LYS A O 1
ATOM 7291 N N . GLU A 1 933 ? 18.631 -32.011 -7.132 1.00 80.25 933 GLU A N 1
ATOM 7292 C CA . GLU A 1 933 ? 18.986 -31.660 -8.517 1.00 80.25 933 GLU A CA 1
ATOM 7293 C C . GLU A 1 933 ? 18.189 -32.475 -9.557 1.00 80.25 933 GLU A C 1
ATOM 7295 O O . GLU A 1 933 ? 18.629 -32.700 -10.684 1.00 80.25 933 GLU A O 1
ATOM 7300 N N . GLN A 1 934 ? 16.981 -32.914 -9.184 1.00 84.12 934 GLN A N 1
ATOM 7301 C CA . GLN A 1 934 ? 16.103 -33.698 -10.052 1.00 84.12 934 GLN A CA 1
ATOM 7302 C C . GLN A 1 934 ? 15.253 -32.776 -10.932 1.00 84.12 934 GLN A C 1
ATOM 7304 O O . GLN A 1 934 ? 14.348 -32.112 -10.435 1.00 84.12 934 GLN A O 1
ATOM 7309 N N . LEU A 1 935 ? 15.506 -32.783 -12.246 1.00 85.62 935 LEU A N 1
ATOM 7310 C CA . LEU A 1 935 ? 14.774 -31.960 -13.221 1.00 85.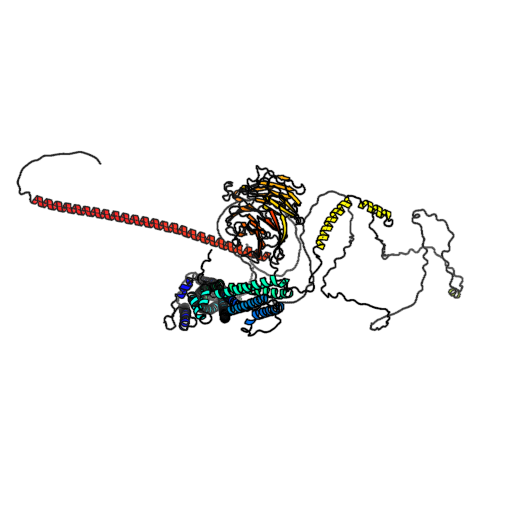62 935 LEU A CA 1
ATOM 7311 C C . LEU A 1 935 ? 13.255 -32.224 -13.215 1.00 85.62 935 LEU A C 1
ATOM 7313 O O . LEU A 1 935 ? 12.478 -31.302 -13.409 1.00 85.62 935 LEU A O 1
ATOM 7317 N N . GLU A 1 936 ? 12.829 -33.455 -12.916 1.00 84.44 936 GLU A N 1
ATOM 7318 C CA . GLU A 1 936 ? 11.411 -33.837 -12.771 1.00 84.44 936 GLU A CA 1
ATOM 7319 C C . GLU A 1 936 ? 10.694 -33.134 -11.598 1.00 84.44 936 GLU A C 1
ATOM 7321 O O . GLU A 1 936 ? 9.469 -33.077 -11.580 1.00 84.44 936 GLU A O 1
ATOM 7326 N N . ASN A 1 937 ? 11.449 -32.599 -10.628 1.00 86.56 937 ASN A N 1
ATOM 7327 C CA . ASN A 1 937 ? 10.951 -31.858 -9.462 1.00 86.56 937 ASN A CA 1
ATOM 7328 C C . ASN A 1 937 ? 11.317 -30.358 -9.515 1.00 86.56 937 ASN A C 1
ATOM 7330 O O . ASN A 1 937 ? 11.168 -29.652 -8.514 1.00 86.56 937 ASN A O 1
ATOM 7334 N N . ALA A 1 938 ? 11.846 -29.871 -10.642 1.00 88.62 938 ALA A N 1
ATOM 7335 C CA . ALA A 1 938 ? 12.204 -28.468 -10.808 1.00 88.62 938 ALA A CA 1
ATOM 7336 C C . ALA A 1 938 ? 10.950 -27.604 -11.006 1.00 88.62 938 ALA A C 1
ATOM 7338 O O . ALA A 1 938 ? 10.026 -27.995 -11.715 1.00 88.62 938 ALA A O 1
ATOM 7339 N N . LEU A 1 939 ? 10.919 -26.424 -10.385 1.00 92.00 939 LEU A N 1
ATOM 7340 C CA . LEU A 1 939 ? 9.811 -25.481 -10.544 1.00 92.00 939 LEU A CA 1
ATOM 7341 C C . LEU A 1 939 ? 10.049 -24.540 -11.729 1.00 92.00 939 LEU A C 1
ATOM 7343 O O . LEU A 1 939 ? 11.084 -23.871 -11.774 1.00 92.00 939 LEU A O 1
ATOM 7347 N N . GLY A 1 940 ? 9.084 -24.453 -12.649 1.00 92.88 940 GLY A N 1
ATOM 7348 C CA . GLY A 1 940 ? 9.155 -23.581 -13.820 1.00 92.88 940 GLY A CA 1
ATOM 7349 C C . GLY A 1 940 ? 9.295 -22.106 -13.440 1.00 92.88 940 GLY A C 1
ATOM 7350 O O . GLY A 1 940 ? 8.568 -21.595 -12.583 1.00 92.88 940 GLY A O 1
ATOM 7351 N N . ALA A 1 941 ? 10.245 -21.415 -14.070 1.00 94.50 941 ALA A N 1
ATOM 7352 C CA . ALA A 1 941 ? 10.582 -20.029 -13.772 1.00 94.50 941 ALA A CA 1
ATOM 7353 C C . ALA A 1 941 ? 9.965 -19.059 -14.786 1.00 94.50 941 ALA A C 1
ATOM 7355 O O . ALA A 1 941 ? 10.106 -19.235 -15.996 1.00 94.50 941 ALA A O 1
ATOM 7356 N N . ILE A 1 942 ? 9.326 -18.006 -14.272 1.00 93.31 942 ILE A N 1
ATOM 7357 C CA . ILE A 1 942 ? 8.698 -16.953 -15.081 1.00 93.31 942 ILE A CA 1
ATOM 7358 C C . ILE A 1 942 ? 9.488 -15.651 -14.941 1.00 93.31 942 ILE A C 1
ATOM 7360 O O . ILE A 1 942 ? 9.940 -15.092 -15.935 1.00 93.31 942 ILE A O 1
ATOM 7364 N N . SER A 1 943 ? 9.695 -15.183 -13.710 1.00 93.44 943 SER A N 1
ATOM 7365 C CA . SER A 1 943 ? 10.323 -13.887 -13.432 1.00 93.44 943 SER A CA 1
ATOM 7366 C C . SER A 1 943 ? 11.697 -14.032 -12.769 1.00 93.44 943 SER A C 1
ATOM 7368 O O . SER A 1 943 ? 11.961 -14.977 -12.024 1.00 93.44 943 SER A O 1
ATOM 7370 N N . LEU A 1 944 ? 12.593 -13.081 -13.045 1.00 93.44 944 LEU A N 1
ATOM 7371 C CA . LEU A 1 944 ? 13.961 -13.020 -12.524 1.00 93.44 944 LEU A CA 1
ATOM 7372 C C . LEU A 1 944 ? 14.254 -11.636 -11.955 1.00 93.44 944 LEU A C 1
ATOM 7374 O O . LEU A 1 944 ? 13.786 -10.642 -12.497 1.00 93.44 944 LEU A O 1
ATOM 7378 N N . GLU A 1 945 ? 15.090 -11.573 -10.919 1.00 93.25 945 GLU A N 1
ATOM 7379 C CA . GLU A 1 945 ? 15.614 -10.306 -10.398 1.00 93.25 945 GLU A CA 1
ATOM 7380 C C . GLU A 1 945 ? 16.960 -10.505 -9.681 1.00 93.25 945 GLU A C 1
ATOM 7382 O O . GLU A 1 945 ? 17.077 -11.358 -8.793 1.00 93.25 945 GLU A O 1
ATOM 7387 N N . PHE A 1 946 ? 17.983 -9.702 -9.993 1.00 89.88 946 PHE A N 1
ATOM 7388 C CA . PHE A 1 946 ? 19.294 -9.778 -9.320 1.00 89.88 946 PHE A CA 1
ATOM 7389 C C . PHE A 1 946 ? 19.477 -8.686 -8.263 1.00 89.88 946 PHE A C 1
ATOM 7391 O O . PHE A 1 946 ? 18.709 -7.732 -8.179 1.00 89.88 946 PHE A O 1
ATOM 7398 N N . GLU A 1 947 ? 20.462 -8.847 -7.381 1.00 83.94 947 GLU A N 1
ATOM 7399 C CA . GLU A 1 947 ? 20.842 -7.793 -6.443 1.00 83.94 947 GLU A CA 1
ATOM 7400 C C . GLU A 1 947 ? 21.926 -6.910 -7.086 1.00 83.94 947 GLU A C 1
ATOM 7402 O O . GLU A 1 947 ? 23.064 -7.348 -7.262 1.00 83.94 947 GLU A O 1
ATOM 7407 N N . SER A 1 948 ? 21.596 -5.661 -7.431 1.00 79.56 948 SER A N 1
ATOM 7408 C CA . SER A 1 948 ? 22.533 -4.720 -8.073 1.00 79.56 948 SER A CA 1
ATOM 7409 C C . SER A 1 948 ? 23.787 -4.448 -7.229 1.00 79.56 948 SER A C 1
ATOM 7411 O O . SER A 1 948 ? 24.890 -4.344 -7.764 1.00 79.56 948 SER A O 1
ATOM 7413 N N . THR A 1 949 ? 23.648 -4.423 -5.900 1.00 80.88 949 THR A N 1
ATOM 7414 C CA . THR A 1 949 ? 24.761 -4.299 -4.946 1.00 80.88 949 THR A CA 1
ATOM 7415 C C . THR A 1 949 ? 25.641 -5.548 -4.848 1.00 80.88 949 THR A C 1
ATOM 7417 O O . THR A 1 949 ? 26.829 -5.425 -4.549 1.00 80.88 949 THR A O 1
ATOM 7420 N N . LEU A 1 950 ? 25.101 -6.743 -5.113 1.00 78.31 950 LEU A N 1
ATOM 7421 C CA . LEU A 1 950 ? 25.810 -8.024 -5.023 1.00 78.31 950 LEU A CA 1
ATOM 7422 C C . LEU A 1 950 ? 25.389 -8.959 -6.178 1.00 78.31 950 LEU A C 1
ATOM 7424 O O . LEU A 1 950 ? 24.557 -9.846 -5.969 1.00 78.31 950 LEU A O 1
ATOM 7428 N N . PRO A 1 951 ? 26.022 -8.876 -7.371 1.00 74.62 951 PRO A N 1
ATOM 7429 C CA . PRO A 1 951 ? 25.631 -9.622 -8.583 1.00 74.62 951 PRO A CA 1
ATOM 7430 C C . PRO A 1 951 ? 25.871 -11.147 -8.512 1.00 74.62 951 PRO A C 1
ATOM 7432 O O . PRO A 1 951 ? 25.935 -11.845 -9.520 1.00 74.62 951 PRO A O 1
ATOM 7435 N N . THR A 1 952 ? 26.050 -11.682 -7.307 1.00 83.62 952 THR A N 1
ATOM 7436 C CA . THR A 1 952 ? 26.100 -13.110 -6.990 1.00 83.62 952 THR A CA 1
ATOM 7437 C C . THR A 1 952 ? 24.764 -13.632 -6.478 1.00 83.62 952 THR A C 1
ATOM 7439 O O . THR A 1 952 ? 24.568 -14.843 -6.449 1.00 83.62 952 THR A O 1
ATOM 7442 N N . LYS A 1 953 ? 23.871 -12.738 -6.041 1.00 89.88 953 LYS A N 1
ATOM 7443 C CA . LYS A 1 953 ? 22.580 -13.062 -5.446 1.00 89.88 953 LYS A CA 1
ATOM 7444 C C . LYS A 1 953 ? 21.457 -12.668 -6.396 1.00 89.88 953 LYS A C 1
ATOM 7446 O O . LYS A 1 953 ? 21.480 -11.588 -6.983 1.00 89.88 953 LYS A O 1
ATOM 7451 N N . PHE A 1 954 ? 20.479 -13.547 -6.538 1.00 91.88 954 PHE A N 1
ATOM 7452 C CA . PHE A 1 954 ? 19.321 -13.335 -7.394 1.00 91.88 954 PHE A CA 1
ATOM 7453 C C . PHE A 1 954 ? 18.090 -14.017 -6.799 1.00 91.88 954 PHE A C 1
ATOM 7455 O O . PHE A 1 954 ? 18.189 -14.786 -5.846 1.00 91.88 954 PHE A O 1
ATOM 7462 N N . MET A 1 955 ? 16.921 -13.689 -7.325 1.00 93.50 955 MET A N 1
ATOM 7463 C CA . MET A 1 955 ? 15.643 -14.298 -6.991 1.00 93.50 955 MET A CA 1
ATOM 7464 C C . MET A 1 955 ? 14.958 -14.748 -8.282 1.00 93.50 955 MET A C 1
ATOM 7466 O O . MET A 1 955 ? 15.191 -14.175 -9.349 1.00 93.50 955 MET A O 1
ATOM 7470 N N . VAL A 1 956 ? 14.123 -15.775 -8.163 1.00 94.94 956 VAL A N 1
ATOM 7471 C CA . VAL A 1 956 ? 13.326 -16.350 -9.249 1.00 94.94 956 VAL A CA 1
ATOM 7472 C C . VAL A 1 956 ? 11.881 -16.466 -8.779 1.00 94.94 956 VAL A C 1
ATOM 7474 O O . VAL A 1 956 ? 11.645 -17.033 -7.713 1.00 94.94 956 VAL A O 1
ATOM 7477 N N . GLY A 1 957 ? 10.925 -15.946 -9.545 1.00 95.19 957 GLY A N 1
ATOM 7478 C CA . GLY A 1 957 ? 9.497 -16.168 -9.324 1.00 95.19 957 GLY A CA 1
ATOM 7479 C C . GLY A 1 957 ? 9.020 -17.360 -10.149 1.00 95.19 957 GLY A C 1
ATOM 7480 O O . GLY A 1 957 ? 9.192 -17.376 -11.372 1.00 95.19 957 GLY A O 1
ATOM 7481 N N . THR A 1 958 ? 8.449 -18.366 -9.484 1.00 94.88 958 THR A N 1
ATOM 7482 C CA . THR A 1 958 ? 7.980 -19.591 -10.145 1.00 94.88 958 THR A CA 1
ATOM 7483 C C . THR A 1 958 ? 6.505 -19.532 -10.534 1.00 94.88 958 THR A C 1
ATOM 7485 O O . THR A 1 958 ? 5.709 -18.753 -9.997 1.00 94.88 958 THR A O 1
ATOM 7488 N N . GLU A 1 959 ? 6.119 -20.409 -11.457 1.00 92.25 959 GLU A N 1
ATOM 7489 C CA . GLU A 1 959 ? 4.725 -20.613 -11.863 1.00 92.25 959 GLU A CA 1
ATOM 7490 C C . GLU A 1 959 ? 3.834 -21.152 -10.718 1.00 92.25 959 GLU A C 1
ATOM 7492 O O . GLU A 1 959 ? 2.632 -20.895 -10.700 1.00 92.25 959 GLU A O 1
ATOM 7497 N N . GLN A 1 960 ? 4.413 -21.836 -9.720 1.00 91.19 960 GLN A N 1
ATOM 7498 C CA . GLN A 1 960 ? 3.706 -22.354 -8.535 1.00 91.19 960 GLN A CA 1
ATOM 7499 C C . GLN A 1 960 ? 3.530 -21.323 -7.398 1.00 91.19 960 GLN A C 1
ATOM 7501 O O . GLN A 1 960 ? 3.109 -21.696 -6.304 1.00 91.19 960 GLN A O 1
ATOM 7506 N N . GLY A 1 961 ? 3.860 -20.042 -7.604 1.00 92.19 961 GLY A N 1
ATOM 7507 C CA . GLY A 1 961 ? 3.635 -18.994 -6.594 1.00 92.19 961 GLY A CA 1
ATOM 7508 C C . GLY A 1 961 ? 4.682 -18.918 -5.475 1.00 92.19 961 GLY A C 1
ATOM 7509 O O . GLY A 1 961 ? 4.412 -18.374 -4.397 1.00 92.19 961 GLY A O 1
ATOM 7510 N N . ILE A 1 962 ? 5.886 -19.446 -5.723 1.00 93.56 962 ILE A N 1
ATOM 7511 C CA . ILE A 1 962 ? 7.016 -19.440 -4.785 1.00 93.56 962 ILE A CA 1
ATOM 7512 C C . ILE A 1 962 ? 8.134 -18.551 -5.347 1.00 93.56 962 ILE A C 1
ATOM 7514 O O . ILE A 1 962 ? 8.532 -18.694 -6.501 1.00 93.56 962 ILE A O 1
ATOM 7518 N N . VAL A 1 963 ? 8.690 -17.654 -4.527 1.00 94.81 963 VAL A N 1
ATOM 7519 C CA . VAL A 1 963 ? 9.956 -16.976 -4.855 1.00 94.81 963 VAL A CA 1
ATOM 7520 C C . VAL A 1 963 ? 11.111 -17.793 -4.296 1.00 94.81 963 VAL A C 1
ATOM 7522 O O . VAL A 1 963 ? 11.151 -18.075 -3.098 1.00 94.81 963 VAL A O 1
ATOM 7525 N N . ILE A 1 964 ? 12.082 -18.135 -5.136 1.00 93.06 964 ILE A N 1
ATOM 7526 C CA . ILE A 1 964 ? 13.312 -18.823 -4.741 1.00 93.06 964 ILE A CA 1
ATOM 7527 C C . ILE A 1 964 ? 14.457 -17.805 -4.748 1.00 93.06 964 ILE A C 1
ATOM 7529 O O . ILE A 1 964 ? 14.777 -17.235 -5.787 1.00 93.06 964 ILE A O 1
ATOM 7533 N N . SER A 1 965 ? 15.087 -17.567 -3.596 1.00 92.81 965 SER A N 1
ATOM 7534 C CA . SER A 1 965 ? 16.299 -16.746 -3.484 1.00 92.81 965 SER A CA 1
ATOM 7535 C C . SER A 1 965 ? 17.542 -17.620 -3.610 1.00 92.81 965 SER A C 1
ATOM 7537 O O . SER A 1 965 ? 17.713 -18.584 -2.858 1.00 92.81 965 SER A O 1
ATOM 7539 N N . CYS A 1 966 ? 18.446 -17.235 -4.506 1.00 91.25 966 CYS A N 1
ATOM 7540 C CA . CYS A 1 966 ? 19.599 -18.021 -4.917 1.00 91.25 966 CYS A CA 1
ATOM 7541 C C . CYS A 1 966 ? 20.927 -17.246 -4.840 1.00 91.25 966 CYS A C 1
ATOM 7543 O O . CYS A 1 966 ? 20.974 -16.018 -4.921 1.00 91.25 966 CYS A O 1
ATOM 7545 N N . ASN A 1 967 ? 22.034 -17.981 -4.700 1.00 90.62 967 ASN A N 1
ATOM 7546 C CA . ASN A 1 967 ? 23.398 -17.457 -4.652 1.00 90.62 967 ASN A CA 1
ATOM 7547 C C . ASN A 1 967 ? 24.335 -18.272 -5.556 1.00 90.62 967 ASN A C 1
ATOM 7549 O O . ASN A 1 967 ? 24.705 -19.400 -5.232 1.00 90.62 967 ASN A O 1
ATOM 7553 N N . ARG A 1 968 ? 24.787 -17.656 -6.653 1.00 85.31 968 ARG A N 1
ATOM 7554 C CA . ARG A 1 968 ? 25.698 -18.234 -7.655 1.00 85.31 968 ARG A CA 1
ATOM 7555 C C . ARG A 1 968 ? 27.021 -18.736 -7.058 1.00 85.31 968 ARG A C 1
ATOM 7557 O O . ARG A 1 968 ? 27.590 -19.699 -7.548 1.00 85.31 968 ARG A O 1
ATOM 7564 N N . LYS A 1 969 ? 27.524 -18.110 -5.983 1.00 85.81 969 LYS A N 1
ATOM 7565 C CA . LYS A 1 969 ? 28.829 -18.451 -5.377 1.00 85.81 969 LYS A CA 1
ATOM 7566 C C . LYS A 1 969 ? 28.812 -19.653 -4.421 1.00 85.81 969 LYS A C 1
ATOM 7568 O O . LYS A 1 969 ? 29.858 -19.959 -3.846 1.00 85.81 969 LYS A O 1
ATOM 7573 N N . ALA A 1 970 ? 27.674 -20.309 -4.197 1.00 84.19 970 ALA A N 1
ATOM 7574 C CA . ALA A 1 970 ? 27.640 -21.488 -3.333 1.00 84.19 970 ALA A CA 1
ATOM 7575 C C . ALA A 1 970 ? 28.345 -22.692 -3.991 1.00 84.19 970 ALA A C 1
ATOM 7577 O O . ALA A 1 970 ? 28.318 -22.848 -5.212 1.00 84.19 970 ALA A O 1
ATOM 7578 N N . LYS A 1 971 ? 29.005 -23.534 -3.182 1.00 80.00 971 LYS A N 1
ATOM 7579 C CA . LYS A 1 971 ? 29.878 -24.612 -3.684 1.00 80.00 971 LYS A CA 1
ATOM 7580 C C . LYS A 1 971 ? 29.104 -25.787 -4.277 1.00 80.00 971 LYS A C 1
ATOM 7582 O O . LYS A 1 971 ? 29.628 -26.449 -5.168 1.00 80.00 971 LYS A O 1
ATOM 7587 N N . THR A 1 972 ? 27.893 -26.052 -3.792 1.00 79.81 972 THR A N 1
ATOM 7588 C CA . THR A 1 972 ? 27.045 -27.149 -4.273 1.00 79.81 972 THR A CA 1
ATOM 7589 C C . THR A 1 972 ? 25.723 -26.649 -4.848 1.00 79.81 972 THR A C 1
ATOM 7591 O O . THR A 1 972 ? 25.135 -25.708 -4.314 1.00 79.81 972 THR A O 1
ATOM 7594 N N . SER A 1 973 ? 25.239 -27.360 -5.875 1.00 72.50 973 SER A N 1
ATOM 7595 C CA . SER A 1 973 ? 23.818 -27.570 -6.202 1.00 72.50 973 SER A CA 1
ATOM 7596 C C . SER A 1 973 ? 22.805 -27.034 -5.183 1.00 72.50 973 SER A C 1
ATOM 7598 O O . SER A 1 973 ? 22.265 -25.931 -5.274 1.00 72.50 973 SER A O 1
ATOM 7600 N N . ALA A 1 974 ? 22.611 -27.856 -4.149 1.00 76.31 974 ALA A N 1
ATOM 7601 C CA . ALA A 1 974 ? 21.711 -27.644 -3.024 1.00 76.31 974 ALA A CA 1
ATOM 7602 C C . ALA A 1 974 ? 21.911 -26.316 -2.271 1.00 76.31 974 ALA A C 1
ATOM 7604 O O . ALA A 1 974 ? 20.929 -25.725 -1.820 1.00 76.31 974 ALA A O 1
ATOM 7605 N N . GLU A 1 975 ? 23.147 -25.844 -2.092 1.00 82.81 975 GLU A N 1
ATOM 7606 C CA . GLU A 1 975 ? 23.450 -24.603 -1.361 1.00 82.81 975 GLU A CA 1
ATOM 7607 C C . GLU A 1 975 ? 23.199 -23.338 -2.193 1.00 82.81 975 GLU A C 1
ATOM 7609 O O . GLU A 1 975 ? 23.030 -22.264 -1.612 1.00 82.81 975 GLU A O 1
ATOM 7614 N N . LYS A 1 976 ? 23.141 -23.435 -3.533 1.00 85.50 976 LYS A N 1
ATOM 7615 C CA . LYS A 1 976 ? 22.791 -22.284 -4.381 1.00 85.50 976 LYS A CA 1
ATOM 7616 C C . LYS A 1 976 ? 21.368 -21.804 -4.114 1.00 85.50 976 LYS A C 1
ATOM 7618 O O . LYS A 1 976 ? 21.137 -20.606 -4.206 1.00 85.50 976 LYS A O 1
ATOM 7623 N N . ILE A 1 977 ? 20.448 -22.691 -3.726 1.00 88.50 977 ILE A N 1
ATOM 7624 C CA . ILE A 1 977 ? 19.100 -22.338 -3.254 1.00 88.50 977 ILE A CA 1
ATOM 7625 C C . ILE A 1 977 ? 19.181 -21.940 -1.770 1.00 88.50 977 ILE A C 1
ATOM 7627 O O . ILE A 1 977 ? 19.332 -22.796 -0.896 1.00 88.50 977 ILE A O 1
ATOM 7631 N N . VAL A 1 978 ? 19.070 -20.645 -1.469 1.00 88.12 978 VAL A N 1
ATOM 7632 C CA . VAL A 1 978 ? 19.288 -20.090 -0.120 1.00 88.12 978 VAL A CA 1
ATOM 7633 C C . VAL A 1 978 ? 18.022 -20.167 0.735 1.00 88.12 978 VAL A C 1
ATOM 7635 O O . VAL A 1 978 ? 18.060 -20.692 1.848 1.00 88.12 978 VAL A O 1
ATOM 7638 N N . CYS A 1 979 ? 16.901 -19.651 0.230 1.00 88.75 979 CYS A N 1
ATOM 7639 C CA . CYS A 1 979 ? 15.599 -19.707 0.895 1.00 88.75 979 CYS A CA 1
ATOM 7640 C C . CYS A 1 979 ? 14.446 -19.537 -0.102 1.00 88.75 979 CYS A C 1
ATOM 7642 O O . CYS A 1 979 ? 14.640 -19.066 -1.221 1.00 88.75 979 CYS A O 1
ATOM 7644 N N . THR A 1 980 ? 13.246 -19.916 0.328 1.00 91.88 980 THR A N 1
ATOM 7645 C CA . THR A 1 980 ? 11.997 -19.814 -0.434 1.00 91.88 980 THR A CA 1
ATOM 7646 C C . THR A 1 980 ? 11.002 -18.934 0.314 1.00 91.88 980 THR A C 1
ATOM 7648 O O . THR A 1 980 ? 10.891 -19.063 1.534 1.00 91.88 980 THR A O 1
ATOM 7651 N N . PHE A 1 981 ? 10.256 -18.102 -0.407 1.00 92.81 981 PHE A N 1
ATOM 7652 C CA . PHE A 1 981 ? 9.131 -17.319 0.106 1.00 92.81 981 PHE A CA 1
ATOM 7653 C C . PHE A 1 981 ? 7.855 -17.839 -0.559 1.00 92.81 981 PHE A C 1
ATOM 7655 O O . PHE A 1 981 ? 7.768 -17.876 -1.787 1.00 92.81 981 PHE A O 1
ATOM 7662 N N . SER A 1 982 ? 6.885 -18.280 0.237 1.00 89.44 982 SER A N 1
ATOM 7663 C CA . SER A 1 982 ? 5.638 -18.894 -0.236 1.00 89.44 982 SER A CA 1
ATOM 7664 C C . SER A 1 982 ? 4.439 -18.050 0.179 1.00 89.44 982 SER A C 1
ATOM 7666 O O . SER A 1 982 ? 4.313 -17.717 1.355 1.00 89.44 982 SER A O 1
ATOM 7668 N N . GLY A 1 983 ? 3.536 -17.745 -0.754 1.00 83.75 983 GLY A N 1
ATOM 7669 C CA . GLY A 1 983 ? 2.301 -17.024 -0.422 1.00 83.75 983 GLY A CA 1
ATOM 7670 C C . GLY A 1 983 ? 1.411 -16.643 -1.604 1.00 83.75 983 GLY A C 1
ATOM 7671 O O . GLY A 1 983 ? 0.232 -16.357 -1.390 1.00 83.75 983 GLY A O 1
ATOM 7672 N N . HIS A 1 984 ? 1.930 -16.656 -2.836 1.00 90.94 984 HIS A N 1
ATOM 7673 C CA . HIS A 1 984 ? 1.079 -16.554 -4.020 1.00 90.94 984 HIS A CA 1
ATOM 7674 C C . HIS A 1 984 ? 0.358 -17.878 -4.287 1.00 90.94 984 HIS A C 1
ATOM 7676 O O . HIS A 1 984 ? 0.889 -18.954 -4.027 1.00 90.94 984 HIS A O 1
ATOM 7682 N N . HIS A 1 985 ? -0.873 -17.782 -4.790 1.00 88.62 985 HIS A N 1
ATOM 7683 C CA . HIS A 1 985 ? -1.728 -18.937 -5.099 1.00 88.62 985 HIS A CA 1
ATOM 7684 C C . HIS A 1 985 ? -1.572 -19.423 -6.550 1.00 88.62 985 HIS A C 1
ATOM 7686 O O . HIS A 1 985 ? -2.200 -20.401 -6.950 1.00 88.62 985 HIS A O 1
ATOM 7692 N N . GLY A 1 986 ? -0.773 -18.714 -7.345 1.00 90.12 986 GLY A N 1
ATOM 7693 C CA . GLY A 1 986 ? -0.536 -18.961 -8.761 1.00 90.12 986 GLY A CA 1
ATOM 7694 C C . GLY A 1 986 ? 0.731 -18.239 -9.238 1.00 90.12 986 GLY A C 1
ATOM 7695 O O . GLY A 1 986 ? 1.481 -17.729 -8.401 1.00 90.12 986 GLY A O 1
ATOM 7696 N N . PRO A 1 987 ? 0.976 -18.178 -10.557 1.00 93.00 987 PRO A N 1
ATOM 7697 C CA . PRO A 1 987 ? 2.236 -17.707 -11.128 1.00 93.00 987 PRO A CA 1
ATOM 7698 C C . PRO A 1 987 ? 2.612 -16.281 -10.713 1.00 93.00 987 PRO A C 1
ATOM 7700 O O . PRO A 1 987 ? 1.767 -15.383 -10.669 1.00 93.00 987 PRO A O 1
ATOM 7703 N N . ILE A 1 988 ? 3.908 -16.081 -10.450 1.00 95.50 988 ILE A N 1
ATOM 7704 C CA . ILE A 1 988 ? 4.512 -14.773 -10.167 1.00 95.50 988 ILE A CA 1
ATOM 7705 C C . ILE A 1 988 ? 5.042 -14.194 -11.481 1.00 95.50 988 ILE A C 1
ATOM 7707 O O . ILE A 1 988 ? 6.159 -14.499 -11.912 1.00 95.50 988 ILE A O 1
ATOM 7711 N N . TYR A 1 989 ? 4.222 -13.365 -12.123 1.00 94.19 989 TYR A N 1
ATOM 7712 C CA . TYR A 1 989 ? 4.547 -12.738 -13.402 1.00 94.19 989 TYR A CA 1
ATOM 7713 C C . TYR A 1 989 ? 5.618 -11.649 -13.272 1.00 94.19 989 TYR A C 1
ATOM 7715 O O . TYR A 1 989 ? 6.480 -11.552 -14.141 1.00 94.19 989 TYR A O 1
ATOM 7723 N N . ALA A 1 990 ? 5.616 -10.883 -12.173 1.00 95.12 990 ALA A N 1
ATOM 7724 C CA . ALA A 1 990 ? 6.633 -9.864 -11.912 1.00 95.12 990 ALA A CA 1
ATOM 7725 C C . ALA A 1 990 ? 7.287 -10.019 -10.538 1.00 95.12 990 ALA A C 1
ATOM 7727 O O . ALA A 1 990 ? 6.647 -10.374 -9.544 1.00 95.12 990 ALA A O 1
ATOM 7728 N N . LEU A 1 991 ? 8.576 -9.697 -10.499 1.00 95.62 991 LEU A N 1
ATOM 7729 C CA . LEU A 1 991 ? 9.446 -9.751 -9.335 1.00 95.62 991 LEU A CA 1
ATOM 7730 C C . LEU A 1 991 ? 10.469 -8.621 -9.484 1.00 95.62 991 LEU A C 1
ATOM 7732 O O . LEU A 1 991 ? 11.225 -8.624 -10.451 1.00 95.62 991 LEU A O 1
ATOM 7736 N N . GLN A 1 992 ? 10.501 -7.664 -8.555 1.00 95.19 992 GLN A N 1
ATOM 7737 C CA . GLN A 1 992 ? 11.475 -6.566 -8.601 1.00 95.19 992 GLN A CA 1
ATOM 7738 C C . GLN A 1 992 ? 11.875 -6.091 -7.200 1.00 95.19 992 GLN A C 1
ATOM 7740 O O . GLN A 1 992 ? 11.026 -5.889 -6.326 1.00 95.19 992 GLN A O 1
ATOM 7745 N N . ARG A 1 993 ? 13.170 -5.861 -6.975 1.00 94.44 993 ARG A N 1
ATOM 7746 C CA . ARG A 1 993 ? 13.685 -5.228 -5.753 1.00 94.44 993 ARG A CA 1
ATOM 7747 C C . ARG A 1 993 ? 13.354 -3.737 -5.751 1.00 94.44 993 ARG A C 1
ATOM 7749 O O . ARG A 1 993 ? 13.342 -3.092 -6.795 1.00 94.44 993 ARG A O 1
ATOM 7756 N N . ASN A 1 994 ? 13.120 -3.166 -4.571 1.00 94.56 994 ASN A N 1
ATOM 7757 C CA . ASN A 1 994 ? 12.976 -1.720 -4.437 1.00 94.56 994 ASN A CA 1
ATOM 7758 C C . ASN A 1 994 ? 14.341 -1.050 -4.725 1.00 94.56 994 ASN A C 1
ATOM 7760 O O . ASN A 1 994 ? 15.304 -1.364 -4.017 1.00 94.56 994 ASN A O 1
ATOM 7764 N N . PRO A 1 995 ? 14.456 -0.124 -5.702 1.00 91.81 995 PRO A N 1
ATOM 7765 C CA . PRO A 1 995 ? 15.744 0.452 -6.113 1.00 91.81 995 PRO A CA 1
ATOM 7766 C C . PRO A 1 995 ? 16.516 1.169 -4.996 1.00 91.81 995 PRO A C 1
ATOM 7768 O O . PRO A 1 995 ? 17.743 1.244 -5.042 1.00 91.81 995 PRO A O 1
ATOM 7771 N N . PHE A 1 996 ? 15.817 1.668 -3.971 1.00 92.38 996 PHE A N 1
ATOM 7772 C CA . PHE A 1 996 ? 16.424 2.326 -2.810 1.00 92.38 996 PHE A CA 1
ATOM 7773 C C . PHE A 1 996 ? 16.675 1.375 -1.636 1.00 92.38 996 PHE A C 1
ATOM 7775 O O . PHE A 1 996 ? 17.545 1.644 -0.807 1.00 92.38 996 PHE A O 1
ATOM 7782 N N . TYR A 1 997 ? 15.935 0.265 -1.564 1.00 92.56 997 TYR A N 1
ATOM 7783 C CA . TYR A 1 997 ? 15.972 -0.690 -0.457 1.00 92.56 997 TYR A CA 1
ATOM 7784 C C . TYR A 1 997 ? 16.041 -2.140 -0.974 1.00 92.56 997 TYR A C 1
ATOM 7786 O O . TYR A 1 997 ? 15.063 -2.869 -0.821 1.00 92.56 997 TYR A O 1
ATOM 7794 N N . PRO A 1 998 ? 17.185 -2.617 -1.520 1.00 90.69 998 PRO A N 1
ATOM 7795 C CA . PRO A 1 998 ? 17.282 -3.922 -2.200 1.00 90.69 998 PRO A CA 1
ATOM 7796 C C . PRO A 1 998 ? 16.955 -5.170 -1.357 1.00 90.69 998 PRO A C 1
ATOM 7798 O O . PRO A 1 998 ? 16.813 -6.263 -1.905 1.00 90.69 998 PRO A O 1
ATOM 7801 N N . LYS A 1 999 ? 16.830 -5.019 -0.030 1.00 91.38 999 LYS A N 1
ATOM 7802 C CA . LYS A 1 999 ? 16.297 -6.041 0.889 1.00 91.38 999 LYS A CA 1
ATOM 7803 C C . LYS A 1 999 ? 14.795 -6.287 0.726 1.00 91.38 999 LYS A C 1
ATOM 7805 O O . LYS A 1 999 ? 14.317 -7.359 1.087 1.00 91.38 999 LYS A O 1
ATOM 7810 N N . ASN A 1 1000 ? 14.057 -5.288 0.256 1.00 94.25 1000 ASN A N 1
ATOM 7811 C CA . ASN A 1 1000 ? 12.613 -5.340 0.099 1.00 94.25 1000 ASN A CA 1
ATOM 7812 C C . ASN A 1 1000 ? 12.285 -5.496 -1.385 1.00 94.25 1000 ASN A C 1
ATOM 7814 O O . ASN A 1 1000 ? 12.894 -4.843 -2.235 1.00 94.25 1000 ASN A O 1
ATOM 7818 N N . PHE A 1 1001 ? 11.333 -6.365 -1.702 1.00 95.50 1001 PHE A N 1
ATOM 7819 C CA . PHE A 1 1001 ? 10.982 -6.689 -3.081 1.00 95.50 1001 PHE A CA 1
ATOM 7820 C C . PHE A 1 1001 ? 9.471 -6.805 -3.263 1.00 95.50 1001 PHE A C 1
ATOM 7822 O O . PHE A 1 1001 ? 8.743 -7.185 -2.347 1.00 95.50 1001 PHE A O 1
ATOM 7829 N N . LEU A 1 1002 ? 9.018 -6.436 -4.455 1.00 96.12 1002 LEU A N 1
ATOM 7830 C CA . LEU A 1 1002 ? 7.648 -6.557 -4.927 1.00 96.12 1002 LEU A CA 1
ATOM 7831 C C . LEU A 1 1002 ? 7.513 -7.878 -5.685 1.00 96.12 1002 LEU A C 1
ATOM 7833 O O . LEU A 1 1002 ? 8.371 -8.209 -6.506 1.00 96.12 1002 LEU A O 1
ATOM 7837 N N . THR A 1 1003 ? 6.424 -8.598 -5.441 1.00 96.38 1003 THR A N 1
ATOM 7838 C CA . THR A 1 1003 ? 5.928 -9.668 -6.309 1.00 96.38 1003 THR A CA 1
ATOM 7839 C C . THR A 1 1003 ? 4.538 -9.315 -6.810 1.00 96.38 1003 THR A C 1
ATOM 7841 O O . THR A 1 1003 ? 3.705 -8.800 -6.059 1.00 96.38 1003 THR A O 1
ATOM 7844 N N . VAL A 1 1004 ? 4.271 -9.632 -8.073 1.00 95.81 1004 VAL A N 1
ATOM 7845 C CA . VAL A 1 1004 ? 2.947 -9.511 -8.685 1.00 95.81 1004 VAL A CA 1
ATOM 7846 C C . VAL A 1 1004 ? 2.570 -10.858 -9.286 1.00 95.81 1004 VAL A C 1
ATOM 7848 O O . VAL A 1 1004 ? 3.303 -11.419 -10.100 1.00 95.81 1004 VAL A O 1
ATOM 7851 N N . GLY A 1 1005 ? 1.430 -11.380 -8.849 1.00 90.81 1005 GLY A N 1
ATOM 7852 C CA . GLY A 1 1005 ? 0.899 -12.679 -9.240 1.00 90.81 1005 GLY A CA 1
ATOM 7853 C C . GLY A 1 1005 ? -0.488 -12.883 -8.640 1.00 90.81 1005 GLY A C 1
ATOM 7854 O O . GLY A 1 1005 ? -0.911 -12.127 -7.768 1.00 90.81 1005 GLY A O 1
ATOM 7855 N N . ASP A 1 1006 ? -1.211 -13.902 -9.095 1.00 88.62 1006 ASP A N 1
ATOM 7856 C CA . ASP A 1 1006 ? -2.619 -14.116 -8.731 1.00 88.62 1006 ASP A CA 1
ATOM 7857 C C . ASP A 1 1006 ? -3.498 -12.839 -8.871 1.00 88.62 1006 ASP A C 1
ATOM 7859 O O . ASP A 1 1006 ? -3.615 -12.279 -9.964 1.00 88.62 1006 ASP A O 1
ATOM 7863 N N . TRP A 1 1007 ? -4.122 -12.374 -7.789 1.00 90.62 1007 TRP A N 1
ATOM 7864 C CA . TRP A 1 1007 ? -4.953 -11.167 -7.712 1.00 90.62 1007 TRP A CA 1
ATOM 7865 C C . TRP A 1 1007 ? -4.374 -10.126 -6.738 1.00 90.62 1007 TRP A C 1
ATOM 7867 O O . TRP A 1 1007 ? -5.095 -9.215 -6.326 1.00 90.62 1007 TRP A O 1
ATOM 7877 N N . THR A 1 1008 ? -3.115 -10.283 -6.312 1.00 94.12 1008 THR A N 1
ATOM 7878 C CA . THR A 1 1008 ? -2.490 -9.473 -5.255 1.00 94.12 1008 THR A CA 1
ATOM 7879 C C . THR A 1 1008 ? -1.078 -9.031 -5.632 1.00 94.12 1008 THR A C 1
ATOM 7881 O O . THR A 1 1008 ? -0.296 -9.789 -6.200 1.00 94.12 1008 THR A O 1
ATOM 7884 N N . ALA A 1 1009 ? -0.722 -7.792 -5.303 1.00 95.00 1009 ALA A N 1
ATOM 7885 C CA . ALA A 1 1009 ? 0.668 -7.360 -5.301 1.00 95.00 1009 ALA A CA 1
ATOM 7886 C C . ALA A 1 1009 ? 1.168 -7.401 -3.855 1.00 95.00 1009 ALA A C 1
ATOM 7888 O O . ALA A 1 1009 ? 0.496 -6.904 -2.948 1.00 95.00 1009 ALA A O 1
ATOM 7889 N N . ARG A 1 1010 ? 2.322 -8.030 -3.620 1.00 94.88 1010 ARG A N 1
ATOM 7890 C CA . ARG A 1 1010 ? 2.885 -8.215 -2.277 1.00 94.88 1010 ARG A CA 1
ATOM 7891 C C . ARG A 1 1010 ? 4.270 -7.606 -2.181 1.00 94.88 1010 ARG A C 1
ATOM 7893 O O . ARG A 1 1010 ? 5.113 -7.830 -3.043 1.00 94.88 1010 ARG A O 1
ATOM 7900 N N . VAL A 1 1011 ? 4.517 -6.883 -1.096 1.00 95.56 1011 VAL A N 1
ATOM 7901 C CA . VAL A 1 1011 ? 5.849 -6.411 -0.726 1.00 95.56 1011 VAL A CA 1
ATOM 7902 C C . VAL A 1 1011 ? 6.382 -7.295 0.392 1.00 95.56 1011 VAL A C 1
ATOM 7904 O O . VAL A 1 1011 ? 5.739 -7.504 1.424 1.00 95.56 1011 VAL A O 1
ATOM 7907 N N . TRP A 1 1012 ? 7.583 -7.809 0.181 1.00 94.75 1012 TRP A N 1
ATOM 7908 C CA . TRP A 1 1012 ? 8.307 -8.683 1.091 1.00 94.75 1012 TRP A CA 1
ATOM 7909 C C . TRP A 1 1012 ? 9.541 -7.961 1.620 1.00 94.75 1012 TRP A C 1
ATOM 7911 O O . TRP A 1 1012 ? 10.075 -7.064 0.967 1.00 94.75 1012 TRP A O 1
ATOM 7921 N N . SER A 1 1013 ? 10.034 -8.405 2.773 1.00 94.00 1013 SER A N 1
ATOM 7922 C CA . SER A 1 1013 ? 11.418 -8.165 3.172 1.00 94.00 1013 SER A CA 1
ATOM 7923 C C . SER A 1 1013 ? 12.136 -9.504 3.177 1.00 94.00 1013 SER A C 1
ATOM 7925 O O . SER A 1 1013 ? 11.630 -10.461 3.748 1.00 94.00 1013 SER A O 1
ATOM 7927 N N . GLU A 1 1014 ? 13.325 -9.585 2.589 1.00 90.25 1014 GLU A N 1
ATOM 7928 C CA . GLU A 1 1014 ? 14.152 -10.802 2.567 1.00 90.25 1014 GLU A CA 1
ATOM 7929 C C . GLU A 1 1014 ? 14.517 -11.307 3.984 1.00 90.25 1014 GLU A C 1
ATOM 7931 O O . GLU A 1 1014 ? 14.839 -12.477 4.204 1.00 90.25 1014 GLU A O 1
ATOM 7936 N N . ASP A 1 1015 ? 14.419 -10.402 4.957 1.00 88.06 1015 ASP A N 1
ATOM 7937 C CA . ASP A 1 1015 ? 14.555 -10.615 6.392 1.00 88.06 1015 ASP A CA 1
ATOM 7938 C C . ASP A 1 1015 ? 13.385 -11.424 7.024 1.00 88.06 1015 ASP A C 1
ATOM 7940 O O . ASP A 1 1015 ? 13.566 -11.938 8.130 1.00 88.06 1015 ASP A O 1
ATOM 7944 N N . SER A 1 1016 ? 12.227 -11.554 6.356 1.00 85.44 1016 SER A N 1
ATOM 7945 C CA . SER A 1 1016 ? 11.007 -12.260 6.810 1.00 85.44 1016 SER A CA 1
ATOM 7946 C C . SER A 1 1016 ? 10.581 -13.315 5.781 1.00 85.44 1016 SER A C 1
ATOM 7948 O O . SER A 1 1016 ? 10.401 -12.996 4.610 1.00 85.44 1016 SER A O 1
ATOM 7950 N N . ARG A 1 1017 ? 10.447 -14.589 6.181 1.00 82.19 1017 ARG A N 1
ATOM 7951 C CA . ARG A 1 1017 ? 10.392 -15.713 5.215 1.00 82.19 1017 ARG A CA 1
ATOM 7952 C C . ARG A 1 1017 ? 9.028 -16.373 5.060 1.00 82.19 1017 ARG A C 1
ATOM 7954 O O . ARG A 1 1017 ? 8.715 -16.841 3.970 1.00 82.19 1017 ARG A O 1
ATOM 7961 N N . GLU A 1 1018 ? 8.250 -16.451 6.137 1.00 79.88 1018 GLU A N 1
ATOM 7962 C CA . GLU A 1 1018 ? 6.958 -17.156 6.136 1.00 79.88 1018 GLU A CA 1
ATOM 7963 C C . GLU A 1 1018 ? 5.787 -16.272 5.666 1.00 79.88 1018 GLU A C 1
ATOM 7965 O O . GLU A 1 1018 ? 4.708 -16.797 5.400 1.00 79.88 1018 GLU A O 1
ATOM 7970 N N . SER A 1 1019 ? 5.991 -14.956 5.517 1.00 86.44 1019 SER A N 1
ATOM 7971 C CA . SER A 1 1019 ? 4.932 -13.993 5.182 1.00 86.44 1019 SER A CA 1
ATOM 7972 C C . SER A 1 1019 ? 5.455 -12.677 4.574 1.00 86.44 1019 SER A C 1
ATOM 7974 O O . SER A 1 1019 ? 6.603 -12.272 4.772 1.00 86.44 1019 SER A O 1
ATOM 7976 N N . SER A 1 1020 ? 4.584 -12.009 3.810 1.00 92.31 1020 SER A N 1
ATOM 7977 C CA . SER A 1 1020 ? 4.803 -10.690 3.195 1.00 92.31 1020 SER A CA 1
ATOM 7978 C C . SER A 1 1020 ? 4.529 -9.555 4.182 1.00 92.31 1020 SER A C 1
ATOM 7980 O O . SER A 1 1020 ? 3.527 -9.605 4.891 1.00 92.31 1020 SER A O 1
ATOM 7982 N N . ILE A 1 1021 ? 5.341 -8.493 4.168 1.00 93.38 1021 ILE A N 1
ATOM 7983 C CA . ILE A 1 1021 ? 5.205 -7.365 5.109 1.00 93.38 1021 ILE A CA 1
ATOM 7984 C C . ILE A 1 1021 ? 4.037 -6.424 4.775 1.00 93.38 1021 ILE A C 1
ATOM 7986 O O . ILE A 1 1021 ? 3.502 -5.784 5.673 1.00 93.38 1021 ILE A O 1
ATOM 7990 N N . MET A 1 1022 ? 3.647 -6.321 3.500 1.00 92.25 1022 MET A N 1
ATOM 7991 C CA . MET A 1 1022 ? 2.493 -5.544 3.025 1.00 92.25 1022 MET A CA 1
ATOM 7992 C C . MET A 1 1022 ? 1.914 -6.204 1.767 1.00 92.25 1022 MET A C 1
ATOM 7994 O O . MET A 1 1022 ? 2.650 -6.832 1.005 1.00 92.25 1022 MET A O 1
ATOM 7998 N N . TRP A 1 1023 ? 0.613 -6.057 1.513 1.00 91.94 1023 TRP A N 1
ATOM 7999 C CA . TRP A 1 1023 ? -0.029 -6.547 0.289 1.00 91.94 1023 TRP A CA 1
ATOM 8000 C C . TRP A 1 1023 ? -1.260 -5.717 -0.080 1.00 91.94 1023 TRP A C 1
ATOM 8002 O O . TRP A 1 1023 ? -1.908 -5.135 0.789 1.00 91.94 1023 TRP A O 1
ATOM 8012 N N . THR A 1 1024 ? -1.588 -5.669 -1.371 1.00 92.50 1024 THR A N 1
ATOM 8013 C CA . THR A 1 1024 ? -2.798 -5.005 -1.868 1.00 92.50 1024 THR A CA 1
ATOM 8014 C C . THR A 1 1024 ? -4.048 -5.836 -1.579 1.00 92.50 1024 THR A C 1
ATOM 8016 O O . THR A 1 1024 ? -3.989 -7.057 -1.404 1.00 92.50 1024 THR A O 1
ATOM 8019 N N . LYS A 1 1025 ? -5.218 -5.188 -1.573 1.00 89.94 1025 LYS A N 1
ATOM 8020 C CA . LYS A 1 1025 ? -6.506 -5.896 -1.589 1.00 89.94 1025 LYS A CA 1
ATOM 8021 C C . LYS A 1 1025 ? -6.610 -6.835 -2.802 1.00 89.94 1025 LYS A C 1
ATOM 8023 O O . LYS A 1 1025 ? -6.020 -6.575 -3.849 1.00 89.94 1025 LYS A O 1
ATOM 8028 N N . TYR A 1 1026 ? -7.425 -7.883 -2.683 1.00 90.38 1026 TYR A N 1
ATOM 8029 C CA . TYR A 1 1026 ? -7.752 -8.760 -3.811 1.00 90.38 1026 TYR A CA 1
ATOM 8030 C C . TYR A 1 1026 ? -8.438 -7.973 -4.937 1.00 90.38 1026 TYR A C 1
ATOM 8032 O O . TYR A 1 1026 ? -9.483 -7.350 -4.729 1.00 90.38 1026 TYR A O 1
ATOM 8040 N N . HIS A 1 1027 ? -7.856 -8.012 -6.135 1.00 90.06 1027 HIS A N 1
ATOM 8041 C CA . HIS A 1 1027 ? -8.418 -7.386 -7.330 1.00 90.06 1027 HIS A CA 1
ATOM 8042 C C . HIS A 1 1027 ? -9.439 -8.291 -8.036 1.00 90.06 1027 HIS A C 1
ATOM 8044 O O . HIS A 1 1027 ? -9.396 -9.513 -7.927 1.00 90.06 1027 HIS A O 1
ATOM 8050 N N . MET A 1 1028 ? -10.374 -7.688 -8.781 1.00 89.94 1028 MET A N 1
ATOM 8051 C CA . MET A 1 1028 ? -11.387 -8.439 -9.545 1.00 89.94 1028 MET A CA 1
ATOM 8052 C C . MET A 1 1028 ? -10.821 -9.070 -10.827 1.00 89.94 1028 MET A C 1
ATOM 8054 O O . MET A 1 1028 ? -11.289 -10.125 -11.248 1.00 89.94 1028 MET A O 1
ATOM 8058 N N . ALA A 1 1029 ? -9.809 -8.438 -11.424 1.00 92.38 1029 ALA A N 1
ATOM 8059 C CA . ALA A 1 1029 ? -9.009 -8.980 -12.516 1.00 92.38 1029 ALA A CA 1
ATOM 8060 C C . ALA A 1 1029 ? -7.647 -9.454 -11.986 1.00 92.38 1029 ALA A C 1
ATOM 8062 O O . ALA A 1 1029 ? -7.141 -8.911 -11.001 1.00 92.38 1029 ALA A O 1
ATOM 8063 N N . TYR A 1 1030 ? -7.051 -10.445 -12.653 1.00 93.69 1030 TYR A N 1
ATOM 8064 C CA . TYR A 1 1030 ? -5.677 -10.874 -12.382 1.00 93.69 1030 TYR A CA 1
ATOM 8065 C C . TYR A 1 1030 ? -4.686 -9.739 -12.658 1.00 93.69 1030 TYR A C 1
ATOM 8067 O O . TYR A 1 1030 ? -4.873 -8.968 -13.607 1.00 93.69 1030 TYR A O 1
ATOM 8075 N N . LEU A 1 1031 ? -3.620 -9.679 -11.860 1.00 95.06 1031 LEU A N 1
ATOM 8076 C CA . LEU A 1 1031 ? -2.490 -8.783 -12.104 1.00 95.06 1031 LEU A CA 1
ATOM 8077 C C . LEU A 1 1031 ? -1.487 -9.449 -13.058 1.00 95.06 1031 LEU A C 1
ATOM 8079 O O . LEU A 1 1031 ? -1.285 -10.661 -12.979 1.00 95.06 1031 LEU A O 1
ATOM 8083 N N . THR A 1 1032 ? -0.878 -8.671 -13.954 1.00 93.88 1032 THR A N 1
ATOM 8084 C CA . THR A 1 1032 ? -0.082 -9.197 -15.083 1.00 93.88 1032 THR A CA 1
ATOM 8085 C C . THR A 1 1032 ? 1.383 -8.769 -15.084 1.00 93.88 1032 THR A C 1
ATOM 8087 O O . THR A 1 1032 ? 2.238 -9.601 -15.350 1.00 93.88 1032 THR A O 1
ATOM 8090 N N . ASP A 1 1033 ? 1.698 -7.523 -14.737 1.00 95.31 1033 ASP A N 1
ATOM 8091 C CA . ASP A 1 1033 ? 3.073 -7.045 -14.508 1.00 95.31 1033 ASP A CA 1
ATOM 8092 C C . ASP A 1 1033 ? 3.065 -5.886 -13.496 1.00 95.31 1033 ASP A C 1
ATOM 8094 O O . ASP A 1 1033 ? 2.035 -5.227 -13.303 1.00 95.31 1033 ASP A O 1
ATOM 8098 N N . GLY A 1 1034 ? 4.199 -5.597 -12.863 1.00 95.62 1034 GLY A N 1
ATOM 8099 C CA . GLY A 1 1034 ? 4.355 -4.439 -11.990 1.00 95.62 1034 GLY A CA 1
ATOM 8100 C C . GLY A 1 1034 ? 5.803 -4.123 -11.626 1.00 95.62 1034 GLY A C 1
ATOM 8101 O O . GLY A 1 1034 ? 6.656 -5.004 -11.582 1.00 95.62 1034 GLY A O 1
ATOM 8102 N N . ALA A 1 1035 ? 6.067 -2.845 -11.352 1.00 95.62 1035 ALA A N 1
ATOM 8103 C CA . ALA A 1 1035 ? 7.409 -2.319 -11.108 1.00 95.62 1035 ALA A CA 1
ATOM 8104 C C . ALA A 1 1035 ? 7.415 -1.196 -10.059 1.00 95.62 1035 ALA A C 1
ATOM 8106 O O . ALA A 1 1035 ? 6.414 -0.508 -9.853 1.00 95.62 1035 ALA A O 1
ATOM 8107 N N . TRP A 1 1036 ? 8.564 -0.977 -9.427 1.00 96.19 1036 TRP A N 1
ATOM 8108 C CA . TRP A 1 1036 ? 8.850 0.178 -8.576 1.00 96.19 1036 TRP A CA 1
ATOM 8109 C C . TRP A 1 1036 ? 9.133 1.440 -9.396 1.00 96.19 1036 TRP A C 1
ATOM 8111 O O . TRP A 1 1036 ? 9.664 1.374 -10.505 1.00 96.19 1036 TRP A O 1
ATOM 8121 N N . SER A 1 1037 ? 8.870 2.610 -8.811 1.00 94.88 1037 SER A N 1
ATOM 8122 C CA . SER A 1 1037 ? 9.450 3.865 -9.294 1.00 94.88 1037 SER A CA 1
ATOM 8123 C C . SER A 1 1037 ? 10.961 3.900 -9.004 1.00 94.88 1037 SER A C 1
ATOM 8125 O O . SER A 1 1037 ? 11.369 3.677 -7.859 1.00 94.88 1037 SER A O 1
ATOM 8127 N N . PRO A 1 1038 ? 11.815 4.225 -9.995 1.00 91.81 1038 PRO A N 1
ATOM 8128 C CA . PRO A 1 1038 ? 13.249 4.411 -9.778 1.00 91.81 1038 PRO A CA 1
ATOM 8129 C C . PRO A 1 1038 ? 13.583 5.720 -9.043 1.00 91.81 1038 PRO A C 1
ATOM 8131 O O . PRO A 1 1038 ? 14.722 5.897 -8.619 1.00 91.81 1038 PRO A O 1
ATOM 8134 N N . VAL A 1 1039 ? 12.610 6.628 -8.857 1.00 92.69 1039 VAL A N 1
ATOM 8135 C CA . VAL A 1 1039 ? 12.819 7.949 -8.230 1.00 92.69 1039 VAL A CA 1
ATOM 8136 C C . VAL A 1 1039 ? 12.133 8.085 -6.865 1.00 92.69 1039 VAL A C 1
ATOM 8138 O O . VAL A 1 1039 ? 12.746 8.632 -5.942 1.00 92.69 1039 VAL A O 1
ATOM 8141 N N . ARG A 1 1040 ? 10.915 7.549 -6.690 1.00 92.62 1040 ARG A N 1
ATOM 8142 C CA . ARG A 1 1040 ? 10.173 7.582 -5.413 1.00 92.62 1040 ARG A CA 1
ATOM 8143 C C . ARG A 1 1040 ? 10.142 6.200 -4.737 1.00 92.62 1040 ARG A C 1
ATOM 8145 O O . ARG A 1 1040 ? 9.552 5.278 -5.291 1.00 92.62 1040 ARG A O 1
ATOM 8152 N N . PRO A 1 1041 ? 10.710 6.020 -3.526 1.00 93.12 1041 PRO A N 1
ATOM 8153 C CA . PRO A 1 1041 ? 10.796 4.711 -2.865 1.00 93.12 1041 PRO A CA 1
ATOM 8154 C C . PRO A 1 1041 ? 9.446 4.126 -2.435 1.00 93.12 1041 PRO A C 1
ATOM 8156 O O . PRO A 1 1041 ? 9.378 2.923 -2.182 1.00 93.12 1041 PRO A O 1
ATOM 8159 N N . ALA A 1 1042 ? 8.412 4.963 -2.308 1.00 93.50 1042 ALA A N 1
ATOM 8160 C CA . ALA A 1 1042 ? 7.077 4.564 -1.874 1.00 93.50 1042 ALA A CA 1
ATOM 8161 C C . ALA A 1 1042 ? 6.121 4.194 -3.020 1.00 93.50 1042 ALA A C 1
ATOM 8163 O O . ALA A 1 1042 ? 5.039 3.662 -2.763 1.00 93.50 1042 ALA A O 1
ATOM 8164 N N . VAL A 1 1043 ? 6.505 4.481 -4.270 1.00 94.56 1043 VAL A N 1
ATOM 8165 C CA . VAL A 1 1043 ? 5.614 4.373 -5.428 1.00 94.56 1043 VAL A CA 1
ATOM 8166 C C . VAL A 1 1043 ? 5.894 3.099 -6.217 1.00 94.56 1043 VAL A C 1
ATOM 8168 O O . VAL A 1 1043 ? 7.035 2.839 -6.607 1.00 94.56 1043 VAL A O 1
ATOM 8171 N N . PHE A 1 1044 ? 4.845 2.327 -6.492 1.00 95.94 1044 PHE A N 1
ATOM 8172 C CA . PHE A 1 1044 ? 4.894 1.180 -7.398 1.00 95.94 1044 PHE A CA 1
ATOM 8173 C C . PHE A 1 1044 ? 3.655 1.118 -8.295 1.00 95.94 1044 PHE A C 1
ATOM 8175 O O . PHE A 1 1044 ? 2.622 1.730 -8.028 1.00 95.94 1044 PHE A O 1
ATOM 8182 N N . PHE A 1 1045 ? 3.776 0.379 -9.389 1.00 96.12 1045 PHE A N 1
ATOM 8183 C CA . PHE A 1 1045 ? 2.809 0.325 -10.477 1.00 96.12 1045 PHE A CA 1
ATOM 8184 C C . PHE A 1 1045 ? 2.398 -1.123 -10.723 1.00 96.12 1045 PHE A C 1
ATOM 8186 O O . PHE A 1 1045 ? 3.246 -2.013 -10.675 1.00 96.12 1045 PHE A O 1
ATOM 8193 N N . THR A 1 1046 ? 1.120 -1.370 -11.009 1.00 96.44 1046 THR A N 1
ATOM 8194 C CA . THR A 1 1046 ? 0.599 -2.719 -11.287 1.00 96.44 1046 THR A CA 1
ATOM 8195 C C . THR A 1 1046 ? -0.410 -2.694 -12.428 1.00 96.44 1046 THR A C 1
ATOM 8197 O O . THR A 1 1046 ? -1.336 -1.883 -12.416 1.00 96.44 1046 THR A O 1
ATOM 8200 N N . THR A 1 1047 ? -0.266 -3.604 -13.387 1.00 96.38 1047 THR A N 1
ATOM 8201 C CA . THR A 1 1047 ? -1.172 -3.773 -14.534 1.00 96.38 1047 THR A CA 1
ATOM 8202 C C . THR A 1 1047 ? -2.109 -4.965 -14.352 1.00 96.38 1047 THR A C 1
ATOM 8204 O O . THR A 1 1047 ? -1.819 -5.886 -13.584 1.00 96.38 1047 THR A O 1
ATOM 8207 N N . LYS A 1 1048 ? -3.258 -4.927 -15.037 1.00 95.56 1048 LYS A N 1
ATOM 8208 C CA . LYS A 1 1048 ? -4.328 -5.933 -14.957 1.00 95.56 1048 LYS A CA 1
ATOM 8209 C C . LYS A 1 1048 ? -4.698 -6.521 -16.316 1.00 95.56 1048 LYS A C 1
ATOM 8211 O O . LYS A 1 1048 ? -4.651 -5.848 -17.348 1.00 95.56 1048 LYS A O 1
ATOM 8216 N N . MET A 1 1049 ? -5.249 -7.736 -16.274 1.00 94.50 1049 MET A N 1
ATOM 8217 C CA . MET A 1 1049 ? -5.924 -8.375 -17.414 1.00 94.50 1049 MET A CA 1
ATOM 8218 C C . MET A 1 1049 ? -7.158 -7.616 -17.941 1.00 94.50 1049 MET A C 1
ATOM 8220 O O . MET A 1 1049 ? -7.643 -7.947 -19.016 1.00 94.50 1049 MET A O 1
ATOM 8224 N N . ASP A 1 1050 ? -7.675 -6.615 -17.223 1.00 94.38 1050 ASP A N 1
ATOM 8225 C CA . ASP A 1 1050 ? -8.782 -5.764 -17.687 1.00 94.38 1050 ASP A CA 1
ATOM 8226 C C . ASP A 1 1050 ? -8.325 -4.494 -18.436 1.00 94.38 1050 ASP A C 1
ATOM 8228 O O . ASP A 1 1050 ? -9.168 -3.688 -18.829 1.00 94.38 1050 ASP A O 1
ATOM 8232 N N . GLY A 1 1051 ? -7.015 -4.294 -18.630 1.00 94.38 1051 GLY A N 1
ATOM 8233 C CA . GLY A 1 1051 ? -6.463 -3.119 -19.317 1.00 94.38 1051 GLY A CA 1
ATOM 8234 C C . GLY A 1 1051 ? -6.242 -1.890 -18.428 1.00 94.38 1051 GLY A C 1
ATOM 8235 O O . GLY A 1 1051 ? -5.962 -0.797 -18.930 1.00 94.38 1051 GLY A O 1
ATOM 8236 N N . THR A 1 1052 ? -6.369 -2.045 -17.108 1.00 96.12 1052 THR A N 1
ATOM 8237 C CA . THR A 1 1052 ? -6.151 -0.970 -16.130 1.00 96.12 1052 THR A CA 1
ATOM 8238 C C . THR A 1 1052 ? -4.713 -0.963 -15.598 1.00 96.12 1052 THR A C 1
ATOM 8240 O O . THR A 1 1052 ? -4.146 -2.011 -15.277 1.00 96.12 1052 THR A O 1
ATOM 8243 N N . LEU A 1 1053 ? -4.152 0.237 -15.449 1.00 96.00 1053 LEU A N 1
ATOM 8244 C CA . LEU A 1 1053 ? -2.938 0.538 -14.695 1.00 96.00 1053 LEU A CA 1
ATOM 8245 C C . LEU A 1 1053 ? -3.317 1.146 -13.337 1.00 96.00 1053 LEU A C 1
ATOM 8247 O O . LEU A 1 1053 ? -3.944 2.202 -13.288 1.00 96.00 1053 LEU A O 1
ATOM 8251 N N . ASP A 1 1054 ? -2.889 0.519 -12.245 1.00 95.50 1054 ASP A N 1
ATOM 8252 C CA . ASP A 1 1054 ? -2.958 1.093 -10.898 1.00 95.50 1054 ASP A CA 1
ATOM 8253 C C . ASP A 1 1054 ? -1.589 1.666 -10.504 1.00 95.50 1054 ASP A C 1
ATOM 8255 O O . ASP A 1 1054 ? -0.558 1.003 -10.653 1.00 95.50 1054 ASP A O 1
ATOM 8259 N N . ILE A 1 1055 ? -1.597 2.884 -9.962 1.00 95.62 1055 ILE A N 1
ATOM 8260 C CA . ILE A 1 1055 ? -0.453 3.539 -9.325 1.00 95.62 1055 ILE A CA 1
ATOM 8261 C C . ILE A 1 1055 ? -0.681 3.544 -7.815 1.00 95.62 1055 ILE A C 1
ATOM 8263 O O . ILE A 1 1055 ? -1.672 4.092 -7.325 1.00 95.62 1055 ILE A O 1
ATOM 8267 N N . TRP A 1 1056 ? 0.255 2.967 -7.074 1.00 94.81 1056 TRP A N 1
ATOM 8268 C CA . TRP A 1 1056 ? 0.237 2.878 -5.621 1.00 94.81 1056 TRP A CA 1
ATOM 8269 C C . TRP A 1 1056 ? 1.266 3.829 -5.024 1.00 94.81 1056 TRP A C 1
ATOM 8271 O O . TRP A 1 1056 ? 2.417 3.825 -5.445 1.00 94.81 1056 TRP A O 1
ATOM 8281 N N . ASP A 1 1057 ? 0.864 4.588 -4.008 1.00 93.06 1057 ASP A N 1
ATOM 8282 C CA . ASP A 1 1057 ? 1.770 5.311 -3.116 1.00 93.06 1057 ASP A CA 1
ATOM 8283 C C . ASP A 1 1057 ? 1.394 4.943 -1.680 1.00 93.06 1057 ASP A C 1
ATOM 8285 O O . ASP A 1 1057 ? 0.402 5.444 -1.144 1.00 93.06 1057 ASP A O 1
ATOM 8289 N N . PHE A 1 1058 ? 2.167 4.044 -1.062 1.00 91.94 1058 PHE A N 1
ATOM 8290 C CA . PHE A 1 1058 ? 1.828 3.503 0.259 1.00 91.94 1058 PHE A CA 1
ATOM 8291 C C . PHE A 1 1058 ? 2.046 4.494 1.417 1.00 91.94 1058 PHE A C 1
ATOM 8293 O O . PHE A 1 1058 ? 1.702 4.179 2.561 1.00 91.94 1058 PHE A O 1
ATOM 8300 N N . LEU A 1 1059 ? 2.596 5.686 1.148 1.00 90.81 1059 LEU A N 1
ATOM 8301 C CA . LEU A 1 1059 ? 2.606 6.796 2.105 1.00 90.81 1059 LEU A CA 1
ATOM 8302 C C . LEU A 1 1059 ? 1.272 7.552 2.113 1.00 90.81 1059 LEU A C 1
ATOM 8304 O O . LEU A 1 1059 ? 0.891 8.075 3.156 1.00 90.81 1059 LEU A O 1
ATOM 8308 N N . PHE A 1 1060 ? 0.558 7.571 0.984 1.00 88.00 1060 PHE A N 1
ATOM 8309 C CA . PHE A 1 1060 ? -0.729 8.252 0.836 1.00 88.00 1060 PHE A CA 1
ATOM 8310 C C . PHE A 1 1060 ? -1.925 7.314 1.065 1.00 88.00 1060 PHE A C 1
ATOM 8312 O O . PHE A 1 1060 ? -2.839 7.647 1.818 1.00 88.00 1060 PHE A O 1
ATOM 8319 N N . LYS A 1 1061 ? -1.931 6.123 0.446 1.00 88.31 1061 LYS A N 1
ATOM 8320 C CA . LYS A 1 1061 ? -3.000 5.116 0.583 1.00 88.31 1061 LYS A CA 1
ATOM 8321 C C . LYS A 1 1061 ? -2.434 3.697 0.586 1.00 88.31 1061 LYS A C 1
ATOM 8323 O O . LYS A 1 1061 ? -1.643 3.330 -0.275 1.00 88.31 1061 LYS A O 1
ATOM 8328 N N . GLN A 1 1062 ? -2.879 2.884 1.544 1.00 86.25 1062 GLN A N 1
ATOM 8329 C CA . GLN A 1 1062 ? -2.400 1.504 1.728 1.00 86.25 1062 GLN A CA 1
ATOM 8330 C C . GLN A 1 1062 ? -3.430 0.441 1.311 1.00 86.25 1062 GLN A C 1
ATOM 8332 O O . GLN A 1 1062 ? -3.047 -0.636 0.866 1.00 86.25 1062 GLN A O 1
ATOM 8337 N N . SER A 1 1063 ? -4.731 0.734 1.411 1.00 85.50 1063 SER A N 1
ATOM 8338 C CA . SER A 1 1063 ? -5.818 -0.175 1.008 1.00 85.50 1063 SER A CA 1
ATOM 8339 C C . SER A 1 1063 ? -6.129 -0.138 -0.492 1.00 85.50 1063 SER A C 1
ATOM 8341 O O . SER A 1 1063 ? -6.566 -1.133 -1.075 1.00 85.50 1063 SER A O 1
ATOM 8343 N N . ASP A 1 1064 ? -5.915 1.021 -1.112 1.00 90.69 1064 ASP A N 1
ATOM 8344 C CA . ASP A 1 1064 ? -6.390 1.387 -2.442 1.00 90.69 1064 ASP A CA 1
ATOM 8345 C C . ASP A 1 1064 ? -5.287 2.121 -3.212 1.00 90.69 1064 ASP A C 1
ATOM 8347 O O . ASP A 1 1064 ? -4.500 2.840 -2.590 1.00 90.69 1064 ASP A O 1
ATOM 8351 N N . PRO A 1 1065 ? -5.231 1.998 -4.550 1.00 92.31 1065 PRO A N 1
ATOM 8352 C CA . PRO A 1 1065 ? -4.266 2.744 -5.344 1.00 92.31 1065 PRO A CA 1
ATOM 8353 C C . PRO A 1 1065 ? -4.489 4.257 -5.196 1.00 92.31 1065 PRO A C 1
ATOM 8355 O O . PRO A 1 1065 ? -5.614 4.735 -5.010 1.00 92.31 1065 PRO A O 1
ATOM 8358 N N . ALA A 1 1066 ? -3.407 5.027 -5.313 1.00 91.75 1066 ALA A N 1
ATOM 8359 C CA . ALA A 1 1066 ? -3.468 6.484 -5.357 1.00 91.75 1066 ALA A CA 1
ATOM 8360 C C . ALA A 1 1066 ? -4.253 6.946 -6.596 1.00 91.75 1066 ALA A C 1
ATOM 8362 O O . ALA A 1 1066 ? -5.152 7.780 -6.476 1.00 91.75 1066 ALA A O 1
ATOM 8363 N N . LEU A 1 1067 ? -3.970 6.314 -7.743 1.00 93.00 1067 LEU A N 1
ATOM 8364 C CA . LEU A 1 1067 ? -4.619 6.537 -9.032 1.00 93.00 1067 LEU A CA 1
ATOM 8365 C C . LEU A 1 1067 ? -4.849 5.198 -9.755 1.00 93.00 1067 LEU A C 1
ATOM 8367 O O . LEU A 1 1067 ? -4.001 4.313 -9.707 1.00 93.00 1067 LEU A O 1
ATOM 8371 N N . SER A 1 1068 ? -5.975 5.052 -10.454 1.00 94.31 1068 SER A N 1
ATOM 8372 C CA . SER A 1 1068 ? -6.293 3.881 -11.283 1.00 94.31 1068 SER A CA 1
ATOM 8373 C C . SER A 1 1068 ? -6.796 4.355 -12.648 1.00 94.31 1068 SER A C 1
ATOM 8375 O O . SER A 1 1068 ? -7.660 5.229 -12.718 1.00 94.31 1068 SER A O 1
ATOM 8377 N N . LEU A 1 1069 ? -6.210 3.834 -13.727 1.00 93.56 1069 LEU A N 1
ATOM 8378 C CA . LEU A 1 1069 ? -6.361 4.339 -15.092 1.00 93.56 1069 LEU A CA 1
ATOM 8379 C C . LEU A 1 1069 ? -6.697 3.207 -16.054 1.00 93.56 1069 LEU A C 1
ATOM 8381 O O . LEU A 1 1069 ? -5.903 2.291 -16.246 1.00 93.56 1069 LEU A O 1
ATOM 8385 N N . LYS A 1 1070 ? -7.845 3.301 -16.721 1.00 94.62 1070 LYS A N 1
ATOM 8386 C CA . LYS A 1 1070 ? -8.202 2.426 -17.839 1.00 94.62 1070 LYS A CA 1
ATOM 8387 C C . LYS A 1 1070 ? -7.396 2.856 -19.072 1.00 94.62 1070 LYS A C 1
ATOM 8389 O O . LYS A 1 1070 ? -7.679 3.903 -19.647 1.00 94.62 1070 LYS A O 1
ATOM 8394 N N . VAL A 1 1071 ? -6.369 2.087 -19.440 1.00 92.88 1071 VAL A N 1
ATOM 8395 C CA . VAL A 1 1071 ? -5.422 2.439 -20.518 1.00 92.88 1071 VAL A CA 1
ATOM 8396 C C . VAL A 1 1071 ? -5.893 1.897 -21.870 1.00 92.88 1071 VAL A C 1
ATOM 8398 O O . VAL A 1 1071 ? -5.801 2.582 -22.888 1.00 92.88 1071 VAL A O 1
ATOM 8401 N N . CYS A 1 1072 ? -6.429 0.678 -21.870 1.00 92.62 1072 CYS A N 1
ATOM 8402 C CA . CYS A 1 1072 ? -7.026 0.007 -23.022 1.00 92.62 1072 CYS A CA 1
ATOM 8403 C C . CYS A 1 1072 ? -8.177 -0.908 -22.576 1.00 92.62 1072 CYS A C 1
ATOM 8405 O O . CYS A 1 1072 ? -8.394 -1.107 -21.378 1.00 92.62 1072 CYS A O 1
ATOM 8407 N N . ASP A 1 1073 ? -8.938 -1.452 -23.529 1.00 92.12 1073 ASP A N 1
ATOM 8408 C CA . ASP A 1 1073 ? -9.996 -2.428 -23.232 1.00 92.12 1073 ASP A CA 1
ATOM 8409 C C . ASP A 1 1073 ? -9.495 -3.877 -23.211 1.00 92.12 1073 ASP A C 1
ATOM 8411 O O . ASP A 1 1073 ? -10.120 -4.734 -22.587 1.00 92.12 1073 ASP A O 1
ATOM 8415 N N . GLU A 1 1074 ? -8.347 -4.142 -23.833 1.00 92.94 1074 GLU A N 1
ATOM 8416 C CA . GLU A 1 1074 ? -7.653 -5.426 -23.797 1.00 92.94 1074 GLU A CA 1
ATOM 8417 C C . GLU A 1 1074 ? -6.729 -5.565 -22.580 1.00 92.94 1074 GLU A C 1
ATOM 8419 O O . GLU A 1 1074 ? -6.325 -4.579 -21.965 1.00 92.94 1074 GLU A O 1
ATOM 8424 N N . ALA A 1 1075 ? -6.318 -6.798 -22.277 1.00 93.69 1075 ALA A N 1
ATOM 8425 C CA . ALA A 1 1075 ? -5.336 -7.077 -21.236 1.00 93.69 1075 ALA A CA 1
ATOM 8426 C C . ALA A 1 1075 ? -3.987 -6.380 -21.500 1.00 93.69 1075 ALA A C 1
ATOM 8428 O O . ALA A 1 1075 ? -3.417 -6.490 -22.593 1.00 93.69 1075 ALA A O 1
ATOM 8429 N N . LEU A 1 1076 ? -3.447 -5.734 -20.461 1.00 95.50 1076 LEU A N 1
ATOM 8430 C CA . LEU A 1 1076 ? -2.039 -5.346 -20.396 1.00 95.50 1076 LEU A CA 1
ATOM 8431 C C . LEU A 1 1076 ? -1.201 -6.554 -19.962 1.00 95.50 1076 LEU A C 1
ATOM 8433 O O . LEU A 1 1076 ? -1.622 -7.313 -19.090 1.00 95.50 1076 LEU A O 1
ATOM 8437 N N . PHE A 1 1077 ? -0.023 -6.722 -20.559 1.00 92.94 1077 PHE A N 1
ATOM 8438 C CA . PHE A 1 1077 ? 0.881 -7.856 -20.326 1.00 92.94 1077 PHE A CA 1
ATOM 8439 C C . PHE A 1 1077 ? 2.257 -7.463 -19.785 1.00 92.94 1077 PHE A C 1
ATOM 8441 O O . PHE A 1 1077 ? 2.911 -8.300 -19.174 1.00 92.94 1077 PHE A O 1
ATOM 8448 N N . CYS A 1 1078 ? 2.702 -6.224 -20.003 1.00 93.75 1078 CYS A N 1
ATOM 8449 C CA . CYS A 1 1078 ? 3.999 -5.747 -19.530 1.00 93.75 1078 CYS A CA 1
ATOM 8450 C C . CYS A 1 1078 ? 3.985 -4.242 -19.221 1.00 93.75 1078 CYS A C 1
ATOM 8452 O O . CYS A 1 1078 ? 3.231 -3.476 -19.829 1.00 93.75 1078 CYS A O 1
ATOM 8454 N N . LEU A 1 1079 ? 4.835 -3.819 -18.282 1.00 95.62 1079 LEU A N 1
ATOM 8455 C CA . LEU A 1 1079 ? 4.990 -2.444 -17.809 1.00 95.62 1079 LEU A CA 1
ATOM 8456 C C . LEU A 1 1079 ? 6.464 -2.133 -17.517 1.00 95.62 1079 LEU A C 1
ATOM 8458 O O . LEU A 1 1079 ? 7.108 -2.841 -16.749 1.00 95.62 1079 LEU A O 1
ATOM 8462 N N . ARG A 1 1080 ? 7.004 -1.028 -18.047 1.00 94.62 1080 ARG A N 1
ATOM 8463 C CA . ARG A 1 1080 ? 8.316 -0.503 -17.622 1.00 94.62 1080 ARG A CA 1
ATOM 8464 C C . ARG A 1 1080 ? 8.304 1.008 -17.429 1.00 94.62 1080 ARG A C 1
ATOM 8466 O O . ARG A 1 1080 ? 7.917 1.770 -18.317 1.00 94.62 1080 ARG A O 1
ATOM 8473 N N . VAL A 1 1081 ? 8.798 1.425 -16.270 1.00 94.12 1081 VAL A N 1
ATOM 8474 C CA . VAL A 1 1081 ? 9.033 2.822 -15.890 1.00 94.12 1081 VAL A CA 1
ATOM 8475 C C . VAL A 1 1081 ? 10.382 3.269 -16.459 1.00 94.12 1081 VAL A C 1
ATOM 8477 O O . VAL A 1 1081 ? 11.325 2.482 -16.475 1.00 94.12 1081 VAL A O 1
ATOM 8480 N N . GLN A 1 1082 ? 10.472 4.505 -16.940 1.00 90.88 1082 GLN A N 1
ATOM 8481 C CA . GLN A 1 1082 ? 11.727 5.134 -17.357 1.00 90.88 1082 GLN A CA 1
ATOM 8482 C C . GLN A 1 1082 ? 12.548 5.564 -16.127 1.00 90.88 1082 GLN A C 1
ATOM 8484 O O . GLN A 1 1082 ? 11.975 5.908 -15.095 1.00 90.88 1082 GLN A O 1
ATOM 8489 N N . ASP A 1 1083 ? 13.880 5.614 -16.233 1.00 88.38 1083 ASP A N 1
ATOM 8490 C CA . ASP A 1 1083 ? 14.792 5.903 -15.105 1.00 88.38 1083 ASP A CA 1
ATOM 8491 C C . ASP A 1 1083 ? 14.553 7.262 -14.410 1.00 88.38 1083 ASP A C 1
ATOM 8493 O O . ASP A 1 1083 ? 14.947 7.459 -13.262 1.00 88.38 1083 ASP A O 1
ATOM 8497 N N . ASN A 1 1084 ? 13.870 8.201 -15.076 1.00 85.56 1084 ASN A N 1
ATOM 8498 C CA . ASN A 1 1084 ? 13.453 9.489 -14.509 1.00 85.56 1084 ASN A CA 1
ATOM 8499 C C . ASN A 1 1084 ? 12.140 9.437 -13.700 1.00 85.56 1084 ASN A C 1
ATOM 8501 O O . ASN A 1 1084 ? 11.732 10.459 -13.156 1.00 85.56 1084 ASN A O 1
ATOM 8505 N N . GLY A 1 1085 ? 11.449 8.295 -13.649 1.00 85.00 1085 GLY A N 1
ATOM 8506 C CA . GLY A 1 1085 ? 10.171 8.119 -12.954 1.00 85.00 1085 GLY A CA 1
ATOM 8507 C C . GLY A 1 1085 ? 8.962 8.841 -13.570 1.00 85.00 1085 GLY A C 1
ATOM 8508 O O . GLY A 1 1085 ? 7.856 8.670 -13.064 1.00 85.00 1085 GLY A O 1
ATOM 8509 N N . CYS A 1 1086 ? 9.135 9.632 -14.636 1.00 88.00 1086 CYS A N 1
ATOM 8510 C CA . CYS A 1 1086 ? 8.059 10.421 -15.247 1.00 88.00 1086 CYS A CA 1
ATOM 8511 C C . CYS A 1 1086 ? 7.266 9.642 -16.301 1.00 88.00 1086 CYS A C 1
ATOM 8513 O O . CYS A 1 1086 ? 6.056 9.832 -16.407 1.00 88.00 1086 CYS A O 1
ATOM 8515 N N . LEU A 1 1087 ? 7.935 8.789 -17.088 1.00 91.44 1087 LEU A N 1
ATOM 8516 C CA . LEU A 1 1087 ? 7.310 8.040 -18.182 1.00 91.44 1087 LEU A CA 1
ATOM 8517 C C . LEU A 1 1087 ? 7.132 6.554 -17.848 1.00 91.44 1087 LEU A C 1
ATOM 8519 O O . LEU A 1 1087 ? 8.024 5.911 -17.295 1.00 91.44 1087 LEU A O 1
ATOM 8523 N N . ILE A 1 1088 ? 5.992 5.996 -18.253 1.00 94.44 1088 ILE A N 1
ATOM 8524 C CA . ILE A 1 1088 ? 5.641 4.578 -18.124 1.00 94.44 1088 ILE A CA 1
ATOM 8525 C C . ILE A 1 1088 ? 5.187 4.062 -19.488 1.00 94.44 1088 ILE A C 1
ATOM 8527 O O . ILE A 1 1088 ? 4.256 4.601 -20.086 1.00 94.44 1088 ILE A O 1
ATOM 8531 N N . ALA A 1 1089 ? 5.808 2.988 -19.970 1.00 94.75 1089 ALA A N 1
ATOM 8532 C CA . ALA A 1 1089 ? 5.325 2.238 -21.123 1.00 94.75 1089 ALA A CA 1
ATOM 8533 C C . ALA A 1 1089 ? 4.551 0.998 -20.651 1.00 94.75 1089 ALA A C 1
ATOM 8535 O O . ALA A 1 1089 ? 5.051 0.247 -19.814 1.00 94.75 1089 ALA A O 1
ATOM 8536 N N . CYS A 1 1090 ? 3.353 0.779 -21.200 1.00 96.25 1090 CYS A N 1
ATOM 8537 C CA . CYS A 1 1090 ? 2.531 -0.417 -20.970 1.00 96.25 1090 CYS A CA 1
ATOM 8538 C C . CYS A 1 1090 ? 2.244 -1.115 -22.308 1.00 96.25 1090 CYS A C 1
ATOM 8540 O O . CYS A 1 1090 ? 1.916 -0.437 -23.282 1.00 96.25 1090 CYS A O 1
ATOM 8542 N N . GLY A 1 1091 ? 2.358 -2.443 -22.378 1.00 95.81 1091 GLY A N 1
ATOM 8543 C CA . GLY A 1 1091 ? 2.094 -3.237 -23.586 1.00 95.81 1091 GLY A CA 1
ATOM 8544 C C . GLY A 1 1091 ? 0.808 -4.060 -23.495 1.00 95.81 1091 GLY A C 1
ATOM 8545 O O . GLY A 1 1091 ? 0.569 -4.718 -22.483 1.00 95.81 1091 GLY A O 1
ATOM 8546 N N . SER A 1 1092 ? -0.012 -4.044 -24.551 1.00 95.19 1092 SER A N 1
ATOM 8547 C CA . SER A 1 1092 ? -1.283 -4.780 -24.629 1.00 95.19 1092 SER A CA 1
ATOM 8548 C C . SER A 1 1092 ? -1.199 -6.106 -25.399 1.00 95.19 1092 SER A C 1
ATOM 8550 O O . SER A 1 1092 ? -0.278 -6.362 -26.186 1.00 95.19 1092 SER A O 1
ATOM 8552 N N . GLN A 1 1093 ? -2.246 -6.921 -25.250 1.00 92.31 1093 GLN A N 1
ATOM 8553 C CA . GLN A 1 1093 ? -2.470 -8.150 -26.019 1.00 92.31 1093 GLN A CA 1
ATOM 8554 C C . GLN A 1 1093 ? -2.538 -7.939 -27.547 1.00 92.31 1093 GLN A C 1
ATOM 8556 O O . GLN A 1 1093 ? -2.224 -8.854 -28.303 1.00 92.31 1093 GLN A O 1
ATOM 8561 N N . GLN A 1 1094 ? -2.914 -6.746 -28.024 1.00 90.44 1094 GLN A N 1
ATOM 8562 C CA . GLN A 1 1094 ? -2.940 -6.415 -29.460 1.00 90.44 1094 GLN A CA 1
ATOM 8563 C C . GLN A 1 1094 ? -1.638 -5.766 -29.965 1.00 90.44 1094 GLN A C 1
ATOM 8565 O O . GLN A 1 1094 ? -1.589 -5.266 -31.091 1.00 90.44 1094 GLN A O 1
ATOM 8570 N N . GLY A 1 1095 ? -0.581 -5.735 -29.150 1.00 90.38 1095 GLY A N 1
ATOM 8571 C CA . GLY A 1 1095 ? 0.698 -5.148 -29.556 1.00 90.38 1095 GLY A CA 1
ATOM 8572 C C . GLY A 1 1095 ? 0.642 -3.628 -29.680 1.00 90.38 1095 GLY A C 1
ATOM 8573 O O . GLY A 1 1095 ? 1.417 -3.032 -30.433 1.00 90.38 1095 GLY A O 1
ATOM 8574 N N . THR A 1 1096 ? -0.287 -2.992 -28.963 1.00 93.06 1096 THR A N 1
ATOM 8575 C CA . THR A 1 1096 ? -0.262 -1.547 -28.740 1.00 93.06 1096 THR A CA 1
ATOM 8576 C C . THR A 1 1096 ? 0.567 -1.275 -27.489 1.00 93.06 1096 THR A C 1
ATOM 8578 O O . THR A 1 1096 ? 0.306 -1.837 -26.426 1.00 93.06 1096 THR A O 1
ATOM 8581 N N . THR A 1 1097 ? 1.597 -0.443 -27.620 1.00 94.88 1097 THR A N 1
ATOM 8582 C CA . THR A 1 1097 ? 2.431 -0.009 -26.497 1.00 94.88 1097 THR A CA 1
ATOM 8583 C C . THR A 1 1097 ? 2.106 1.449 -26.216 1.00 94.88 1097 THR A C 1
ATOM 8585 O O . THR A 1 1097 ? 2.471 2.345 -26.979 1.00 94.88 1097 THR A O 1
ATOM 8588 N N . THR A 1 1098 ? 1.354 1.679 -25.147 1.00 94.75 1098 THR A N 1
ATOM 8589 C CA . THR A 1 1098 ? 0.890 2.998 -24.713 1.00 94.75 1098 THR A CA 1
ATOM 8590 C C . THR A 1 1098 ? 1.914 3.635 -23.786 1.00 94.75 1098 THR A C 1
ATOM 8592 O O . THR A 1 1098 ? 2.334 3.012 -22.808 1.00 94.75 1098 THR A O 1
ATOM 8595 N N . LEU A 1 1099 ? 2.280 4.880 -24.072 1.00 93.06 1099 LEU A N 1
ATOM 8596 C CA . LEU A 1 1099 ? 3.176 5.691 -23.262 1.00 93.06 1099 LEU A CA 1
ATOM 8597 C C . LEU A 1 1099 ? 2.381 6.701 -22.435 1.00 93.06 1099 LEU A C 1
ATOM 8599 O O . LEU A 1 1099 ? 1.656 7.531 -22.990 1.00 93.06 1099 LEU A O 1
ATOM 8603 N N . LEU A 1 1100 ? 2.577 6.652 -21.124 1.00 92.69 1100 LEU A N 1
ATOM 8604 C CA . LEU A 1 1100 ? 1.929 7.498 -20.132 1.00 92.69 1100 LEU A CA 1
ATOM 8605 C C . LEU A 1 1100 ? 2.974 8.378 -19.436 1.00 92.69 1100 LEU A C 1
ATOM 8607 O O . LEU A 1 1100 ? 4.042 7.897 -19.068 1.00 92.69 1100 LEU A O 1
ATOM 8611 N N . GLU A 1 1101 ? 2.646 9.648 -19.235 1.00 91.31 1101 GLU A N 1
ATOM 8612 C CA . GLU A 1 1101 ? 3.383 10.599 -18.400 1.00 91.31 1101 GLU A CA 1
ATOM 8613 C C . GLU A 1 1101 ? 2.621 10.819 -17.096 1.00 91.31 1101 GLU A C 1
ATOM 8615 O O . GLU A 1 1101 ? 1.420 11.088 -17.130 1.00 91.31 1101 GLU A O 1
ATOM 8620 N N . VAL A 1 1102 ? 3.300 10.710 -15.956 1.00 91.06 1102 VAL A N 1
ATOM 8621 C CA . VAL A 1 1102 ? 2.692 10.825 -14.622 1.00 91.06 1102 VAL A CA 1
ATOM 8622 C C . VAL A 1 1102 ? 2.933 12.216 -14.026 1.00 91.06 1102 VAL A C 1
ATOM 8624 O O . VAL A 1 1102 ? 4.016 12.782 -14.170 1.00 91.06 1102 VAL A O 1
ATOM 8627 N N . SER A 1 1103 ? 1.936 12.758 -13.321 1.00 88.12 1103 SER A N 1
ATOM 8628 C CA . SER A 1 1103 ? 2.012 14.042 -12.612 1.00 88.12 1103 SER A CA 1
ATOM 8629 C C . SER A 1 1103 ? 3.211 14.135 -11.661 1.00 88.12 1103 SER A C 1
ATOM 8631 O O . SER A 1 1103 ? 3.541 13.162 -10.976 1.00 88.12 1103 SER A O 1
ATOM 8633 N N . SER A 1 1104 ? 3.781 15.337 -11.540 1.00 82.06 1104 SER A N 1
ATOM 8634 C CA . SER A 1 1104 ? 4.956 15.675 -10.716 1.00 82.06 1104 SER A CA 1
ATOM 8635 C C . SER A 1 1104 ? 4.926 15.097 -9.294 1.00 82.06 1104 SER A C 1
ATOM 8637 O O . SER A 1 1104 ? 5.947 14.600 -8.824 1.00 82.06 1104 SER A O 1
ATOM 8639 N N . GLY A 1 1105 ? 3.772 15.079 -8.618 1.00 82.00 1105 GLY A N 1
ATOM 8640 C CA . GLY A 1 1105 ? 3.627 14.510 -7.268 1.00 82.00 1105 GLY A CA 1
ATOM 8641 C C . GLY A 1 1105 ? 3.940 13.006 -7.150 1.00 82.00 1105 GLY A C 1
ATOM 8642 O O . GLY A 1 1105 ? 4.242 12.527 -6.059 1.00 82.00 1105 GLY A O 1
ATOM 8643 N N . LEU A 1 1106 ? 3.915 12.253 -8.255 1.00 84.75 1106 LEU A N 1
ATOM 8644 C CA . LEU A 1 1106 ? 4.226 10.814 -8.300 1.00 84.75 1106 LEU A CA 1
ATOM 8645 C C . LEU A 1 1106 ? 5.619 10.501 -8.877 1.00 84.75 1106 LEU A C 1
ATOM 8647 O O . LEU A 1 1106 ? 6.129 9.402 -8.656 1.00 84.75 1106 LEU A O 1
ATOM 8651 N N . SER A 1 1107 ? 6.253 11.449 -9.573 1.00 85.69 1107 SER A N 1
ATOM 8652 C CA . SER A 1 1107 ? 7.614 11.301 -10.110 1.00 85.69 1107 SER A CA 1
ATOM 8653 C C . SER A 1 1107 ? 8.684 11.999 -9.262 1.00 85.69 1107 SER A C 1
ATOM 8655 O O . SER A 1 1107 ? 9.806 11.505 -9.171 1.00 85.69 1107 SER A O 1
ATOM 8657 N N . THR A 1 1108 ? 8.361 13.107 -8.588 1.00 86.12 1108 THR A N 1
ATOM 8658 C CA . THR A 1 1108 ? 9.328 13.891 -7.797 1.00 86.12 1108 THR A CA 1
ATOM 8659 C C . THR A 1 1108 ? 9.462 13.389 -6.356 1.00 86.12 1108 THR A C 1
ATOM 8661 O O . THR A 1 1108 ? 8.484 13.228 -5.632 1.00 86.12 1108 THR A O 1
ATOM 8664 N N . LEU A 1 1109 ? 10.700 13.142 -5.918 1.00 87.69 1109 LEU A N 1
ATOM 8665 C CA . LEU A 1 1109 ? 11.003 12.671 -4.563 1.00 87.69 1109 LEU A CA 1
ATOM 8666 C C . LEU A 1 1109 ? 10.736 13.761 -3.513 1.00 87.69 1109 LEU A C 1
ATOM 8668 O O . LEU A 1 1109 ? 11.381 14.813 -3.530 1.00 87.69 1109 LEU A O 1
ATOM 8672 N N . GLN A 1 1110 ? 9.862 13.480 -2.546 1.00 83.38 1110 GLN A N 1
ATOM 8673 C CA . GLN A 1 1110 ? 9.532 14.431 -1.486 1.00 83.38 1110 GLN A CA 1
ATOM 8674 C C . GLN A 1 1110 ? 10.610 14.492 -0.385 1.00 83.38 1110 GLN A C 1
ATOM 8676 O O . GLN A 1 1110 ? 11.404 13.567 -0.167 1.00 83.38 1110 GLN A O 1
ATOM 8681 N N . ARG A 1 1111 ? 10.647 15.606 0.361 1.00 84.62 1111 ARG A N 1
ATOM 8682 C CA . ARG A 1 1111 ? 11.579 15.782 1.491 1.00 84.62 1111 ARG A CA 1
ATOM 8683 C C . ARG A 1 1111 ? 11.292 14.740 2.578 1.00 84.62 1111 ARG A C 1
ATOM 8685 O O . ARG A 1 1111 ? 10.148 14.516 2.942 1.00 84.62 1111 ARG A O 1
ATOM 8692 N N . ASN A 1 1112 ? 12.346 14.121 3.113 1.00 86.94 1112 ASN A N 1
ATOM 8693 C CA . ASN A 1 1112 ? 12.301 13.032 4.104 1.00 86.94 1112 ASN A CA 1
ATOM 8694 C C . ASN A 1 1112 ? 11.588 11.728 3.677 1.00 86.94 1112 ASN A C 1
ATOM 8696 O O . ASN A 1 1112 ? 11.642 10.768 4.445 1.00 86.94 1112 ASN A O 1
ATOM 8700 N N . GLU A 1 1113 ? 11.015 11.631 2.470 1.00 89.81 1113 GLU A N 1
ATOM 8701 C CA . GLU A 1 1113 ? 10.223 10.477 2.001 1.00 89.81 1113 GLU A CA 1
ATOM 8702 C C . GLU A 1 1113 ? 10.941 9.131 2.202 1.00 89.81 1113 GLU A C 1
ATOM 8704 O O . GLU A 1 1113 ? 10.376 8.186 2.750 1.00 89.81 1113 GLU A O 1
ATOM 8709 N N . LYS A 1 1114 ? 12.233 9.076 1.848 1.00 91.38 1114 LYS A N 1
ATOM 8710 C CA . LYS A 1 1114 ? 13.113 7.911 2.051 1.00 91.38 1114 LYS A CA 1
ATOM 8711 C C . LYS A 1 1114 ? 13.158 7.452 3.511 1.00 91.38 1114 LYS A C 1
ATOM 8713 O O . LYS A 1 1114 ? 13.011 6.268 3.793 1.00 91.38 1114 LYS A O 1
ATOM 8718 N N . ASN A 1 1115 ? 13.303 8.380 4.454 1.00 91.81 1115 ASN A N 1
ATOM 8719 C CA . ASN A 1 1115 ? 13.381 8.043 5.876 1.00 91.81 1115 ASN A CA 1
ATOM 8720 C C . ASN A 1 1115 ? 12.041 7.486 6.385 1.00 91.81 1115 ASN A C 1
ATOM 8722 O O . ASN A 1 1115 ? 12.027 6.512 7.137 1.00 91.81 1115 ASN A O 1
ATOM 8726 N N . ILE A 1 1116 ? 10.920 8.060 5.930 1.00 93.38 1116 ILE A N 1
ATOM 8727 C CA . ILE A 1 1116 ? 9.568 7.600 6.277 1.00 93.38 1116 ILE A CA 1
ATOM 8728 C C . ILE A 1 1116 ? 9.327 6.193 5.705 1.00 93.38 1116 ILE A C 1
ATOM 8730 O O . ILE A 1 1116 ? 9.001 5.285 6.470 1.00 93.38 1116 ILE A O 1
ATOM 8734 N N . ALA A 1 1117 ? 9.585 5.975 4.410 1.00 93.50 1117 ALA A N 1
ATOM 8735 C CA . ALA A 1 1117 ? 9.474 4.664 3.766 1.00 93.50 1117 ALA A CA 1
ATOM 8736 C C . ALA A 1 1117 ? 10.354 3.598 4.450 1.00 93.50 1117 ALA A C 1
ATOM 8738 O O . ALA A 1 1117 ? 9.863 2.517 4.773 1.00 93.50 1117 ALA A O 1
ATOM 8739 N N . SER A 1 1118 ? 11.618 3.919 4.765 1.00 94.06 1118 SER A N 1
ATOM 8740 C CA . SER A 1 1118 ? 12.517 3.031 5.524 1.00 94.06 1118 SER A CA 1
ATOM 8741 C C . SER A 1 1118 ? 11.929 2.667 6.890 1.00 94.06 1118 SER A C 1
ATOM 8743 O O . SER A 1 1118 ? 11.890 1.492 7.248 1.00 94.06 1118 SER A O 1
ATOM 8745 N N . SER A 1 1119 ? 11.405 3.651 7.632 1.00 93.75 1119 SER A N 1
ATOM 8746 C CA . SER A 1 1119 ? 10.798 3.406 8.947 1.00 93.75 1119 SER A CA 1
ATOM 8747 C C . SER A 1 1119 ? 9.545 2.526 8.884 1.00 93.75 1119 SER A C 1
ATOM 8749 O O . SER A 1 1119 ? 9.350 1.698 9.771 1.00 93.75 1119 SER A O 1
ATOM 8751 N N . ILE A 1 1120 ? 8.730 2.638 7.827 1.00 93.69 1120 ILE A N 1
ATOM 8752 C CA . ILE A 1 1120 ? 7.556 1.780 7.613 1.00 93.69 1120 ILE A CA 1
ATOM 8753 C C . ILE A 1 1120 ? 8.005 0.353 7.296 1.00 93.69 1120 ILE A C 1
ATOM 8755 O O . ILE A 1 1120 ? 7.533 -0.587 7.935 1.00 93.69 1120 ILE A O 1
ATOM 8759 N N . PHE A 1 1121 ? 8.968 0.184 6.384 1.00 94.56 1121 PHE A N 1
ATOM 8760 C CA . PHE A 1 1121 ? 9.536 -1.128 6.080 1.00 94.56 1121 PHE A CA 1
ATOM 8761 C C . PHE A 1 1121 ? 10.130 -1.797 7.329 1.00 94.56 1121 PHE A C 1
ATOM 8763 O O . PHE A 1 1121 ? 9.860 -2.971 7.578 1.00 94.56 1121 PHE A O 1
ATOM 8770 N N . GLU A 1 1122 ? 10.889 -1.070 8.153 1.00 93.75 1122 GLU A N 1
ATOM 8771 C CA . GLU A 1 1122 ? 11.428 -1.582 9.419 1.00 93.75 1122 GLU A CA 1
ATOM 8772 C C . GLU A 1 1122 ? 10.336 -1.908 10.449 1.00 93.75 1122 GLU A C 1
ATOM 8774 O O . GLU A 1 1122 ? 10.460 -2.900 11.174 1.00 93.75 1122 GLU A O 1
ATOM 8779 N N . ARG A 1 1123 ? 9.266 -1.103 10.516 1.00 94.06 1123 ARG A N 1
ATOM 8780 C CA . ARG A 1 1123 ? 8.127 -1.304 11.424 1.00 94.06 1123 ARG A CA 1
ATOM 8781 C C . ARG A 1 1123 ? 7.355 -2.572 11.072 1.00 94.06 1123 ARG A C 1
ATOM 8783 O O . ARG A 1 1123 ? 7.212 -3.430 11.943 1.00 94.06 1123 ARG A O 1
ATOM 8790 N N . GLU A 1 1124 ? 6.928 -2.736 9.820 1.00 92.50 1124 GLU A N 1
ATOM 8791 C CA . GLU A 1 1124 ? 6.188 -3.936 9.404 1.00 92.50 1124 GLU A CA 1
ATOM 8792 C C . GLU A 1 1124 ? 7.087 -5.182 9.403 1.00 92.50 1124 GLU A C 1
ATOM 8794 O O . GLU A 1 1124 ? 6.676 -6.224 9.901 1.00 92.50 1124 GLU A O 1
ATOM 8799 N N . THR A 1 1125 ? 8.362 -5.083 8.999 1.00 93.19 1125 THR A N 1
ATOM 8800 C CA . THR A 1 1125 ? 9.312 -6.214 9.116 1.00 93.19 1125 THR A CA 1
ATOM 8801 C C . THR A 1 1125 ? 9.498 -6.654 10.574 1.00 93.19 1125 THR A C 1
ATOM 8803 O O . THR A 1 1125 ? 9.610 -7.847 10.859 1.00 93.19 1125 THR A O 1
ATOM 8806 N N . ARG A 1 1126 ? 9.515 -5.714 11.532 1.00 92.75 1126 ARG A N 1
ATOM 8807 C CA . ARG A 1 1126 ? 9.591 -6.028 12.969 1.00 92.75 1126 ARG A CA 1
ATOM 8808 C C . ARG A 1 1126 ? 8.292 -6.640 13.492 1.00 92.75 1126 ARG A C 1
ATOM 8810 O O . ARG A 1 1126 ? 8.359 -7.619 14.231 1.00 92.75 1126 ARG A O 1
ATOM 8817 N N . ARG A 1 1127 ? 7.139 -6.079 13.114 1.00 93.50 1127 ARG A N 1
ATOM 8818 C CA . ARG A 1 1127 ? 5.802 -6.601 13.437 1.00 93.50 1127 ARG A CA 1
ATOM 8819 C C . ARG A 1 1127 ? 5.662 -8.045 12.967 1.00 93.50 1127 ARG A C 1
ATOM 8821 O O . ARG A 1 1127 ? 5.315 -8.912 13.763 1.00 93.50 1127 ARG A O 1
ATOM 8828 N N . GLU A 1 1128 ? 6.019 -8.308 11.717 1.00 91.00 1128 GLU A N 1
ATOM 8829 C CA . GLU A 1 1128 ? 5.836 -9.616 11.103 1.00 91.00 1128 GLU A CA 1
ATOM 8830 C C . GLU A 1 1128 ? 6.743 -10.678 11.734 1.00 91.00 1128 GLU A C 1
ATOM 8832 O O . GLU A 1 1128 ? 6.284 -11.767 12.056 1.00 91.00 1128 GLU A O 1
ATOM 8837 N N . LYS A 1 1129 ? 7.992 -10.336 12.079 1.00 90.00 1129 LYS A N 1
ATOM 8838 C CA . LYS A 1 1129 ? 8.872 -11.226 12.863 1.00 90.00 1129 LYS A CA 1
ATOM 8839 C C . LYS A 1 1129 ? 8.329 -11.553 14.260 1.00 90.00 1129 LYS A C 1
ATOM 8841 O O . LYS A 1 1129 ? 8.589 -12.642 14.769 1.00 90.00 1129 LYS A O 1
ATOM 8846 N N . ILE A 1 1130 ? 7.587 -10.639 14.891 1.00 91.62 1130 ILE A N 1
ATOM 8847 C CA . ILE A 1 1130 ? 6.917 -10.896 16.179 1.00 91.62 1130 ILE A CA 1
ATOM 8848 C C . ILE A 1 1130 ? 5.724 -11.844 15.979 1.00 91.62 1130 ILE A C 1
ATOM 8850 O O . ILE A 1 1130 ? 5.532 -12.754 16.788 1.00 91.62 1130 ILE A O 1
ATOM 8854 N N . LEU A 1 1131 ? 4.959 -11.684 14.894 1.00 89.25 1131 LEU A N 1
ATOM 8855 C CA . LEU A 1 1131 ? 3.860 -12.587 14.538 1.00 89.25 1131 LEU A CA 1
ATOM 8856 C C . LEU A 1 1131 ? 4.371 -13.990 14.167 1.00 89.25 1131 LEU A C 1
ATOM 8858 O O . LEU A 1 1131 ? 3.855 -14.971 14.699 1.00 89.25 1131 LEU A O 1
ATOM 8862 N N . GLU A 1 1132 ? 5.435 -14.093 13.367 1.00 87.31 1132 GLU A N 1
ATOM 8863 C CA . GLU A 1 1132 ? 6.113 -15.350 13.012 1.00 87.31 1132 GLU A CA 1
ATOM 8864 C C . GLU A 1 1132 ? 6.611 -16.086 14.273 1.00 87.31 1132 GLU A C 1
ATOM 8866 O O . GLU A 1 1132 ? 6.365 -17.283 14.450 1.00 87.31 1132 GLU A O 1
ATOM 8871 N N . ALA A 1 1133 ? 7.250 -15.365 15.204 1.00 88.06 1133 ALA A N 1
ATOM 8872 C CA . ALA A 1 1133 ? 7.700 -15.920 16.481 1.00 88.06 1133 ALA A CA 1
ATOM 8873 C C . ALA A 1 1133 ? 6.528 -16.412 17.352 1.00 88.06 1133 ALA A C 1
ATOM 8875 O O . ALA A 1 1133 ? 6.573 -17.532 17.865 1.00 88.06 1133 ALA A O 1
ATOM 8876 N N . ARG A 1 1134 ? 5.449 -15.623 17.469 1.00 89.44 1134 ARG A N 1
ATOM 8877 C CA . ARG A 1 1134 ? 4.235 -16.002 18.213 1.00 89.44 1134 ARG A CA 1
ATOM 8878 C C . ARG A 1 1134 ? 3.535 -17.206 17.576 1.00 89.44 1134 ARG A C 1
ATOM 8880 O O . ARG A 1 1134 ? 3.079 -18.092 18.292 1.00 89.44 1134 ARG A O 1
ATOM 8887 N N . GLN A 1 1135 ? 3.483 -17.290 16.247 1.00 86.00 1135 GLN A N 1
ATOM 8888 C CA . GLN A 1 1135 ? 2.911 -18.439 15.540 1.00 86.00 1135 GLN A CA 1
ATOM 8889 C C . GLN A 1 1135 ? 3.749 -19.707 15.751 1.00 86.00 1135 GLN A C 1
ATOM 8891 O O . GLN A 1 1135 ? 3.189 -20.790 15.912 1.00 86.00 1135 GLN A O 1
ATOM 8896 N N . LYS A 1 1136 ? 5.080 -19.587 15.821 1.00 87.38 1136 LYS A N 1
ATOM 8897 C CA . LYS A 1 1136 ? 5.979 -20.701 16.166 1.00 87.38 1136 LYS A CA 1
ATOM 8898 C C . LYS A 1 1136 ? 5.806 -21.161 17.612 1.00 87.38 1136 LYS A C 1
ATOM 8900 O O . LYS A 1 1136 ? 5.747 -22.367 17.839 1.00 87.38 1136 LYS A O 1
ATOM 8905 N N . GLU A 1 1137 ? 5.640 -20.240 18.561 1.00 88.75 1137 GLU A N 1
ATOM 8906 C CA . GLU A 1 1137 ? 5.299 -20.579 19.949 1.00 88.75 1137 GLU A CA 1
ATOM 8907 C C . GLU A 1 1137 ? 3.947 -21.307 20.033 1.00 88.75 1137 GLU A C 1
ATOM 8909 O O . GLU A 1 1137 ? 3.858 -22.360 20.662 1.00 88.75 1137 GLU A O 1
ATOM 8914 N N . MET A 1 1138 ? 2.910 -20.807 19.346 1.00 85.00 1138 MET A N 1
ATOM 8915 C CA . MET A 1 1138 ? 1.590 -21.448 19.311 1.00 85.00 1138 MET A CA 1
ATOM 8916 C C . MET A 1 1138 ? 1.653 -22.854 18.699 1.00 85.00 1138 MET A C 1
ATOM 8918 O O . MET A 1 1138 ? 1.229 -23.798 19.358 1.00 85.00 1138 MET A O 1
ATOM 8922 N N . ARG A 1 1139 ? 2.281 -23.027 17.525 1.00 86.19 1139 ARG A N 1
ATOM 8923 C CA . ARG A 1 1139 ? 2.488 -24.347 16.890 1.00 86.19 1139 ARG A CA 1
ATOM 8924 C C . ARG A 1 1139 ? 3.252 -25.321 17.801 1.00 86.19 1139 ARG A C 1
ATOM 8926 O O . ARG A 1 1139 ? 2.950 -26.511 17.819 1.00 86.19 1139 ARG A O 1
ATOM 8933 N N . LEU A 1 1140 ? 4.244 -24.846 18.560 1.00 86.19 1140 LEU A N 1
ATOM 8934 C CA . LEU A 1 1140 ? 5.023 -25.684 19.481 1.00 86.19 1140 LEU A CA 1
ATOM 8935 C C . LEU A 1 1140 ? 4.223 -26.049 20.744 1.00 86.19 1140 LEU A C 1
ATOM 8937 O O . LEU A 1 1140 ? 4.306 -27.177 21.222 1.00 86.19 1140 LEU A O 1
ATOM 8941 N N . LYS A 1 1141 ? 3.381 -25.135 21.236 1.00 88.38 1141 LYS A N 1
ATOM 8942 C CA . LYS A 1 1141 ? 2.429 -25.366 22.333 1.00 88.38 1141 LYS A CA 1
ATOM 8943 C C . LYS A 1 1141 ? 1.272 -26.286 21.928 1.00 88.38 1141 LYS A C 1
ATOM 8945 O O . LYS A 1 1141 ? 0.766 -27.027 22.763 1.00 88.38 1141 LYS A O 1
ATOM 8950 N N . GLU A 1 1142 ? 0.861 -26.260 20.663 1.00 82.44 1142 GLU A N 1
ATOM 8951 C CA . GLU A 1 1142 ? -0.088 -27.210 20.076 1.00 82.44 1142 GLU A CA 1
ATOM 8952 C C . GLU A 1 1142 ? 0.534 -28.598 19.927 1.00 82.44 1142 GLU A C 1
ATOM 8954 O O . GLU A 1 1142 ? -0.101 -29.571 20.319 1.00 82.44 1142 GLU A O 1
ATOM 8959 N N . LYS A 1 1143 ? 1.791 -28.700 19.471 1.00 82.69 1143 LYS A N 1
ATOM 8960 C CA . LYS A 1 1143 ? 2.523 -29.976 19.459 1.00 82.69 1143 LYS A CA 1
ATOM 8961 C C . LYS A 1 1143 ? 2.689 -30.569 20.854 1.00 82.69 1143 LYS A C 1
ATOM 8963 O O . LYS A 1 1143 ? 2.288 -31.704 21.044 1.00 82.69 1143 LYS A O 1
ATOM 8968 N N . GLY A 1 1144 ? 3.132 -29.792 21.844 1.00 76.62 1144 GLY A N 1
ATOM 8969 C CA . GLY A 1 1144 ? 3.217 -30.276 23.229 1.00 76.62 1144 GLY A CA 1
ATOM 8970 C C . GLY A 1 1144 ? 1.860 -30.684 23.830 1.00 76.62 1144 GLY A C 1
ATOM 8971 O O . GLY A 1 1144 ? 1.805 -31.553 24.693 1.00 76.62 1144 GLY A O 1
ATOM 8972 N N . LYS A 1 1145 ? 0.746 -30.105 23.354 1.00 76.75 1145 LYS A N 1
ATOM 8973 C CA . LYS A 1 1145 ? -0.619 -30.548 23.697 1.00 76.75 1145 LYS A CA 1
ATOM 8974 C C . LYS A 1 1145 ? -1.072 -31.797 22.936 1.00 76.75 1145 LYS A C 1
ATOM 8976 O O . LYS A 1 1145 ? -1.936 -32.502 23.442 1.00 76.75 11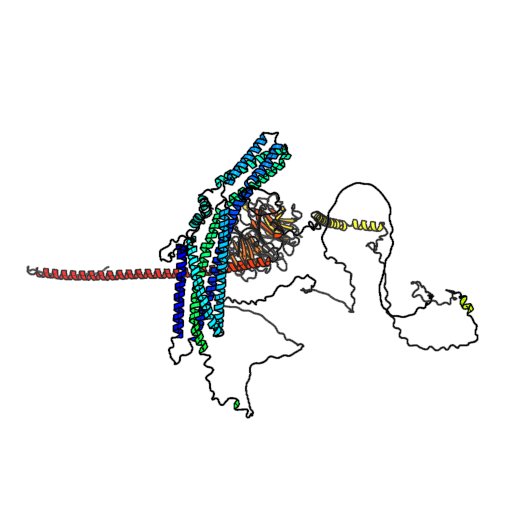45 LYS A O 1
ATOM 8981 N N . ALA A 1 1146 ? -0.565 -32.035 21.729 1.00 70.62 1146 ALA A N 1
ATOM 8982 C CA . ALA A 1 1146 ? -0.828 -33.254 20.969 1.00 70.62 1146 ALA A CA 1
ATOM 8983 C C . ALA A 1 1146 ? -0.011 -34.419 21.541 1.00 70.62 1146 ALA A C 1
ATOM 8985 O O . ALA A 1 1146 ? -0.586 -35.432 21.896 1.00 70.62 1146 ALA A O 1
ATOM 8986 N N . GLU A 1 1147 ? 1.287 -34.215 21.763 1.00 70.12 1147 GLU A N 1
ATOM 8987 C CA . GLU A 1 1147 ? 2.189 -35.166 22.423 1.00 70.12 1147 GLU A CA 1
ATOM 8988 C C . GLU A 1 1147 ? 1.682 -35.526 23.832 1.00 70.12 1147 GLU A C 1
ATOM 8990 O O . GLU A 1 1147 ? 1.622 -36.702 24.169 1.00 70.12 1147 GLU A O 1
ATOM 8995 N N . GLY A 1 1148 ? 1.210 -34.544 24.615 1.00 60.41 1148 GLY A N 1
ATOM 8996 C CA . GLY A 1 1148 ? 0.550 -34.806 25.900 1.00 60.41 1148 GLY A CA 1
ATOM 8997 C C . GLY A 1 1148 ? -0.745 -35.617 25.773 1.00 60.41 1148 GLY A C 1
ATOM 8998 O O . GLY A 1 1148 ? -0.962 -36.527 26.561 1.00 60.41 1148 GLY A O 1
ATOM 8999 N N . LYS A 1 1149 ? -1.569 -35.363 24.746 1.00 58.19 1149 LYS A N 1
ATOM 9000 C CA . LYS A 1 1149 ? -2.773 -36.168 24.472 1.00 58.19 1149 LYS A CA 1
ATOM 9001 C C . LYS A 1 1149 ? -2.462 -37.584 23.990 1.00 58.19 1149 LYS A C 1
ATOM 9003 O O . LYS A 1 1149 ? -3.225 -38.489 24.299 1.00 58.19 1149 LYS A O 1
ATOM 9008 N N . ASP A 1 1150 ? -1.372 -37.777 23.255 1.00 57.78 1150 ASP A N 1
ATOM 9009 C CA . ASP A 1 1150 ? -0.907 -39.095 22.815 1.00 57.78 1150 ASP A CA 1
ATOM 9010 C C . ASP A 1 1150 ? -0.315 -39.912 23.987 1.00 57.78 1150 ASP A C 1
ATOM 9012 O O . ASP A 1 1150 ? -0.216 -41.138 23.891 1.00 57.78 1150 ASP A O 1
ATOM 9016 N N . GLU A 1 1151 ? 0.078 -39.262 25.092 1.00 57.34 1151 GLU A N 1
ATOM 9017 C CA . GLU A 1 1151 ? 0.365 -39.921 26.376 1.00 57.34 1151 GLU A CA 1
ATOM 9018 C C . GLU A 1 1151 ? -0.917 -40.136 27.204 1.00 57.34 1151 GLU A C 1
ATOM 9020 O O . GLU A 1 1151 ? -1.155 -41.270 27.612 1.00 57.34 1151 GLU A O 1
ATOM 9025 N N . ASP A 1 1152 ? -1.801 -39.136 27.343 1.00 59.69 1152 ASP A N 1
ATOM 9026 C CA . ASP A 1 1152 ? -3.107 -39.287 28.019 1.00 59.69 1152 ASP A CA 1
ATOM 9027 C C . ASP A 1 1152 ? -3.920 -40.461 27.421 1.00 59.69 1152 ASP A C 1
ATOM 9029 O O . ASP A 1 1152 ? -4.449 -41.297 28.151 1.00 59.69 1152 ASP A O 1
ATOM 9033 N N . GLN A 1 1153 ? -3.981 -40.577 26.085 1.00 57.56 1153 GLN A N 1
ATOM 9034 C CA . GLN A 1 1153 ? -4.685 -41.671 25.402 1.00 57.56 1153 GLN A CA 1
ATOM 9035 C C . GLN A 1 1153 ? -4.007 -43.033 25.580 1.00 57.56 1153 GLN A C 1
ATOM 9037 O O . GLN A 1 1153 ? -4.702 -44.045 25.639 1.00 57.56 1153 GLN A O 1
ATOM 9042 N N . LYS A 1 1154 ? -2.673 -43.087 25.699 1.00 56.19 1154 LYS A N 1
ATOM 9043 C CA . LYS A 1 1154 ? -1.975 -44.337 26.038 1.00 56.19 1154 LYS A CA 1
ATOM 9044 C C . LYS A 1 1154 ? -2.281 -44.779 27.456 1.00 56.19 1154 LYS A C 1
ATOM 9046 O O . LYS A 1 1154 ? -2.461 -45.972 27.668 1.00 56.19 1154 LYS A O 1
ATOM 9051 N N . ASP A 1 1155 ? -2.342 -43.851 28.404 1.00 61.22 1155 ASP A N 1
ATOM 9052 C CA . ASP A 1 1155 ? -2.666 -44.176 29.790 1.00 61.22 1155 ASP A CA 1
ATOM 9053 C C . ASP A 1 1155 ? -4.148 -44.580 29.936 1.00 61.22 1155 ASP A C 1
ATOM 9055 O O . ASP A 1 1155 ? -4.442 -45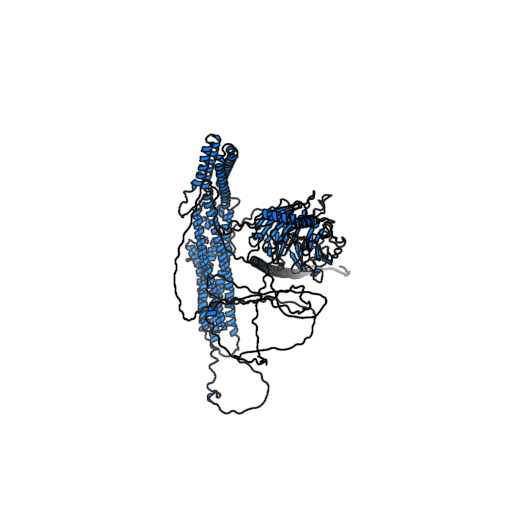.504 30.697 1.00 61.22 1155 ASP A O 1
ATOM 9059 N N . GLU A 1 1156 ? -5.073 -44.017 29.144 1.00 62.44 1156 GLU A N 1
ATOM 9060 C CA . GLU A 1 1156 ? -6.459 -44.517 29.032 1.00 62.44 1156 GLU A CA 1
ATOM 9061 C C . GLU A 1 1156 ? -6.547 -45.916 28.377 1.00 62.44 1156 GLU A C 1
ATOM 9063 O O . GLU A 1 1156 ? -7.244 -46.795 28.900 1.00 62.44 1156 GLU A O 1
ATOM 9068 N N . GLU A 1 1157 ? -5.822 -46.183 27.280 1.00 59.94 1157 GLU A N 1
ATOM 9069 C CA . GLU A 1 1157 ? -5.725 -47.535 26.695 1.00 59.94 1157 GLU A CA 1
ATOM 9070 C C . GLU A 1 1157 ? -5.090 -48.542 27.674 1.00 59.94 1157 GLU A C 1
ATOM 9072 O O . GLU A 1 1157 ? -5.524 -49.694 27.756 1.00 59.94 1157 GLU A O 1
ATOM 9077 N N . LEU A 1 1158 ? -4.091 -48.132 28.459 1.00 60.53 1158 LEU A N 1
ATOM 9078 C CA . LEU A 1 1158 ? -3.440 -48.996 29.443 1.00 60.53 1158 LEU A CA 1
ATOM 9079 C C . LEU A 1 1158 ? -4.358 -49.282 30.642 1.00 60.53 1158 LEU A C 1
ATOM 9081 O O . LEU A 1 1158 ? -4.423 -50.422 31.105 1.00 60.53 1158 LEU A O 1
ATOM 9085 N N . ALA A 1 1159 ? -5.093 -48.273 31.119 1.00 67.12 1159 ALA A N 1
ATOM 9086 C CA . ALA A 1 1159 ? -6.050 -48.404 32.214 1.00 67.12 1159 ALA A CA 1
ATOM 9087 C C . ALA A 1 1159 ? -7.225 -49.321 31.844 1.00 67.12 1159 ALA A C 1
ATOM 9089 O O . ALA A 1 1159 ? -7.556 -50.227 32.608 1.00 67.12 1159 ALA A O 1
ATOM 9090 N N . THR A 1 1160 ? -7.808 -49.150 30.654 1.00 69.38 1160 THR A N 1
ATOM 9091 C CA . THR A 1 1160 ? -8.914 -50.001 30.176 1.00 69.38 1160 THR A CA 1
ATOM 9092 C C . THR A 1 1160 ? -8.493 -51.462 29.993 1.00 69.38 1160 THR A C 1
ATOM 9094 O O . THR A 1 1160 ? -9.211 -52.359 30.436 1.00 69.38 1160 THR A O 1
ATOM 9097 N N . ASN A 1 1161 ? -7.296 -51.726 29.453 1.00 70.31 1161 ASN A N 1
ATOM 9098 C CA . ASN A 1 1161 ? -6.739 -53.086 29.399 1.00 70.31 1161 ASN A CA 1
ATOM 9099 C C . ASN A 1 1161 ? -6.536 -53.690 30.803 1.00 70.31 1161 ASN A C 1
ATOM 9101 O O . ASN A 1 1161 ? -6.750 -54.888 31.005 1.00 70.31 1161 ASN A O 1
ATOM 9105 N N . LEU A 1 1162 ? -6.126 -52.880 31.786 1.00 71.75 1162 LEU A N 1
ATOM 9106 C CA . LEU A 1 1162 ? -5.962 -53.326 33.170 1.00 71.75 1162 LEU A CA 1
ATOM 9107 C C . LEU A 1 1162 ? -7.313 -53.696 33.807 1.00 71.75 1162 LEU A C 1
ATOM 9109 O O . LEU A 1 1162 ? -7.413 -54.716 34.488 1.00 71.75 1162 LEU A O 1
ATOM 9113 N N . GLU A 1 1163 ? -8.351 -52.898 33.554 1.00 75.44 1163 GLU A N 1
ATOM 9114 C CA . GLU A 1 1163 ? -9.705 -53.106 34.074 1.00 75.44 1163 GLU A CA 1
ATOM 9115 C C . GLU A 1 1163 ? -10.380 -54.344 33.446 1.00 75.44 1163 GLU A C 1
ATOM 9117 O O . GLU A 1 1163 ? -10.965 -55.154 34.170 1.00 75.44 1163 GLU A O 1
ATOM 9122 N N . GLU A 1 1164 ? -10.198 -54.587 32.139 1.00 77.81 1164 GLU A N 1
ATOM 9123 C CA . GLU A 1 1164 ? -10.660 -55.823 31.481 1.00 77.81 1164 GLU A CA 1
ATOM 9124 C C . GLU A 1 1164 ? -9.948 -57.071 32.041 1.00 77.81 1164 GLU A C 1
ATOM 9126 O O . GLU A 1 1164 ? -10.597 -58.087 32.313 1.00 77.81 1164 GLU A O 1
ATOM 9131 N N . MET A 1 1165 ? -8.633 -57.005 32.294 1.00 72.75 1165 MET A N 1
ATOM 9132 C CA . MET A 1 1165 ? -7.905 -58.106 32.945 1.00 72.75 1165 MET A CA 1
ATOM 9133 C C . MET A 1 1165 ? -8.405 -58.385 34.370 1.00 72.75 1165 MET A C 1
ATOM 9135 O O . MET A 1 1165 ? -8.512 -59.553 34.752 1.00 72.75 1165 MET A O 1
ATOM 9139 N N . VAL A 1 1166 ? -8.733 -57.349 35.150 1.00 80.88 1166 VAL A N 1
ATOM 9140 C CA . VAL A 1 1166 ? -9.289 -57.508 36.506 1.00 80.88 1166 VAL A CA 1
ATOM 9141 C C . VAL A 1 1166 ? -10.673 -58.156 36.457 1.00 80.88 1166 VAL A C 1
ATOM 9143 O O . VAL A 1 1166 ? -10.893 -59.147 37.154 1.00 80.88 1166 VAL A O 1
ATOM 9146 N N . ALA A 1 1167 ? -11.573 -57.680 35.591 1.00 80.31 1167 ALA A N 1
ATOM 9147 C CA . ALA A 1 1167 ? -12.907 -58.265 35.425 1.00 80.31 1167 ALA A CA 1
ATOM 9148 C C . ALA A 1 1167 ? -12.849 -59.743 34.989 1.00 80.31 1167 ALA A C 1
ATOM 9150 O O . ALA A 1 1167 ? -13.643 -60.571 35.439 1.00 80.31 1167 ALA A O 1
ATOM 9151 N N . LYS A 1 1168 ? -11.873 -60.099 34.147 1.00 82.12 1168 LYS A N 1
ATOM 9152 C CA . LYS A 1 1168 ? -11.647 -61.476 33.691 1.00 82.12 1168 LYS A CA 1
ATOM 9153 C C . LYS A 1 1168 ? -11.111 -62.385 34.802 1.00 82.12 1168 LYS A C 1
ATOM 9155 O O . LYS A 1 1168 ? -11.603 -63.499 34.963 1.00 82.12 1168 LYS A O 1
ATOM 9160 N N . ALA A 1 1169 ? -10.170 -61.895 35.610 1.00 79.25 1169 ALA A N 1
ATOM 9161 C CA . ALA A 1 1169 ? -9.676 -62.611 36.787 1.00 79.25 1169 ALA A CA 1
ATOM 9162 C C . ALA A 1 1169 ? -10.765 -62.789 37.866 1.00 79.25 1169 ALA A C 1
ATOM 9164 O O . ALA A 1 1169 ? -10.810 -63.821 38.536 1.00 79.25 1169 ALA A O 1
ATOM 9165 N N . GLU A 1 1170 ? -11.670 -61.816 38.014 1.00 82.12 1170 GLU A N 1
ATOM 9166 C CA . GLU A 1 1170 ? -12.831 -61.918 38.904 1.00 82.12 1170 GLU A CA 1
ATOM 9167 C C . GLU A 1 1170 ? -13.831 -62.984 38.418 1.00 82.12 1170 GLU A C 1
ATOM 9169 O O . GLU A 1 1170 ? -14.290 -63.801 39.220 1.00 82.12 1170 GLU A O 1
ATOM 9174 N N . GLN A 1 1171 ? -14.106 -63.059 37.108 1.00 81.19 1171 GLN A N 1
ATOM 9175 C CA . GLN A 1 1171 ? -14.921 -64.134 36.524 1.00 81.19 1171 GLN A CA 1
ATOM 9176 C C . GLN A 1 1171 ? -14.298 -65.521 36.744 1.00 81.19 1171 GLN A C 1
ATOM 9178 O O . GLN A 1 1171 ? -14.981 -66.415 37.245 1.00 81.19 1171 GLN A O 1
ATOM 9183 N N . GLU A 1 1172 ? -13.004 -65.698 36.451 1.00 85.75 1172 GLU A N 1
ATOM 9184 C CA . GLU A 1 1172 ? -12.299 -66.968 36.693 1.00 85.75 1172 GLU A CA 1
ATOM 9185 C C . GLU A 1 1172 ? -12.332 -67.367 38.180 1.00 85.75 1172 GLU A C 1
ATOM 9187 O O . GLU A 1 1172 ? -12.577 -68.531 38.509 1.00 85.75 1172 GLU A O 1
ATOM 9192 N N . PHE A 1 1173 ? -12.162 -66.408 39.098 1.00 85.06 1173 PHE A N 1
ATOM 9193 C CA . PHE A 1 1173 ? -12.280 -66.652 40.537 1.00 85.06 1173 PHE A CA 1
ATOM 9194 C C . PHE A 1 1173 ? -13.685 -67.131 40.933 1.00 85.06 1173 PHE A C 1
ATOM 9196 O O . PHE A 1 1173 ? -13.814 -68.125 41.657 1.00 85.06 1173 PHE A O 1
ATOM 9203 N N . PHE A 1 1174 ? -14.745 -66.473 40.453 1.00 83.62 1174 PHE A N 1
ATOM 9204 C CA . PHE A 1 1174 ? -16.113 -66.882 40.774 1.00 83.62 1174 PHE A CA 1
ATOM 9205 C C . PHE A 1 1174 ? -16.491 -68.234 40.156 1.00 83.62 1174 PHE A C 1
ATOM 9207 O O . PHE A 1 1174 ? -17.138 -69.027 40.841 1.00 83.62 1174 PHE A O 1
ATOM 9214 N N . ASP A 1 1175 ? -16.041 -68.567 38.945 1.00 82.50 1175 ASP A N 1
ATOM 9215 C CA . ASP A 1 1175 ? -16.269 -69.895 38.356 1.00 82.50 1175 ASP A CA 1
ATOM 9216 C C . ASP A 1 1175 ? -15.536 -71.014 39.120 1.00 82.50 1175 ASP A C 1
ATOM 9218 O O . ASP A 1 1175 ? -16.093 -72.100 39.329 1.00 82.50 1175 ASP A O 1
ATOM 9222 N N . ILE A 1 1176 ? -14.331 -70.752 39.641 1.00 83.69 1176 ILE A N 1
ATOM 9223 C CA . ILE A 1 1176 ? -13.632 -71.673 40.556 1.00 83.69 1176 ILE A CA 1
ATOM 9224 C C . ILE A 1 1176 ? -14.432 -71.855 41.860 1.00 83.69 1176 ILE A C 1
ATOM 9226 O O . ILE A 1 1176 ? -14.601 -72.980 42.339 1.00 83.69 1176 ILE A O 1
ATOM 9230 N N . VAL A 1 1177 ? -14.997 -70.779 42.419 1.00 81.81 1177 VAL A N 1
ATOM 9231 C CA . VAL A 1 1177 ? -15.858 -70.855 43.613 1.00 81.81 1177 VAL A CA 1
ATOM 9232 C C . VAL A 1 1177 ? -17.156 -71.623 43.327 1.00 81.81 1177 VAL A C 1
ATOM 9234 O O . VAL A 1 1177 ? -17.533 -72.487 44.121 1.00 81.81 1177 VAL A O 1
ATOM 9237 N N . PHE A 1 1178 ? -17.823 -71.387 42.194 1.00 78.19 1178 PHE A N 1
ATOM 9238 C CA . PHE A 1 1178 ? -19.050 -72.098 41.816 1.00 78.19 1178 PHE A CA 1
ATOM 9239 C C . PHE A 1 1178 ? -18.814 -73.577 41.493 1.00 78.19 1178 PHE A C 1
ATOM 9241 O O . PHE A 1 1178 ? -19.674 -74.408 41.795 1.00 78.19 1178 PHE A O 1
ATOM 9248 N N . THR A 1 1179 ? -17.668 -73.940 40.913 1.00 80.06 1179 THR A N 1
ATOM 9249 C CA . THR A 1 1179 ? -17.320 -75.348 40.664 1.00 80.06 1179 THR A CA 1
ATOM 9250 C C . THR A 1 1179 ? -16.970 -76.090 41.956 1.00 80.06 1179 THR A C 1
ATOM 9252 O O . THR A 1 1179 ? -17.464 -77.200 42.156 1.00 80.06 1179 THR A O 1
ATOM 9255 N N . GLU A 1 1180 ? -16.240 -75.477 42.894 1.00 76.38 1180 GLU A N 1
ATOM 9256 C CA . GLU A 1 1180 ? -16.026 -76.047 44.236 1.00 76.38 1180 GLU A CA 1
ATOM 9257 C C . GLU A 1 1180 ? -17.312 -76.107 45.082 1.00 76.38 1180 GLU A C 1
ATOM 9259 O O . GLU A 1 1180 ? -17.494 -77.058 45.844 1.00 76.38 1180 GLU A O 1
ATOM 9264 N N . LEU A 1 1181 ? -18.239 -75.152 44.937 1.00 76.00 1181 LEU A N 1
ATOM 9265 C CA . LEU A 1 1181 ? -19.569 -75.232 45.556 1.00 76.00 1181 LEU A CA 1
ATOM 9266 C C . LEU A 1 1181 ? -20.375 -76.406 44.990 1.00 76.00 1181 LEU A C 1
ATOM 9268 O O . LEU A 1 1181 ? -20.789 -77.267 45.763 1.00 76.00 1181 LEU A O 1
ATOM 9272 N N . LYS A 1 1182 ? -20.507 -76.522 43.661 1.00 77.88 1182 LYS A N 1
ATOM 9273 C CA . LYS A 1 1182 ? -21.185 -77.659 43.006 1.00 77.88 1182 LYS A CA 1
ATOM 9274 C C . LYS A 1 1182 ? -20.552 -79.004 43.366 1.00 77.88 1182 LYS A C 1
ATOM 9276 O O . LYS A 1 1182 ? -21.258 -79.994 43.526 1.00 77.88 1182 LYS A O 1
ATOM 9281 N N . LYS A 1 1183 ? -19.229 -79.054 43.534 1.00 76.94 1183 LYS A N 1
ATOM 9282 C CA . LYS A 1 1183 ? -18.500 -80.244 43.990 1.00 76.94 1183 LYS A CA 1
ATOM 9283 C C . LYS A 1 1183 ? -18.821 -80.592 45.447 1.00 76.94 1183 LYS A C 1
ATOM 9285 O O . LYS A 1 1183 ? -19.074 -81.756 45.739 1.00 76.94 1183 LYS A O 1
ATOM 9290 N N . LYS A 1 1184 ? -18.912 -79.607 46.347 1.00 73.62 1184 LYS A N 1
ATOM 9291 C CA . LYS A 1 1184 ? -19.357 -79.811 47.742 1.00 73.62 1184 LYS A CA 1
ATOM 9292 C C . LYS A 1 1184 ? -20.832 -80.197 47.838 1.00 73.62 1184 LYS A C 1
ATOM 9294 O O . LYS A 1 1184 ? -21.177 -81.033 48.670 1.00 73.62 1184 LYS A O 1
ATOM 9299 N N . GLU A 1 1185 ? -21.687 -79.659 46.974 1.00 73.94 1185 GLU A N 1
ATOM 9300 C CA . GLU A 1 1185 ? -23.082 -80.088 46.832 1.00 73.94 1185 GLU A CA 1
ATOM 9301 C C . GLU A 1 1185 ? -23.171 -81.524 46.303 1.00 73.94 1185 GLU A C 1
ATOM 9303 O O . GLU A 1 1185 ? -23.906 -82.327 46.869 1.00 73.94 1185 GLU A O 1
ATOM 9308 N N . ALA A 1 1186 ? -22.366 -81.898 45.304 1.00 72.06 1186 ALA A N 1
ATOM 9309 C CA . ALA A 1 1186 ? -22.275 -83.271 44.814 1.00 72.06 1186 ALA A CA 1
ATOM 9310 C C . ALA A 1 1186 ? -21.736 -84.236 45.887 1.00 72.06 1186 ALA A C 1
ATOM 9312 O O . ALA A 1 1186 ? -22.278 -85.325 46.053 1.00 72.06 1186 ALA A O 1
ATOM 9313 N N . GLU A 1 1187 ? -20.736 -83.843 46.682 1.00 71.19 1187 GLU A N 1
ATOM 9314 C CA . GLU A 1 1187 ? -20.269 -84.615 47.842 1.00 71.19 1187 GLU A CA 1
ATOM 9315 C C . GLU A 1 1187 ? -21.336 -84.725 48.944 1.00 71.19 1187 GLU A C 1
ATOM 9317 O O . GLU A 1 1187 ? -21.444 -85.767 49.596 1.00 71.19 1187 GLU A O 1
ATOM 9322 N N . ALA A 1 1188 ? -22.145 -83.682 49.157 1.00 66.75 1188 ALA A N 1
ATOM 9323 C CA . ALA A 1 1188 ? -23.267 -83.702 50.091 1.00 66.75 1188 ALA A CA 1
ATOM 9324 C C . ALA A 1 1188 ? -24.393 -84.625 49.599 1.00 66.75 1188 ALA A C 1
ATOM 9326 O O . ALA A 1 1188 ? -24.859 -85.462 50.371 1.00 66.75 1188 ALA A O 1
ATOM 9327 N N . MET A 1 1189 ? -24.755 -84.558 48.312 1.00 63.56 1189 MET A N 1
ATOM 9328 C CA . MET A 1 1189 ? -25.684 -85.489 47.663 1.00 63.56 1189 MET A CA 1
ATOM 9329 C C . MET A 1 1189 ? -25.150 -86.925 47.684 1.00 63.56 1189 MET A C 1
ATOM 9331 O O . MET A 1 1189 ? -25.901 -87.857 47.946 1.00 63.56 1189 MET A O 1
ATOM 9335 N N . HIS A 1 1190 ? -23.847 -87.136 47.488 1.00 62.81 1190 HIS A N 1
ATOM 9336 C CA . HIS A 1 1190 ? -23.253 -88.469 47.562 1.00 62.81 1190 HIS A CA 1
ATOM 9337 C C . HIS A 1 1190 ? -23.216 -89.002 49.010 1.00 62.81 1190 HIS A C 1
ATOM 9339 O O . HIS A 1 1190 ? -23.326 -90.215 49.221 1.00 62.81 1190 HIS A O 1
ATOM 9345 N N . LYS A 1 1191 ? -23.123 -88.123 50.020 1.00 60.34 1191 LYS A N 1
ATOM 9346 C CA . LYS A 1 1191 ? -23.285 -88.474 51.442 1.00 60.34 1191 LYS A CA 1
ATOM 9347 C C . LYS A 1 1191 ? -24.738 -88.807 51.795 1.00 60.34 1191 LYS A C 1
ATOM 9349 O O . LYS A 1 1191 ? -24.953 -89.830 52.441 1.00 60.34 1191 LYS A O 1
ATOM 9354 N N . THR A 1 1192 ? -25.729 -88.030 51.351 1.00 58.56 1192 THR A N 1
ATOM 9355 C CA . THR A 1 1192 ? -27.150 -88.356 51.587 1.00 58.56 1192 THR A CA 1
ATOM 9356 C C . THR A 1 1192 ? -27.593 -89.590 50.804 1.00 58.56 1192 THR A C 1
ATOM 9358 O O . THR A 1 1192 ? -28.273 -90.433 51.376 1.00 58.56 1192 THR A O 1
ATOM 9361 N N . ALA A 1 1193 ? -27.112 -89.795 49.575 1.00 58.59 1193 ALA A N 1
ATOM 9362 C CA . ALA A 1 1193 ? -27.315 -91.036 48.828 1.00 58.59 1193 ALA A CA 1
ATOM 9363 C C . ALA A 1 1193 ? -26.664 -92.248 49.523 1.00 58.59 1193 ALA A C 1
ATOM 9365 O O . ALA A 1 1193 ? -27.258 -93.323 49.557 1.00 58.59 1193 ALA A O 1
ATOM 9366 N N . LYS A 1 1194 ? -25.481 -92.094 50.147 1.00 56.03 1194 LYS A N 1
ATOM 9367 C CA . LYS A 1 1194 ? -24.898 -93.147 51.005 1.00 56.03 1194 LYS A CA 1
ATOM 9368 C C . LYS A 1 1194 ? -25.727 -93.406 52.266 1.00 56.03 1194 LYS A C 1
ATOM 9370 O O . LYS A 1 1194 ? -25.838 -94.560 52.665 1.00 56.03 1194 LYS A O 1
ATOM 9375 N N . ALA A 1 1195 ? -26.317 -92.377 52.874 1.00 55.16 1195 ALA A N 1
ATOM 9376 C CA . ALA A 1 1195 ? -27.202 -92.535 54.028 1.00 55.16 1195 ALA A CA 1
ATOM 9377 C C . ALA A 1 1195 ? -28.510 -93.254 53.647 1.00 55.16 1195 ALA A C 1
ATOM 9379 O O . ALA A 1 1195 ? -28.872 -94.234 54.289 1.00 55.16 1195 ALA A O 1
ATOM 9380 N N . GLN A 1 1196 ? -29.158 -92.844 52.553 1.00 52.81 1196 GLN A N 1
ATOM 9381 C CA . GLN A 1 1196 ? -30.369 -93.485 52.033 1.00 52.81 1196 GLN A CA 1
ATOM 9382 C C . GLN A 1 1196 ? -30.105 -94.927 51.585 1.00 52.81 1196 GLN A C 1
ATOM 9384 O O . GLN A 1 1196 ? -30.873 -95.813 51.942 1.00 52.81 1196 GLN A O 1
ATOM 9389 N N . LYS A 1 1197 ? -28.980 -95.199 50.904 1.00 52.75 1197 LYS A N 1
ATOM 9390 C CA . LYS A 1 1197 ? -28.597 -96.573 50.541 1.00 52.75 1197 LYS A CA 1
ATOM 9391 C C . LYS A 1 1197 ? -28.262 -97.440 51.763 1.00 52.75 1197 LYS A C 1
ATOM 9393 O O . LYS A 1 1197 ? -28.446 -98.650 51.703 1.00 52.75 1197 LYS A O 1
ATOM 9398 N N . LYS A 1 1198 ? -27.816 -96.851 52.881 1.00 50.44 1198 LYS A N 1
ATOM 9399 C CA . LYS A 1 1198 ? -27.670 -97.577 54.154 1.00 50.44 1198 LYS A CA 1
ATOM 9400 C C . LYS A 1 1198 ? -29.028 -97.872 54.802 1.00 50.44 1198 LYS A C 1
ATOM 9402 O O . LYS A 1 1198 ? -29.215 -98.974 55.290 1.00 50.44 1198 LYS A O 1
ATOM 9407 N N . GLN A 1 1199 ? -29.981 -96.940 54.738 1.00 49.38 1199 GLN A N 1
ATOM 9408 C CA . GLN A 1 1199 ? -31.338 -97.154 55.260 1.00 49.38 1199 GLN A CA 1
ATOM 9409 C C . GLN A 1 1199 ? -32.181 -98.133 54.427 1.00 49.38 1199 GLN A C 1
ATOM 9411 O O . GLN A 1 1199 ? -33.080 -98.745 54.987 1.00 49.38 1199 GLN A O 1
ATOM 9416 N N . SER A 1 1200 ? -31.900 -98.320 53.131 1.00 47.72 1200 SER A N 1
ATOM 9417 C CA . SER A 1 1200 ? -32.506 -99.415 52.354 1.00 47.72 1200 SER A CA 1
ATOM 9418 C C . SER A 1 1200 ? -31.844 -100.767 52.644 1.00 47.72 1200 SER A C 1
ATOM 9420 O O . SER A 1 1200 ? -32.536 -101.763 52.794 1.00 47.72 1200 SER A O 1
ATOM 9422 N N . LEU A 1 1201 ? -30.512 -100.809 52.797 1.00 47.59 1201 LEU A N 1
ATOM 9423 C CA . LEU A 1 1201 ? -29.799 -102.050 53.140 1.00 47.59 1201 LEU A CA 1
ATOM 9424 C C . LEU A 1 1201 ? -30.129 -102.570 54.552 1.00 47.59 1201 LEU A C 1
ATOM 9426 O O . LEU A 1 1201 ? -30.071 -103.768 54.777 1.00 47.59 1201 LEU A O 1
ATOM 9430 N N . GLU A 1 1202 ? -30.543 -101.701 55.478 1.00 46.84 1202 GLU A N 1
ATOM 9431 C CA . GLU A 1 1202 ? -31.066 -102.088 56.802 1.00 46.84 1202 GLU A CA 1
ATOM 9432 C C . GLU A 1 1202 ? -32.559 -102.507 56.778 1.00 46.84 1202 GLU A C 1
ATOM 9434 O O . GLU A 1 1202 ? -33.162 -102.664 57.838 1.00 46.84 1202 GLU A O 1
ATOM 9439 N N . MET A 1 1203 ? -33.166 -102.680 55.593 1.00 43.34 1203 MET A N 1
ATOM 9440 C CA . MET A 1 1203 ? -34.573 -103.087 55.420 1.00 43.34 1203 MET A CA 1
ATOM 9441 C C . MET A 1 1203 ? -34.793 -104.330 54.537 1.00 43.34 1203 MET A C 1
ATOM 9443 O O . MET A 1 1203 ? -35.879 -104.899 54.598 1.00 43.34 1203 MET A O 1
ATOM 9447 N N . ASP A 1 1204 ? -33.791 -104.765 53.762 1.00 39.81 1204 ASP A N 1
ATOM 9448 C CA . ASP A 1 1204 ? -33.894 -105.928 52.860 1.00 39.81 1204 ASP A CA 1
ATOM 9449 C C . ASP A 1 1204 ? -33.185 -107.203 53.399 1.00 39.81 1204 ASP A C 1
ATOM 9451 O O . ASP A 1 1204 ? -33.325 -108.274 52.817 1.00 39.81 1204 ASP A O 1
ATOM 9455 N N . GLU A 1 1205 ? -32.469 -107.143 54.536 1.00 40.97 1205 GLU A N 1
ATOM 9456 C CA . GLU A 1 1205 ? -31.775 -108.304 55.151 1.00 40.97 1205 GLU A CA 1
ATOM 9457 C C . GLU A 1 1205 ? -32.673 -109.212 56.040 1.00 40.97 1205 GLU A C 1
ATOM 9459 O O . GLU A 1 1205 ? -32.163 -110.059 56.772 1.00 40.97 1205 GLU A O 1
ATOM 9464 N N . GLU A 1 1206 ? -34.008 -109.101 55.960 1.00 39.94 1206 GLU A N 1
ATOM 9465 C CA . GLU A 1 1206 ? -34.965 -110.063 56.565 1.00 39.94 1206 GLU A CA 1
ATOM 9466 C C . GLU A 1 1206 ? -35.648 -110.996 55.529 1.00 39.94 1206 GLU A C 1
ATOM 9468 O O . GLU A 1 1206 ? -36.603 -111.696 55.867 1.00 39.94 1206 GLU A O 1
ATOM 9473 N N . ALA A 1 1207 ? -35.166 -111.049 54.276 1.00 35.28 1207 ALA A N 1
ATOM 9474 C CA . ALA A 1 1207 ? -35.754 -111.853 53.191 1.00 35.28 1207 ALA A CA 1
ATOM 9475 C C . ALA A 1 1207 ? -34.755 -112.824 52.512 1.00 35.28 1207 ALA A C 1
ATOM 9477 O O . ALA A 1 1207 ? -34.261 -112.568 51.420 1.00 35.28 1207 ALA A O 1
ATOM 9478 N N . GLU A 1 1208 ? -34.490 -113.934 53.207 1.00 31.08 1208 GLU A N 1
ATOM 9479 C CA . GLU A 1 1208 ? -34.044 -115.270 52.747 1.00 31.08 1208 GLU A CA 1
ATOM 9480 C C . GLU A 1 1208 ? -33.284 -115.463 51.402 1.00 31.08 1208 GLU A C 1
ATOM 9482 O O . GLU A 1 1208 ? -33.850 -115.402 50.316 1.00 31.08 1208 GLU A O 1
ATOM 9487 N N . GLU A 1 1209 ? -32.048 -115.963 51.562 1.00 31.17 1209 GLU A N 1
ATOM 9488 C CA . GLU A 1 1209 ? -31.445 -117.107 50.838 1.00 31.17 1209 GLU A CA 1
ATOM 9489 C C . GLU A 1 1209 ? -30.934 -117.001 49.372 1.00 31.17 1209 GLU A C 1
ATOM 9491 O O . GLU A 1 1209 ? -31.317 -116.178 48.550 1.00 31.17 1209 GLU A O 1
ATOM 9496 N N . ASP A 1 1210 ? -30.019 -117.941 49.097 1.00 32.56 1210 ASP A N 1
ATOM 9497 C CA . ASP A 1 1210 ? -29.603 -118.523 47.814 1.00 32.56 1210 ASP A CA 1
ATOM 9498 C C . ASP A 1 1210 ? -28.766 -117.761 46.748 1.00 32.56 1210 ASP A C 1
ATOM 9500 O O . ASP A 1 1210 ? -29.252 -117.136 45.811 1.00 32.56 1210 ASP A O 1
ATOM 9504 N N . ASN A 1 1211 ? -27.475 -118.134 46.779 1.00 31.80 1211 ASN A N 1
ATOM 9505 C CA . ASN A 1 1211 ? -26.644 -118.608 45.655 1.00 31.80 1211 ASN A CA 1
ATOM 9506 C C . ASN A 1 1211 ? -25.849 -117.633 44.748 1.00 31.80 1211 ASN A C 1
ATOM 9508 O O . ASN A 1 1211 ? -26.385 -116.847 43.980 1.00 31.80 1211 ASN A O 1
ATOM 9512 N N . VAL A 1 1212 ? -24.517 -117.837 44.793 1.00 33.97 1212 VAL A N 1
ATOM 9513 C CA . VAL A 1 1212 ? -23.594 -118.189 43.678 1.00 33.97 1212 VAL A CA 1
ATOM 9514 C C . VAL A 1 1212 ? -23.839 -117.532 42.301 1.00 33.97 1212 VAL A C 1
ATOM 9516 O O . VAL A 1 1212 ? -24.890 -117.716 41.703 1.00 33.97 1212 VAL A O 1
ATOM 9519 N N . GLY A 1 1213 ? -22.851 -116.900 41.656 1.00 32.62 1213 GLY A N 1
ATOM 9520 C CA . GLY A 1 1213 ? -21.418 -116.765 41.969 1.00 32.62 1213 GLY A CA 1
ATOM 9521 C C . GLY A 1 1213 ? -20.604 -116.391 40.713 1.00 32.62 1213 GLY A C 1
ATOM 9522 O O . GLY A 1 1213 ? -21.205 -116.136 39.676 1.00 32.62 1213 GLY A O 1
ATOM 9523 N N . GLU A 1 1214 ? -19.265 -116.410 40.822 1.00 36.00 1214 GLU A N 1
ATOM 9524 C CA . GLU A 1 1214 ? -18.269 -116.094 39.762 1.00 36.00 1214 GLU A CA 1
ATOM 9525 C C . GLU A 1 1214 ? -18.315 -114.609 39.294 1.00 36.00 1214 GLU A C 1
ATOM 9527 O O . GLU A 1 1214 ? -19.363 -113.981 39.194 1.00 36.00 1214 GLU A O 1
ATOM 9532 N N . GLU A 1 1215 ? -17.216 -113.848 39.240 1.00 30.77 1215 GLU A N 1
ATOM 9533 C CA . GLU A 1 1215 ? -15.972 -114.005 38.458 1.00 30.77 1215 GLU A CA 1
ATOM 9534 C C . GLU A 1 1215 ? -16.206 -114.031 36.930 1.00 30.77 1215 GLU A C 1
ATOM 9536 O O . GLU A 1 1215 ? -17.038 -114.775 36.431 1.00 30.77 1215 GLU A O 1
ATOM 9541 N N . GLY A 1 1216 ? -15.497 -113.244 36.114 1.00 30.05 1216 GLY A N 1
ATOM 9542 C CA . GLY A 1 1216 ? -14.507 -112.214 36.444 1.00 30.05 1216 GLY A CA 1
ATOM 9543 C C . GLY A 1 1216 ? -13.775 -111.692 35.198 1.00 30.05 1216 GLY A C 1
ATOM 9544 O O . GLY A 1 1216 ? -13.676 -112.394 34.197 1.00 30.05 1216 GLY A O 1
ATOM 9545 N N . GLY A 1 1217 ? -13.236 -110.471 35.278 1.00 30.91 1217 GLY A N 1
ATOM 9546 C CA . GLY A 1 1217 ? -12.500 -109.821 34.183 1.00 30.91 1217 GLY A CA 1
ATOM 9547 C C . GLY A 1 1217 ? -13.388 -109.284 33.042 1.00 30.91 1217 GLY A C 1
ATOM 9548 O O . GLY A 1 1217 ? -14.530 -109.692 32.872 1.00 30.91 1217 GLY A O 1
ATOM 9549 N N . GLY A 1 1218 ? -12.922 -108.325 32.244 1.00 32.44 1218 GLY A N 1
ATOM 9550 C CA . GLY A 1 1218 ? -11.649 -107.604 32.334 1.00 32.44 1218 GLY A CA 1
ATOM 9551 C C . GLY A 1 1218 ? -11.245 -107.031 30.975 1.00 32.44 1218 GLY A C 1
ATOM 9552 O O . GLY A 1 1218 ? -11.600 -107.616 29.958 1.00 32.44 1218 GLY A O 1
ATOM 9553 N N . GLU A 1 1219 ? -10.473 -105.937 30.995 1.00 34.50 1219 GLU A N 1
ATOM 9554 C CA . GLU A 1 1219 ? -9.759 -105.387 29.825 1.00 34.50 1219 GLU A CA 1
ATOM 9555 C C . GLU A 1 1219 ? -10.683 -104.872 28.671 1.00 34.50 1219 GLU A C 1
ATOM 9557 O O . GLU A 1 1219 ? -11.890 -105.091 28.669 1.00 34.50 1219 GLU A O 1
ATOM 9562 N N . GLU A 1 1220 ? -10.244 -104.030 27.727 1.00 34.88 1220 GLU A N 1
ATOM 9563 C CA . GLU A 1 1220 ? -8.905 -103.477 27.494 1.00 34.88 1220 GLU A CA 1
ATOM 9564 C C . GLU A 1 1220 ? -8.944 -102.012 26.977 1.00 34.88 1220 GLU A C 1
ATOM 9566 O O . GLU A 1 1220 ? -9.916 -101.561 26.380 1.00 34.88 1220 GLU A O 1
ATOM 9571 N N . GLU A 1 1221 ? -7.852 -101.291 27.240 1.00 36.50 1221 GLU A N 1
ATOM 9572 C CA . GLU A 1 1221 ? -7.211 -100.222 26.449 1.00 36.50 1221 GLU A CA 1
ATOM 9573 C C . GLU A 1 1221 ? -7.951 -99.161 25.575 1.00 36.50 1221 GLU A C 1
ATOM 9575 O O . GLU A 1 1221 ? -8.574 -99.440 24.557 1.00 36.50 1221 GLU A O 1
ATOM 9580 N N . LYS A 1 1222 ? -7.503 -97.911 25.824 1.00 34.28 1222 LYS A N 1
ATOM 9581 C CA . LYS A 1 1222 ? -7.035 -96.871 24.864 1.00 34.28 1222 LYS A CA 1
ATOM 9582 C C . LYS A 1 1222 ? -8.016 -95.964 24.096 1.00 34.28 1222 LYS A C 1
ATOM 9584 O O . LYS A 1 1222 ? -8.937 -96.383 23.408 1.00 34.28 1222 LYS A O 1
ATOM 9589 N N . SER A 1 1223 ? -7.567 -94.702 24.034 1.00 33.66 1223 SER A N 1
ATOM 9590 C CA . SER A 1 1223 ? -8.034 -93.553 23.237 1.00 33.66 1223 SER A CA 1
ATOM 9591 C C . SER A 1 1223 ? -9.447 -93.030 23.550 1.00 33.66 1223 SER A C 1
ATOM 9593 O O . SER A 1 1223 ? -10.363 -93.808 23.780 1.00 33.66 1223 SER A O 1
ATOM 9595 N N . ALA A 1 1224 ? -9.679 -91.714 23.583 1.00 42.09 1224 ALA A N 1
ATOM 9596 C CA . ALA A 1 1224 ? -8.795 -90.579 23.260 1.00 42.09 1224 ALA A CA 1
ATOM 9597 C C . ALA A 1 1224 ? -8.545 -89.666 24.474 1.00 42.09 1224 ALA A C 1
ATOM 9599 O O . ALA A 1 1224 ? -9.472 -89.536 25.302 1.00 42.09 1224 ALA A O 1
#